Protein AF-0000000065772538 (afdb_homodimer)

Nearest PDB structures (foldseek):
  7lv6-assembly1_B  TM=9.059E-01  e=4.836E-57  Bacillus subtilis subsp. subtilis str. 168
  5wcz-assembly1_A  TM=8.897E-01  e=1.764E-57  Bacillus subtilis subsp. subtilis str. 168
  4maz-assembly1_A  TM=9.000E-01  e=9.288E-57  Bacillus subtilis subsp. subtilis str. 168
  4m8u-assembly1_A  TM=8.851E-01  e=2.008E-56  Bacillus subtilis subsp. subtilis str. 168
  4mb1-assembly1_A  TM=8.944E-01  e=7.861E-56  Bacillus subtilis subsp. subtilis str. 168

Foldseek 3Di:
DDPPPLPQQQQDFDLCCQFLFEEEEDEQQFEFPDPFPQGGALLSVLVCLVVVLLLPGQAYEYEAQAAAPCLVHRLAHQGLQWGHPVHHGVVSVLVSLSSCSSSNYAYAYEDNQFWHFCNHPLNVQLLQECDGPSVQFFAKDADDPVLHRPEQQAALLADRQWDARPNHNIIFGHNYDPRTTTTAVVDVVSLVVSLVSVLSVVVSNHQEYEYEQLFQNHAAPVRYYFAFDDPVLFDPLQHHPVGCNSRGQPDGNTNDPVSQVSQLVSQVSSVVHTNHAYEYEFRDSRCRLLSQQSQCPPPRGHPEYEDSQLVGLDADALVSVVVSLVVSCVNRVPHAYEYDNDDLWGFRNLASHVPQPPDSQLLLLLVLLVQLQDRHYYYHYPCSLLSDGFADDDLVQDSRSSCVSDPPVRNTRVRVSHHAQAALDLQSNRRPYNHSGHDGPVRSCSHNVNQVVPCLGSNVLSSQQSVVSVVQVLSRNFDWAWDDDDDQKTWIWGDDVQWIKIKIWRRAQAKDKDAAPPFDWAWDDRNNFDWDDDPRMIIHGGGGMTMTTGD/DDPPPLPQQQQDFDLCCQFLFEEEEDEQQFEFPDPFPQGGALVSVLVCLVVVLLLPGQAYEYEAQAAAPCLVHRLAHQGLQWGHPVHHGVVSVLVSLSSCSSSNYAYAYEDNQFWHFCNRPLNVQLLQECDGPSVQFFAKDADDPVLHAPEQQAALLADRQWDARPNHNIIFGHNYDPRTTTTAVVDVVSLVVSLVSVLSVVVSNHQEYEYEQLFQNHAAPVRYYFAFDDPVLFDDLQHHPVGCNSRGQPDGNTNDPVSQVSQLVSQVSVVVHTNHAYEYEFRDSRCRLLSQQSQCPPPRGGPEYEDSQLVGLDADALVSVVVVLVVSCVNRVPHAYEYDNDDLWGFRNLASHVPQPDDSQLLLLLVLLVQLQDRHYYYHYPCSLLSDGFADDDLVQDSRSSCVSDPPVRNTRVRVSHHAQAALDLQSNRRPYNHSGHDGPSRSCSHNVNQVVPCLGSNVLSSQQSVVSVVQVLSRNFDWAWDDDDDQKTWIWGDDVQWIKIKIWRRAQAKDKDAADPFDWAWDDRNNFDWDDDPRMIIHGGGGMTMTTGD

Sequence (1102 aa):
MTMNETTSSLLEPDRDWWRGAVIYQIYPRSFQDTNGDGIGDLQGITARLPHIAGLGADAIWISPFFTSPMRDFGYDVSNYVDVDPIFGTLEDFDALIAEAHRLGLRVMIDLVLSHTSDRHPWFVESRSSRSNAKADWYVWADSKPDGTPPNNWLSIFGGSAWQWDPTRLQYYLHNFLTSQPDLNLHNPQVQEALLAVERFWLERGVDGFRLDTINFYFHDRELRDNPALVPERRNASTAPAVNPYNYQEHIYDKNRPENLEFLKRFRAVMDEFPAIAAVGEVGDSQRGLEIAGEYTSGGDKVHMCYAFEFLAPDRLTPQRVAEVLRDFHRAAPEGWACWAFSNHDVVRHVSRWADGVTDHDAHAKLLASLLMSLRGTVCIYQGEELALAEAELDYEDLQDPYGIQFWPDFKGRDGCRTPMVWESLPDGGFSSATPWLPISQSHIPRAVAVQEGDPASVLHHYRRFLAFRKANPALAKGEIEFVETRGSLLGFLRSHGNEKVFCLFNMSDEAATKELPMKRLEPLEGHGFVSEILDHEVKLPAWGAFFARLAMTMNETTSSLLEPDRDWWRGAVIYQIYPRSFQDTNGDGIGDLQGITARLPHIAGLGADAIWISPFFTSPMRDFGYDVSNYVDVDPIFGTLEDFDALIAEAHRLGLRVMIDLVLSHTSDRHPWFVESRSSRSNAKADWYVWADSKPDGTPPNNWLSIFGGSAWQWDPTRLQYYLHNFLTSQPDLNLHNPQVQEALLAVERFWLERGVDGFRLDTINFYFHDRELRDNPALVPERRNASTAPAVNPYNYQEHIYDKNRPENLEFLKRFRAVMDEFPAIAAVGEVGDSQRGLEIAGEYTSGGDKVHMCYAFEFLAPDRLTPQRVAEVLRDFHRAAPEGWACWAFSNHDVVRHVSRWADGVTDHDAHAKLLASLLMSLRGTVCIYQGEELALAEAELDYEDLQDPYGIQFWPDFKGRDGCRTPMVWESLPDGGFSSATPWLPISQSHIPRAVAVQEGDPASVLHHYRRFLAFRKANPALAKGEIEFVETRGSLLGFLRSHGNEKVFCLFNMSDEAATKELPMKRLEPLEGHGFVSEILDHEVKLPAWGAFFARLA

Radius of gyration: 36.67 Å; Cα contacts (8 Å, |Δi|>4): 2531; chains: 2; bounding box: 58×124×90 Å

Organism: Rhizobium meliloti (strain 1021) (NCBI:txid266834)

InterPro domains:
  IPR006047 Glycosyl hydrolase family 13, catalytic domain [PF00128] (25-478)
  IPR006047 Glycosyl hydrolase family 13, catalytic domain [SM00642] (25-417)
  IPR013780 Glycosyl hydrolase, all-beta [G3DSA:2.60.40.1180] (479-551)
  IPR017853 Glycoside hydrolase superfamily [SSF51445] (13-475)
  IPR045857 Oligo-1,6-glucosidase, domain 2 [G3DSA:3.90.400.10] (122-184)

Structure (mmCIF, N/CA/C/O backbone):
data_AF-0000000065772538-model_v1
#
loop_
_entity.id
_entity.type
_entity.pdbx_description
1 polymer 'Probable alpha-glucosidase'
#
loop_
_atom_site.group_PDB
_atom_site.id
_atom_site.type_symbol
_atom_site.label_atom_id
_atom_site.label_alt_id
_atom_site.label_comp_id
_atom_site.label_asym_id
_atom_site.label_entity_id
_atom_site.label_seq_id
_atom_site.pdbx_PDB_ins_code
_atom_site.Cartn_x
_atom_site.Cartn_y
_atom_site.Cartn_z
_atom_site.occupancy
_atom_site.B_iso_or_equiv
_atom_site.auth_seq_id
_atom_site.auth_comp_id
_atom_site.auth_asym_id
_atom_site.auth_atom_id
_atom_site.pdbx_PDB_model_num
ATOM 1 N N . MET A 1 1 ? 2.883 67.938 -12.156 1 27.09 1 MET A N 1
ATOM 2 C CA . MET A 1 1 ? 2.393 66.562 -11.984 1 27.09 1 MET A CA 1
ATOM 3 C C . MET A 1 1 ? 3.32 65.812 -11.078 1 27.09 1 MET A C 1
ATOM 5 O O . MET A 1 1 ? 4.449 65.5 -11.461 1 27.09 1 MET A O 1
ATOM 9 N N . THR A 1 2 ? 3.285 65.875 -9.703 1 27.56 2 THR A N 1
ATOM 10 C CA . THR A 1 2 ? 4.176 65.5 -8.602 1 27.56 2 THR A CA 1
ATOM 11 C C . THR A 1 2 ? 4.27 64 -8.422 1 27.56 2 THR A C 1
ATOM 13 O O . THR A 1 2 ? 3.246 63.344 -8.32 1 27.56 2 THR A O 1
ATOM 16 N N . MET A 1 3 ? 5.352 63.375 -9.016 1 28.36 3 MET A N 1
ATOM 17 C CA . MET A 1 3 ? 5.648 61.969 -8.891 1 28.36 3 MET A CA 1
ATOM 18 C C . MET A 1 3 ? 5.445 61.469 -7.461 1 28.36 3 MET A C 1
ATOM 20 O O . MET A 1 3 ? 6.098 61.969 -6.539 1 28.36 3 MET A O 1
ATOM 24 N N . ASN A 1 4 ? 4.215 61.219 -7.094 1 28.91 4 ASN A N 1
ATOM 25 C CA . ASN A 1 4 ? 3.918 60.656 -5.781 1 28.91 4 ASN A CA 1
ATOM 26 C C . ASN A 1 4 ? 4.906 59.562 -5.41 1 28.91 4 ASN A C 1
ATOM 28 O O . ASN A 1 4 ? 5.145 58.625 -6.199 1 28.91 4 ASN A O 1
ATOM 32 N N . GLU A 1 5 ? 5.941 59.875 -4.625 1 31.86 5 GLU A N 1
ATOM 33 C CA . GLU A 1 5 ? 6.926 59 -3.979 1 31.86 5 GLU A CA 1
ATOM 34 C C . GLU A 1 5 ? 6.289 57.688 -3.492 1 31.86 5 GLU A C 1
ATOM 36 O O . GLU A 1 5 ? 5.387 57.719 -2.656 1 31.86 5 GLU A O 1
ATOM 41 N N . THR A 1 6 ? 6.039 56.719 -4.344 1 33.56 6 THR A N 1
ATOM 42 C CA . THR A 1 6 ? 5.73 55.344 -3.961 1 33.56 6 THR A CA 1
ATOM 43 C C . THR A 1 6 ? 6.562 54.906 -2.758 1 33.56 6 THR A C 1
ATOM 45 O O . THR A 1 6 ? 7.785 54.781 -2.861 1 33.56 6 THR A O 1
ATOM 48 N N . THR A 1 7 ? 6.301 55.375 -1.52 1 36.47 7 THR A N 1
ATOM 49 C CA . THR A 1 7 ? 6.902 54.969 -0.258 1 36.47 7 THR A CA 1
ATOM 50 C C . THR A 1 7 ? 7.09 53.438 -0.221 1 36.47 7 THR A C 1
ATOM 52 O O . THR A 1 7 ? 6.113 52.688 -0.256 1 36.47 7 THR A O 1
ATOM 55 N N . SER A 1 8 ? 8.055 52.906 -0.873 1 40.66 8 SER A N 1
ATOM 56 C CA . SER A 1 8 ? 8.547 51.531 -0.731 1 40.66 8 SER A CA 1
ATOM 57 C C . SER A 1 8 ? 8.539 51.094 0.728 1 40.66 8 SER A C 1
ATOM 59 O O . SER A 1 8 ? 9.328 51.594 1.538 1 40.66 8 SER A O 1
ATOM 61 N N . SER A 1 9 ? 7.508 50.875 1.43 1 46.81 9 SER A N 1
ATOM 62 C CA . SER A 1 9 ? 7.383 50.375 2.793 1 46.81 9 SER A CA 1
ATOM 63 C C . SER A 1 9 ? 8.336 49.219 3.041 1 46.81 9 SER A C 1
ATOM 65 O O . SER A 1 9 ? 8.094 48.094 2.58 1 46.81 9 SER A O 1
ATOM 67 N N . LEU A 1 10 ? 9.672 49.375 2.963 1 60.62 10 LEU A N 1
ATOM 68 C CA . LEU A 1 10 ? 10.633 48.344 3.371 1 60.62 10 LEU A CA 1
ATOM 69 C C . LEU A 1 10 ? 10.398 47.938 4.816 1 60.62 10 LEU A C 1
ATOM 71 O O . LEU A 1 10 ? 10.25 48.781 5.699 1 60.62 10 LEU A O 1
ATOM 75 N N . LEU A 1 11 ? 9.891 46.625 5.113 1 75.56 11 LEU A N 1
ATOM 76 C CA . LEU A 1 11 ? 9.68 46.031 6.43 1 75.56 11 LEU A CA 1
ATOM 77 C C . LEU A 1 11 ? 10.828 46.375 7.367 1 75.56 11 LEU A C 1
ATOM 79 O O . LEU A 1 11 ? 12 46.156 7.039 1 75.56 11 LEU A O 1
ATOM 83 N N . GLU A 1 12 ? 10.609 47.281 8.312 1 76.69 12 GLU A N 1
ATOM 84 C CA . GLU A 1 12 ? 11.609 47.531 9.344 1 76.69 12 GLU A CA 1
ATOM 85 C C . GLU A 1 12 ? 11.906 46.281 10.164 1 76.69 12 GLU A C 1
ATOM 87 O O . GLU A 1 12 ? 10.984 45.562 10.523 1 76.69 12 GLU A O 1
ATOM 92 N N . PRO A 1 13 ? 13.195 46 10.258 1 83.81 13 PRO A N 1
ATOM 93 C CA . PRO A 1 13 ? 13.539 44.812 11.062 1 83.81 13 PRO A CA 1
ATOM 94 C C . PRO A 1 13 ? 13.055 44.938 12.508 1 83.81 13 PRO A C 1
ATOM 96 O O . PRO A 1 13 ? 13.273 45.969 13.156 1 83.81 13 PRO A O 1
ATOM 99 N N . ASP A 1 14 ? 12.203 44 12.891 1 87.81 14 ASP A N 1
ATOM 100 C CA . ASP A 1 14 ? 11.719 43.781 14.25 1 87.81 14 ASP A CA 1
ATOM 101 C C . ASP A 1 14 ? 11.891 42.312 14.664 1 87.81 14 ASP A C 1
ATOM 103 O O . ASP A 1 14 ? 11.148 41.438 14.219 1 87.81 14 ASP A O 1
ATOM 107 N N . ARG A 1 15 ? 12.859 42.094 15.562 1 91.88 15 ARG A N 1
ATOM 108 C CA . ARG A 1 15 ? 13.195 40.719 15.953 1 91.88 15 ARG A CA 1
ATOM 109 C C . ARG A 1 15 ? 12.047 40.094 16.734 1 91.88 15 ARG A C 1
ATOM 111 O O . ARG A 1 15 ? 12.008 38.875 16.891 1 91.88 15 ARG A O 1
ATOM 118 N N . ASP A 1 16 ? 11.148 40.906 17.125 1 93.06 16 ASP A N 1
ATOM 119 C CA . ASP A 1 16 ? 10.047 40.375 17.938 1 93.06 16 ASP A CA 1
ATOM 120 C C . ASP A 1 16 ? 8.727 40.438 17.188 1 93.06 16 ASP A C 1
ATOM 122 O O . ASP A 1 16 ? 7.656 40.312 17.781 1 93.06 16 ASP A O 1
ATOM 126 N N . TRP A 1 17 ? 8.82 40.594 15.859 1 95.19 17 TRP A N 1
ATOM 127 C CA . TRP A 1 17 ? 7.602 40.781 15.07 1 95.19 17 TRP A CA 1
ATOM 128 C C . TRP A 1 17 ? 6.652 39.594 15.258 1 95.19 17 TRP A C 1
ATOM 130 O O . TRP A 1 17 ? 5.434 39.75 15.148 1 95.19 17 TRP A O 1
ATOM 140 N N . TRP A 1 18 ? 7.281 38.438 15.562 1 96 18 TRP A N 1
ATOM 141 C CA . TRP A 1 18 ? 6.52 37.188 15.633 1 96 18 TRP A CA 1
ATOM 142 C C . TRP A 1 18 ? 5.648 37.156 16.875 1 96 18 TRP A C 1
ATOM 144 O O . TRP A 1 18 ? 4.641 36.438 16.922 1 96 18 TRP A O 1
ATOM 154 N N . ARG A 1 19 ? 5.98 37.812 17.891 1 95.69 19 ARG A N 1
ATOM 155 C CA . ARG A 1 19 ? 5.199 37.844 19.125 1 95.69 19 ARG A CA 1
ATOM 156 C C . ARG A 1 19 ? 3.908 38.625 18.938 1 95.69 19 ARG A C 1
ATOM 158 O O . ARG A 1 19 ? 3.92 39.875 18.953 1 95.69 19 ARG A O 1
ATOM 165 N N . GLY A 1 20 ? 2.812 37.875 18.859 1 96.31 20 GLY A N 1
ATOM 166 C CA . GLY A 1 20 ? 1.508 38.5 18.672 1 96.31 20 GLY A CA 1
ATOM 167 C C . GLY A 1 20 ? 1.166 38.75 17.219 1 96.31 20 GLY A C 1
ATOM 168 O O . GLY A 1 20 ? 0.147 39.375 16.906 1 96.31 20 GLY A O 1
ATOM 169 N N . ALA A 1 21 ? 1.966 38.25 16.344 1 97.25 21 ALA A N 1
ATOM 170 C CA . ALA A 1 21 ? 1.715 38.438 14.914 1 97.25 21 ALA A CA 1
ATOM 171 C C . ALA A 1 21 ? 0.471 37.656 14.469 1 97.25 21 ALA A C 1
ATOM 173 O O . ALA A 1 21 ? 0.03 36.75 15.156 1 97.25 21 ALA A O 1
ATOM 174 N N . VAL A 1 22 ? -0.126 38.156 13.414 1 98.25 22 VAL A N 1
ATOM 175 C CA . VAL A 1 22 ? -1.173 37.438 12.695 1 98.25 22 VAL A CA 1
ATOM 176 C C . VAL A 1 22 ? -0.593 36.812 11.43 1 98.25 22 VAL A C 1
ATOM 178 O O . VAL A 1 22 ? -0.178 37.531 10.508 1 98.25 22 VAL A O 1
ATOM 181 N N . ILE A 1 23 ? -0.534 35.469 11.391 1 98.31 23 ILE A N 1
ATOM 182 C CA . ILE A 1 23 ? 0.024 34.719 10.273 1 98.31 23 ILE A CA 1
ATOM 183 C C . ILE A 1 23 ? -1.104 34.094 9.461 1 98.31 23 ILE A C 1
ATOM 185 O O . ILE A 1 23 ? -1.95 33.375 10.016 1 98.31 23 ILE A O 1
ATOM 189 N N . TYR A 1 24 ? -1.153 34.406 8.172 1 98.75 24 TYR A N 1
ATOM 190 C CA . TYR A 1 24 ? -2.137 33.812 7.262 1 98.75 24 TYR A CA 1
ATOM 191 C C . TYR A 1 24 ? -1.565 32.625 6.523 1 98.75 24 TYR A C 1
ATOM 193 O O . TYR A 1 24 ? -0.624 32.75 5.738 1 98.75 24 TYR A O 1
ATOM 201 N N . GLN A 1 25 ? -2.129 31.422 6.781 1 98.56 25 GLN A N 1
ATOM 202 C CA . GLN A 1 25 ? -1.652 30.203 6.145 1 98.56 25 GLN A CA 1
ATOM 203 C C . GLN A 1 25 ? -2.295 30 4.777 1 98.56 25 GLN A C 1
ATOM 205 O O . GLN A 1 25 ? -3.518 30.078 4.641 1 98.56 25 GLN A O 1
ATOM 210 N N . ILE A 1 26 ? -1.416 29.719 3.818 1 98.81 26 ILE A N 1
ATOM 211 C CA . ILE A 1 26 ? -1.845 29.5 2.441 1 98.81 26 ILE A CA 1
ATOM 212 C C . ILE A 1 26 ? -1.539 28.062 2.029 1 98.81 26 ILE A C 1
ATOM 214 O O . ILE A 1 26 ? -0.421 27.578 2.223 1 98.81 26 ILE A O 1
ATOM 218 N N . TYR A 1 27 ? -2.516 27.359 1.587 1 98.69 27 TYR A N 1
ATOM 219 C CA . TYR A 1 27 ? -2.35 26.094 0.886 1 98.69 27 TYR A CA 1
ATOM 220 C C . TYR A 1 27 ? -2.318 26.297 -0.623 1 98.69 27 TYR A C 1
ATOM 222 O O . TYR A 1 27 ? -3.367 26.375 -1.268 1 98.69 27 TYR A O 1
ATOM 230 N N . PRO A 1 28 ? -1.157 26.312 -1.212 1 98.5 28 PRO A N 1
ATOM 231 C CA . PRO A 1 28 ? -0.974 26.844 -2.566 1 98.5 28 PRO A CA 1
ATOM 232 C C . PRO A 1 28 ? -1.885 26.156 -3.59 1 98.5 28 PRO A C 1
ATOM 234 O O . PRO A 1 28 ? -2.51 26.844 -4.41 1 98.5 28 PRO A O 1
ATOM 237 N N . ARG A 1 29 ? -2.1 24.891 -3.514 1 98 29 ARG A N 1
ATOM 238 C CA . ARG A 1 29 ? -2.848 24.109 -4.492 1 98 29 ARG A CA 1
ATOM 239 C C . ARG A 1 29 ? -4.297 24.578 -4.578 1 98 29 ARG A C 1
ATOM 241 O O . ARG A 1 29 ? -4.953 24.406 -5.605 1 98 29 ARG A O 1
ATOM 248 N N . SER A 1 30 ? -4.707 25.266 -3.564 1 98.62 30 SER A N 1
ATOM 249 C CA . SER A 1 30 ? -6.133 25.578 -3.488 1 98.62 30 SER A CA 1
ATOM 250 C C . SER A 1 30 ? -6.363 27.078 -3.357 1 98.62 30 SER A C 1
ATOM 252 O O . SER A 1 30 ? -7.465 27.516 -3.021 1 98.62 30 SER A O 1
ATOM 254 N N . PHE A 1 31 ? -5.363 27.859 -3.615 1 98.75 31 PHE A N 1
ATOM 255 C CA . PHE A 1 31 ? -5.512 29.281 -3.324 1 98.75 31 PHE A CA 1
ATOM 256 C C . PHE A 1 31 ? -5.949 30.047 -4.566 1 98.75 31 PHE A C 1
ATOM 258 O O . PHE A 1 31 ? -6.996 30.703 -4.562 1 98.75 31 PHE A O 1
ATOM 265 N N . GLN A 1 32 ? -5.188 30 -5.621 1 98.75 32 GLN A N 1
ATOM 266 C CA . GLN A 1 32 ? -5.551 30.609 -6.891 1 98.75 32 GLN A CA 1
ATOM 267 C C . GLN A 1 32 ? -4.734 30.031 -8.039 1 98.75 32 GLN A C 1
ATOM 269 O O . GLN A 1 32 ? -3.504 29.984 -7.977 1 98.75 32 GLN A O 1
ATOM 274 N N . ASP A 1 33 ? -5.414 29.484 -9.023 1 98.5 33 ASP A N 1
ATOM 275 C CA . ASP A 1 33 ? -4.781 29 -10.25 1 98.5 33 ASP A CA 1
ATOM 276 C C . ASP A 1 33 ? -4.699 30.109 -11.305 1 98.5 33 ASP A C 1
ATOM 278 O O . ASP A 1 33 ? -5.695 30.766 -11.602 1 98.5 33 ASP A O 1
ATOM 282 N N . THR A 1 34 ? -3.506 30.266 -11.883 1 97.94 34 THR A N 1
ATOM 283 C CA . THR A 1 34 ? -3.373 31.359 -12.852 1 97.94 34 THR A CA 1
ATOM 284 C C . THR A 1 34 ? -3.016 30.812 -14.227 1 97.94 34 THR A C 1
ATOM 286 O O . THR A 1 34 ? -2.953 31.562 -15.203 1 97.94 34 THR A O 1
ATOM 289 N N . ASN A 1 35 ? -2.766 29.562 -14.367 1 97 35 ASN A N 1
ATOM 290 C CA . ASN A 1 35 ? -2.355 29.031 -15.664 1 97 35 ASN A CA 1
ATOM 291 C C . ASN A 1 35 ? -3.365 28.031 -16.203 1 97 35 ASN A C 1
ATOM 293 O O . ASN A 1 35 ? -3.105 27.359 -17.203 1 97 35 ASN A O 1
ATOM 297 N N . GLY A 1 36 ? -4.438 27.828 -15.562 1 96.75 36 GLY A N 1
ATOM 298 C CA . GLY A 1 36 ? -5.566 27.062 -16.078 1 96.75 36 GLY A CA 1
ATOM 299 C C . GLY A 1 36 ? -5.352 25.562 -16 1 96.75 36 GLY A C 1
ATOM 300 O O . GLY A 1 36 ? -5.816 24.812 -16.875 1 96.75 36 GLY A O 1
ATOM 301 N N . ASP A 1 37 ? -4.621 25.016 -15.07 1 97.12 37 ASP A N 1
ATOM 302 C CA . ASP A 1 37 ? -4.391 23.578 -14.984 1 97.12 37 ASP A CA 1
ATOM 303 C C . ASP A 1 37 ? -5.133 22.984 -13.797 1 97.12 37 ASP A C 1
ATOM 305 O O . ASP A 1 37 ? -4.957 21.797 -13.477 1 97.12 37 ASP A O 1
ATOM 309 N N . GLY A 1 38 ? -5.902 23.812 -13.117 1 97.94 38 GLY A N 1
ATOM 310 C CA . GLY A 1 38 ? -6.723 23.312 -12.023 1 97.94 38 GLY A CA 1
ATOM 311 C C . GLY A 1 38 ? -5.988 23.266 -10.703 1 97.94 38 GLY A C 1
ATOM 312 O O . GLY A 1 38 ? -6.539 22.812 -9.695 1 97.94 38 GLY A O 1
ATOM 313 N N . ILE A 1 39 ? -4.742 23.75 -10.609 1 98.44 39 ILE A N 1
ATOM 314 C CA . ILE A 1 39 ? -3.912 23.75 -9.414 1 98.44 39 ILE A CA 1
ATOM 315 C C . ILE A 1 39 ? -3.414 25.172 -9.125 1 98.44 39 ILE A C 1
ATOM 317 O O . ILE A 1 39 ? -2.904 25.844 -10.023 1 98.44 39 ILE A O 1
ATOM 321 N N . GLY A 1 40 ? -3.619 25.656 -7.879 1 98.69 40 GLY A N 1
ATOM 322 C CA . GLY A 1 40 ? -3.074 26.953 -7.512 1 98.69 40 GLY A CA 1
ATOM 323 C C . GLY A 1 40 ? -1.565 27.016 -7.645 1 98.69 40 GLY A C 1
ATOM 324 O O . GLY A 1 40 ? -0.887 25.984 -7.645 1 98.69 40 GLY A O 1
ATOM 325 N N . ASP A 1 41 ? -1.065 28.219 -7.809 1 98.69 41 ASP A N 1
ATOM 326 C CA . ASP A 1 41 ? 0.367 28.375 -8.031 1 98.69 41 ASP A CA 1
ATOM 327 C C . ASP A 1 41 ? 0.887 29.656 -7.379 1 98.69 41 ASP A C 1
ATOM 329 O O . ASP A 1 41 ? 0.115 30.422 -6.797 1 98.69 41 ASP A O 1
ATOM 333 N N . LEU A 1 42 ? 2.189 29.875 -7.398 1 98.88 42 LEU A N 1
ATOM 334 C CA . LEU A 1 42 ? 2.836 31 -6.727 1 98.88 42 LEU A CA 1
ATOM 335 C C . LEU A 1 42 ? 2.363 32.344 -7.305 1 98.88 42 LEU A C 1
ATOM 337 O O . LEU A 1 42 ? 2.189 33.312 -6.57 1 98.88 42 LEU A O 1
ATOM 341 N N . GLN A 1 43 ? 2.182 32.375 -8.617 1 98.81 43 GLN A N 1
ATOM 342 C CA . GLN A 1 43 ? 1.66 33.594 -9.219 1 98.81 43 GLN A CA 1
ATOM 343 C C . GLN A 1 43 ? 0.258 33.906 -8.703 1 98.81 43 GLN A C 1
ATOM 345 O O . GLN A 1 43 ? -0.107 35.062 -8.547 1 98.81 43 GLN A O 1
ATOM 350 N N . GLY A 1 44 ? -0.498 32.875 -8.539 1 98.88 44 GLY A N 1
ATOM 351 C CA . GLY A 1 44 ? -1.813 33.031 -7.945 1 98.88 44 GLY A CA 1
ATOM 352 C C . GLY A 1 44 ? -1.76 33.594 -6.535 1 98.88 44 GLY A C 1
ATOM 353 O O . GLY A 1 44 ? -2.578 34.438 -6.164 1 98.88 44 GLY A O 1
ATOM 354 N N . ILE A 1 45 ? -0.86 33.125 -5.723 1 98.94 45 ILE A N 1
ATOM 355 C CA . ILE A 1 45 ? -0.66 33.656 -4.391 1 98.94 45 ILE A CA 1
ATOM 356 C C . ILE A 1 45 ? -0.317 35.156 -4.5 1 98.94 45 ILE A C 1
ATOM 358 O O . ILE A 1 45 ? -0.93 36 -3.83 1 98.94 45 ILE A O 1
ATOM 362 N N . THR A 1 46 ? 0.653 35.469 -5.391 1 98.88 46 THR A N 1
ATOM 363 C CA . THR A 1 46 ? 1.082 36.875 -5.57 1 98.88 46 THR A CA 1
ATOM 364 C C . THR A 1 46 ? -0.104 37.75 -5.922 1 98.88 46 THR A C 1
ATOM 366 O O . THR A 1 46 ? -0.255 38.844 -5.363 1 98.88 46 THR A O 1
ATOM 369 N N . ALA A 1 47 ? -0.935 37.25 -6.766 1 98.56 47 ALA A N 1
ATOM 370 C CA . ALA A 1 47 ? -2.08 38.031 -7.254 1 98.56 47 ALA A CA 1
ATOM 371 C C . ALA A 1 47 ? -3.061 38.312 -6.125 1 98.56 47 ALA A C 1
ATOM 373 O O . ALA A 1 47 ? -3.783 39.312 -6.172 1 98.56 47 ALA A O 1
ATOM 374 N N . ARG A 1 48 ? -3.111 37.5 -5.133 1 98.69 48 ARG A N 1
ATOM 375 C CA . ARG A 1 48 ? -4.121 37.625 -4.09 1 98.69 48 ARG A CA 1
ATOM 376 C C . ARG A 1 48 ? -3.518 38.188 -2.805 1 98.69 48 ARG A C 1
ATOM 378 O O . ARG A 1 48 ? -4.203 38.312 -1.786 1 98.69 48 ARG A O 1
ATOM 385 N N . LEU A 1 49 ? -2.262 38.594 -2.783 1 98.75 49 LEU A N 1
ATOM 386 C CA . LEU A 1 49 ? -1.598 39.156 -1.605 1 98.75 49 LEU A CA 1
ATOM 387 C C . LEU A 1 49 ? -2.328 40.375 -1.097 1 98.75 49 LEU A C 1
ATOM 389 O O . LEU A 1 49 ? -2.408 40.625 0.113 1 98.75 49 LEU A O 1
ATOM 393 N N . PRO A 1 50 ? -2.891 41.219 -1.979 1 98.5 50 PRO A N 1
ATOM 394 C CA . PRO A 1 50 ? -3.627 42.375 -1.472 1 98.5 50 PRO A CA 1
ATOM 395 C C . PRO A 1 50 ? -4.793 42 -0.568 1 98.5 50 PRO A C 1
ATOM 397 O O . PRO A 1 50 ? -5.113 42.719 0.378 1 98.5 50 PRO A O 1
ATOM 400 N N . HIS A 1 51 ? -5.445 40.906 -0.868 1 98.5 51 HIS A N 1
ATOM 401 C CA . HIS A 1 51 ? -6.516 40.406 -0.011 1 98.5 51 HIS A CA 1
ATOM 402 C C . HIS A 1 51 ? -6.02 40.156 1.408 1 98.5 51 HIS A C 1
ATOM 404 O O . HIS A 1 51 ? -6.66 40.562 2.377 1 98.5 51 HIS A O 1
ATOM 410 N N . ILE A 1 52 ? -4.859 39.531 1.54 1 98.75 52 ILE A N 1
ATOM 411 C CA . ILE A 1 52 ? -4.285 39.188 2.832 1 98.75 52 ILE A CA 1
ATOM 412 C C . ILE A 1 52 ? -3.801 40.438 3.547 1 98.75 52 ILE A C 1
ATOM 414 O O . ILE A 1 52 ? -4.039 40.625 4.742 1 98.75 52 ILE A O 1
ATOM 418 N N . ALA A 1 53 ? -3.139 41.281 2.775 1 98.19 53 ALA A N 1
ATOM 419 C CA . ALA A 1 53 ? -2.709 42.562 3.338 1 98.19 53 ALA A CA 1
ATOM 420 C C . ALA A 1 53 ? -3.906 43.375 3.822 1 98.19 53 ALA A C 1
ATOM 422 O O . ALA A 1 53 ? -3.854 44 4.887 1 98.19 53 ALA A O 1
ATOM 423 N N . GLY A 1 54 ? -4.957 43.375 3.051 1 97.5 54 GLY A N 1
ATOM 424 C CA . GLY A 1 54 ? -6.176 44.062 3.398 1 97.5 54 GLY A CA 1
ATOM 425 C C . GLY A 1 54 ? -6.855 43.531 4.641 1 97.5 54 GLY A C 1
ATOM 426 O O . GLY A 1 54 ? -7.559 44.25 5.34 1 97.5 54 GLY A O 1
ATOM 427 N N . LEU A 1 55 ? -6.684 42.281 4.902 1 97.44 55 LEU A N 1
ATOM 428 C CA . LEU A 1 55 ? -7.195 41.656 6.121 1 97.44 55 LEU A CA 1
ATOM 429 C C . LEU A 1 55 ? -6.461 42.188 7.348 1 97.44 55 LEU A C 1
ATOM 431 O O . LEU A 1 55 ? -7.02 42.25 8.445 1 97.44 55 LEU A O 1
ATOM 435 N N . GLY A 1 56 ? -5.23 42.594 7.176 1 97 56 GLY A N 1
ATOM 436 C CA . GLY A 1 56 ? -4.418 43.094 8.273 1 97 56 GLY A CA 1
ATOM 437 C C . GLY A 1 56 ? -3.439 42.062 8.812 1 97 56 GLY A C 1
ATOM 438 O O . GLY A 1 56 ? -2.951 42.188 9.938 1 97 56 GLY A O 1
ATOM 439 N N . ALA A 1 57 ? -3.105 41.062 8.086 1 98.12 57 ALA A N 1
ATOM 440 C CA . ALA A 1 57 ? -2.125 40.062 8.5 1 98.12 57 ALA A CA 1
ATOM 441 C C . ALA A 1 57 ? -0.716 40.656 8.508 1 98.12 57 ALA A C 1
ATOM 443 O O . ALA A 1 57 ? -0.446 41.656 7.84 1 98.12 57 ALA A O 1
ATOM 444 N N . ASP A 1 58 ? 0.15 40.062 9.328 1 97.69 58 ASP A N 1
ATOM 445 C CA . ASP A 1 58 ? 1.534 40.5 9.43 1 97.69 58 ASP A CA 1
ATOM 446 C C . ASP A 1 58 ? 2.459 39.656 8.578 1 97.69 58 ASP A C 1
ATOM 448 O O . ASP A 1 58 ? 3.539 40.094 8.18 1 97.69 58 ASP A O 1
ATOM 452 N N . ALA A 1 59 ? 2.041 38.438 8.359 1 98.31 59 ALA A N 1
ATOM 453 C CA . ALA A 1 59 ? 2.855 37.469 7.625 1 98.31 59 ALA A CA 1
ATOM 454 C C . ALA A 1 59 ? 1.98 36.438 6.93 1 98.31 59 ALA A C 1
ATOM 456 O O . ALA A 1 59 ? 0.809 36.25 7.273 1 98.31 59 ALA A O 1
ATOM 457 N N . ILE A 1 60 ? 2.566 35.812 5.895 1 98.69 60 ILE A N 1
ATOM 458 C CA . ILE A 1 60 ? 1.961 34.656 5.281 1 98.69 60 ILE A CA 1
ATOM 459 C C . ILE A 1 60 ? 2.848 33.438 5.523 1 98.69 60 ILE A C 1
ATOM 461 O O . ILE A 1 60 ? 4.066 33.562 5.648 1 98.69 60 ILE A O 1
ATOM 465 N N . TRP A 1 61 ? 2.23 32.344 5.723 1 98.31 61 TRP A N 1
ATOM 466 C CA . TRP A 1 61 ? 2.859 31.016 5.746 1 98.31 61 TRP A CA 1
ATOM 467 C C . TRP A 1 61 ? 2.412 30.188 4.551 1 98.31 61 TRP A C 1
ATOM 469 O O . TRP A 1 61 ? 1.236 29.828 4.434 1 98.31 61 TRP A O 1
ATOM 479 N N . ILE A 1 62 ? 3.332 29.875 3.707 1 98.75 62 ILE A N 1
ATOM 480 C CA . ILE A 1 62 ? 3.018 29.109 2.502 1 98.75 62 ILE A CA 1
ATOM 481 C C . ILE A 1 62 ? 3.365 27.641 2.715 1 98.75 62 ILE A C 1
ATOM 483 O O . ILE A 1 62 ? 4.527 27.297 2.945 1 98.75 62 ILE A O 1
ATOM 487 N N . SER A 1 63 ? 2.336 26.75 2.652 1 98.31 63 SER A N 1
ATOM 488 C CA . SER A 1 63 ? 2.58 25.312 2.717 1 98.31 63 SER A CA 1
ATOM 489 C C . SER A 1 63 ? 3.531 24.875 1.611 1 98.31 63 SER A C 1
ATOM 491 O O . SER A 1 63 ? 3.803 25.625 0.675 1 98.31 63 SER A O 1
ATOM 493 N N . PRO A 1 64 ? 4.039 23.625 1.654 1 97.81 64 PRO A N 1
ATOM 494 C CA . PRO A 1 64 ? 5.156 23.219 0.794 1 97.81 64 PRO A CA 1
ATOM 495 C C . PRO A 1 64 ? 4.852 23.406 -0.691 1 97.81 64 PRO A C 1
ATOM 497 O O . PRO A 1 64 ? 3.74 23.109 -1.138 1 97.81 64 PRO A O 1
ATOM 500 N N . PHE A 1 65 ? 5.832 23.953 -1.386 1 98.5 65 PHE A N 1
ATOM 501 C CA . PHE A 1 65 ? 5.73 24.141 -2.828 1 98.5 65 PHE A CA 1
ATOM 502 C C . PHE A 1 65 ? 6.992 23.641 -3.527 1 98.5 65 PHE A C 1
ATOM 504 O O . PHE A 1 65 ? 7.195 23.906 -4.715 1 98.5 65 PHE A O 1
ATOM 511 N N . PHE A 1 66 ? 7.895 22.922 -2.77 1 98.19 66 PHE A N 1
ATOM 512 C CA . PHE A 1 66 ? 9.125 22.359 -3.316 1 98.19 66 PHE A CA 1
ATOM 513 C C . PHE A 1 66 ? 8.828 21.266 -4.32 1 98.19 66 PHE A C 1
ATOM 515 O O . PHE A 1 66 ? 7.715 20.734 -4.352 1 98.19 66 PHE A O 1
ATOM 522 N N . THR A 1 67 ? 9.891 20.922 -5.133 1 98.5 67 THR A N 1
ATOM 523 C CA . THR A 1 67 ? 9.734 19.781 -6.027 1 98.5 67 THR A CA 1
ATOM 524 C C . THR A 1 67 ? 9.375 18.516 -5.238 1 98.5 67 THR A C 1
ATOM 526 O O . THR A 1 67 ? 10.016 18.203 -4.23 1 98.5 67 THR A O 1
ATOM 529 N N . SER A 1 68 ? 8.352 17.875 -5.648 1 98.25 68 SER A N 1
ATOM 530 C CA . SER A 1 68 ? 7.766 16.734 -4.949 1 98.25 68 SER A CA 1
ATOM 531 C C . SER A 1 68 ? 6.984 15.844 -5.906 1 98.25 68 SER A C 1
ATOM 533 O O . SER A 1 68 ? 6.359 16.344 -6.848 1 98.25 68 SER A O 1
ATOM 535 N N . PRO A 1 69 ? 7.027 14.484 -5.711 1 97.69 69 PRO A N 1
ATOM 536 C CA . PRO A 1 69 ? 6.133 13.602 -6.469 1 97.69 69 PRO A CA 1
ATOM 537 C C . PRO A 1 69 ? 4.664 13.82 -6.125 1 97.69 69 PRO A C 1
ATOM 539 O O . PRO A 1 69 ? 3.781 13.297 -6.809 1 97.69 69 PRO A O 1
ATOM 542 N N . MET A 1 70 ? 4.363 14.57 -5.062 1 97.56 70 MET A N 1
ATOM 543 C CA . MET A 1 70 ? 3.033 15.023 -4.668 1 97.56 70 MET A CA 1
ATOM 544 C C . MET A 1 70 ? 2.189 13.859 -4.156 1 97.56 70 MET A C 1
ATOM 546 O O . MET A 1 70 ? 0.973 13.836 -4.348 1 97.56 70 MET A O 1
ATOM 550 N N . ARG A 1 71 ? 2.889 12.805 -3.588 1 97.06 71 ARG A N 1
ATOM 551 C CA . ARG A 1 71 ? 2.158 11.703 -2.969 1 97.06 71 ARG A CA 1
ATOM 552 C C . ARG A 1 71 ? 1.494 12.148 -1.67 1 97.06 71 ARG A C 1
ATOM 554 O O . ARG A 1 71 ? 0.51 11.547 -1.232 1 97.06 71 ARG A O 1
ATOM 561 N N . ASP A 1 72 ? 2.09 13.125 -1.069 1 97.25 72 ASP A N 1
ATOM 562 C CA . ASP A 1 72 ? 1.507 13.797 0.088 1 97.25 72 ASP A CA 1
ATOM 563 C C . ASP A 1 72 ? 1.472 15.305 -0.115 1 97.25 72 ASP A C 1
ATOM 565 O O . ASP A 1 72 ? 1.802 16.062 0.797 1 97.25 72 ASP A O 1
ATOM 569 N N . PHE A 1 73 ? 1.289 15.688 -1.313 1 96.81 73 PHE A N 1
ATOM 570 C CA . PHE A 1 73 ? 0.956 17.047 -1.735 1 96.81 73 PHE A CA 1
ATOM 571 C C . PHE A 1 73 ? 2.043 18.016 -1.312 1 96.81 73 PHE A C 1
ATOM 573 O O . PHE A 1 73 ? 1.743 19.109 -0.816 1 96.81 73 PHE A O 1
ATOM 580 N N . GLY A 1 74 ? 3.24 17.641 -1.413 1 97.44 74 GLY A N 1
ATOM 581 C CA . GLY A 1 74 ? 4.359 18.547 -1.204 1 97.44 74 GLY A CA 1
ATOM 582 C C . GLY A 1 74 ? 5.164 18.219 0.042 1 97.44 74 GLY A C 1
ATOM 583 O O . GLY A 1 74 ? 6.297 18.672 0.192 1 97.44 74 GLY A O 1
ATOM 584 N N . TYR A 1 75 ? 4.59 17.359 0.916 1 98 75 TYR A N 1
ATOM 585 C CA . TYR A 1 75 ? 5.293 17.031 2.146 1 98 75 TYR A CA 1
ATOM 586 C C . TYR A 1 75 ? 6.246 15.852 1.927 1 98 75 TYR A C 1
ATOM 588 O O . TYR A 1 75 ? 6.875 15.375 2.871 1 98 75 TYR A O 1
ATOM 596 N N . ASP A 1 76 ? 6.355 15.344 0.733 1 98.38 76 ASP A N 1
ATOM 597 C CA . ASP A 1 76 ? 7.355 14.391 0.26 1 98.38 76 ASP A CA 1
ATOM 598 C C . ASP A 1 76 ? 8.336 15.055 -0.704 1 98.38 76 ASP A C 1
ATOM 600 O O . ASP A 1 76 ? 8.336 14.758 -1.901 1 98.38 76 ASP A O 1
ATOM 604 N N . VAL A 1 77 ? 9.258 15.789 -0.159 1 98.75 77 VAL A N 1
ATOM 605 C CA . VAL A 1 77 ? 10.125 16.672 -0.925 1 98.75 77 VAL A CA 1
ATOM 606 C C . VAL A 1 77 ? 11.188 15.852 -1.659 1 98.75 77 VAL A C 1
ATOM 608 O O . VAL A 1 77 ? 11.82 14.977 -1.066 1 98.75 77 VAL A O 1
ATOM 611 N N . SER A 1 78 ? 11.367 16.125 -2.955 1 98.75 78 SER A N 1
ATOM 612 C CA . SER A 1 78 ? 12.406 15.445 -3.723 1 98.75 78 SER A CA 1
ATOM 613 C C . SER A 1 78 ? 13.531 16.406 -4.098 1 98.75 78 SER A C 1
ATOM 615 O O . SER A 1 78 ? 14.586 15.984 -4.57 1 98.75 78 SER A O 1
ATOM 617 N N . ASN A 1 79 ? 13.312 17.703 -3.918 1 98.75 79 ASN A N 1
ATOM 618 C CA . ASN A 1 79 ? 14.312 18.75 -4.09 1 98.75 79 ASN A CA 1
ATOM 619 C C . ASN A 1 79 ? 14.016 19.953 -3.211 1 98.75 79 ASN A C 1
ATOM 621 O O . ASN A 1 79 ? 13.094 20.734 -3.498 1 98.75 79 ASN A O 1
ATOM 625 N N . TYR A 1 80 ? 14.859 20.25 -2.211 1 98.5 80 TYR A N 1
ATOM 626 C CA . TYR A 1 80 ? 14.609 21.281 -1.203 1 98.5 80 TYR A CA 1
ATOM 627 C C . TYR A 1 80 ? 14.844 22.672 -1.772 1 98.5 80 TYR A C 1
ATOM 629 O O . TYR A 1 80 ? 14.383 23.672 -1.202 1 98.5 80 TYR A O 1
ATOM 637 N N . VAL A 1 81 ? 15.594 22.797 -2.848 1 98.5 81 VAL A N 1
ATOM 638 C CA . VAL A 1 81 ? 16.078 24.125 -3.221 1 98.5 81 VAL A CA 1
ATOM 639 C C . VAL A 1 81 ? 15.484 24.531 -4.566 1 98.5 81 VAL A C 1
ATOM 641 O O . VAL A 1 81 ? 16.125 25.219 -5.355 1 98.5 81 VAL A O 1
ATOM 644 N N . ASP A 1 82 ? 14.336 23.938 -4.863 1 98.44 82 ASP A N 1
ATOM 645 C CA . ASP A 1 82 ? 13.625 24.297 -6.078 1 98.44 82 ASP A CA 1
ATOM 646 C C . ASP A 1 82 ? 12.109 24.328 -5.844 1 98.44 82 ASP A C 1
ATOM 648 O O . ASP A 1 82 ? 11.641 23.953 -4.773 1 98.44 82 ASP A O 1
ATOM 652 N N . VAL A 1 83 ? 11.406 24.984 -6.777 1 98.62 83 VAL A N 1
ATOM 653 C CA . VAL A 1 83 ? 9.953 25.047 -6.77 1 98.62 83 VAL A CA 1
ATOM 654 C C . VAL A 1 83 ? 9.383 23.969 -7.684 1 98.62 83 VAL A C 1
ATOM 656 O O . VAL A 1 83 ? 9.906 23.719 -8.773 1 98.62 83 VAL A O 1
ATOM 659 N N . ASP A 1 84 ? 8.391 23.188 -7.176 1 98.75 84 ASP A N 1
ATOM 660 C CA . ASP A 1 84 ? 7.746 22.234 -8.07 1 98.75 84 ASP A CA 1
ATOM 661 C C . ASP A 1 84 ? 7.176 22.922 -9.305 1 98.75 84 ASP A C 1
ATOM 663 O O . ASP A 1 84 ? 6.543 23.984 -9.188 1 98.75 84 ASP A O 1
ATOM 667 N N . PRO A 1 85 ? 7.297 22.312 -10.461 1 98.06 85 PRO A N 1
ATOM 668 C CA . PRO A 1 85 ? 6.828 22.938 -11.695 1 98.06 85 PRO A CA 1
ATOM 669 C C . PRO A 1 85 ? 5.324 23.219 -11.688 1 98.06 85 PRO A C 1
ATOM 671 O O . PRO A 1 85 ? 4.852 24.125 -12.367 1 98.06 85 PRO A O 1
ATOM 674 N N . ILE A 1 86 ? 4.59 22.547 -10.953 1 97.69 86 ILE A N 1
ATOM 675 C CA . ILE A 1 86 ? 3.148 22.75 -10.938 1 97.69 86 ILE A CA 1
ATOM 676 C C . ILE A 1 86 ? 2.828 24.078 -10.219 1 97.69 86 ILE A C 1
ATOM 678 O O . ILE A 1 86 ? 1.741 24.625 -10.398 1 97.69 86 ILE A O 1
ATOM 682 N N . PHE A 1 87 ? 3.791 24.625 -9.383 1 98.62 87 PHE A N 1
ATOM 683 C CA . PHE A 1 87 ? 3.553 25.844 -8.633 1 98.62 87 PHE A CA 1
ATOM 684 C C . PHE A 1 87 ? 4.254 27.031 -9.305 1 98.62 87 PHE A C 1
ATOM 686 O O . PHE A 1 87 ? 3.969 28.188 -8.984 1 98.62 87 PHE A O 1
ATOM 693 N N . GLY A 1 88 ? 5.211 26.766 -10.148 1 98.5 88 GLY A N 1
ATOM 694 C CA . GLY A 1 88 ? 5.934 27.828 -10.828 1 98.5 88 GLY A CA 1
ATOM 695 C C . GLY A 1 88 ? 7.438 27.656 -10.797 1 98.5 88 GLY A C 1
ATOM 696 O O . GLY A 1 88 ? 7.938 26.547 -11.016 1 98.5 88 GLY A O 1
ATOM 697 N N . THR A 1 89 ? 8.156 28.75 -10.664 1 98.44 89 THR A N 1
ATOM 698 C CA . THR A 1 89 ? 9.617 28.766 -10.695 1 98.44 89 THR A CA 1
ATOM 699 C C . THR A 1 89 ? 10.18 29.516 -9.484 1 98.44 89 THR A C 1
ATOM 701 O O . THR A 1 89 ? 9.422 30.125 -8.727 1 98.44 89 THR A O 1
ATOM 704 N N . LEU A 1 90 ? 11.508 29.406 -9.328 1 98.44 90 LEU A N 1
ATOM 705 C CA . LEU A 1 90 ? 12.18 30.188 -8.289 1 98.44 90 LEU A CA 1
ATOM 706 C C . LEU A 1 90 ? 11.992 31.688 -8.516 1 98.44 90 LEU A C 1
ATOM 708 O O . LEU A 1 90 ? 11.891 32.438 -7.559 1 98.44 90 LEU A O 1
ATOM 712 N N . GLU A 1 91 ? 11.938 32.031 -9.781 1 98.44 91 GLU A N 1
ATOM 713 C CA . GLU A 1 91 ? 11.711 33.438 -10.109 1 98.44 91 GLU A CA 1
ATOM 714 C C . GLU A 1 91 ? 10.328 33.906 -9.648 1 98.44 91 GLU A C 1
ATOM 716 O O . GLU A 1 91 ? 10.172 35.031 -9.188 1 98.44 91 GLU A O 1
ATOM 721 N N . ASP A 1 92 ? 9.375 33.031 -9.852 1 98.75 92 ASP A N 1
ATOM 722 C CA . ASP A 1 92 ? 8.039 33.344 -9.359 1 98.75 92 ASP A CA 1
ATOM 723 C C . ASP A 1 92 ? 8.047 33.562 -7.848 1 98.75 92 ASP A C 1
ATOM 725 O O . ASP A 1 92 ? 7.348 34.438 -7.336 1 98.75 92 ASP A O 1
ATOM 729 N N . PHE A 1 93 ? 8.844 32.812 -7.195 1 98.69 93 PHE A N 1
ATOM 730 C CA . PHE A 1 93 ? 8.938 32.938 -5.746 1 98.69 93 PHE A CA 1
ATOM 731 C C . PHE A 1 93 ? 9.609 34.25 -5.359 1 98.69 93 PHE A C 1
ATOM 733 O O . PHE A 1 93 ? 9.18 34.906 -4.422 1 98.69 93 PHE A O 1
ATOM 740 N N . ASP A 1 94 ? 10.672 34.594 -6.055 1 98.62 94 ASP A N 1
ATOM 741 C CA . ASP A 1 94 ? 11.344 35.875 -5.805 1 98.62 94 ASP A CA 1
ATOM 742 C C . ASP A 1 94 ? 10.391 37.031 -5.996 1 98.62 94 ASP A C 1
ATOM 744 O O . ASP A 1 94 ? 10.398 38 -5.215 1 98.62 94 ASP A O 1
ATOM 748 N N . ALA A 1 95 ? 9.57 36.875 -7 1 98.62 95 ALA A N 1
ATOM 749 C CA . ALA A 1 95 ? 8.57 37.938 -7.254 1 98.62 95 ALA A CA 1
ATOM 750 C C . ALA A 1 95 ? 7.547 38 -6.129 1 98.62 95 ALA A C 1
ATOM 752 O O . ALA A 1 95 ? 7.102 39.062 -5.746 1 98.62 95 ALA A O 1
ATOM 753 N N . LEU A 1 96 ? 7.176 36.875 -5.656 1 98.81 96 LEU A N 1
ATOM 754 C CA . LEU A 1 96 ? 6.238 36.812 -4.543 1 98.81 96 LEU A CA 1
ATOM 755 C C . LEU A 1 96 ? 6.809 37.469 -3.299 1 98.81 96 LEU A C 1
ATOM 757 O O . LEU A 1 96 ? 6.121 38.25 -2.639 1 98.81 96 LEU A O 1
ATOM 761 N N . ILE A 1 97 ? 8.07 37.188 -3.006 1 98.38 97 ILE A N 1
ATOM 762 C CA . ILE A 1 97 ? 8.742 37.781 -1.862 1 98.38 97 ILE A CA 1
ATOM 763 C C . ILE A 1 97 ? 8.734 39.312 -1.999 1 98.38 97 ILE A C 1
ATOM 765 O O . ILE A 1 97 ? 8.375 40.031 -1.059 1 98.38 97 ILE A O 1
ATOM 769 N N . ALA A 1 98 ? 9.078 39.781 -3.143 1 98.19 98 ALA A N 1
ATOM 770 C CA . ALA A 1 98 ? 9.148 41.219 -3.387 1 98.19 98 ALA A CA 1
ATOM 771 C C . ALA A 1 98 ? 7.785 41.875 -3.191 1 98.19 98 ALA A C 1
ATOM 773 O O . ALA A 1 98 ? 7.68 42.906 -2.531 1 98.19 98 ALA A O 1
ATOM 774 N N . GLU A 1 99 ? 6.812 41.312 -3.758 1 98.44 99 GLU A N 1
ATOM 775 C CA . GLU A 1 99 ? 5.469 41.875 -3.66 1 98.44 99 GLU A CA 1
ATOM 776 C C . GLU A 1 99 ? 4.957 41.812 -2.225 1 98.44 99 GLU A C 1
ATOM 778 O O . GLU A 1 99 ? 4.324 42.781 -1.753 1 98.44 99 GLU A O 1
ATOM 783 N N . ALA A 1 100 ? 5.156 40.719 -1.54 1 98.62 100 ALA A N 1
ATOM 784 C CA . ALA A 1 100 ? 4.742 40.625 -0.144 1 98.62 100 ALA A CA 1
ATOM 785 C C . ALA A 1 100 ? 5.383 41.688 0.712 1 98.62 100 ALA A C 1
ATOM 787 O O . ALA A 1 100 ? 4.695 42.375 1.47 1 98.62 100 ALA A O 1
ATOM 788 N N . HIS A 1 101 ? 6.676 41.875 0.546 1 97.69 101 HIS A N 1
ATOM 789 C CA . HIS A 1 101 ? 7.398 42.906 1.313 1 97.69 101 HIS A CA 1
ATOM 790 C C . HIS A 1 101 ? 6.898 44.312 0.981 1 97.69 101 HIS A C 1
ATOM 792 O O . HIS A 1 101 ? 6.773 45.156 1.87 1 97.69 101 HIS A O 1
ATOM 798 N N . ARG A 1 102 ? 6.613 44.469 -0.297 1 97.44 102 ARG A N 1
ATOM 799 C CA . ARG A 1 102 ? 6.055 45.75 -0.708 1 97.44 102 ARG A CA 1
ATOM 800 C C . ARG A 1 102 ? 4.75 46.031 0.025 1 97.44 102 ARG A C 1
ATOM 802 O O . ARG A 1 102 ? 4.484 47.188 0.398 1 97.44 102 ARG A O 1
ATOM 809 N N . LEU A 1 103 ? 3.996 45.031 0.291 1 97.88 103 LEU A N 1
ATOM 810 C CA . LEU A 1 103 ? 2.688 45.188 0.919 1 97.88 103 LEU A CA 1
ATOM 811 C C . LEU A 1 103 ? 2.803 45.125 2.439 1 97.88 103 LEU A C 1
ATOM 813 O O . LEU A 1 103 ? 1.79 45.125 3.143 1 97.88 103 LEU A O 1
ATOM 817 N N . GLY A 1 104 ? 4.004 44.969 2.939 1 96.44 104 GLY A N 1
ATOM 818 C CA . GLY A 1 104 ? 4.227 44.906 4.375 1 96.44 104 GLY A CA 1
ATOM 819 C C . GLY A 1 104 ? 3.986 43.531 4.969 1 96.44 104 GLY A C 1
ATOM 820 O O . GLY A 1 104 ? 3.738 43.406 6.168 1 96.44 104 GLY A O 1
ATOM 821 N N . LEU A 1 105 ? 3.984 42.5 4.172 1 98 105 LEU A N 1
ATOM 822 C CA . LEU A 1 105 ? 3.779 41.125 4.613 1 98 105 LEU A CA 1
ATOM 823 C C . LEU A 1 105 ? 5.102 40.375 4.668 1 98 105 LEU A C 1
ATOM 825 O O . LEU A 1 105 ? 5.879 40.375 3.709 1 98 105 LEU A O 1
ATOM 829 N N . ARG A 1 106 ? 5.398 39.812 5.809 1 98.19 106 ARG A N 1
ATOM 830 C CA . ARG A 1 106 ? 6.512 38.875 5.891 1 98.19 106 ARG A CA 1
ATOM 831 C C . ARG A 1 106 ? 6.133 37.5 5.289 1 98.19 106 ARG A C 1
ATOM 833 O O . ARG A 1 106 ? 4.949 37.188 5.203 1 98.19 106 ARG A O 1
ATOM 840 N N . VAL A 1 107 ? 7.152 36.75 4.801 1 98.62 107 VAL A N 1
ATOM 841 C CA . VAL A 1 107 ? 6.883 35.469 4.133 1 98.62 107 VAL A CA 1
ATOM 842 C C . VAL A 1 107 ? 7.566 34.344 4.887 1 98.62 107 VAL A C 1
ATOM 844 O O . VAL A 1 107 ? 8.797 34.312 5.004 1 98.62 107 VAL A O 1
ATOM 847 N N . MET A 1 108 ? 6.789 33.469 5.449 1 98.56 108 MET A N 1
ATOM 848 C CA . MET A 1 108 ? 7.262 32.219 6.016 1 98.56 108 MET A CA 1
ATOM 849 C C . MET A 1 108 ? 6.984 31.047 5.07 1 98.56 108 MET A C 1
ATOM 851 O O . MET A 1 108 ? 6.008 31.078 4.32 1 98.56 108 MET A O 1
ATOM 855 N N . ILE A 1 109 ? 7.84 30.016 5.086 1 98.69 109 ILE A N 1
ATOM 856 C CA . ILE A 1 109 ? 7.613 28.828 4.262 1 98.69 109 ILE A CA 1
ATOM 857 C C . ILE A 1 109 ? 7.703 27.578 5.129 1 98.69 109 ILE A C 1
ATOM 859 O O . ILE A 1 109 ? 8.266 27.609 6.227 1 98.69 109 ILE A O 1
ATOM 863 N N . ASP A 1 110 ? 7.098 26.594 4.625 1 97.75 110 ASP A N 1
ATOM 864 C CA . ASP A 1 110 ? 7.082 25.297 5.293 1 97.75 110 ASP A CA 1
ATOM 865 C C . ASP A 1 110 ? 8.367 24.516 5.008 1 97.75 110 ASP A C 1
ATOM 867 O O . ASP A 1 110 ? 8.734 24.312 3.846 1 97.75 110 ASP A O 1
ATOM 871 N N . LEU A 1 111 ? 9.062 24.125 6.035 1 97.94 111 LEU A N 1
ATOM 872 C CA . LEU A 1 111 ? 10.203 23.234 5.859 1 97.94 111 LEU A CA 1
ATOM 873 C C . LEU A 1 111 ? 9.906 21.844 6.43 1 97.94 111 LEU A C 1
ATOM 875 O O . LEU A 1 111 ? 9.57 21.719 7.609 1 97.94 111 LEU A O 1
ATOM 879 N N . VAL A 1 112 ? 10.008 20.875 5.602 1 98.31 112 VAL A N 1
ATOM 880 C CA . VAL A 1 112 ? 9.852 19.469 5.961 1 98.31 112 VAL A CA 1
ATOM 881 C C . VAL A 1 112 ? 11.219 18.812 6.086 1 98.31 112 VAL A C 1
ATOM 883 O O . VAL A 1 112 ? 11.82 18.422 5.082 1 98.31 112 VAL A O 1
ATOM 886 N N . LEU A 1 113 ? 11.664 18.641 7.301 1 98.44 113 LEU A N 1
ATOM 887 C CA . LEU A 1 113 ? 13.07 18.297 7.457 1 98.44 113 LEU A CA 1
ATOM 888 C C . LEU A 1 113 ? 13.219 16.891 8.023 1 98.44 113 LEU A C 1
ATOM 890 O O . LEU A 1 113 ? 14.32 16.344 8.062 1 98.44 113 LEU A O 1
ATOM 894 N N . SER A 1 114 ? 12.117 16.281 8.453 1 98.38 114 SER A N 1
ATOM 895 C CA . SER A 1 114 ? 12.211 14.969 9.086 1 98.38 114 SER A CA 1
ATOM 896 C C . SER A 1 114 ? 12.422 13.867 8.062 1 98.38 114 SER A C 1
ATOM 898 O O . SER A 1 114 ? 13 12.82 8.367 1 98.38 114 SER A O 1
ATOM 900 N N . HIS A 1 115 ? 11.914 14.055 6.898 1 98.81 115 HIS A N 1
ATOM 901 C CA . HIS A 1 115 ? 11.891 13.039 5.855 1 98.81 115 HIS A CA 1
ATOM 902 C C . HIS A 1 115 ? 11.914 13.672 4.465 1 98.81 115 HIS A C 1
ATOM 904 O O . HIS A 1 115 ? 11.75 14.883 4.328 1 98.81 115 HIS A O 1
ATOM 910 N N . THR A 1 116 ? 12.195 12.859 3.43 1 98.81 116 THR A N 1
ATOM 911 C CA . THR A 1 116 ? 12.109 13.266 2.029 1 98.81 116 THR A CA 1
ATOM 912 C C . THR A 1 116 ? 11.227 12.305 1.245 1 98.81 116 THR A C 1
ATOM 914 O O . THR A 1 116 ? 10.656 11.367 1.813 1 98.81 116 THR A O 1
ATOM 917 N N . SER A 1 117 ? 11.07 12.602 0.018 1 98.75 117 SER A N 1
ATOM 918 C CA . SER A 1 117 ? 10.539 11.602 -0.905 1 98.75 117 SER A CA 1
ATOM 919 C C . SER A 1 117 ? 11.531 10.477 -1.142 1 98.75 117 SER A C 1
ATOM 921 O O . SER A 1 117 ? 12.75 10.688 -1.085 1 98.75 117 SER A O 1
ATOM 923 N N . ASP A 1 118 ? 10.961 9.32 -1.436 1 98.31 118 ASP A N 1
ATOM 924 C CA . ASP A 1 118 ? 11.812 8.203 -1.833 1 98.31 118 ASP A CA 1
ATOM 925 C C . ASP A 1 118 ? 12.422 8.445 -3.215 1 98.31 118 ASP A C 1
ATOM 927 O O . ASP A 1 118 ? 13.297 7.691 -3.654 1 98.31 118 ASP A O 1
ATOM 931 N N . ARG A 1 119 ? 12.008 9.523 -3.867 1 98 119 ARG A N 1
ATOM 932 C CA . ARG A 1 119 ? 12.562 9.898 -5.168 1 98 119 ARG A CA 1
ATOM 933 C C . ARG A 1 119 ? 13.664 10.938 -5.02 1 98 119 ARG A C 1
ATOM 935 O O . ARG A 1 119 ? 14.289 11.336 -6.008 1 98 119 ARG A O 1
ATOM 942 N N . HIS A 1 120 ? 13.844 11.422 -3.809 1 98.75 120 HIS A N 1
ATOM 943 C CA . HIS A 1 120 ? 14.961 12.336 -3.576 1 98.75 120 HIS A CA 1
ATOM 944 C C . HIS A 1 120 ? 16.297 11.68 -3.936 1 98.75 120 HIS A C 1
ATOM 946 O O . HIS A 1 120 ? 16.547 10.531 -3.572 1 98.75 120 HIS A O 1
ATOM 952 N N . PRO A 1 121 ? 17.203 12.406 -4.621 1 98.69 121 PRO A N 1
ATOM 953 C CA . PRO A 1 121 ? 18.5 11.828 -4.984 1 98.69 121 PRO A CA 1
ATOM 954 C C . PRO A 1 121 ? 19.25 11.266 -3.781 1 98.69 121 PRO A C 1
ATOM 956 O O . PRO A 1 121 ? 19.953 10.266 -3.902 1 98.69 121 PRO A O 1
ATOM 959 N N . TRP A 1 122 ? 19.094 11.906 -2.594 1 98.81 122 TRP A N 1
ATOM 960 C CA . TRP A 1 122 ? 19.734 11.414 -1.38 1 98.81 122 TRP A CA 1
ATOM 961 C C . TRP A 1 122 ? 19.281 9.992 -1.07 1 98.81 122 TRP A C 1
ATOM 963 O O . TRP A 1 122 ? 20.109 9.133 -0.761 1 98.81 122 TRP A O 1
ATOM 973 N N . PHE A 1 123 ? 18.094 9.625 -1.218 1 98.81 123 PHE A N 1
ATOM 974 C CA . PHE A 1 123 ? 17.594 8.297 -0.884 1 98.81 123 PHE A CA 1
ATOM 975 C C . PHE A 1 123 ? 17.938 7.293 -1.976 1 98.81 123 PHE A C 1
ATOM 977 O O . PHE A 1 123 ? 18.266 6.141 -1.685 1 98.81 123 PHE A O 1
ATOM 984 N N . VAL A 1 124 ? 17.719 7.781 -3.184 1 98.44 124 VAL A N 1
ATOM 985 C CA . VAL A 1 124 ? 18.062 6.914 -4.305 1 98.44 124 VAL A CA 1
ATOM 986 C C . VAL A 1 124 ? 19.484 6.383 -4.133 1 98.44 124 VAL A C 1
ATOM 988 O O . VAL A 1 124 ? 19.719 5.184 -4.277 1 98.44 124 VAL A O 1
ATOM 991 N N . GLU A 1 125 ? 20.406 7.309 -3.754 1 98.62 125 GLU A N 1
ATOM 992 C CA . GLU A 1 125 ? 21.797 6.891 -3.516 1 98.62 125 GLU A CA 1
ATOM 993 C C . GLU A 1 125 ? 21.891 6.027 -2.262 1 98.62 125 GLU A C 1
ATOM 995 O O . GLU A 1 125 ? 22.531 4.977 -2.281 1 98.62 125 GLU A O 1
ATOM 1000 N N . SER A 1 126 ? 21.25 6.434 -1.227 1 98.75 126 SER A N 1
ATOM 1001 C CA . SER A 1 126 ? 21.312 5.723 0.047 1 98.75 126 SER A CA 1
ATOM 1002 C C . SER A 1 126 ? 20.828 4.281 -0.1 1 98.75 126 SER A C 1
ATOM 1004 O O . SER A 1 126 ? 21.422 3.363 0.468 1 98.75 126 SER A O 1
ATOM 1006 N N . ARG A 1 127 ? 19.875 4.062 -0.85 1 97.88 127 ARG A N 1
ATOM 1007 C CA . ARG A 1 127 ? 19.203 2.775 -1.002 1 97.88 127 ARG A CA 1
ATOM 1008 C C . ARG A 1 127 ? 19.984 1.854 -1.928 1 97.88 127 ARG A C 1
ATOM 1010 O O . ARG A 1 127 ? 19.797 0.637 -1.91 1 97.88 127 ARG A O 1
ATOM 1017 N N . SER A 1 128 ? 20.875 2.391 -2.729 1 97.56 128 SER A N 1
ATOM 1018 C CA . SER A 1 128 ? 21.531 1.645 -3.801 1 97.56 128 SER A CA 1
ATOM 1019 C C . SER A 1 128 ? 22.5 0.611 -3.244 1 97.56 128 SER A C 1
ATOM 1021 O O . SER A 1 128 ? 22.812 -0.38 -3.91 1 97.56 128 SER A O 1
ATOM 1023 N N . SER A 1 129 ? 23.078 0.881 -2.088 1 97.19 129 SER A N 1
ATOM 1024 C CA . SER A 1 129 ? 23.984 -0.061 -1.425 1 97.19 129 SER A CA 1
ATOM 1025 C C . SER A 1 129 ? 24.188 0.308 0.04 1 97.19 129 SER A C 1
ATOM 1027 O O . SER A 1 129 ? 23.812 1.406 0.467 1 97.19 129 SER A O 1
ATOM 1029 N N . ARG A 1 130 ? 24.781 -0.547 0.778 1 97.12 130 ARG A N 1
ATOM 1030 C CA . ARG A 1 130 ? 25.016 -0.314 2.199 1 97.12 130 ARG A CA 1
ATOM 1031 C C . ARG A 1 130 ? 26.312 0.456 2.42 1 97.12 130 ARG A C 1
ATOM 1033 O O . ARG A 1 130 ? 26.641 0.819 3.551 1 97.12 130 ARG A O 1
ATOM 1040 N N . SER A 1 131 ? 27.062 0.803 1.356 1 97.25 131 SER A N 1
ATOM 1041 C CA . SER A 1 131 ? 28.406 1.32 1.568 1 97.25 131 SER A CA 1
ATOM 1042 C C . SER A 1 131 ? 28.641 2.604 0.778 1 97.25 131 SER A C 1
ATOM 1044 O O . SER A 1 131 ? 29.75 3.123 0.741 1 97.25 131 SER A O 1
ATOM 1046 N N . ASN A 1 132 ? 27.688 3.158 0.149 1 97.5 132 ASN A N 1
ATOM 1047 C CA . ASN A 1 132 ? 27.875 4.375 -0.632 1 97.5 132 ASN A CA 1
ATOM 1048 C C . ASN A 1 132 ? 28 5.605 0.266 1 97.5 132 ASN A C 1
ATOM 1050 O O . ASN A 1 132 ? 27.875 5.5 1.488 1 97.5 132 ASN A O 1
ATOM 1054 N N . ALA A 1 133 ? 28.188 6.793 -0.276 1 98.06 133 ALA A N 1
ATOM 1055 C CA . ALA A 1 133 ? 28.5 8.016 0.46 1 98.06 133 ALA A CA 1
ATOM 1056 C C . ALA A 1 133 ? 27.312 8.469 1.299 1 98.06 133 ALA A C 1
ATOM 1058 O O . ALA A 1 133 ? 27.484 9.133 2.322 1 98.06 133 ALA A O 1
ATOM 1059 N N . LYS A 1 134 ? 26.094 8.047 0.966 1 98.69 134 LYS A N 1
ATOM 1060 C CA . LYS A 1 134 ? 24.891 8.469 1.684 1 98.69 134 LYS A CA 1
ATOM 1061 C C . LYS A 1 134 ? 24.188 7.277 2.322 1 98.69 134 LYS A C 1
ATOM 1063 O O . LYS A 1 134 ? 23 7.355 2.654 1 98.69 134 LYS A O 1
ATOM 1068 N N . ALA A 1 135 ? 24.906 6.227 2.475 1 98.5 135 ALA A N 1
ATOM 1069 C CA . ALA A 1 135 ? 24.344 4.988 2.998 1 98.5 135 ALA A CA 1
ATOM 1070 C C . ALA A 1 135 ? 23.672 5.223 4.348 1 98.5 135 ALA A C 1
ATOM 1072 O O . ALA A 1 135 ? 22.641 4.613 4.648 1 98.5 135 ALA A O 1
ATOM 1073 N N . ASP A 1 136 ? 24.172 6.195 5.105 1 98.56 136 ASP A N 1
ATOM 1074 C CA . ASP A 1 136 ? 23.688 6.418 6.465 1 98.56 136 ASP A CA 1
ATOM 1075 C C . ASP A 1 136 ? 22.859 7.691 6.555 1 98.56 136 ASP A C 1
ATOM 1077 O O . ASP A 1 136 ? 22.672 8.25 7.637 1 98.56 136 ASP A O 1
ATOM 1081 N N . TRP A 1 137 ? 22.406 8.195 5.48 1 98.94 137 TRP A N 1
ATOM 1082 C CA . TRP A 1 137 ? 21.656 9.461 5.48 1 98.94 137 TRP A CA 1
ATOM 1083 C C . TRP A 1 137 ? 20.203 9.234 5.855 1 98.94 137 TRP A C 1
ATOM 1085 O O . TRP A 1 137 ? 19.484 10.188 6.168 1 98.94 137 TRP A O 1
ATOM 1095 N N . TYR A 1 138 ? 19.797 8.023 5.773 1 98.94 138 TYR A N 1
ATOM 1096 C CA . TYR A 1 138 ? 18.453 7.641 6.199 1 98.94 138 TYR A CA 1
ATOM 1097 C C . TYR A 1 138 ? 18.516 6.586 7.301 1 98.94 138 TYR A C 1
ATOM 1099 O O . TYR A 1 138 ? 19.578 6.062 7.613 1 98.94 138 TYR A O 1
ATOM 1107 N N . VAL A 1 139 ? 17.359 6.312 7.953 1 98.94 139 VAL A N 1
ATOM 1108 C CA . VAL A 1 139 ? 17.312 5.375 9.07 1 98.94 139 VAL A CA 1
ATOM 1109 C C . VAL A 1 139 ? 17.109 3.957 8.547 1 98.94 139 VAL A C 1
ATOM 1111 O O . VAL A 1 139 ? 15.984 3.596 8.164 1 98.94 139 VAL A O 1
ATOM 1114 N N . TRP A 1 140 ? 18.141 3.201 8.516 1 98.81 140 TRP A N 1
ATOM 1115 C CA . TRP A 1 140 ? 18.141 1.802 8.102 1 98.81 140 TRP A CA 1
ATOM 1116 C C . TRP A 1 140 ? 18.328 0.877 9.297 1 98.81 140 TRP A C 1
ATOM 1118 O O . TRP A 1 140 ? 19.062 1.2 10.234 1 98.81 140 TRP A O 1
ATOM 1128 N N . ALA A 1 141 ? 17.672 -0.244 9.297 1 98.81 141 ALA A N 1
ATOM 1129 C CA . ALA A 1 141 ? 17.875 -1.239 10.352 1 98.81 141 ALA A CA 1
ATOM 1130 C C . ALA A 1 141 ? 17.719 -2.654 9.797 1 98.81 141 ALA A C 1
ATOM 1132 O O . ALA A 1 141 ? 16.922 -2.895 8.906 1 98.81 141 ALA A O 1
ATOM 1133 N N . ASP A 1 142 ? 18.516 -3.572 10.32 1 98.44 142 ASP A N 1
ATOM 1134 C CA . ASP A 1 142 ? 18.328 -4.984 10 1 98.44 142 ASP A CA 1
ATOM 1135 C C . ASP A 1 142 ? 17.016 -5.508 10.562 1 98.44 142 ASP A C 1
ATOM 1137 O O . ASP A 1 142 ? 16.5 -4.996 11.562 1 98.44 142 ASP A O 1
ATOM 1141 N N . SER A 1 143 ? 16.438 -6.453 9.852 1 98.5 143 SER A N 1
ATOM 1142 C CA . SER A 1 143 ? 15.266 -7.141 10.391 1 98.5 143 SER A CA 1
ATOM 1143 C C . SER A 1 143 ? 15.617 -7.938 11.641 1 98.5 143 SER A C 1
ATOM 1145 O O . SER A 1 143 ? 16.781 -8.195 11.914 1 98.5 143 SER A O 1
ATOM 1147 N N . LYS A 1 144 ? 14.594 -8.266 12.453 1 98.44 144 LYS A N 1
ATOM 1148 C CA . LYS A 1 144 ? 14.75 -9.352 13.414 1 98.44 144 LYS A CA 1
ATOM 1149 C C . LYS A 1 144 ? 15.078 -10.664 12.719 1 98.44 144 LYS A C 1
ATOM 1151 O O . LYS A 1 144 ? 14.945 -10.773 11.492 1 98.44 144 LYS A O 1
ATOM 1156 N N . PRO A 1 145 ? 15.492 -11.664 13.469 1 98.25 145 PRO A N 1
ATOM 1157 C CA . PRO A 1 145 ? 15.859 -12.93 12.836 1 98.25 145 PRO A CA 1
ATOM 1158 C C . PRO A 1 145 ? 14.719 -13.547 12.031 1 98.25 145 PRO A C 1
ATOM 1160 O O . PRO A 1 145 ? 14.961 -14.242 11.047 1 98.25 145 PRO A O 1
ATOM 1163 N N . ASP A 1 146 ? 13.469 -13.266 12.375 1 98.44 146 ASP A N 1
ATOM 1164 C CA . ASP A 1 146 ? 12.312 -13.852 11.695 1 98.44 146 ASP A CA 1
ATOM 1165 C C . ASP A 1 146 ? 11.859 -12.977 10.531 1 98.44 146 ASP A C 1
ATOM 1167 O O . ASP A 1 146 ? 10.789 -13.203 9.961 1 98.44 146 ASP A O 1
ATOM 1171 N N . GLY A 1 147 ? 12.578 -11.938 10.242 1 98.5 147 GLY A N 1
ATOM 1172 C CA . GLY A 1 147 ? 12.297 -11.125 9.07 1 98.5 147 GLY A CA 1
ATOM 1173 C C . GLY A 1 147 ? 11.406 -9.93 9.367 1 98.5 147 GLY A C 1
ATOM 1174 O O . GLY A 1 147 ? 11.188 -9.078 8.508 1 98.5 147 GLY A O 1
ATOM 1175 N N . THR A 1 148 ? 10.859 -9.828 10.594 1 98.69 148 THR A N 1
ATOM 1176 C CA . THR A 1 148 ? 9.953 -8.742 10.953 1 98.69 148 THR A CA 1
ATOM 1177 C C . THR A 1 148 ? 10.742 -7.477 11.289 1 98.69 148 THR A C 1
ATOM 1179 O O . THR A 1 148 ? 11.969 -7.516 11.414 1 98.69 148 THR A O 1
ATOM 1182 N N . PRO A 1 149 ? 10.109 -6.305 11.391 1 98.75 149 PRO A N 1
ATOM 1183 C CA . PRO A 1 149 ? 10.773 -5.031 11.68 1 98.75 149 PRO A CA 1
ATOM 1184 C C . PRO A 1 149 ? 11.555 -5.055 12.992 1 98.75 149 PRO A C 1
ATOM 1186 O O . PRO A 1 149 ? 11.297 -5.902 13.852 1 98.75 149 PRO A O 1
ATOM 1189 N N . PRO A 1 150 ? 12.469 -4.117 13.102 1 98.75 150 PRO A N 1
ATOM 1190 C CA . PRO A 1 150 ? 13.352 -4.129 14.273 1 98.75 150 PRO A CA 1
ATOM 1191 C C . PRO A 1 150 ? 12.625 -3.783 15.57 1 98.75 150 PRO A C 1
ATOM 1193 O O . PRO A 1 150 ? 13.133 -4.066 16.656 1 98.75 150 PRO A O 1
ATOM 1196 N N . ASN A 1 151 ? 11.523 -3.082 15.516 1 98.75 151 ASN A N 1
ATOM 1197 C CA . ASN A 1 151 ? 10.75 -2.697 16.688 1 98.75 151 ASN A CA 1
ATOM 1198 C C . ASN A 1 151 ? 9.289 -2.428 16.328 1 98.75 151 ASN A C 1
ATOM 1200 O O . ASN A 1 151 ? 8.836 -2.777 15.234 1 98.75 151 ASN A O 1
ATOM 1204 N N . ASN A 1 152 ? 8.445 -1.822 17.281 1 98.81 152 ASN A N 1
ATOM 1205 C CA . ASN A 1 152 ? 6.992 -1.817 17.141 1 98.81 152 ASN A CA 1
ATOM 1206 C C . ASN A 1 152 ? 6.48 -0.469 16.641 1 98.81 152 ASN A C 1
ATOM 1208 O O . ASN A 1 152 ? 5.285 -0.18 16.734 1 98.81 152 ASN A O 1
ATOM 1212 N N . TRP A 1 153 ? 7.398 0.402 16.172 1 98.88 153 TRP A N 1
ATOM 1213 C CA . TRP A 1 153 ? 6.992 1.758 15.82 1 98.88 153 TRP A CA 1
ATOM 1214 C C . TRP A 1 153 ? 5.93 1.741 14.734 1 98.88 153 TRP A C 1
ATOM 1216 O O . TRP A 1 153 ? 6.012 0.953 13.789 1 98.88 153 TRP A O 1
ATOM 1226 N N . LEU A 1 154 ? 4.918 2.549 14.859 1 98.62 154 LEU A N 1
ATOM 1227 C CA . LEU A 1 154 ? 3.811 2.65 13.922 1 98.62 154 LEU A CA 1
ATOM 1228 C C . LEU A 1 154 ? 3.854 3.979 13.172 1 98.62 154 LEU A C 1
ATOM 1230 O O . LEU A 1 154 ? 4.348 4.977 13.695 1 98.62 154 LEU A O 1
ATOM 1234 N N . SER A 1 155 ? 3.381 3.963 11.969 1 98.19 155 SER A N 1
ATOM 1235 C CA . SER A 1 155 ? 3.252 5.156 11.141 1 98.19 155 SER A CA 1
ATOM 1236 C C . SER A 1 155 ? 1.968 5.914 11.461 1 98.19 155 SER A C 1
ATOM 1238 O O . SER A 1 155 ? 0.924 5.305 11.703 1 98.19 155 SER A O 1
ATOM 1240 N N . ILE A 1 156 ? 2.018 7.215 11.375 1 96.75 156 ILE A N 1
ATOM 1241 C CA . ILE A 1 156 ? 0.847 8.055 11.602 1 96.75 156 ILE A CA 1
ATOM 1242 C C . ILE A 1 156 ? -0.202 7.777 10.531 1 96.75 156 ILE A C 1
ATOM 1244 O O . ILE A 1 156 ? -1.404 7.824 10.797 1 96.75 156 ILE A O 1
ATOM 1248 N N . PHE A 1 157 ? 0.217 7.469 9.305 1 96.88 157 PHE A N 1
ATOM 1249 C CA . PHE A 1 157 ? -0.706 7.258 8.195 1 96.88 157 PHE A CA 1
ATOM 1250 C C . PHE A 1 157 ? -1.198 5.816 8.164 1 96.88 157 PHE A C 1
ATOM 1252 O O . PHE A 1 157 ? -1.955 5.434 7.273 1 96.88 157 PHE A O 1
ATOM 1259 N N . GLY A 1 158 ? -0.704 5.016 9.102 1 96.31 158 GLY A N 1
ATOM 1260 C CA . GLY A 1 158 ? -1.225 3.666 9.25 1 96.31 158 GLY A CA 1
ATOM 1261 C C . GLY A 1 158 ? -0.18 2.594 9.008 1 96.31 158 GLY A C 1
ATOM 1262 O O . GLY A 1 158 ? 0.646 2.717 8.102 1 96.31 158 GLY A O 1
ATOM 1263 N N . GLY A 1 159 ? -0.233 1.569 9.859 1 97.12 159 GLY A N 1
ATOM 1264 C CA . GLY A 1 159 ? 0.651 0.428 9.68 1 97.12 159 GLY A CA 1
ATOM 1265 C C . GLY A 1 159 ? 2.01 0.62 10.328 1 97.12 159 GLY A C 1
ATOM 1266 O O . GLY A 1 159 ? 2.172 1.474 11.203 1 97.12 159 GLY A O 1
ATOM 1267 N N . SER A 1 160 ? 2.939 -0.224 9.961 1 98.44 160 SER A N 1
ATOM 1268 C CA . SER A 1 160 ? 4.301 -0.179 10.484 1 98.44 160 SER A CA 1
ATOM 1269 C C . SER A 1 160 ? 5.039 1.064 10 1 98.44 160 SER A C 1
ATOM 1271 O O . SER A 1 160 ? 4.844 1.507 8.867 1 98.44 160 SER A O 1
ATOM 1273 N N . ALA A 1 161 ? 5.867 1.538 10.812 1 98.81 161 ALA A N 1
ATOM 1274 C CA . ALA A 1 161 ? 6.719 2.656 10.414 1 98.81 161 ALA A CA 1
ATOM 1275 C C . ALA A 1 161 ? 7.945 2.164 9.648 1 98.81 161 ALA A C 1
ATOM 1277 O O . ALA A 1 161 ? 8.836 2.953 9.32 1 98.81 161 ALA A O 1
ATOM 1278 N N . TRP A 1 162 ? 8.031 0.866 9.398 1 98.88 162 TRP A N 1
ATOM 1279 C CA . TRP A 1 162 ? 9.188 0.267 8.742 1 98.88 162 TRP A CA 1
ATOM 1280 C C . TRP A 1 162 ? 8.805 -0.342 7.402 1 98.88 162 TRP A C 1
ATOM 1282 O O . TRP A 1 162 ? 7.801 -1.045 7.293 1 98.88 162 TRP A O 1
ATOM 1292 N N . GLN A 1 163 ? 9.57 -0.057 6.398 1 98.56 163 GLN A N 1
ATOM 1293 C CA . GLN A 1 163 ? 9.375 -0.623 5.066 1 98.56 163 GLN A CA 1
ATOM 1294 C C . GLN A 1 163 ? 10.609 -1.4 4.617 1 98.56 163 GLN A C 1
ATOM 1296 O O . GLN A 1 163 ? 11.734 -0.895 4.699 1 98.56 163 GLN A O 1
ATOM 1301 N N . TRP A 1 164 ? 10.445 -2.662 4.164 1 98.38 164 TRP A N 1
ATOM 1302 C CA . TRP A 1 164 ? 11.531 -3.525 3.703 1 98.38 164 TRP A CA 1
ATOM 1303 C C . TRP A 1 164 ? 12.055 -3.064 2.348 1 98.38 164 TRP A C 1
ATOM 1305 O O . TRP A 1 164 ? 11.273 -2.738 1.45 1 98.38 164 TRP A O 1
ATOM 1315 N N . ASP A 1 165 ? 13.32 -3.006 2.209 1 98.06 165 ASP A N 1
ATOM 1316 C CA . ASP A 1 165 ? 13.977 -2.721 0.938 1 98.06 165 ASP A CA 1
ATOM 1317 C C . ASP A 1 165 ? 14.719 -3.949 0.419 1 98.06 165 ASP A C 1
ATOM 1319 O O . ASP A 1 165 ? 15.695 -4.395 1.027 1 98.06 165 ASP A O 1
ATOM 1323 N N . PRO A 1 166 ? 14.281 -4.453 -0.723 1 96.81 166 PRO A N 1
ATOM 1324 C CA . PRO A 1 166 ? 14.867 -5.703 -1.217 1 96.81 166 PRO A CA 1
ATOM 1325 C C . PRO A 1 166 ? 16.312 -5.539 -1.675 1 96.81 166 PRO A C 1
ATOM 1327 O O . PRO A 1 166 ? 17.062 -6.52 -1.73 1 96.81 166 PRO A O 1
ATOM 1330 N N . THR A 1 167 ? 16.734 -4.352 -2.039 1 96.62 167 THR A N 1
ATOM 1331 C CA . THR A 1 167 ? 18.094 -4.121 -2.502 1 96.62 167 THR A CA 1
ATOM 1332 C C . THR A 1 167 ? 19.078 -4.18 -1.335 1 96.62 167 THR A C 1
ATOM 1334 O O . THR A 1 167 ? 20.078 -4.891 -1.397 1 96.62 167 THR A O 1
ATOM 1337 N N . ARG A 1 168 ? 18.75 -3.523 -0.26 1 97.75 168 ARG A N 1
ATOM 1338 C CA . ARG A 1 168 ? 19.641 -3.465 0.893 1 97.75 168 ARG A CA 1
ATOM 1339 C C . ARG A 1 168 ? 19.391 -4.641 1.834 1 97.75 168 ARG A C 1
ATOM 1341 O O . ARG A 1 168 ? 20.203 -4.91 2.719 1 97.75 168 ARG A O 1
ATOM 1348 N N . LEU A 1 169 ? 18.25 -5.309 1.665 1 97.69 169 LEU A N 1
ATOM 1349 C CA . LEU A 1 169 ? 17.812 -6.336 2.602 1 97.69 169 LEU A CA 1
ATOM 1350 C C . LEU A 1 169 ? 17.766 -5.793 4.027 1 97.69 169 LEU A C 1
ATOM 1352 O O . LEU A 1 169 ? 18.328 -6.402 4.945 1 97.69 169 LEU A O 1
ATOM 1356 N N . GLN A 1 170 ? 17.203 -4.609 4.16 1 98.62 170 GLN A N 1
ATOM 1357 C CA . GLN A 1 170 ? 16.984 -3.893 5.41 1 98.62 170 GLN A CA 1
ATOM 1358 C C . GLN A 1 170 ? 15.641 -3.162 5.395 1 98.62 170 GLN A C 1
ATOM 1360 O O . GLN A 1 170 ? 15.008 -3.035 4.34 1 98.62 170 GLN A O 1
ATOM 1365 N N . TYR A 1 171 ? 15.258 -2.836 6.621 1 98.81 171 TYR A N 1
ATOM 1366 C CA . TYR A 1 171 ? 14.117 -1.938 6.746 1 98.81 171 TYR A CA 1
ATOM 1367 C C . TYR A 1 171 ? 14.57 -0.484 6.805 1 98.81 171 TYR A C 1
ATOM 1369 O O . TYR A 1 171 ? 15.625 -0.177 7.363 1 98.81 171 TYR A O 1
ATOM 1377 N N . TYR A 1 172 ? 13.812 0.428 6.23 1 98.88 172 TYR A N 1
ATOM 1378 C CA . TYR A 1 172 ? 14.008 1.85 6.496 1 98.88 172 TYR A CA 1
ATOM 1379 C C . TYR A 1 172 ? 12.797 2.441 7.211 1 98.88 172 TYR A C 1
ATOM 1381 O O . TYR A 1 172 ? 11.672 1.966 7.039 1 98.88 172 TYR A O 1
ATOM 1389 N N . LEU A 1 173 ? 13.016 3.441 8.008 1 98.94 173 LEU A N 1
ATOM 1390 C CA . LEU A 1 173 ? 11.992 4.098 8.812 1 98.94 173 LEU A CA 1
ATOM 1391 C C . LEU A 1 173 ? 11.203 5.098 7.98 1 98.94 173 LEU A C 1
ATOM 1393 O O . LEU A 1 173 ? 11.773 5.852 7.191 1 98.94 173 LEU A O 1
ATOM 1397 N N . HIS A 1 174 ? 9.945 5.105 8.102 1 98.81 174 HIS A N 1
ATOM 1398 C CA . HIS A 1 174 ? 9.031 6.121 7.59 1 98.81 174 HIS A CA 1
ATOM 1399 C C . HIS A 1 174 ? 7.902 6.395 8.578 1 98.81 174 HIS A C 1
ATOM 1401 O O . HIS A 1 174 ? 7.078 5.52 8.852 1 98.81 174 HIS A O 1
ATOM 1407 N N . ASN A 1 175 ? 7.762 7.531 9.078 1 98.44 175 ASN A N 1
ATOM 1408 C CA . ASN A 1 175 ? 6.758 7.859 10.086 1 98.44 175 ASN A CA 1
ATOM 1409 C C . ASN A 1 175 ? 5.398 8.148 9.453 1 98.44 175 ASN A C 1
ATOM 1411 O O . ASN A 1 175 ? 4.383 8.195 10.148 1 98.44 175 ASN A O 1
ATOM 1415 N N . PHE A 1 176 ? 5.398 8.344 8.125 1 98 176 PHE A N 1
ATOM 1416 C CA . PHE A 1 176 ? 4.176 8.648 7.387 1 98 176 PHE A CA 1
ATOM 1417 C C . PHE A 1 176 ? 3.996 7.699 6.215 1 98 176 PHE A C 1
ATOM 1419 O O . PHE A 1 176 ? 3.836 6.492 6.406 1 98 176 PHE A O 1
ATOM 1426 N N . LEU A 1 177 ? 4.074 8.133 4.945 1 98.31 177 LEU A N 1
ATOM 1427 C CA . LEU A 1 177 ? 3.982 7.23 3.803 1 98.31 177 LEU A CA 1
ATOM 1428 C C . LEU A 1 177 ? 5.27 6.43 3.641 1 98.31 177 LEU A C 1
ATOM 1430 O O . LEU A 1 177 ? 6.355 6.914 3.965 1 98.31 177 LEU A O 1
ATOM 1434 N N . THR A 1 178 ? 5.137 5.258 3.113 1 97.88 178 THR A N 1
ATOM 1435 C CA . THR A 1 178 ? 6.324 4.469 2.805 1 97.88 178 THR A CA 1
ATOM 1436 C C . THR A 1 178 ? 7.219 5.203 1.812 1 97.88 178 THR A C 1
ATOM 1438 O O . THR A 1 178 ? 8.422 4.961 1.758 1 97.88 178 THR A O 1
ATOM 1441 N N . SER A 1 179 ? 6.637 6.148 1.07 1 98.25 179 SER A N 1
ATOM 1442 C CA . SER A 1 179 ? 7.391 6.938 0.102 1 98.25 179 SER A CA 1
ATOM 1443 C C . SER A 1 179 ? 8.023 8.156 0.758 1 98.25 179 SER A C 1
ATOM 1445 O O . SER A 1 179 ? 8.555 9.039 0.07 1 98.25 179 SER A O 1
ATOM 1447 N N . GLN A 1 180 ? 7.93 8.203 2.1 1 98.75 180 GLN A N 1
ATOM 1448 C CA . GLN A 1 180 ? 8.531 9.297 2.855 1 98.75 180 GLN A CA 1
ATOM 1449 C C . GLN A 1 180 ? 9.547 8.773 3.867 1 98.75 180 GLN A C 1
ATOM 1451 O O . GLN A 1 180 ? 9.359 8.922 5.078 1 98.75 180 GLN A O 1
ATOM 1456 N N . PRO A 1 181 ? 10.695 8.258 3.361 1 98.88 181 PRO A N 1
ATOM 1457 C CA . PRO A 1 181 ? 11.703 7.738 4.285 1 98.88 181 PRO A CA 1
ATOM 1458 C C . PRO A 1 181 ? 12.289 8.82 5.188 1 98.88 181 PRO A C 1
ATOM 1460 O O . PRO A 1 181 ? 12.508 9.953 4.742 1 98.88 181 PRO A O 1
ATOM 1463 N N . ASP A 1 182 ? 12.516 8.492 6.441 1 98.94 182 ASP A N 1
ATOM 1464 C CA . ASP A 1 182 ? 13.039 9.422 7.438 1 98.94 182 ASP A CA 1
ATOM 1465 C C . ASP A 1 182 ? 14.547 9.602 7.277 1 98.94 182 ASP A C 1
ATOM 1467 O O . ASP A 1 182 ? 15.273 8.633 7.051 1 98.94 182 ASP A O 1
ATOM 1471 N N . LEU A 1 183 ? 14.977 10.797 7.379 1 98.94 183 LEU A N 1
ATOM 1472 C CA . LEU A 1 183 ? 16.391 11.133 7.43 1 98.94 183 LEU A CA 1
ATOM 1473 C C . LEU A 1 183 ? 17 10.727 8.766 1 98.94 183 LEU A C 1
ATOM 1475 O O . LEU A 1 183 ? 16.312 10.734 9.789 1 98.94 183 LEU A O 1
ATOM 1479 N N . ASN A 1 184 ? 18.25 10.336 8.734 1 98.88 184 ASN A N 1
ATOM 1480 C CA . ASN A 1 184 ? 19 10.039 9.953 1 98.88 184 ASN A CA 1
ATOM 1481 C C . ASN A 1 184 ? 19.734 11.266 10.477 1 98.88 184 ASN A C 1
ATOM 1483 O O . ASN A 1 184 ? 20.922 11.453 10.203 1 98.88 184 ASN A O 1
ATOM 1487 N N . LEU A 1 185 ? 19.109 12.008 11.336 1 98.81 185 LEU A N 1
ATOM 1488 C CA . LEU A 1 185 ? 19.672 13.266 11.805 1 98.81 185 LEU A CA 1
ATOM 1489 C C . LEU A 1 185 ? 20.75 13.008 12.859 1 98.81 185 LEU A C 1
ATOM 1491 O O . LEU A 1 185 ? 21.406 13.945 13.32 1 98.81 185 LEU A O 1
ATOM 1495 N N . HIS A 1 186 ? 20.938 11.766 13.289 1 98.75 186 HIS A N 1
ATOM 1496 C CA . HIS A 1 186 ? 22.125 11.453 14.078 1 98.75 186 HIS A CA 1
ATOM 1497 C C . HIS A 1 186 ? 23.406 11.617 13.25 1 98.75 186 HIS A C 1
ATOM 1499 O O . HIS A 1 186 ? 24.5 11.703 13.797 1 98.75 186 HIS A O 1
ATOM 1505 N N . ASN A 1 187 ? 23.312 11.57 11.914 1 98.69 187 ASN A N 1
ATOM 1506 C CA . ASN A 1 187 ? 24.422 11.805 11.008 1 98.69 187 ASN A CA 1
ATOM 1507 C C . ASN A 1 187 ? 24.688 13.297 10.828 1 98.69 187 ASN A C 1
ATOM 1509 O O . ASN A 1 187 ? 23.844 14.031 10.305 1 98.69 187 ASN A O 1
ATOM 1513 N N . PRO A 1 188 ? 25.859 13.766 11.164 1 98.44 188 PRO A N 1
ATOM 1514 C CA . PRO A 1 188 ? 26.156 15.203 11.109 1 98.44 188 PRO A CA 1
ATOM 1515 C C . PRO A 1 188 ? 26.094 15.758 9.688 1 98.44 188 PRO A C 1
ATOM 1517 O O . PRO A 1 188 ? 25.75 16.922 9.484 1 98.44 188 PRO A O 1
ATOM 1520 N N . GLN A 1 189 ? 26.391 14.914 8.719 1 98.75 189 GLN A N 1
ATOM 1521 C CA . GLN A 1 189 ? 26.344 15.367 7.332 1 98.75 189 GLN A CA 1
ATOM 1522 C C . GLN A 1 189 ? 24.906 15.695 6.922 1 98.75 189 GLN A C 1
ATOM 1524 O O . GLN A 1 189 ? 24.672 16.625 6.145 1 98.75 189 GLN A O 1
ATOM 1529 N N . VAL A 1 190 ? 23.984 14.914 7.449 1 98.88 190 VAL A N 1
ATOM 1530 C CA . VAL A 1 190 ? 22.578 15.18 7.184 1 98.88 190 VAL A CA 1
ATOM 1531 C C . VAL A 1 190 ? 22.172 16.516 7.82 1 98.88 190 VAL A C 1
ATOM 1533 O O . VAL A 1 190 ? 21.5 17.328 7.188 1 98.88 190 VAL A O 1
ATOM 1536 N N . GLN A 1 191 ? 22.625 16.75 9.031 1 98.88 191 GLN A N 1
ATOM 1537 C CA . GLN A 1 191 ? 22.328 18.016 9.703 1 98.88 191 GLN A CA 1
ATOM 1538 C C . GLN A 1 191 ? 22.844 19.203 8.906 1 98.88 191 GLN A C 1
ATOM 1540 O O . GLN A 1 191 ? 22.125 20.188 8.695 1 98.88 191 GLN A O 1
ATOM 1545 N N . GLU A 1 192 ? 24.062 19.078 8.445 1 98.81 192 GLU A N 1
ATOM 1546 C CA . GLU A 1 192 ? 24.672 20.172 7.691 1 98.81 192 GLU A CA 1
ATOM 1547 C C . GLU A 1 192 ? 23.922 20.438 6.395 1 98.81 192 GLU A C 1
ATOM 1549 O O . GLU A 1 192 ? 23.719 21.594 6.004 1 98.81 192 GLU A O 1
ATOM 1554 N N . ALA A 1 193 ? 23.516 19.344 5.766 1 98.88 193 ALA A N 1
ATOM 1555 C CA . ALA A 1 193 ? 22.766 19.484 4.523 1 98.88 193 ALA A CA 1
ATOM 1556 C C . ALA A 1 193 ? 21.453 20.219 4.7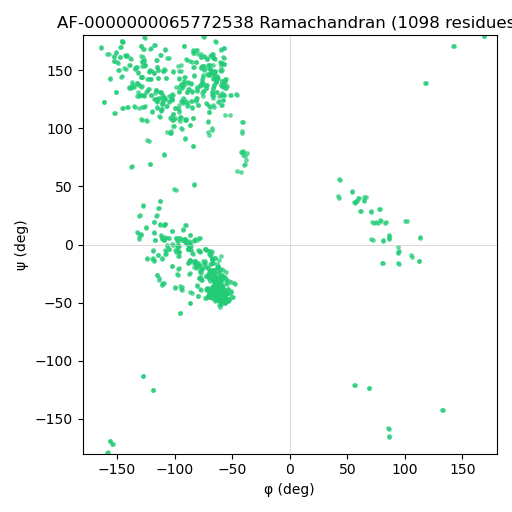66 1 98.88 193 ALA A C 1
ATOM 1558 O O . ALA A 1 193 ? 21.031 21.047 3.955 1 98.88 193 ALA A O 1
ATOM 1559 N N . LEU A 1 194 ? 20.828 19.938 5.848 1 98.81 194 LEU A N 1
ATOM 1560 C CA . LEU A 1 194 ? 19.547 20.562 6.168 1 98.81 194 LEU A CA 1
ATOM 1561 C C . LEU A 1 194 ? 19.734 22.031 6.547 1 98.81 194 LEU A C 1
ATOM 1563 O O . LEU A 1 194 ? 18.906 22.875 6.203 1 98.81 194 LEU A O 1
ATOM 1567 N N . LEU A 1 195 ? 20.781 22.344 7.258 1 98.88 195 LEU A N 1
ATOM 1568 C CA . LEU A 1 195 ? 21.078 23.734 7.578 1 98.88 195 LEU A CA 1
ATOM 1569 C C . LEU A 1 195 ? 21.406 24.531 6.316 1 98.88 195 LEU A C 1
ATOM 1571 O O . LEU A 1 195 ? 21.078 25.719 6.23 1 98.88 195 LEU A O 1
ATOM 1575 N N . ALA A 1 196 ? 21.984 23.844 5.359 1 98.81 196 ALA A N 1
ATOM 1576 C CA . ALA A 1 196 ? 22.25 24.5 4.074 1 98.81 196 ALA A CA 1
ATOM 1577 C C . ALA A 1 196 ? 20.953 24.828 3.352 1 98.81 196 ALA A C 1
ATOM 1579 O O . ALA A 1 196 ? 20.844 25.844 2.668 1 98.81 196 ALA A O 1
ATOM 1580 N N . VAL A 1 197 ? 19.984 23.953 3.475 1 98.75 197 VAL A N 1
ATOM 1581 C CA . VAL A 1 197 ? 18.672 24.203 2.918 1 98.75 197 VAL A CA 1
ATOM 1582 C C . VAL A 1 197 ? 18.078 25.453 3.562 1 98.75 197 VAL A C 1
ATOM 1584 O O . VAL A 1 197 ? 17.531 26.328 2.871 1 98.75 197 VAL A O 1
ATOM 1587 N N . GLU A 1 198 ? 18.172 25.547 4.852 1 98.69 198 GLU A N 1
ATOM 1588 C CA . GLU A 1 198 ? 17.719 26.719 5.598 1 98.69 198 GLU A CA 1
ATOM 1589 C C . GLU A 1 198 ? 18.359 27.984 5.055 1 98.69 198 GLU A C 1
ATOM 1591 O O . GLU A 1 198 ? 17.672 28.953 4.742 1 98.69 198 GLU A O 1
ATOM 1596 N N . ARG A 1 199 ? 19.641 28 4.863 1 98.62 199 ARG A N 1
ATOM 1597 C CA . ARG A 1 199 ? 20.406 29.156 4.406 1 98.62 199 ARG A CA 1
ATOM 1598 C C . ARG A 1 199 ? 19.984 29.562 2.996 1 98.62 199 ARG A C 1
ATOM 1600 O O . ARG A 1 199 ? 19.891 30.766 2.689 1 98.62 199 ARG A O 1
ATOM 1607 N N . PHE A 1 200 ? 19.75 28.578 2.193 1 98.56 200 PHE A N 1
ATOM 1608 C CA . PHE A 1 200 ? 19.359 28.844 0.814 1 98.56 200 PHE A CA 1
ATOM 1609 C C . PHE A 1 200 ? 18.109 29.734 0.766 1 98.56 200 PHE A C 1
ATOM 1611 O O . PHE A 1 200 ? 18.078 30.703 0.016 1 98.56 200 PHE A O 1
ATOM 1618 N N . TRP A 1 201 ? 17.141 29.438 1.559 1 98.69 201 TRP A N 1
ATOM 1619 C CA . TRP A 1 201 ? 15.867 30.156 1.509 1 98.69 201 TRP A CA 1
ATOM 1620 C C . TRP A 1 201 ? 15.961 31.484 2.26 1 98.69 201 TRP A C 1
ATOM 1622 O O . TRP A 1 201 ? 15.352 32.469 1.86 1 98.69 201 TRP A O 1
ATOM 1632 N N . LEU A 1 202 ? 16.75 31.516 3.379 1 98.56 202 LEU A N 1
ATOM 1633 C CA . LEU A 1 202 ? 16.969 32.781 4.086 1 98.56 202 LEU A CA 1
ATOM 1634 C C . LEU A 1 202 ? 17.656 33.781 3.188 1 98.56 202 LEU A C 1
ATOM 1636 O O . LEU A 1 202 ? 17.281 34.969 3.174 1 98.56 202 LEU A O 1
ATOM 1640 N N . GLU A 1 203 ? 18.594 33.344 2.422 1 98.12 203 GLU A N 1
ATOM 1641 C CA . GLU A 1 203 ? 19.328 34.219 1.516 1 98.12 203 GLU A CA 1
ATOM 1642 C C . GLU A 1 203 ? 18.422 34.75 0.41 1 98.12 203 GLU A C 1
ATOM 1644 O O . GLU A 1 203 ? 18.719 35.781 -0.188 1 98.12 203 GLU A O 1
ATOM 1649 N N . ARG A 1 204 ? 17.328 34.156 0.252 1 97.06 204 ARG A N 1
ATOM 1650 C CA . ARG A 1 204 ? 16.406 34.562 -0.809 1 97.06 204 ARG A CA 1
ATOM 1651 C C . ARG A 1 204 ? 15.328 35.5 -0.268 1 97.06 204 ARG A C 1
ATOM 1653 O O . ARG A 1 204 ? 14.438 35.906 -1.008 1 97.06 204 ARG A O 1
ATOM 1660 N N . GLY A 1 205 ? 15.289 35.719 0.953 1 96.94 205 GLY A N 1
ATOM 1661 C CA . GLY A 1 205 ? 14.414 36.75 1.491 1 96.94 205 GLY A CA 1
ATOM 1662 C C . GLY A 1 205 ? 13.289 36.188 2.344 1 96.94 205 GLY A C 1
ATOM 1663 O O . GLY A 1 205 ? 12.422 36.938 2.797 1 96.94 205 GLY A O 1
ATOM 1664 N N . VAL A 1 206 ? 13.273 34.906 2.627 1 98.12 206 VAL A N 1
ATOM 1665 C CA . VAL A 1 206 ? 12.281 34.312 3.504 1 98.12 206 VAL A CA 1
ATOM 1666 C C . VAL A 1 206 ? 12.43 34.875 4.918 1 98.12 206 VAL A C 1
ATOM 1668 O O . VAL A 1 206 ? 13.555 35.062 5.402 1 98.12 206 VAL A O 1
ATOM 1671 N N . ASP A 1 207 ? 11.281 35.125 5.57 1 98.19 207 ASP A N 1
ATOM 1672 C CA . ASP A 1 207 ? 11.297 35.812 6.871 1 98.19 207 ASP A CA 1
ATOM 1673 C C . ASP A 1 207 ? 11.086 34.781 8.008 1 98.19 207 ASP A C 1
ATOM 1675 O O . ASP A 1 207 ? 11 35.188 9.172 1 98.19 207 ASP A O 1
ATOM 1679 N N . GLY A 1 208 ? 10.945 33.594 7.676 1 97.62 208 GLY A N 1
ATOM 1680 C CA . GLY A 1 208 ? 10.734 32.594 8.727 1 97.62 208 GLY A CA 1
ATOM 1681 C C . GLY A 1 208 ? 10.312 31.234 8.203 1 97.62 208 GLY A C 1
ATOM 1682 O O . GLY A 1 208 ? 10.211 31.047 6.988 1 97.62 208 GLY A O 1
ATOM 1683 N N . PHE A 1 209 ? 10.109 30.266 9.172 1 98.5 209 PHE A N 1
ATOM 1684 C CA . PHE A 1 209 ? 9.812 28.891 8.805 1 98.5 209 PHE A CA 1
ATOM 1685 C C . PHE A 1 209 ? 8.727 28.312 9.695 1 98.5 209 PHE A C 1
ATOM 1687 O O . PHE A 1 209 ? 8.688 28.594 10.898 1 98.5 209 PHE A O 1
ATOM 1694 N N . ARG A 1 210 ? 7.801 27.656 9.055 1 98.12 210 ARG A N 1
ATOM 1695 C CA . ARG A 1 210 ? 7.066 26.609 9.766 1 98.12 210 ARG A CA 1
ATOM 1696 C C . ARG A 1 210 ? 7.77 25.266 9.648 1 98.12 210 ARG A C 1
ATOM 1698 O O . ARG A 1 210 ? 8 24.781 8.539 1 98.12 210 ARG A O 1
ATOM 1705 N N . LEU A 1 211 ? 8.164 24.688 10.789 1 98.12 211 LEU A N 1
ATOM 1706 C CA . LEU A 1 211 ? 8.875 23.406 10.797 1 98.12 211 LEU A CA 1
ATOM 1707 C C . LEU A 1 211 ? 7.914 22.25 10.992 1 98.12 211 LEU A C 1
ATOM 1709 O O . LEU A 1 211 ? 7.395 22.047 12.094 1 98.12 211 LEU A O 1
ATOM 1713 N N . ASP A 1 212 ? 7.742 21.5 9.93 1 96.25 212 ASP A N 1
ATOM 1714 C CA . ASP A 1 212 ? 6.863 20.344 9.906 1 96.25 212 ASP A CA 1
ATOM 1715 C C . ASP A 1 212 ? 7.391 19.234 10.812 1 96.25 212 ASP A C 1
ATOM 1717 O O . ASP A 1 212 ? 8.594 18.938 10.82 1 96.25 212 ASP A O 1
ATOM 1721 N N . THR A 1 213 ? 6.543 18.625 11.609 1 95.88 213 THR A N 1
ATOM 1722 C CA . THR A 1 213 ? 6.836 17.469 12.453 1 95.88 213 THR A CA 1
ATOM 1723 C C . THR A 1 213 ? 8.188 17.641 13.148 1 95.88 213 THR A C 1
ATOM 1725 O O . THR A 1 213 ? 9.039 16.75 13.078 1 95.88 213 THR A O 1
ATOM 1728 N N . ILE A 1 214 ? 8.289 18.734 13.867 1 97.31 214 ILE A N 1
ATOM 1729 C CA . ILE A 1 214 ? 9.57 19.203 14.406 1 97.31 214 ILE A CA 1
ATOM 1730 C C . ILE A 1 214 ? 10.078 18.203 15.445 1 97.31 214 ILE A C 1
ATOM 1732 O O . ILE A 1 214 ? 11.281 18.094 15.68 1 97.31 214 ILE A O 1
ATOM 1736 N N . ASN A 1 215 ? 9.195 17.438 16.047 1 97.06 215 ASN A N 1
ATOM 1737 C CA . ASN A 1 215 ? 9.602 16.516 17.109 1 97.06 215 ASN A CA 1
ATOM 1738 C C . ASN A 1 215 ? 9.906 15.125 16.562 1 97.06 215 ASN A C 1
ATOM 1740 O O . ASN A 1 215 ? 10.07 14.172 17.328 1 97.06 215 ASN A O 1
ATOM 1744 N N . PHE A 1 216 ? 10.023 14.969 15.234 1 98 216 PHE A N 1
ATOM 1745 C CA . PHE A 1 216 ? 10.289 13.68 14.602 1 98 216 PHE A CA 1
ATOM 1746 C C . PHE A 1 216 ? 11.711 13.633 14.062 1 98 216 PHE A C 1
ATOM 1748 O O . PHE A 1 216 ? 12.094 12.664 13.398 1 98 216 PHE A O 1
ATOM 1755 N N . TYR A 1 217 ? 12.539 14.617 14.305 1 98.56 217 TYR A N 1
ATOM 1756 C CA . TYR A 1 217 ? 13.852 14.719 13.672 1 98.56 217 TYR A CA 1
ATOM 1757 C C . TYR A 1 217 ? 14.758 13.578 14.102 1 98.56 217 TYR A C 1
ATOM 1759 O O . TYR A 1 217 ? 15.555 13.07 13.312 1 98.56 217 TYR A O 1
ATOM 1767 N N . PHE A 1 218 ? 14.656 13.211 15.359 1 98.69 218 PHE A N 1
ATOM 1768 C CA . PHE A 1 218 ? 15.531 12.164 15.883 1 98.69 218 PHE A CA 1
ATOM 1769 C C . PHE A 1 218 ? 14.711 10.992 16.406 1 98.69 218 PHE A C 1
ATOM 1771 O O . PHE A 1 218 ? 13.648 11.188 17.016 1 98.69 218 PHE A O 1
ATOM 1778 N N . HIS A 1 219 ? 15.219 9.82 16.188 1 98.5 219 HIS A N 1
ATOM 1779 C CA . HIS A 1 219 ? 14.703 8.586 16.75 1 98.5 219 HIS A CA 1
ATOM 1780 C C . HIS A 1 219 ? 15.641 8.039 17.828 1 98.5 219 HIS A C 1
ATOM 1782 O O . HIS A 1 219 ? 16.75 8.547 18 1 98.5 219 HIS A O 1
ATOM 1788 N N . ASP A 1 220 ? 15.164 7.078 18.562 1 98.62 220 ASP A N 1
ATOM 1789 C CA . ASP A 1 220 ? 15.992 6.398 19.562 1 98.62 220 ASP A CA 1
ATOM 1790 C C . ASP A 1 220 ? 17.094 5.582 18.891 1 98.62 220 ASP A C 1
ATOM 1792 O O . ASP A 1 220 ? 16.812 4.711 18.062 1 98.62 220 ASP A O 1
ATOM 1796 N N . ARG A 1 221 ? 18.344 5.762 19.297 1 97.75 221 ARG A N 1
ATOM 1797 C CA . ARG A 1 221 ? 19.484 5.066 18.703 1 97.75 221 ARG A CA 1
ATOM 1798 C C . ARG A 1 221 ? 19.422 3.572 19 1 97.75 221 ARG A C 1
ATOM 1800 O O . ARG A 1 221 ? 19.875 2.758 18.188 1 97.75 221 ARG A O 1
ATOM 1807 N N . GLU A 1 222 ? 18.859 3.252 20.094 1 98.25 222 GLU A N 1
ATOM 1808 C CA . GLU A 1 222 ? 18.828 1.855 20.516 1 98.25 222 GLU A CA 1
ATOM 1809 C C . GLU A 1 222 ? 17.625 1.125 19.906 1 98.25 222 GLU A C 1
ATOM 1811 O O . GLU A 1 222 ? 17.5 -0.09 20.062 1 98.25 222 GLU A O 1
ATOM 1816 N N . LEU A 1 223 ? 16.75 1.865 19.172 1 98.56 223 LEU A N 1
ATOM 1817 C CA . LEU A 1 223 ? 15.602 1.312 18.469 1 98.56 223 LEU A CA 1
ATOM 1818 C C . LEU A 1 223 ? 14.695 0.553 19.438 1 98.56 223 LEU A C 1
ATOM 1820 O O . LEU A 1 223 ? 14.188 -0.519 19.109 1 98.56 223 LEU A O 1
ATOM 1824 N N . ARG A 1 224 ? 14.562 1.081 20.766 1 98.56 224 ARG A N 1
ATOM 1825 C CA . ARG A 1 224 ? 13.711 0.441 21.766 1 98.56 224 ARG A CA 1
ATOM 1826 C C . ARG A 1 224 ? 12.242 0.511 21.359 1 98.56 224 ARG A C 1
ATOM 1828 O O . ARG A 1 224 ? 11.828 1.45 20.672 1 98.56 224 ARG A O 1
ATOM 1835 N N . ASP A 1 225 ? 11.352 -0.423 21.672 1 98.75 225 ASP A N 1
ATOM 1836 C CA . ASP A 1 225 ? 9.906 -0.423 21.453 1 98.75 225 ASP A CA 1
ATOM 1837 C C . ASP A 1 225 ? 9.227 0.696 22.234 1 98.75 225 ASP A C 1
ATOM 1839 O O . ASP A 1 225 ? 9.617 0.983 23.375 1 98.75 225 ASP A O 1
ATOM 1843 N N . ASN A 1 226 ? 8.211 1.316 21.656 1 98.75 226 ASN A N 1
ATOM 1844 C CA . ASN A 1 226 ? 7.328 2.184 22.438 1 98.75 226 ASN A CA 1
ATOM 1845 C C . ASN A 1 226 ? 6.438 1.379 23.375 1 98.75 226 ASN A C 1
ATOM 1847 O O . ASN A 1 226 ? 5.922 0.324 23 1 98.75 226 ASN A O 1
ATOM 1851 N N . PRO A 1 227 ? 6.266 1.846 24.625 1 98.31 227 PRO A N 1
ATOM 1852 C CA . PRO A 1 227 ? 5.324 1.159 25.516 1 98.31 227 PRO A CA 1
ATOM 1853 C C . PRO A 1 227 ? 3.873 1.318 25.078 1 98.31 227 PRO A C 1
ATOM 1855 O O . PRO A 1 227 ? 3.514 2.336 24.469 1 98.31 227 PRO A O 1
ATOM 1858 N N . ALA A 1 228 ? 3.018 0.357 25.344 1 98.38 228 ALA A N 1
ATOM 1859 C CA . ALA A 1 228 ? 1.576 0.469 25.125 1 98.38 228 ALA A CA 1
ATOM 1860 C C . ALA A 1 228 ? 0.968 1.536 26.031 1 98.38 228 ALA A C 1
ATOM 1862 O O . ALA A 1 228 ? 1.379 1.688 27.188 1 98.38 228 ALA A O 1
ATOM 1863 N N . LEU A 1 229 ? 0.046 2.219 25.547 1 97.69 229 LEU A N 1
ATOM 1864 C CA . LEU A 1 229 ? -0.7 3.195 26.328 1 97.69 229 LEU A CA 1
ATOM 1865 C C . LEU A 1 229 ? -2 2.594 26.859 1 97.69 229 LEU A C 1
ATOM 1867 O O . LEU A 1 229 ? -2.744 1.962 26.109 1 97.69 229 LEU A O 1
ATOM 1871 N N . VAL A 1 230 ? -2.281 2.844 28.109 1 96.44 230 VAL A N 1
ATOM 1872 C CA . VAL A 1 230 ? -3.545 2.381 28.672 1 96.44 230 VAL A CA 1
ATOM 1873 C C . VAL A 1 230 ? -4.707 3.129 28.016 1 96.44 230 VAL A C 1
ATOM 1875 O O . VAL A 1 230 ? -4.594 4.316 27.703 1 96.44 230 VAL A O 1
ATOM 1878 N N . PRO A 1 231 ? -5.781 2.496 27.766 1 95.38 231 PRO A N 1
ATOM 1879 C CA . PRO A 1 231 ? -6.902 3.076 27.031 1 95.38 231 PRO A CA 1
ATOM 1880 C C . PRO A 1 231 ? -7.344 4.426 27.594 1 95.38 231 PRO A C 1
ATOM 1882 O O . PRO A 1 231 ? -7.68 5.336 26.828 1 95.38 231 PRO A O 1
ATOM 1885 N N . GLU A 1 232 ? -7.234 4.652 28.859 1 95.19 232 GLU A N 1
ATOM 1886 C CA . GLU A 1 232 ? -7.73 5.867 29.516 1 95.19 232 GLU A CA 1
ATOM 1887 C C . GLU A 1 232 ? -6.875 7.074 29.141 1 95.19 232 GLU A C 1
ATOM 1889 O O . GLU A 1 232 ? -7.324 8.219 29.25 1 95.19 232 GLU A O 1
ATOM 1894 N N . ARG A 1 233 ? -5.703 6.82 28.703 1 95.44 233 ARG A N 1
ATOM 1895 C CA . ARG A 1 233 ? -4.789 7.914 28.391 1 95.44 233 ARG A CA 1
ATOM 1896 C C . ARG A 1 233 ? -4.773 8.188 26.891 1 95.44 233 ARG A C 1
ATOM 1898 O O . ARG A 1 233 ? -4.125 9.133 26.438 1 95.44 233 ARG A O 1
ATOM 1905 N N . ARG A 1 234 ? -5.484 7.352 26.172 1 95.12 234 ARG A N 1
ATOM 1906 C CA . ARG A 1 234 ? -5.496 7.52 24.719 1 95.12 234 ARG A CA 1
ATOM 1907 C C . ARG A 1 234 ? -6.398 8.68 24.312 1 95.12 234 ARG A C 1
ATOM 1909 O O . ARG A 1 234 ? -7.441 8.906 24.938 1 95.12 234 ARG A O 1
ATOM 1916 N N . ASN A 1 235 ? -5.934 9.461 23.375 1 90.75 235 ASN A N 1
ATOM 1917 C CA . ASN A 1 235 ? -6.773 10.5 22.797 1 90.75 235 ASN A CA 1
ATOM 1918 C C . ASN A 1 235 ? -6.453 10.703 21.312 1 90.75 235 ASN A C 1
ATOM 1920 O O . ASN A 1 235 ? -5.562 10.055 20.766 1 90.75 235 ASN A O 1
ATOM 1924 N N . ALA A 1 236 ? -7.203 11.547 20.641 1 89.12 236 ALA A N 1
ATOM 1925 C CA . ALA A 1 236 ? -7.121 11.695 19.188 1 89.12 236 ALA A CA 1
ATOM 1926 C C . ALA A 1 236 ? -6.566 13.07 18.812 1 89.12 236 ALA A C 1
ATOM 1928 O O . ALA A 1 236 ? -6.98 13.656 17.812 1 89.12 236 ALA A O 1
ATOM 1929 N N . SER A 1 237 ? -5.621 13.555 19.562 1 87.75 237 SER A N 1
ATOM 1930 C CA . SER A 1 237 ? -5.105 14.898 19.312 1 87.75 237 SER A CA 1
ATOM 1931 C C . SER A 1 237 ? -4.137 14.898 18.141 1 87.75 237 SER A C 1
ATOM 1933 O O . SER A 1 237 ? -4.031 15.898 17.422 1 87.75 237 SER A O 1
ATOM 1935 N N . THR A 1 238 ? -3.484 13.781 17.953 1 87.44 238 THR A N 1
ATOM 1936 C CA . THR A 1 238 ? -2.441 13.75 16.938 1 87.44 238 THR A CA 1
ATOM 1937 C C . THR A 1 238 ? -2.861 12.883 15.75 1 87.44 238 THR A C 1
ATOM 1939 O O . THR A 1 238 ? -2.463 13.141 14.609 1 87.44 238 THR A O 1
ATOM 1942 N N . ALA A 1 239 ? -3.605 11.805 16.047 1 91.88 239 ALA A N 1
ATOM 1943 C CA . ALA A 1 239 ? -4.125 10.883 15.039 1 91.88 239 ALA A CA 1
ATOM 1944 C C . ALA A 1 239 ? -5.594 10.547 15.305 1 91.88 239 ALA A C 1
ATOM 1946 O O . ALA A 1 239 ? -6.055 10.617 16.453 1 91.88 239 ALA A O 1
ATOM 1947 N N . PRO A 1 240 ? -6.297 10.242 14.195 1 93.31 240 PRO A N 1
ATOM 1948 C CA . PRO A 1 240 ? -7.711 9.938 14.422 1 93.31 240 PRO A CA 1
ATOM 1949 C C . PRO A 1 240 ? -7.926 8.789 15.406 1 93.31 240 PRO A C 1
ATOM 1951 O O . PRO A 1 240 ? -7.066 7.914 15.523 1 93.31 240 PRO A O 1
ATOM 1954 N N . ALA A 1 241 ? -9.055 8.797 16 1 93.75 241 ALA A N 1
ATOM 1955 C CA . ALA A 1 241 ? -9.359 7.875 17.094 1 93.75 241 ALA A CA 1
ATOM 1956 C C . ALA A 1 241 ? -9.281 6.426 16.625 1 93.75 241 ALA A C 1
ATOM 1958 O O . ALA A 1 241 ? -8.922 5.535 17.406 1 93.75 241 ALA A O 1
ATOM 1959 N N . VAL A 1 242 ? -9.5 6.168 15.367 1 96.69 242 VAL A N 1
ATOM 1960 C CA . VAL A 1 242 ? -9.586 4.805 14.852 1 96.69 242 VAL A CA 1
ATOM 1961 C C . VAL A 1 242 ? -8.195 4.309 14.461 1 96.69 242 VAL A C 1
ATOM 1963 O O . VAL A 1 242 ? -8.039 3.172 14.016 1 96.69 242 VAL A O 1
ATOM 1966 N N . ASN A 1 243 ? -7.172 5.102 14.539 1 97.19 243 ASN A N 1
ATOM 1967 C CA . ASN A 1 243 ? -5.789 4.758 14.219 1 97.19 243 ASN A CA 1
ATOM 1968 C C . ASN A 1 243 ? -5.082 4.121 15.406 1 97.19 243 ASN A C 1
ATOM 1970 O O . ASN A 1 243 ? -4.941 4.746 16.453 1 97.19 243 ASN A O 1
ATOM 1974 N N . PRO A 1 244 ? -4.551 2.975 15.266 1 98.12 244 PRO A N 1
ATOM 1975 C CA . PRO A 1 244 ? -3.879 2.328 16.391 1 98.12 244 PRO A CA 1
ATOM 1976 C C . PRO A 1 244 ? -2.572 3.018 16.781 1 98.12 244 PRO A C 1
ATOM 1978 O O . PRO A 1 244 ? -1.979 2.695 17.812 1 98.12 244 PRO A O 1
ATOM 1981 N N . TYR A 1 245 ? -2.146 3.916 16.047 1 97.94 245 TYR A N 1
ATOM 1982 C CA . TYR A 1 245 ? -1.036 4.781 16.438 1 97.94 245 TYR A CA 1
ATOM 1983 C C . TYR A 1 245 ? -1.23 5.324 17.844 1 97.94 245 TYR A C 1
ATOM 1985 O O . TYR A 1 245 ? -0.263 5.488 18.594 1 97.94 245 TYR A O 1
ATOM 1993 N N . ASN A 1 246 ? -2.473 5.57 18.25 1 97.31 246 ASN A N 1
ATOM 1994 C CA . ASN A 1 246 ? -2.836 6.16 19.547 1 97.31 246 ASN A CA 1
ATOM 1995 C C . ASN A 1 246 ? -2.656 5.164 20.688 1 97.31 246 ASN A C 1
ATOM 1997 O O . ASN A 1 246 ? -2.832 5.52 21.859 1 97.31 246 ASN A O 1
ATOM 2001 N N . TYR A 1 247 ? -2.295 3.934 20.312 1 98.38 247 TYR A N 1
ATOM 2002 C CA . TYR A 1 247 ? -2.219 2.895 21.344 1 98.38 247 TYR A CA 1
ATOM 2003 C C . TYR A 1 247 ? -0.83 2.84 21.969 1 98.38 247 TYR A C 1
ATOM 2005 O O . TYR A 1 247 ? -0.583 2.049 22.875 1 98.38 247 TYR A O 1
ATOM 2013 N N . GLN A 1 248 ? 0.104 3.744 21.516 1 98.12 248 GLN A N 1
ATOM 2014 C CA . GLN A 1 248 ? 1.478 3.742 22.016 1 98.12 248 GLN A CA 1
ATOM 2015 C C . GLN A 1 248 ? 1.812 5.055 22.719 1 98.12 248 GLN A C 1
ATOM 2017 O O . GLN A 1 248 ? 1.248 6.102 22.391 1 98.12 248 GLN A O 1
ATOM 2022 N N . GLU A 1 249 ? 2.672 4.918 23.719 1 97.5 249 GLU A N 1
ATOM 2023 C CA . GLU A 1 249 ? 3.389 6.098 24.188 1 97.5 249 GLU A CA 1
ATOM 2024 C C . GLU A 1 249 ? 4.629 6.367 23.344 1 97.5 249 GLU A C 1
ATOM 2026 O O . GLU A 1 249 ? 5.637 5.664 23.469 1 97.5 249 GLU A O 1
ATOM 2031 N N . HIS A 1 250 ? 4.578 7.367 22.578 1 97.19 250 HIS A N 1
ATOM 2032 C CA . HIS A 1 250 ? 5.602 7.621 21.562 1 97.19 250 HIS A CA 1
ATOM 2033 C C . HIS A 1 250 ? 6.797 8.352 22.172 1 97.19 250 HIS A C 1
ATOM 2035 O O . HIS A 1 250 ? 6.918 9.57 22.031 1 97.19 250 HIS A O 1
ATOM 2041 N N . ILE A 1 251 ? 7.711 7.637 22.75 1 95.88 251 ILE A N 1
ATOM 2042 C CA . ILE A 1 251 ? 8.828 8.273 23.438 1 95.88 251 ILE A CA 1
ATOM 2043 C C . ILE A 1 251 ? 10.141 7.867 22.781 1 95.88 251 ILE A C 1
ATOM 2045 O O . ILE A 1 251 ? 11.188 8.469 23.047 1 95.88 251 ILE A O 1
ATOM 2049 N N . TYR A 1 252 ? 10.102 6.844 21.891 1 98.38 252 TYR A N 1
ATOM 2050 C CA . TYR A 1 252 ? 11.352 6.379 21.312 1 98.38 252 TYR A CA 1
ATOM 2051 C C . TYR A 1 252 ? 11.398 6.66 19.812 1 98.38 252 TYR A C 1
ATOM 2053 O O . TYR A 1 252 ? 12.477 6.855 19.25 1 98.38 252 TYR A O 1
ATOM 2061 N N . ASP A 1 253 ? 10.297 6.691 19.172 1 98.31 253 ASP A N 1
ATOM 2062 C CA . ASP A 1 253 ? 10.25 6.914 17.719 1 98.31 253 ASP A CA 1
ATOM 2063 C C . ASP A 1 253 ? 10.312 8.398 17.391 1 98.31 253 ASP A C 1
ATOM 2065 O O . ASP A 1 253 ? 10.531 8.773 16.234 1 98.31 253 ASP A O 1
ATOM 2069 N N . LYS A 1 254 ? 10.109 9.258 18.375 1 97.62 254 LYS A N 1
ATOM 2070 C CA . LYS A 1 254 ? 10.164 10.711 18.266 1 97.62 254 LYS A CA 1
ATOM 2071 C C . LYS A 1 254 ? 10.406 11.359 19.625 1 97.62 254 LYS A C 1
ATOM 2073 O O . LYS A 1 254 ? 10.68 10.672 20.609 1 97.62 254 LYS A O 1
ATOM 2078 N N . ASN A 1 255 ? 10.461 12.633 19.703 1 96.88 255 ASN A N 1
ATOM 2079 C CA . ASN A 1 255 ? 10.578 13.406 20.938 1 96.88 255 ASN A CA 1
ATOM 2080 C C . ASN A 1 255 ? 11.898 13.141 21.641 1 96.88 255 ASN A C 1
ATOM 2082 O O . ASN A 1 255 ? 11.953 13.078 22.875 1 96.88 255 ASN A O 1
ATOM 2086 N N . ARG A 1 256 ? 12.945 12.984 20.844 1 97.69 256 ARG A N 1
ATOM 2087 C CA . ARG A 1 256 ? 14.227 12.656 21.453 1 97.69 256 ARG A CA 1
ATOM 2088 C C . ARG A 1 256 ? 14.938 13.906 21.953 1 97.69 256 ARG A C 1
ATOM 2090 O O . ARG A 1 256 ? 14.797 14.984 21.359 1 97.69 256 ARG A O 1
ATOM 2097 N N . PRO A 1 257 ? 15.758 13.797 22.938 1 97 257 PRO A N 1
ATOM 2098 C CA . PRO A 1 257 ? 16.438 14.969 23.5 1 97 257 PRO A CA 1
ATOM 2099 C C . PRO A 1 257 ? 17.422 15.602 22.516 1 97 257 PRO A C 1
ATOM 2101 O O . PRO A 1 257 ? 17.656 16.812 22.578 1 97 257 PRO A O 1
ATOM 2104 N N . GLU A 1 258 ? 17.906 14.797 21.609 1 98 258 GLU A N 1
ATOM 2105 C CA . GLU A 1 258 ? 18.875 15.297 20.625 1 98 258 GLU A CA 1
ATOM 2106 C C . GLU A 1 258 ? 18.266 16.375 19.734 1 98 258 GLU A C 1
ATOM 2108 O O . GLU A 1 258 ? 18.969 17.172 19.125 1 98 258 GLU A O 1
ATOM 2113 N N . ASN A 1 259 ? 16.969 16.375 19.719 1 98 259 ASN A N 1
ATOM 2114 C CA . ASN A 1 259 ? 16.25 17.375 18.938 1 98 259 ASN A CA 1
ATOM 2115 C C . ASN A 1 259 ? 16.609 18.781 19.375 1 98 259 ASN A C 1
ATOM 2117 O O . ASN A 1 259 ? 16.734 19.688 18.547 1 98 259 ASN A O 1
ATOM 2121 N N . LEU A 1 260 ? 16.812 18.984 20.656 1 98.12 260 LEU A N 1
ATOM 2122 C CA . LEU A 1 260 ? 17.078 20.297 21.219 1 98.12 260 LEU A CA 1
ATOM 2123 C C . LEU A 1 260 ? 18.375 20.859 20.688 1 98.12 260 LEU A C 1
ATOM 2125 O O . LEU A 1 260 ? 18.453 22.031 20.297 1 98.12 260 LEU A O 1
ATOM 2129 N N . GLU A 1 261 ? 19.375 20 20.625 1 98.25 261 GLU A N 1
ATOM 2130 C CA . GLU A 1 261 ? 20.672 20.469 20.141 1 98.25 261 GLU A CA 1
ATOM 2131 C C . GLU A 1 261 ? 20.609 20.859 18.672 1 98.25 261 GLU A C 1
ATOM 2133 O O . GLU A 1 261 ? 21.219 21.844 18.25 1 98.25 261 GLU A O 1
ATOM 2138 N N . PHE A 1 262 ? 19.969 20.125 17.891 1 98.56 262 PHE A N 1
ATOM 2139 C CA . PHE A 1 262 ? 19.828 20.484 16.484 1 98.56 262 PHE A CA 1
ATOM 2140 C C . PHE A 1 262 ? 19.062 21.797 16.328 1 98.56 262 PHE A C 1
ATOM 2142 O O . PHE A 1 262 ? 19.406 22.625 15.492 1 98.56 262 PHE A O 1
ATOM 2149 N N . LEU A 1 263 ? 17.953 21.969 17.094 1 98.62 263 LEU A N 1
ATOM 2150 C CA . LEU A 1 263 ? 17.156 23.188 17 1 98.62 263 LEU A CA 1
ATOM 2151 C C . LEU A 1 263 ? 17.969 24.406 17.375 1 98.62 263 LEU A C 1
ATOM 2153 O O . LEU A 1 263 ? 17.766 25.5 16.828 1 98.62 263 LEU A O 1
ATOM 2157 N N . LYS A 1 264 ? 18.953 24.234 18.312 1 98.75 264 LYS A N 1
ATOM 2158 C CA . LYS A 1 264 ? 19.859 25.328 18.641 1 98.75 264 LYS A CA 1
ATOM 2159 C C . LYS A 1 264 ? 20.719 25.703 17.438 1 98.75 264 LYS A C 1
ATOM 2161 O O . LYS A 1 264 ? 20.938 26.891 17.172 1 98.75 264 LYS A O 1
ATOM 2166 N N . ARG A 1 265 ? 21.172 24.688 16.781 1 98.81 265 ARG A N 1
ATOM 2167 C CA . ARG A 1 265 ? 21.969 24.953 15.586 1 98.81 265 ARG A CA 1
ATOM 2168 C C . ARG A 1 265 ? 21.125 25.625 14.5 1 98.81 265 ARG A C 1
ATOM 2170 O O . ARG A 1 265 ? 21.609 26.516 13.805 1 98.81 265 ARG A O 1
ATOM 2177 N N . PHE A 1 266 ? 19.953 25.109 14.383 1 98.75 266 PHE A N 1
ATOM 2178 C CA . PHE A 1 266 ? 19.016 25.703 13.438 1 98.75 266 PHE A CA 1
ATOM 2179 C C . PHE A 1 266 ? 18.797 27.172 13.75 1 98.75 266 PHE A C 1
ATOM 2181 O O . PHE A 1 266 ? 18.859 28.031 12.852 1 98.75 266 PHE A O 1
ATOM 2188 N N . ARG A 1 267 ? 18.594 27.547 14.992 1 98.56 267 ARG A N 1
ATOM 2189 C CA . ARG A 1 267 ? 18.406 28.922 15.469 1 98.56 267 ARG A CA 1
ATOM 2190 C C . ARG A 1 267 ? 19.625 29.781 15.195 1 98.56 267 ARG A C 1
ATOM 2192 O O . ARG A 1 267 ? 19.5 30.938 14.812 1 98.56 267 ARG A O 1
ATOM 2199 N N . ALA A 1 268 ? 20.719 29.203 15.375 1 98.62 268 ALA A N 1
ATOM 2200 C CA . ALA A 1 268 ? 21.953 29.938 15.164 1 98.62 268 ALA A CA 1
ATOM 2201 C C . ALA A 1 268 ? 22.062 30.422 13.719 1 98.62 268 ALA A C 1
ATOM 2203 O O . ALA A 1 268 ? 22.531 31.547 13.469 1 98.62 268 ALA A O 1
ATOM 2204 N N . VAL A 1 269 ? 21.656 29.562 12.812 1 98.62 269 VAL A N 1
ATOM 2205 C CA . VAL A 1 269 ? 21.656 29.984 11.414 1 98.62 269 VAL A CA 1
ATOM 2206 C C . VAL A 1 269 ? 20.656 31.125 11.203 1 98.62 269 VAL A C 1
ATOM 2208 O O . VAL A 1 269 ? 20.953 32.094 10.531 1 98.62 269 VAL A O 1
ATOM 2211 N N . MET A 1 270 ? 19.484 31.047 11.797 1 98.19 270 MET A N 1
ATOM 2212 C CA . MET A 1 270 ? 18.469 32.094 11.688 1 98.19 270 MET A CA 1
ATOM 2213 C C . MET A 1 270 ? 19 33.438 12.219 1 98.19 270 MET A C 1
ATOM 2215 O O . MET A 1 270 ? 18.734 34.469 11.633 1 98.19 270 MET A O 1
ATOM 2219 N N . ASP A 1 271 ? 19.734 33.375 13.266 1 97.31 271 ASP A N 1
ATOM 2220 C CA . ASP A 1 271 ? 20.219 34.594 13.953 1 97.31 271 ASP A CA 1
ATOM 2221 C C . ASP A 1 271 ? 21.219 35.344 13.102 1 97.31 271 ASP A C 1
ATOM 2223 O O . ASP A 1 271 ? 21.547 36.5 13.391 1 97.31 271 ASP A O 1
ATOM 2227 N N . GLU A 1 272 ? 21.688 34.719 12.07 1 97.31 272 GLU A N 1
ATOM 2228 C CA . GLU A 1 272 ? 22.562 35.406 11.133 1 97.31 272 GLU A CA 1
ATOM 2229 C C . GLU A 1 272 ? 21.797 36.375 10.266 1 97.31 272 GLU A C 1
ATOM 2231 O O . GLU A 1 272 ? 22.391 37.25 9.609 1 97.31 272 GLU A O 1
ATOM 2236 N N . PHE A 1 273 ? 20.531 36.281 10.242 1 96.5 273 PHE A N 1
ATOM 2237 C CA . PHE A 1 273 ? 19.656 37.094 9.43 1 96.5 273 PHE A CA 1
ATOM 2238 C C . PHE A 1 273 ? 18.75 37.969 10.312 1 96.5 273 PHE A C 1
ATOM 2240 O O . PHE A 1 273 ? 18.422 37.562 11.43 1 96.5 273 PHE A O 1
ATOM 2247 N N . PRO A 1 274 ? 18.359 39.062 9.781 1 92.25 274 PRO A N 1
ATOM 2248 C CA . PRO A 1 274 ? 17.547 39.969 10.617 1 92.25 274 PRO A CA 1
ATOM 2249 C C . PRO A 1 274 ? 16.078 39.531 10.664 1 92.25 274 PRO A C 1
ATOM 2251 O O . PRO A 1 274 ? 15.492 39.219 9.633 1 92.25 274 PRO A O 1
ATOM 2254 N N . ALA A 1 275 ? 15.438 39.469 11.789 1 94.12 275 ALA A N 1
ATOM 2255 C CA . ALA A 1 275 ? 14 39.406 12.031 1 94.12 275 ALA A CA 1
ATOM 2256 C C . ALA A 1 275 ? 13.414 38.125 11.477 1 94.12 275 ALA A C 1
ATOM 2258 O O . ALA A 1 275 ? 12.391 38.125 10.789 1 94.12 275 ALA A O 1
ATOM 2259 N N . ILE A 1 276 ? 14.141 37 11.648 1 97.12 276 ILE A N 1
ATOM 2260 C CA . ILE A 1 276 ? 13.672 35.688 11.234 1 97.12 276 ILE A CA 1
ATOM 2261 C C . ILE A 1 276 ? 12.93 35 12.383 1 97.12 276 ILE A C 1
ATOM 2263 O O . ILE A 1 276 ? 13.297 35.188 13.547 1 97.12 276 ILE A O 1
ATOM 2267 N N . ALA A 1 277 ? 11.836 34.312 12.117 1 97.62 277 ALA A N 1
ATOM 2268 C CA . ALA A 1 277 ? 11.109 33.594 13.141 1 97.62 277 ALA A CA 1
ATOM 2269 C C . ALA A 1 277 ? 10.766 32.156 12.672 1 97.62 277 ALA A C 1
ATOM 2271 O O . ALA A 1 277 ? 10.656 31.922 11.469 1 97.62 277 ALA A O 1
ATOM 2272 N N . ALA A 1 278 ? 10.625 31.266 13.617 1 98 278 ALA A N 1
ATOM 2273 C CA . ALA A 1 278 ? 10.219 29.891 13.305 1 98 278 ALA A CA 1
ATOM 2274 C C . ALA A 1 278 ? 9.086 29.438 14.219 1 98 278 ALA A C 1
ATOM 2276 O O . ALA A 1 278 ? 9.07 29.766 15.406 1 98 278 ALA A O 1
ATOM 2277 N N . VAL A 1 279 ? 8.141 28.766 13.625 1 97.56 279 VAL A N 1
ATOM 2278 C CA . VAL A 1 279 ? 7.074 28.109 14.367 1 97.56 279 VAL A CA 1
ATOM 2279 C C . VAL A 1 279 ? 7.191 26.594 14.195 1 97.56 279 VAL A C 1
ATOM 2281 O O . VAL A 1 279 ? 7.27 26.094 13.078 1 97.56 279 VAL A O 1
ATOM 2284 N N . GLY A 1 280 ? 7.246 25.875 15.336 1 96.69 280 GLY A N 1
ATOM 2285 C CA . GLY A 1 280 ? 7.328 24.422 15.289 1 96.69 280 GLY A CA 1
ATOM 2286 C C . GLY A 1 280 ? 5.977 23.75 15.391 1 96.69 280 GLY A C 1
ATOM 2287 O O . GLY A 1 280 ? 5.105 24.188 16.141 1 96.69 280 GLY A O 1
ATOM 2288 N N . GLU A 1 281 ? 5.793 22.75 14.602 1 94.38 281 GLU A N 1
ATOM 2289 C CA . GLU A 1 281 ? 4.629 21.875 14.766 1 94.38 281 GLU A CA 1
ATOM 2290 C C . GLU A 1 281 ? 4.941 20.703 15.688 1 94.38 281 GLU A C 1
ATOM 2292 O O . GLU A 1 281 ? 5.629 19.766 15.281 1 94.38 281 GLU A O 1
ATOM 2297 N N . VAL A 1 282 ? 4.41 20.781 16.844 1 93.5 282 VAL A N 1
ATOM 2298 C CA . VAL A 1 282 ? 4.648 19.703 17.812 1 93.5 282 VAL A CA 1
ATOM 2299 C C . VAL A 1 282 ? 3.43 18.797 17.875 1 93.5 282 VAL A C 1
ATOM 2301 O O . VAL A 1 282 ? 2.381 19.188 18.391 1 93.5 282 VAL A O 1
ATOM 2304 N N . GLY A 1 283 ? 3.602 17.609 17.297 1 89.5 283 GLY A N 1
ATOM 2305 C CA . GLY A 1 283 ? 2.535 16.625 17.344 1 89.5 283 GLY A CA 1
ATOM 2306 C C . GLY A 1 283 ? 2.783 15.516 18.359 1 89.5 283 GLY A C 1
ATOM 2307 O O . GLY A 1 283 ? 3.514 14.562 18.078 1 89.5 283 GLY A O 1
ATOM 2308 N N . ASP A 1 284 ? 2.203 15.656 19.531 1 93 284 ASP A N 1
ATOM 2309 C CA . ASP A 1 284 ? 2.246 14.609 20.547 1 93 284 ASP A CA 1
ATOM 2310 C C . ASP A 1 284 ? 1.003 14.656 21.438 1 93 284 ASP A C 1
ATOM 2312 O O . ASP A 1 284 ? 0.65 15.711 21.969 1 93 284 ASP A O 1
ATOM 2316 N N . SER A 1 285 ? 0.391 13.531 21.625 1 91.5 285 SER A N 1
ATOM 2317 C CA . SER A 1 285 ? -0.905 13.469 22.297 1 91.5 285 SER A CA 1
ATOM 2318 C C . SER A 1 285 ? -0.749 13.5 23.812 1 91.5 285 SER A C 1
ATOM 2320 O O . SER A 1 285 ? -1.693 13.828 24.531 1 91.5 285 SER A O 1
ATOM 2322 N N . GLN A 1 286 ? 0.381 13.18 24.328 1 91.94 286 GLN A N 1
ATOM 2323 C CA . GLN A 1 286 ? 0.547 13.055 25.766 1 91.94 286 GLN A CA 1
ATOM 2324 C C . GLN A 1 286 ? 1.399 14.188 26.328 1 91.94 286 GLN A C 1
ATOM 2326 O O . GLN A 1 286 ? 1.135 14.688 27.422 1 91.94 286 GLN A O 1
ATOM 2331 N N . ARG A 1 287 ? 2.367 14.641 25.5 1 92.19 287 ARG A N 1
ATOM 2332 C CA . ARG A 1 287 ? 3.355 15.57 26.031 1 92.19 287 ARG A CA 1
ATOM 2333 C C . ARG A 1 287 ? 3.506 16.797 25.125 1 92.19 287 ARG A C 1
ATOM 2335 O O . ARG A 1 287 ? 4.559 17.438 25.094 1 92.19 287 ARG A O 1
ATOM 2342 N N . GLY A 1 288 ? 2.496 17.094 24.391 1 92.38 288 GLY A N 1
ATOM 2343 C CA . GLY A 1 288 ? 2.594 18.141 23.391 1 92.38 288 GLY A CA 1
ATOM 2344 C C . GLY A 1 288 ? 2.992 19.484 23.969 1 92.38 288 GLY A C 1
ATOM 2345 O O . GLY A 1 288 ? 3.898 20.141 23.453 1 92.38 288 GLY A O 1
ATOM 2346 N N . LEU A 1 289 ? 2.385 19.906 25.062 1 93.31 289 LEU A N 1
ATOM 2347 C CA . LEU A 1 289 ? 2.643 21.219 25.656 1 93.31 289 LEU A CA 1
ATOM 2348 C C . LEU A 1 289 ? 4.023 21.266 26.312 1 93.31 289 LEU A C 1
ATOM 2350 O O . LEU A 1 289 ? 4.727 22.266 26.219 1 93.31 289 LEU A O 1
ATOM 2354 N N . GLU A 1 290 ? 4.43 20.141 26.938 1 94.06 290 GLU A N 1
ATOM 2355 C CA . GLU A 1 290 ? 5.762 20.062 27.531 1 94.06 290 GLU A CA 1
ATOM 2356 C C . GLU A 1 290 ? 6.852 20.188 26.469 1 94.06 290 GLU A C 1
ATOM 2358 O O . GLU A 1 290 ? 7.828 20.922 26.656 1 94.06 290 GLU A O 1
ATOM 2363 N N . ILE A 1 291 ? 6.641 19.516 25.391 1 95.44 291 ILE A N 1
ATOM 2364 C CA . ILE A 1 291 ? 7.602 19.562 24.297 1 95.44 291 ILE A CA 1
ATOM 2365 C C . ILE A 1 291 ? 7.641 20.953 23.688 1 95.44 291 ILE A C 1
ATOM 2367 O O . ILE A 1 291 ? 8.719 21.5 23.422 1 95.44 291 ILE A O 1
ATOM 2371 N N . ALA A 1 292 ? 6.484 21.547 23.5 1 94.75 292 ALA A N 1
ATOM 2372 C CA . ALA A 1 292 ? 6.43 22.938 23.031 1 94.75 292 ALA A CA 1
ATOM 2373 C C . ALA A 1 292 ? 7.227 23.859 23.938 1 94.75 292 ALA A C 1
ATOM 2375 O O . ALA A 1 292 ? 7.957 24.734 23.469 1 94.75 292 ALA A O 1
ATOM 2376 N N . GLY A 1 293 ? 7.082 23.641 25.25 1 95 293 GLY A N 1
ATOM 2377 C CA . GLY A 1 293 ? 7.84 24.438 26.203 1 95 293 GLY A CA 1
ATOM 2378 C C . GLY A 1 293 ? 9.336 24.25 26.078 1 95 293 GLY A C 1
ATOM 2379 O O . GLY A 1 293 ? 10.094 25.219 26.109 1 95 293 GLY A O 1
ATOM 2380 N N . GLU A 1 294 ? 9.695 23 25.875 1 96.25 294 GLU A N 1
ATOM 2381 C CA . GLU A 1 294 ? 11.117 22.703 25.719 1 96.25 294 GLU A CA 1
ATOM 2382 C C . GLU A 1 294 ? 11.688 23.359 24.469 1 96.25 294 GLU A C 1
ATOM 2384 O O . GLU A 1 294 ? 12.773 23.922 24.5 1 96.25 294 GLU A O 1
ATOM 2389 N N . TYR A 1 295 ? 10.984 23.328 23.438 1 97.12 295 TYR A N 1
ATOM 2390 C CA . TYR A 1 295 ? 11.477 23.766 22.141 1 97.12 295 TYR A CA 1
ATOM 2391 C C . TYR A 1 295 ? 11.461 25.281 22.031 1 97.12 295 TYR A C 1
ATOM 2393 O O . TYR A 1 295 ? 12.102 25.859 21.156 1 97.12 295 TYR A O 1
ATOM 2401 N N . THR A 1 296 ? 10.695 25.953 22.906 1 96.12 296 THR A N 1
ATOM 2402 C CA . THR A 1 296 ? 10.594 27.406 22.828 1 96.12 296 THR A CA 1
ATOM 2403 C C . THR A 1 296 ? 11.281 28.047 24.031 1 96.12 296 THR A C 1
ATOM 2405 O O . THR A 1 296 ? 11.219 29.266 24.203 1 96.12 296 THR A O 1
ATOM 2408 N N . SER A 1 297 ? 11.938 27.312 24.875 1 94.88 297 SER A N 1
ATOM 2409 C CA . SER A 1 297 ? 12.586 27.844 26.062 1 94.88 297 SER A CA 1
ATOM 2410 C C . SER A 1 297 ? 14 28.344 25.75 1 94.88 297 SER A C 1
ATOM 2412 O O . SER A 1 297 ? 14.586 27.953 24.75 1 94.88 297 SER A O 1
ATOM 2414 N N . GLY A 1 298 ? 14.492 29.219 26.578 1 94.38 298 GLY A N 1
ATOM 2415 C CA . GLY A 1 298 ? 15.883 29.625 26.547 1 94.38 298 GLY A CA 1
ATOM 2416 C C . GLY A 1 298 ? 16.172 30.656 25.469 1 94.38 298 GLY A C 1
ATOM 2417 O O . GLY A 1 298 ? 17.234 31.297 25.484 1 94.38 298 GLY A O 1
ATOM 2418 N N . GLY A 1 299 ? 15.32 30.812 24.547 1 94.88 299 GLY A N 1
ATOM 2419 C CA . GLY A 1 299 ? 15.492 31.797 23.484 1 94.88 299 GLY A CA 1
ATOM 2420 C C . GLY A 1 299 ? 16.484 31.375 22.422 1 94.88 299 GLY A C 1
ATOM 2421 O O . GLY A 1 299 ? 17.016 32.219 21.688 1 94.88 299 GLY A O 1
ATOM 2422 N N . ASP A 1 300 ? 16.781 30.078 22.359 1 97 300 ASP A N 1
ATOM 2423 C CA . ASP A 1 300 ? 17.844 29.641 21.469 1 97 300 ASP A CA 1
ATOM 2424 C C . ASP A 1 300 ? 17.375 28.5 20.578 1 97 300 ASP A C 1
ATOM 2426 O O . ASP A 1 300 ? 18.188 27.828 19.922 1 97 300 ASP A O 1
ATOM 2430 N N . LYS A 1 301 ? 16.078 28.188 20.578 1 97.81 301 LYS A N 1
ATOM 2431 C CA . LYS A 1 301 ? 15.492 27.188 19.688 1 97.81 301 LYS A CA 1
ATOM 2432 C C . LYS A 1 301 ? 14.438 27.797 18.766 1 97.81 301 LYS A C 1
ATOM 2434 O O . LYS A 1 301 ? 14.695 28.797 18.094 1 97.81 301 LYS A O 1
ATOM 2439 N N . VAL A 1 302 ? 13.258 27.312 18.734 1 97.81 302 VAL A N 1
ATOM 2440 C CA . VAL A 1 302 ? 12.266 27.953 17.875 1 97.81 302 VAL A CA 1
ATOM 2441 C C . VAL A 1 302 ? 11.539 29.047 18.656 1 97.81 302 VAL A C 1
ATOM 2443 O O . VAL A 1 302 ? 11.57 29.078 19.891 1 97.81 302 VAL A O 1
ATOM 2446 N N . HIS A 1 303 ? 10.953 29.969 18 1 97.62 303 HIS A N 1
ATOM 2447 C CA . HIS A 1 303 ? 10.312 31.141 18.578 1 97.62 303 HIS A CA 1
ATOM 2448 C C . HIS A 1 303 ? 8.953 30.797 19.172 1 97.62 303 HIS A C 1
ATOM 2450 O O . HIS A 1 303 ? 8.578 31.312 20.234 1 97.62 303 HIS A O 1
ATOM 2456 N N . MET A 1 304 ? 8.234 29.953 18.516 1 96.56 304 MET A N 1
ATOM 2457 C CA . MET A 1 304 ? 6.879 29.578 18.906 1 96.56 304 MET A CA 1
ATOM 2458 C C . MET A 1 304 ? 6.543 28.172 18.422 1 96.56 304 MET A C 1
ATOM 2460 O O . MET A 1 304 ? 7.254 27.609 17.578 1 96.56 304 MET A O 1
ATOM 2464 N N . CYS A 1 305 ? 5.582 27.594 18.984 1 94.69 305 CYS A N 1
ATOM 2465 C CA . CYS A 1 305 ? 5.062 26.297 18.547 1 94.69 305 CYS A CA 1
ATOM 2466 C C . CYS A 1 305 ? 3.543 26.344 18.422 1 94.69 305 CYS A C 1
ATOM 2468 O O . CYS A 1 305 ? 2.875 27.078 19.141 1 94.69 305 CYS A O 1
ATOM 2470 N N . TYR A 1 306 ? 3.096 25.516 17.438 1 86.56 306 TYR A N 1
ATOM 2471 C CA . TYR A 1 306 ? 1.666 25.234 17.422 1 86.56 306 TYR A CA 1
ATOM 2472 C C . TYR A 1 306 ? 1.264 24.422 18.656 1 86.56 306 TYR A C 1
ATOM 2474 O O . TYR A 1 306 ? 1.941 23.469 19.016 1 86.56 306 TYR A O 1
ATOM 2482 N N . ALA A 1 307 ? 0.216 24.906 19.375 1 78.12 307 ALA A N 1
ATOM 2483 C CA . ALA A 1 307 ? -0.44 24.062 20.375 1 78.12 307 ALA A CA 1
ATOM 2484 C C . ALA A 1 307 ? -1.688 23.406 19.797 1 78.12 307 ALA A C 1
ATOM 2486 O O . ALA A 1 307 ? -2.588 24.094 19.297 1 78.12 307 ALA A O 1
ATOM 2487 N N . PHE A 1 308 ? -1.77 22.062 19.703 1 83.44 308 PHE A N 1
ATOM 2488 C CA . PHE A 1 308 ? -2.791 21.328 18.969 1 83.44 308 PHE A CA 1
ATOM 2489 C C . PHE A 1 308 ? -4.07 21.219 19.781 1 83.44 308 PHE A C 1
ATOM 2491 O O . PHE A 1 308 ? -5.07 20.656 19.312 1 83.44 308 PHE A O 1
ATOM 2498 N N . GLU A 1 309 ? -4.105 21.828 20.906 1 88.19 309 GLU A N 1
ATOM 2499 C CA . GLU A 1 309 ? -5.258 21.719 21.781 1 88.19 309 GLU A CA 1
ATOM 2500 C C . GLU A 1 309 ? -6.523 22.25 21.125 1 88.19 309 GLU A C 1
ATOM 2502 O O . GLU A 1 309 ? -7.594 21.656 21.25 1 88.19 309 GLU A O 1
ATOM 2507 N N . PHE A 1 310 ? -6.352 23.312 20.391 1 93.12 310 PHE A N 1
ATOM 2508 C CA . PHE A 1 310 ? -7.516 23.922 19.766 1 93.12 310 PHE A CA 1
ATOM 2509 C C . PHE A 1 310 ? -7.746 23.344 18.375 1 93.12 310 PHE A C 1
ATOM 2511 O O . PHE A 1 310 ? -8.648 23.781 17.656 1 93.12 310 PHE A O 1
ATOM 2518 N N . LEU A 1 311 ? -6.93 22.391 17.969 1 92.69 311 LEU A N 1
ATOM 2519 C CA . LEU A 1 311 ? -7.086 21.719 16.688 1 92.69 311 LEU A CA 1
ATOM 2520 C C . LEU A 1 311 ? -7.66 20.312 16.891 1 92.69 311 LEU A C 1
ATOM 2522 O O . LEU A 1 311 ? -7.98 19.641 15.906 1 92.69 311 LEU A O 1
ATOM 2526 N N . ALA A 1 312 ? -7.82 19.953 18.156 1 88.31 312 ALA A N 1
ATOM 2527 C CA . ALA A 1 312 ? -8.422 18.672 18.516 1 88.31 312 ALA A CA 1
ATOM 2528 C C . ALA A 1 312 ? -9.938 18.703 18.359 1 88.31 312 ALA A C 1
ATOM 2530 O O . ALA A 1 312 ? -10.531 19.781 18.25 1 88.31 312 ALA A O 1
ATOM 2531 N N . PRO A 1 313 ? -10.578 17.562 18.281 1 87.12 313 PRO A N 1
ATOM 2532 C CA . PRO A 1 313 ? -12.023 17.516 18.047 1 87.12 313 PRO A CA 1
ATOM 2533 C C . PRO A 1 313 ? -12.828 17.953 19.266 1 87.12 313 PRO A C 1
ATOM 2535 O O . PRO A 1 313 ? -14.039 18.172 19.172 1 87.12 313 PRO A O 1
ATOM 2538 N N . ASP A 1 314 ? -12.281 18.219 20.328 1 88.62 314 ASP A N 1
ATOM 2539 C CA . ASP A 1 314 ? -12.992 18.562 21.562 1 88.62 314 ASP A CA 1
ATOM 2540 C C . ASP A 1 314 ? -13.758 19.875 21.391 1 88.62 314 ASP A C 1
ATOM 2542 O O . ASP A 1 314 ? -13.258 20.828 20.781 1 88.62 314 ASP A O 1
ATOM 2546 N N . ARG A 1 315 ? -14.875 19.953 21.984 1 90.56 315 ARG A N 1
ATOM 2547 C CA . ARG A 1 315 ? -15.703 21.156 21.953 1 90.56 315 ARG A CA 1
ATOM 2548 C C . ARG A 1 315 ? -14.992 22.328 22.641 1 90.56 315 ARG A C 1
ATOM 2550 O O . ARG A 1 315 ? -14.344 22.141 23.672 1 90.56 315 ARG A O 1
ATOM 2557 N N . LEU A 1 316 ? -15.227 23.469 22.078 1 95.06 316 LEU A N 1
ATOM 2558 C CA . LEU A 1 316 ? -14.641 24.672 22.656 1 95.06 316 LEU A CA 1
ATOM 2559 C C . LEU A 1 316 ? -15.578 25.281 23.688 1 95.06 316 LEU A C 1
ATOM 2561 O O . LEU A 1 316 ? -16.656 25.781 23.328 1 95.06 316 LEU A O 1
ATOM 2565 N N . THR A 1 317 ? -15.281 25.203 24.969 1 95.56 317 THR A N 1
ATOM 2566 C CA . THR A 1 317 ? -16.031 25.797 26.078 1 95.56 317 THR A CA 1
ATOM 2567 C C . THR A 1 317 ? -15.18 26.844 26.797 1 95.56 317 THR A C 1
ATOM 2569 O O . THR A 1 317 ? -13.961 26.891 26.625 1 95.56 317 THR A O 1
ATOM 2572 N N . PRO A 1 318 ? -15.867 27.781 27.547 1 97.19 318 PRO A N 1
ATOM 2573 C CA . PRO A 1 318 ? -15.094 28.75 28.344 1 97.19 318 PRO A CA 1
ATOM 2574 C C . PRO A 1 318 ? -14.047 28.062 29.234 1 97.19 318 PRO A C 1
ATOM 2576 O O . PRO A 1 318 ? -12.906 28.516 29.297 1 97.19 318 PRO A O 1
ATOM 2579 N N . GLN A 1 319 ? -14.445 26.984 29.797 1 95.94 319 GLN A N 1
ATOM 2580 C CA . GLN A 1 319 ? -13.547 26.234 30.672 1 95.94 319 GLN A CA 1
ATOM 2581 C C . GLN A 1 319 ? -12.359 25.688 29.891 1 95.94 319 GLN A C 1
ATOM 2583 O O . GLN A 1 319 ? -11.219 25.75 30.359 1 95.94 319 GLN A O 1
ATOM 2588 N N . ARG A 1 320 ? -12.609 25.156 28.734 1 95.12 320 ARG A N 1
ATOM 2589 C CA . ARG A 1 320 ? -11.555 24.578 27.906 1 95.12 320 ARG A CA 1
ATOM 2590 C C . ARG A 1 320 ? -10.539 25.641 27.5 1 95.12 320 ARG A C 1
ATOM 2592 O O . ARG A 1 320 ? -9.336 25.391 27.516 1 95.12 320 ARG A O 1
ATOM 2599 N N . VAL A 1 321 ? -11.031 26.781 27.109 1 97.06 321 VAL A N 1
ATOM 2600 C CA . VAL A 1 321 ? -10.148 27.859 26.688 1 97.06 321 VAL A CA 1
ATOM 2601 C C . VAL A 1 321 ? -9.211 28.234 27.828 1 97.06 321 VAL A C 1
ATOM 2603 O O . VAL A 1 321 ? -7.992 28.281 27.656 1 97.06 321 VAL A O 1
ATOM 2606 N N . ALA A 1 322 ? -9.781 28.469 28.984 1 97 322 ALA A N 1
ATOM 2607 C CA . ALA A 1 322 ? -8.992 28.859 30.141 1 97 322 ALA A CA 1
ATOM 2608 C C . ALA A 1 322 ? -8 27.766 30.531 1 97 322 ALA A C 1
ATOM 2610 O O . ALA A 1 322 ? -6.84 28.047 30.844 1 97 322 ALA A O 1
ATOM 2611 N N . GLU A 1 323 ? -8.484 26.594 30.5 1 95.38 323 GLU A N 1
ATOM 2612 C CA . GLU A 1 323 ? -7.648 25.453 30.859 1 95.38 323 GLU A CA 1
ATOM 2613 C C . GLU A 1 323 ? -6.457 25.312 29.922 1 95.38 323 GLU A C 1
ATOM 2615 O O . GLU A 1 323 ? -5.332 25.094 30.375 1 95.38 323 GLU A O 1
ATOM 2620 N N . VAL A 1 324 ? -6.699 25.391 28.641 1 94.69 324 VAL A N 1
ATOM 2621 C CA . VAL A 1 324 ? -5.645 25.234 27.656 1 94.69 324 VAL A CA 1
ATOM 2622 C C . VAL A 1 324 ? -4.574 26.312 27.875 1 94.69 324 VAL A C 1
ATOM 2624 O O . VAL A 1 324 ? -3.377 26 27.875 1 94.69 324 VAL A O 1
ATOM 2627 N N . LEU A 1 325 ? -4.965 27.531 28.078 1 96.12 325 LEU A N 1
ATOM 2628 C CA . LEU A 1 325 ? -4 28.609 28.25 1 96.12 325 LEU A CA 1
ATOM 2629 C C . LEU A 1 325 ? -3.258 28.469 29.578 1 96.12 325 LEU A C 1
ATOM 2631 O O . LEU A 1 325 ? -2.055 28.719 29.656 1 96.12 325 LEU A O 1
ATOM 2635 N N . ARG A 1 326 ? -3.965 28.062 30.625 1 95.75 326 ARG A N 1
ATOM 2636 C CA . ARG A 1 326 ? -3.316 27.812 31.906 1 95.75 326 ARG A CA 1
ATOM 2637 C C . ARG A 1 326 ? -2.311 26.672 31.797 1 95.75 326 ARG A C 1
ATOM 2639 O O . ARG A 1 326 ? -1.203 26.766 32.344 1 95.75 326 ARG A O 1
ATOM 2646 N N . ASP A 1 327 ? -2.717 25.656 31.141 1 95 327 ASP A N 1
ATOM 2647 C CA . ASP A 1 327 ? -1.845 24.5 30.969 1 95 327 ASP A CA 1
ATOM 2648 C C . ASP A 1 327 ? -0.612 24.859 30.156 1 95 327 ASP A C 1
ATOM 2650 O O . ASP A 1 327 ? 0.496 24.406 30.453 1 95 327 ASP A O 1
ATOM 2654 N N . PHE A 1 328 ? -0.839 25.609 29.156 1 94.38 328 PHE A N 1
ATOM 2655 C CA . PHE A 1 328 ? 0.298 26.047 28.344 1 94.38 328 PHE A CA 1
ATOM 2656 C C . PHE A 1 328 ? 1.268 26.875 29.188 1 94.38 328 PHE A C 1
ATOM 2658 O O . PHE A 1 328 ? 2.48 26.672 29.125 1 94.38 328 PHE A O 1
ATOM 2665 N N . HIS A 1 329 ? 0.727 27.797 29.922 1 93.88 329 HIS A N 1
ATOM 2666 C CA . HIS A 1 329 ? 1.562 28.641 30.766 1 93.88 329 HIS A CA 1
ATOM 2667 C C . HIS A 1 329 ? 2.354 27.812 31.781 1 93.88 329 HIS A C 1
ATOM 2669 O O . HIS A 1 329 ? 3.518 28.109 32.062 1 93.88 329 HIS A O 1
ATOM 2675 N N . ARG A 1 330 ? 1.739 26.859 32.281 1 95.19 330 ARG A N 1
ATOM 2676 C CA . ARG A 1 330 ? 2.395 25.984 33.219 1 95.19 330 ARG A CA 1
ATOM 2677 C C . ARG A 1 330 ? 3.496 25.156 32.562 1 95.19 330 ARG A C 1
ATOM 2679 O O . ARG A 1 330 ? 4.613 25.078 33.094 1 95.19 330 ARG A O 1
ATOM 2686 N N . ALA A 1 331 ? 3.246 24.578 31.438 1 93.81 331 ALA A N 1
ATOM 2687 C CA . ALA A 1 331 ? 4.16 23.656 30.75 1 93.81 331 ALA A CA 1
ATOM 2688 C C . ALA A 1 331 ? 5.273 24.438 30.047 1 93.81 331 ALA A C 1
ATOM 2690 O O . ALA A 1 331 ? 6.391 23.938 29.906 1 93.81 331 ALA A O 1
ATOM 2691 N N . ALA A 1 332 ? 4.965 25.625 29.656 1 92.19 332 ALA A N 1
ATOM 2692 C CA . ALA A 1 332 ? 5.883 26.438 28.859 1 92.19 332 ALA A CA 1
ATOM 2693 C C . ALA A 1 332 ? 5.914 27.875 29.359 1 92.19 332 ALA A C 1
ATOM 2695 O O . ALA A 1 332 ? 5.586 28.812 28.625 1 92.19 332 ALA A O 1
ATOM 2696 N N . PRO A 1 333 ? 6.41 28.062 30.5 1 91.5 333 PRO A N 1
ATOM 2697 C CA . PRO A 1 333 ? 6.355 29.406 31.078 1 91.5 333 PRO A CA 1
ATOM 2698 C C . PRO A 1 333 ? 7.117 30.438 30.25 1 91.5 333 PRO A C 1
ATOM 2700 O O . PRO A 1 333 ? 6.738 31.609 30.219 1 91.5 333 PRO A O 1
ATOM 2703 N N . GLU A 1 334 ? 8.125 30.031 29.578 1 91.12 334 GLU A N 1
ATOM 2704 C CA . GLU A 1 334 ? 8.883 30.953 28.734 1 91.12 334 GLU A CA 1
ATOM 2705 C C . GLU A 1 334 ? 8.453 30.859 27.281 1 91.12 334 GLU A C 1
ATOM 2707 O O . GLU A 1 334 ? 8.977 31.578 26.422 1 91.12 334 GLU A O 1
ATOM 2712 N N . GLY A 1 335 ? 7.566 30 27.094 1 91.06 335 GLY A N 1
ATOM 2713 C CA . GLY A 1 335 ? 7.199 29.703 25.719 1 91.06 335 GLY A CA 1
ATOM 2714 C C . GLY A 1 335 ? 6.18 30.656 25.141 1 91.06 335 GLY A C 1
ATOM 2715 O O . GLY A 1 335 ? 5.629 31.5 25.875 1 91.06 335 GLY A O 1
ATOM 2716 N N . TRP A 1 336 ? 6.035 30.641 23.906 1 93.5 336 TRP A N 1
ATOM 2717 C CA . TRP A 1 336 ? 5.059 31.422 23.156 1 93.5 336 TRP A CA 1
ATOM 2718 C C . TRP A 1 336 ? 4.262 30.531 22.203 1 93.5 336 TRP A C 1
ATOM 2720 O O . TRP A 1 336 ? 4.84 29.75 21.453 1 93.5 336 TRP A O 1
ATOM 2730 N N . ALA A 1 337 ? 3.004 30.641 22.281 1 94.69 337 ALA A N 1
ATOM 2731 C CA . ALA A 1 337 ? 2.146 29.781 21.469 1 94.69 337 ALA A CA 1
ATOM 2732 C C . ALA A 1 337 ? 1.723 30.484 20.188 1 94.69 337 ALA A C 1
ATOM 2734 O O . ALA A 1 337 ? 1.607 31.703 20.141 1 94.69 337 ALA A O 1
ATOM 2735 N N . CYS A 1 338 ? 1.663 29.719 19.172 1 96.38 338 CYS A N 1
ATOM 2736 C CA . CYS A 1 338 ? 0.917 30.094 17.984 1 96.38 338 CYS A CA 1
ATOM 2737 C C . CYS A 1 338 ? -0.414 29.344 17.922 1 96.38 338 CYS A C 1
ATOM 2739 O O . CYS A 1 338 ? -0.446 28.141 17.672 1 96.38 338 CYS A O 1
ATOM 2741 N N . TRP A 1 339 ? -1.505 30.031 18.109 1 96.69 339 TRP A N 1
ATOM 2742 C CA . TRP A 1 339 ? -2.818 29.406 18.188 1 96.69 339 TRP A CA 1
ATOM 2743 C C . TRP A 1 339 ? -3.488 29.359 16.828 1 96.69 339 TRP A C 1
ATOM 2745 O O . TRP A 1 339 ? -3.398 30.328 16.062 1 96.69 339 TRP A O 1
ATOM 2755 N N . ALA A 1 340 ? -4.059 28.281 16.562 1 96.69 340 ALA A N 1
ATOM 2756 C CA . ALA A 1 340 ? -4.879 28.078 15.367 1 96.69 340 ALA A CA 1
ATOM 2757 C C . ALA A 1 340 ? -6.156 27.312 15.695 1 96.69 340 ALA A C 1
ATOM 2759 O O . ALA A 1 340 ? -6.141 26.375 16.5 1 96.69 340 ALA A O 1
ATOM 2760 N N . PHE A 1 341 ? -7.234 27.75 15.109 1 97 341 PHE A N 1
ATOM 2761 C CA . PHE A 1 341 ? -8.477 27 15.234 1 97 341 PHE A CA 1
ATOM 2762 C C . PHE A 1 341 ? -8.688 26.094 14.031 1 97 341 PHE A C 1
ATOM 2764 O O . PHE A 1 341 ? -9.453 25.141 14.094 1 97 341 PHE A O 1
ATOM 2771 N N . SER A 1 342 ? -8.008 26.406 12.938 1 96.38 342 SER A N 1
ATOM 2772 C CA . SER A 1 342 ? -8.055 25.594 11.719 1 96.38 342 SER A CA 1
ATOM 2773 C C . SER A 1 342 ? -6.695 25.562 11.023 1 96.38 342 SER A C 1
ATOM 2775 O O . SER A 1 342 ? -5.871 26.469 11.227 1 96.38 342 SER A O 1
ATOM 2777 N N . ASN A 1 343 ? -6.438 24.562 10.359 1 96.12 343 ASN A N 1
ATOM 2778 C CA . ASN A 1 343 ? -5.316 24.438 9.43 1 96.12 343 ASN A CA 1
ATOM 2779 C C . ASN A 1 343 ? -5.613 23.406 8.336 1 96.12 343 ASN A C 1
ATOM 2781 O O . ASN A 1 343 ? -6.758 22.984 8.172 1 96.12 343 ASN A O 1
ATOM 2785 N N . HIS A 1 344 ? -4.652 23.094 7.574 1 96.69 344 HIS A N 1
ATOM 2786 C CA . HIS A 1 344 ? -4.836 22.25 6.395 1 96.69 344 HIS A CA 1
ATOM 2787 C C . HIS A 1 344 ? -4.941 20.781 6.781 1 96.69 344 HIS A C 1
ATOM 2789 O O . HIS A 1 344 ? -5.066 19.906 5.91 1 96.69 344 HIS A O 1
ATOM 2795 N N . ASP A 1 345 ? -4.965 20.453 8.086 1 94.56 345 ASP A N 1
ATOM 2796 C CA . ASP A 1 345 ? -4.895 19.047 8.469 1 94.56 345 ASP A CA 1
ATOM 2797 C C . ASP A 1 345 ? -6.152 18.609 9.211 1 94.56 345 ASP A C 1
ATOM 2799 O O . ASP A 1 345 ? -6.383 17.422 9.414 1 94.56 345 ASP A O 1
ATOM 2803 N N . VAL A 1 346 ? -6.965 19.578 9.648 1 94.88 346 VAL A N 1
ATOM 2804 C CA . VAL A 1 346 ? -8.094 19.203 10.5 1 94.88 346 VAL A CA 1
ATOM 2805 C C . VAL A 1 346 ? -9.383 19.781 9.93 1 94.88 346 VAL A C 1
ATOM 2807 O O . VAL A 1 346 ? -9.352 20.734 9.148 1 94.88 346 VAL A O 1
ATOM 2810 N N . VAL A 1 347 ? -10.477 19.234 10.359 1 96.19 347 VAL A N 1
ATOM 2811 C CA . VAL A 1 347 ? -11.797 19.75 10 1 96.19 347 VAL A CA 1
ATOM 2812 C C . VAL A 1 347 ? -11.898 21.219 10.383 1 96.19 347 VAL A C 1
ATOM 2814 O O . VAL A 1 347 ? -11.461 21.625 11.461 1 96.19 347 VAL A O 1
ATOM 2817 N N . ARG A 1 348 ? -12.398 22.031 9.523 1 97.69 348 ARG A N 1
ATOM 2818 C CA . ARG A 1 348 ? -12.539 23.453 9.805 1 97.69 348 ARG A CA 1
ATOM 2819 C C . ARG A 1 348 ? -13.344 23.688 11.078 1 97.69 348 ARG A C 1
ATOM 2821 O O . ARG A 1 348 ? -14.336 22.984 11.328 1 97.69 348 ARG A O 1
ATOM 2828 N N . HIS A 1 349 ? -12.977 24.641 11.836 1 97.06 349 HIS A N 1
ATOM 2829 C CA . HIS A 1 349 ? -13.469 24.812 13.195 1 97.06 349 HIS A CA 1
ATOM 2830 C C . HIS A 1 349 ? -14.961 25.125 13.211 1 97.06 349 HIS A C 1
ATOM 2832 O O . HIS A 1 349 ? -15.68 24.719 14.125 1 97.06 349 HIS A O 1
ATOM 2838 N N . VAL A 1 350 ? -15.5 25.812 12.18 1 97.38 350 VAL A N 1
ATOM 2839 C CA . VAL A 1 350 ? -16.906 26.203 12.172 1 97.38 350 VAL A CA 1
ATOM 2840 C C . VAL A 1 350 ? -17.781 24.969 11.969 1 97.38 350 VAL A C 1
ATOM 2842 O O . VAL A 1 350 ? -18.969 24.969 12.328 1 97.38 350 VAL A O 1
ATOM 2845 N N . SER A 1 351 ? -17.188 23.938 11.328 1 97 351 SER A N 1
ATOM 2846 C CA . SER A 1 351 ? -17.859 22.656 11.211 1 97 351 SER A CA 1
ATOM 2847 C C . SER A 1 351 ? -17.625 21.781 12.438 1 97 351 SER A C 1
ATOM 2849 O O . SER A 1 351 ? -18.547 21.156 12.945 1 97 351 SER A O 1
ATOM 2851 N N . ARG A 1 352 ? -16.406 21.797 12.914 1 95.69 352 ARG A N 1
ATOM 2852 C CA . ARG A 1 352 ? -15.992 20.953 14.039 1 95.69 352 ARG A CA 1
ATOM 2853 C C . ARG A 1 352 ? -16.766 21.312 15.305 1 95.69 352 ARG A C 1
ATOM 2855 O O . ARG A 1 352 ? -17.094 20.438 16.109 1 95.69 352 ARG A O 1
ATOM 2862 N N . TRP A 1 353 ? -17.109 22.609 15.484 1 96.31 353 TRP A N 1
ATOM 2863 C CA . TRP A 1 353 ? -17.781 23.094 16.688 1 96.31 353 TRP A CA 1
ATOM 2864 C C . TRP A 1 353 ? -19.188 23.578 16.359 1 96.31 353 TRP A C 1
ATOM 2866 O O . TRP A 1 353 ? -19.688 24.5 17.016 1 96.31 353 TRP A O 1
ATOM 2876 N N . ALA A 1 354 ? -19.828 23.016 15.414 1 94.31 354 ALA A N 1
ATOM 2877 C CA . ALA A 1 354 ? -21.109 23.516 14.898 1 94.31 354 ALA A CA 1
ATOM 2878 C C . ALA A 1 354 ? -22.266 22.969 15.711 1 94.31 354 ALA A C 1
ATOM 2880 O O . ALA A 1 354 ? -23.406 23.438 15.586 1 94.31 354 ALA A O 1
ATOM 2881 N N . ASP A 1 355 ? -22.047 22 16.516 1 91.62 355 ASP A N 1
ATOM 2882 C CA . ASP A 1 355 ? -23.156 21.359 17.219 1 91.62 355 ASP A CA 1
ATOM 2883 C C . ASP A 1 355 ? -23.938 22.359 18.062 1 91.62 355 ASP A C 1
ATOM 2885 O O . ASP A 1 355 ? -23.344 23.062 18.891 1 91.62 355 ASP A O 1
ATOM 2889 N N . GLY A 1 356 ? -25.203 22.453 17.844 1 88.56 356 GLY A N 1
ATOM 2890 C CA . GLY A 1 356 ? -26.078 23.312 18.625 1 88.56 356 GLY A CA 1
ATOM 2891 C C . GLY A 1 356 ? -26.031 24.766 18.188 1 88.56 356 GLY A C 1
ATOM 2892 O O . GLY A 1 356 ? -26.656 25.625 18.828 1 88.56 356 GLY A O 1
ATOM 2893 N N . VAL A 1 357 ? -25.312 25.078 17.172 1 94.44 357 VAL A N 1
ATOM 2894 C CA . VAL A 1 357 ? -25.156 26.453 16.703 1 94.44 357 VAL A CA 1
ATOM 2895 C C . VAL A 1 357 ? -26.25 26.781 15.695 1 94.44 357 VAL A C 1
ATOM 2897 O O . VAL A 1 357 ? -26.391 26.109 14.672 1 94.44 357 VAL A O 1
ATOM 2900 N N . THR A 1 358 ? -27.031 27.797 15.961 1 92.5 358 THR A N 1
ATOM 2901 C CA . THR A 1 358 ? -28.141 28.172 15.086 1 92.5 358 THR A CA 1
ATOM 2902 C C . THR A 1 358 ? -27.734 29.344 14.195 1 92.5 358 THR A C 1
ATOM 2904 O O . THR A 1 358 ? -28.188 29.453 13.055 1 92.5 358 THR A O 1
ATOM 2907 N N . ASP A 1 359 ? -26.953 30.281 14.742 1 96.31 359 ASP A N 1
ATOM 2908 C CA . ASP A 1 359 ? -26.406 31.391 13.984 1 96.31 359 ASP A CA 1
ATOM 2909 C C . ASP A 1 359 ? -24.938 31.203 13.672 1 96.31 359 ASP A C 1
ATOM 2911 O O . ASP A 1 359 ? -24.062 31.641 14.438 1 96.31 359 ASP A O 1
ATOM 2915 N N . HIS A 1 360 ? -24.688 30.703 12.492 1 96 360 HIS A N 1
ATOM 2916 C CA . HIS A 1 360 ? -23.359 30.281 12.109 1 96 360 HIS A CA 1
ATOM 2917 C C . HIS A 1 360 ? -22.422 31.469 11.945 1 96 360 HIS A C 1
ATOM 2919 O O . HIS A 1 360 ? -21.234 31.391 12.305 1 96 360 HIS A O 1
ATOM 2925 N N . ASP A 1 361 ? -22.922 32.531 11.398 1 97.62 361 ASP A N 1
ATOM 2926 C CA . ASP A 1 361 ? -22.078 33.688 11.195 1 97.62 361 ASP A CA 1
ATOM 2927 C C . ASP A 1 361 ? -21.703 34.344 12.523 1 97.62 361 ASP A C 1
ATOM 2929 O O . ASP A 1 361 ? -20.562 34.75 12.734 1 97.62 361 ASP A O 1
ATOM 2933 N N . ALA A 1 362 ? -22.672 34.5 13.383 1 97.81 362 ALA A N 1
ATOM 2934 C CA . ALA A 1 362 ? -22.391 35.062 14.695 1 97.81 362 ALA A CA 1
ATOM 2935 C C . ALA A 1 362 ? -21.375 34.219 15.453 1 97.81 362 ALA A C 1
ATOM 2937 O O . ALA A 1 362 ? -20.469 34.75 16.109 1 97.81 362 ALA A O 1
ATOM 2938 N N . HIS A 1 363 ? -21.578 32.938 15.352 1 98.06 363 HIS A N 1
ATOM 2939 C CA . HIS A 1 363 ? -20.641 32 16 1 98.06 363 HIS A CA 1
ATOM 2940 C C . HIS A 1 363 ? -19.234 32.156 15.414 1 98.06 363 HIS A C 1
ATOM 2942 O O . HIS A 1 363 ? -18.25 32.219 16.156 1 98.06 363 HIS A O 1
ATOM 2948 N N . ALA A 1 364 ? -19.141 32.219 14.078 1 98.38 364 ALA A N 1
ATOM 2949 C CA . ALA A 1 364 ? -17.859 32.375 13.414 1 98.38 364 ALA A CA 1
ATOM 2950 C C . ALA A 1 364 ? -17.172 33.656 13.852 1 98.38 364 ALA A C 1
ATOM 2952 O O . ALA A 1 364 ? -15.961 33.688 14.078 1 98.38 364 ALA A O 1
ATOM 2953 N N . LYS A 1 365 ? -17.938 34.75 13.945 1 98.5 365 LYS A N 1
ATOM 2954 C CA . LYS A 1 365 ? -17.406 36.031 14.367 1 98.5 365 LYS A CA 1
ATOM 2955 C C . LYS A 1 365 ? -16.891 35.969 15.805 1 98.5 365 LYS A C 1
ATOM 2957 O O . LYS A 1 365 ? -15.828 36.531 16.109 1 98.5 365 LYS A O 1
ATOM 2962 N N . LEU A 1 366 ? -17.641 35.312 16.625 1 98.19 366 LEU A N 1
ATOM 2963 C CA . LEU A 1 366 ? -17.203 35.125 18.016 1 98.19 366 LEU A CA 1
ATOM 2964 C C . LEU A 1 366 ? -15.875 34.375 18.062 1 98.19 366 LEU A C 1
ATOM 2966 O O . LEU A 1 366 ? -14.953 34.781 18.781 1 98.19 366 LEU A O 1
ATOM 2970 N N . LEU A 1 367 ? -15.789 33.25 17.375 1 98.19 367 LEU A N 1
ATOM 2971 C CA . LEU A 1 367 ? -14.594 32.406 17.391 1 98.19 367 LEU A CA 1
ATOM 2972 C C . LEU A 1 367 ? -13.383 33.188 16.875 1 98.19 367 LEU A C 1
ATOM 2974 O O . LEU A 1 367 ? -12.297 33.094 17.453 1 98.19 367 LEU A O 1
ATOM 2978 N N . ALA A 1 368 ? -13.586 33.906 15.812 1 98.06 368 ALA A N 1
ATOM 2979 C CA . ALA A 1 368 ? -12.508 34.719 15.266 1 98.06 368 ALA A CA 1
ATOM 2980 C C . ALA A 1 368 ? -11.984 35.719 16.312 1 98.06 368 ALA A C 1
ATOM 2982 O O . ALA A 1 368 ? -10.773 35.844 16.516 1 98.06 368 ALA A O 1
ATOM 2983 N N . SER A 1 369 ? -12.867 36.406 16.938 1 98.62 369 SER A N 1
ATOM 2984 C CA . SER A 1 369 ? -12.508 37.438 17.906 1 98.62 369 SER A CA 1
ATOM 2985 C C . SER A 1 369 ? -11.852 36.844 19.141 1 98.62 369 SER A C 1
ATOM 2987 O O . SER A 1 369 ? -10.93 37.438 19.703 1 98.62 369 SER A O 1
ATOM 2989 N N . LEU A 1 370 ? -12.359 35.719 19.5 1 98.56 370 LEU A N 1
ATOM 2990 C CA . LEU A 1 370 ? -11.758 35 20.625 1 98.56 370 LEU A CA 1
ATOM 2991 C C . LEU A 1 370 ? -10.305 34.625 20.328 1 98.56 370 LEU A C 1
ATOM 2993 O O . LEU A 1 370 ? -9.406 34.938 21.109 1 98.56 370 LEU A O 1
ATOM 2997 N N . LEU A 1 371 ? -10.078 34 19.219 1 98 371 LEU A N 1
ATOM 2998 C CA . LEU A 1 371 ? -8.727 33.625 18.812 1 98 371 LEU A CA 1
ATOM 2999 C C . LEU A 1 371 ? -7.797 34.812 18.812 1 98 371 LEU A C 1
ATOM 3001 O O . LEU A 1 371 ? -6.676 34.75 19.328 1 98 371 LEU A O 1
ATOM 3005 N N . MET A 1 372 ? -8.273 35.938 18.328 1 98.38 372 MET A N 1
ATOM 3006 C CA . MET A 1 372 ? -7.469 37.125 18.141 1 98.38 372 MET A CA 1
ATOM 3007 C C . MET A 1 372 ? -7.273 37.875 19.453 1 98.38 372 MET A C 1
ATOM 3009 O O . MET A 1 372 ? -6.539 38.875 19.516 1 98.38 372 MET A O 1
ATOM 3013 N N . SER A 1 373 ? -7.934 37.406 20.516 1 98.38 373 SER A N 1
ATOM 3014 C CA . SER A 1 373 ? -7.828 38.094 21.797 1 98.38 373 SER A CA 1
ATOM 3015 C C . SER A 1 373 ? -6.992 37.281 22.781 1 98.38 373 SER A C 1
ATOM 3017 O O . SER A 1 373 ? -6.66 37.75 23.875 1 98.38 373 SER A O 1
ATOM 3019 N N . LEU A 1 374 ? -6.645 36.094 22.438 1 97.88 374 LEU A N 1
ATOM 3020 C CA . LEU A 1 374 ? -5.852 35.219 23.297 1 97.88 374 LEU A CA 1
ATOM 3021 C C . LEU A 1 374 ? -4.379 35.625 23.266 1 97.88 374 LEU A C 1
ATOM 3023 O O . LEU A 1 374 ? -3.914 36.188 22.281 1 97.88 374 LEU A O 1
ATOM 3027 N N . ARG A 1 375 ? -3.688 35.344 24.344 1 97.06 375 ARG A N 1
ATOM 3028 C CA . ARG A 1 375 ? -2.248 35.562 24.359 1 97.06 375 ARG A CA 1
ATOM 3029 C C . ARG A 1 375 ? -1.52 34.594 23.469 1 97.06 375 ARG A C 1
ATOM 3031 O O . ARG A 1 375 ? -1.555 33.375 23.703 1 97.06 375 ARG A O 1
ATOM 3038 N N . GLY A 1 376 ? -0.843 35.031 22.484 1 96.25 376 GLY A N 1
ATOM 3039 C CA . GLY A 1 376 ? -0.121 34.219 21.516 1 96.25 376 GLY A CA 1
ATOM 3040 C C . GLY A 1 376 ? -0.187 34.781 20.109 1 96.25 376 GLY A C 1
ATOM 3041 O O . GLY A 1 376 ? -0.846 35.781 19.859 1 96.25 376 GLY A O 1
ATOM 3042 N N . THR A 1 377 ? 0.579 34.219 19.25 1 97.25 377 THR A N 1
ATOM 3043 C CA . THR A 1 377 ? 0.487 34.5 17.828 1 97.25 377 THR A CA 1
ATOM 3044 C C . THR A 1 377 ? -0.735 33.812 17.203 1 97.25 377 THR A C 1
ATOM 3046 O O . THR A 1 377 ? -1.147 32.75 17.656 1 97.25 377 THR A O 1
ATOM 3049 N N . VAL A 1 378 ? -1.328 34.5 16.25 1 97.44 378 VAL A N 1
ATOM 3050 C CA . VAL A 1 378 ? -2.564 34.031 15.641 1 97.44 378 VAL A CA 1
ATOM 3051 C C . VAL A 1 378 ? -2.27 33.438 14.258 1 97.44 378 VAL A C 1
ATOM 3053 O O . VAL A 1 378 ? -1.588 34.094 13.453 1 97.44 378 VAL A O 1
ATOM 3056 N N . CYS A 1 379 ? -2.709 32.25 14.023 1 97.69 379 CYS A N 1
ATOM 3057 C CA . CYS A 1 379 ? -2.65 31.672 12.695 1 97.69 379 CYS A CA 1
ATOM 3058 C C . CYS A 1 379 ? -4.047 31.531 12.094 1 97.69 379 CYS A C 1
ATOM 3060 O O . CYS A 1 379 ? -4.922 30.906 12.688 1 97.69 379 CYS A O 1
ATOM 3062 N N . ILE A 1 380 ? -4.273 32.156 10.961 1 98.31 380 ILE A N 1
ATOM 3063 C CA . ILE A 1 380 ? -5.531 32.094 10.234 1 98.31 380 ILE A CA 1
ATOM 3064 C C . ILE A 1 380 ? -5.355 31.25 8.969 1 98.31 380 ILE A C 1
ATOM 3066 O O . ILE A 1 380 ? -4.48 31.547 8.141 1 98.31 380 ILE A O 1
ATOM 3070 N N . TYR A 1 381 ? -6.195 30.219 8.812 1 98.38 381 TYR A N 1
ATOM 3071 C CA . TYR A 1 381 ? -6.129 29.359 7.637 1 98.38 381 TYR A CA 1
ATOM 3072 C C . TYR A 1 381 ? -6.992 29.906 6.508 1 98.38 381 TYR A C 1
ATOM 3074 O O . TYR A 1 381 ? -8.102 30.391 6.742 1 98.38 381 TYR A O 1
ATOM 3082 N N . GLN A 1 382 ? -6.488 29.828 5.297 1 98.69 382 GLN A N 1
ATOM 3083 C CA . GLN A 1 382 ? -7.219 30.344 4.141 1 98.69 382 GLN A CA 1
ATOM 3084 C C . GLN A 1 382 ? -8.672 29.891 4.168 1 98.69 382 GLN A C 1
ATOM 3086 O O . GLN A 1 382 ? -8.961 28.719 4.371 1 98.69 382 GLN A O 1
ATOM 3091 N N . GLY A 1 383 ? -9.555 30.828 4.012 1 98.31 383 GLY A N 1
ATOM 3092 C CA . GLY A 1 383 ? -10.977 30.531 3.965 1 98.31 383 GLY A CA 1
ATOM 3093 C C . GLY A 1 383 ? -11.656 30.672 5.312 1 98.31 383 GLY A C 1
ATOM 3094 O O . GLY A 1 383 ? -12.883 30.734 5.391 1 98.31 383 GLY A O 1
ATOM 3095 N N . GLU A 1 384 ? -10.828 30.688 6.316 1 97.81 384 GLU A N 1
ATOM 3096 C CA . GLU A 1 384 ? -11.375 30.891 7.652 1 97.81 384 GLU A CA 1
ATOM 3097 C C . GLU A 1 384 ? -12.07 32.25 7.758 1 97.81 384 GLU A C 1
ATOM 3099 O O . GLU A 1 384 ? -13.094 32.375 8.438 1 97.81 384 GLU A O 1
ATOM 3104 N N . GLU A 1 385 ? -11.594 33.281 7.109 1 98.69 385 GLU A N 1
ATOM 3105 C CA . GLU A 1 385 ? -12.133 34.656 7.117 1 98.69 385 GLU A CA 1
ATOM 3106 C C . GLU A 1 385 ? -13.469 34.719 6.387 1 98.69 385 GLU A C 1
ATOM 3108 O O . GLU A 1 385 ? -14.188 35.719 6.484 1 98.69 385 GLU A O 1
ATOM 3113 N N . LEU A 1 386 ? -13.828 33.625 5.719 1 98.62 386 LEU A N 1
ATOM 3114 C CA . LEU A 1 386 ? -15.094 33.531 5.012 1 98.62 386 LEU A CA 1
ATOM 3115 C C . LEU A 1 386 ? -16.062 32.625 5.742 1 98.62 386 LEU A C 1
ATOM 3117 O O . LEU A 1 386 ? -17.188 32.375 5.281 1 98.62 386 LEU A O 1
ATOM 3121 N N . ALA A 1 387 ? -15.609 32.062 6.855 1 98.5 387 ALA A N 1
ATOM 3122 C CA . ALA A 1 387 ? -16.375 31.062 7.605 1 98.5 387 ALA A CA 1
ATOM 3123 C C . ALA A 1 387 ? -16.703 29.859 6.73 1 98.5 387 ALA A C 1
ATOM 3125 O O . ALA A 1 387 ? -17.812 29.328 6.805 1 98.5 387 ALA A O 1
ATOM 3126 N N . LEU A 1 388 ? -15.781 29.484 5.891 1 98.38 388 LEU A N 1
ATOM 3127 C CA . LEU A 1 388 ? -16 28.297 5.082 1 98.38 388 LEU A CA 1
ATOM 3128 C C . LEU A 1 388 ? -16.094 27.062 5.961 1 98.38 388 LEU A C 1
ATOM 3130 O O . LEU A 1 388 ? -15.266 26.844 6.844 1 98.38 388 LEU A O 1
ATOM 3134 N N . ALA A 1 389 ? -17.109 26.281 5.727 1 97.88 389 ALA A N 1
ATOM 3135 C CA . ALA A 1 389 ? -17.297 25.031 6.445 1 97.88 389 ALA A CA 1
ATOM 3136 C C . ALA A 1 389 ? -16.484 23.906 5.793 1 97.88 389 ALA A C 1
ATOM 3138 O O . ALA A 1 389 ? -15.898 24.094 4.727 1 97.88 389 ALA A O 1
ATOM 3139 N N . GLU A 1 390 ? -16.391 22.797 6.527 1 98 390 GLU A N 1
ATOM 3140 C CA . GLU A 1 390 ? -15.766 21.594 5.965 1 98 390 GLU A CA 1
ATOM 3141 C C . GLU A 1 390 ? -16.5 21.125 4.719 1 98 390 GLU A C 1
ATOM 3143 O O . GLU A 1 390 ? -17.734 20.969 4.738 1 98 390 GLU A O 1
ATOM 3148 N N . ALA A 1 391 ? -15.734 20.906 3.621 1 98 391 ALA A N 1
ATOM 3149 C CA . ALA A 1 391 ? -16.359 20.391 2.404 1 98 391 ALA A CA 1
ATOM 3150 C C . ALA A 1 391 ? -16.672 18.906 2.541 1 98 391 ALA A C 1
ATOM 3152 O O . ALA A 1 391 ? -15.898 18.156 3.123 1 98 391 ALA A O 1
ATOM 3153 N N . GLU A 1 392 ? -17.781 18.562 2.07 1 96.12 392 GLU A N 1
ATOM 3154 C CA . GLU A 1 392 ? -18.156 17.141 1.99 1 96.12 392 GLU A CA 1
ATOM 3155 C C . GLU A 1 392 ? -17.766 16.562 0.633 1 96.12 392 GLU A C 1
ATOM 3157 O O . GLU A 1 392 ? -18.219 17.047 -0.407 1 96.12 392 GLU A O 1
ATOM 3162 N N . LEU A 1 393 ? -16.969 15.523 0.676 1 96.62 393 LEU A N 1
ATOM 3163 C CA . LEU A 1 393 ? -16.516 14.898 -0.559 1 96.62 393 LEU A CA 1
ATOM 3164 C C . LEU A 1 393 ? -16.922 13.43 -0.607 1 96.62 393 LEU A C 1
ATOM 3166 O O . LEU A 1 393 ? -17.016 12.773 0.432 1 96.62 393 LEU A O 1
ATOM 3170 N N . ASP A 1 394 ? -17.141 12.93 -1.821 1 95.38 394 ASP A N 1
ATOM 3171 C CA . ASP A 1 394 ? -17.344 11.508 -2.047 1 95.38 394 ASP A CA 1
ATOM 3172 C C . ASP A 1 394 ? -16.016 10.758 -2.1 1 95.38 394 ASP A C 1
ATOM 3174 O O . ASP A 1 394 ? -14.977 11.359 -2.373 1 95.38 394 ASP A O 1
ATOM 3178 N N . TYR A 1 395 ? -16.094 9.469 -1.824 1 94.12 395 TYR A N 1
ATOM 3179 C CA . TYR A 1 395 ? -14.883 8.648 -1.816 1 94.12 395 TYR A CA 1
ATOM 3180 C C . TYR A 1 395 ? -14.117 8.789 -3.127 1 94.12 395 TYR A C 1
ATOM 3182 O O . TYR A 1 395 ? -12.883 8.859 -3.131 1 94.12 395 TYR A O 1
ATOM 3190 N N . GLU A 1 396 ? -14.82 8.883 -4.227 1 94.12 396 GLU A N 1
ATOM 3191 C CA . GLU A 1 396 ? -14.211 8.891 -5.551 1 94.12 396 GLU A CA 1
ATOM 3192 C C . GLU A 1 396 ? -13.43 10.18 -5.789 1 94.12 396 GLU A C 1
ATOM 3194 O O . GLU A 1 396 ? -12.57 10.234 -6.672 1 94.12 396 GLU A O 1
ATOM 3199 N N . ASP A 1 397 ? -13.719 11.172 -4.945 1 95.19 397 ASP A N 1
ATOM 3200 C CA . ASP A 1 397 ? -13.078 12.469 -5.129 1 95.19 397 ASP A CA 1
ATOM 3201 C C . ASP A 1 397 ? -11.852 12.609 -4.23 1 95.19 397 ASP A C 1
ATOM 3203 O O . ASP A 1 397 ? -11.055 13.539 -4.395 1 95.19 397 ASP A O 1
ATOM 3207 N N . LEU A 1 398 ? -11.703 11.641 -3.301 1 96.06 398 LEU A N 1
ATOM 3208 C CA . LEU A 1 398 ? -10.617 11.758 -2.33 1 96.06 398 LEU A CA 1
ATOM 3209 C C . LEU A 1 398 ? -9.258 11.664 -3.014 1 96.06 398 LEU A C 1
ATOM 3211 O O . LEU A 1 398 ? -9.078 10.859 -3.934 1 96.06 398 LEU A O 1
ATOM 3215 N N . GLN A 1 399 ? -8.383 12.484 -2.617 1 96.12 399 GLN A N 1
ATOM 3216 C CA . GLN A 1 399 ? -6.992 12.453 -3.059 1 96.12 399 GLN A CA 1
ATOM 3217 C C . GLN A 1 399 ? -6.051 12.133 -1.898 1 96.12 399 GLN A C 1
ATOM 3219 O O . GLN A 1 399 ? -4.965 11.594 -2.104 1 96.12 399 GLN A O 1
ATOM 3224 N N . ASP A 1 400 ? -6.418 12.438 -0.66 1 96.94 400 ASP A N 1
ATOM 3225 C CA . ASP A 1 400 ? -5.605 12.312 0.546 1 96.94 400 ASP A CA 1
ATOM 3226 C C . ASP A 1 400 ? -5.375 10.852 0.907 1 96.94 400 ASP A C 1
ATOM 3228 O O . ASP A 1 400 ? -6.312 10.141 1.284 1 96.94 400 ASP A O 1
ATOM 3232 N N . PRO A 1 401 ? -4.094 10.383 0.828 1 95.19 401 PRO A N 1
ATOM 3233 C CA . PRO A 1 401 ? -3.832 8.977 1.156 1 95.19 401 PRO A CA 1
ATOM 3234 C C . PRO A 1 401 ? -4.242 8.625 2.582 1 95.19 401 PRO A C 1
ATOM 3236 O O . PRO A 1 401 ? -4.629 7.48 2.85 1 95.19 401 PRO A O 1
ATOM 3239 N N . TYR A 1 402 ? -4.156 9.523 3.449 1 94.38 402 TYR A N 1
ATOM 3240 C CA . TYR A 1 402 ? -4.535 9.32 4.844 1 94.38 402 TYR A CA 1
ATOM 3241 C C . TYR A 1 402 ? -6.023 9.023 4.969 1 94.38 402 TYR A C 1
ATOM 3243 O O . TYR A 1 402 ? -6.422 8.062 5.633 1 94.38 402 TYR A O 1
ATOM 3251 N N . GLY A 1 403 ? -6.836 9.781 4.336 1 94.94 403 GLY A N 1
ATOM 3252 C CA . GLY A 1 403 ? -8.273 9.57 4.32 1 94.94 403 GLY A CA 1
ATOM 3253 C C . GLY A 1 403 ? -8.688 8.289 3.627 1 94.94 403 GLY A C 1
ATOM 3254 O O . GLY A 1 403 ? -9.578 7.578 4.098 1 94.94 403 GLY A O 1
ATOM 3255 N N . ILE A 1 404 ? -7.996 8.023 2.57 1 93.75 404 ILE A N 1
ATOM 3256 C CA . ILE A 1 404 ? -8.289 6.801 1.824 1 93.75 404 ILE A CA 1
ATOM 3257 C C . ILE A 1 404 ? -7.984 5.582 2.689 1 93.75 404 ILE A C 1
ATOM 3259 O O . ILE A 1 404 ? -8.781 4.641 2.748 1 93.75 404 ILE A O 1
ATOM 3263 N N . GLN A 1 405 ? -6.875 5.625 3.438 1 91.94 405 GLN A N 1
ATOM 3264 C CA . GLN A 1 405 ? -6.422 4.527 4.281 1 91.94 405 GLN A CA 1
ATOM 3265 C C . GLN A 1 405 ? -7.434 4.227 5.383 1 91.94 405 GLN A C 1
ATOM 3267 O O . GLN A 1 405 ? -7.621 3.068 5.762 1 91.94 405 GLN A O 1
ATOM 3272 N N . PHE A 1 406 ? -8.148 5.18 5.902 1 95.06 406 PHE A N 1
ATOM 3273 C CA . PHE A 1 406 ? -8.984 4.98 7.078 1 95.06 406 PHE A CA 1
ATOM 3274 C C . PHE A 1 406 ? -10.453 5.219 6.742 1 95.06 406 PHE A C 1
ATOM 3276 O O . PHE A 1 406 ? -11.281 5.375 7.641 1 95.06 406 PHE A O 1
ATOM 3283 N N . TRP A 1 407 ? -10.805 5.355 5.453 1 93.44 407 TRP A N 1
ATOM 3284 C CA . TRP A 1 407 ? -12.188 5.523 5.016 1 93.44 407 TRP A CA 1
ATOM 3285 C C . TRP A 1 407 ? -13.039 4.34 5.453 1 93.44 407 TRP A C 1
ATOM 3287 O O . TRP A 1 407 ? -12.594 3.191 5.402 1 93.44 407 TRP A O 1
ATOM 3297 N N . PRO A 1 408 ? -14.141 4.477 5.848 1 93.19 408 PRO A N 1
ATOM 3298 C CA . PRO A 1 408 ? -14.891 5.73 5.902 1 93.19 408 PRO A CA 1
ATOM 3299 C C . PRO A 1 408 ? -14.844 6.387 7.277 1 93.19 408 PRO A C 1
ATOM 3301 O O . PRO A 1 408 ? -15.453 7.445 7.484 1 93.19 408 PRO A O 1
ATOM 3304 N N . ASP A 1 409 ? -14.141 5.848 8.18 1 93.38 409 ASP A N 1
ATOM 3305 C CA . ASP A 1 409 ? -14.234 6.258 9.578 1 93.38 409 ASP A CA 1
ATOM 3306 C C . ASP A 1 409 ? -13.422 7.527 9.836 1 93.38 409 ASP A C 1
ATOM 3308 O O . ASP A 1 409 ? -13.633 8.203 10.844 1 93.38 409 ASP A O 1
ATOM 3312 N N . PHE A 1 410 ? -12.57 7.828 9.023 1 93.19 410 PHE A N 1
ATOM 3313 C CA . PHE A 1 410 ? -11.828 9.078 8.953 1 93.19 410 PHE A CA 1
ATOM 3314 C C . PHE A 1 410 ? -11.766 9.578 7.512 1 93.19 410 PHE A C 1
ATOM 3316 O O . PHE A 1 410 ? -11.211 8.906 6.641 1 93.19 410 PHE A O 1
ATOM 3323 N N . LYS A 1 411 ? -12.297 10.742 7.23 1 92.25 411 LYS A N 1
ATOM 3324 C CA . LYS A 1 411 ? -12.516 11.227 5.871 1 92.25 411 LYS A CA 1
ATOM 3325 C C . LYS A 1 411 ? -11.25 11.875 5.312 1 92.25 411 LYS A C 1
ATOM 3327 O O . LYS A 1 411 ? -11.188 12.188 4.121 1 92.25 411 LYS A O 1
ATOM 3332 N N . GLY A 1 412 ? -10.281 12.023 6.199 1 94.44 412 GLY A N 1
ATOM 3333 C CA . GLY A 1 412 ? -9.023 12.586 5.73 1 94.44 412 GLY A CA 1
ATOM 3334 C C . GLY A 1 412 ? -9.008 14.102 5.738 1 94.44 412 GLY A C 1
ATOM 3335 O O . GLY A 1 412 ? -9.734 14.734 6.508 1 94.44 412 GLY A O 1
ATOM 3336 N N . ARG A 1 413 ? -8.133 14.742 4.953 1 96.94 413 ARG A N 1
ATOM 3337 C CA . ARG A 1 413 ? -7.828 16.172 5.023 1 96.94 413 ARG A CA 1
ATOM 3338 C C . ARG A 1 413 ? -8.406 16.906 3.824 1 96.94 413 ARG A C 1
ATOM 3340 O O . ARG A 1 413 ? -8.414 18.141 3.793 1 96.94 413 ARG A O 1
ATOM 3347 N N . ASP A 1 414 ? -8.953 16.266 2.916 1 98.25 414 ASP A N 1
ATOM 3348 C CA . ASP A 1 414 ? -9.375 16.875 1.657 1 98.25 414 ASP A CA 1
ATOM 3349 C C . ASP A 1 414 ? -10.484 17.891 1.883 1 98.25 414 ASP A C 1
ATOM 3351 O O . ASP A 1 414 ? -10.555 18.906 1.178 1 98.25 414 ASP A O 1
ATOM 3355 N N . GLY A 1 415 ? -11.258 17.688 2.818 1 97.75 415 GLY A N 1
ATOM 3356 C CA . GLY A 1 415 ? -12.391 18.578 3.053 1 97.75 415 GLY A CA 1
ATOM 3357 C C . GLY A 1 415 ? -11.984 20 3.352 1 97.75 415 GLY A C 1
ATOM 3358 O O . GLY A 1 415 ? -12.68 20.953 2.971 1 97.75 415 GLY A O 1
ATOM 3359 N N . CYS A 1 416 ? -10.883 20.156 4.078 1 98.06 416 CYS A N 1
ATOM 3360 C CA . CYS A 1 416 ? -10.43 21.5 4.414 1 98.06 416 CYS A CA 1
ATOM 3361 C C . CYS A 1 416 ? -9.422 22.016 3.389 1 98.06 416 CYS A C 1
ATOM 3363 O O . CYS A 1 416 ? -8.875 23.109 3.539 1 98.06 416 CYS A O 1
ATOM 3365 N N . ARG A 1 417 ? -9.18 21.203 2.334 1 98.31 417 ARG A N 1
ATOM 3366 C CA . ARG A 1 417 ? -8.141 21.562 1.373 1 98.31 417 ARG A CA 1
ATOM 3367 C C . ARG A 1 417 ? -8.75 21.922 0.022 1 98.31 417 ARG A C 1
ATOM 3369 O O . ARG A 1 417 ? -8.023 22.109 -0.96 1 98.31 417 ARG A O 1
ATOM 3376 N N . THR A 1 418 ? -10.102 22.031 -0.083 1 98.25 418 THR A N 1
ATOM 3377 C CA . THR A 1 418 ? -10.75 22.375 -1.345 1 98.25 418 THR A CA 1
ATOM 3378 C C . THR A 1 418 ? -10.406 23.812 -1.757 1 98.25 418 THR A C 1
ATOM 3380 O O . THR A 1 418 ? -10.008 24.625 -0.921 1 98.25 418 THR A O 1
ATOM 3383 N N . PRO A 1 419 ? -10.562 24.156 -2.992 1 98.25 419 PRO A N 1
ATOM 3384 C CA . PRO A 1 419 ? -10.148 25.453 -3.527 1 98.25 419 PRO A CA 1
ATOM 3385 C C . PRO A 1 419 ? -10.898 26.625 -2.889 1 98.25 419 PRO A C 1
ATOM 3387 O O . PRO A 1 419 ? -12.078 26.5 -2.57 1 98.25 419 PRO A O 1
ATOM 3390 N N . MET A 1 420 ? -10.148 27.703 -2.727 1 98.19 420 MET A N 1
ATOM 3391 C CA . MET A 1 420 ? -10.719 28.969 -2.281 1 98.19 420 MET A CA 1
ATOM 3392 C C . MET A 1 420 ? -11.781 29.469 -3.252 1 98.19 420 MET A C 1
ATOM 3394 O O . MET A 1 420 ? -11.719 29.188 -4.449 1 98.19 420 MET A O 1
ATOM 3398 N N . VAL A 1 421 ? -12.758 30.172 -2.738 1 98.56 421 VAL A N 1
ATOM 3399 C CA . VAL A 1 421 ? -13.805 30.75 -3.574 1 98.56 421 VAL A CA 1
ATOM 3400 C C . VAL A 1 421 ? -13.688 32.281 -3.566 1 98.56 421 VAL A C 1
ATOM 3402 O O . VAL A 1 421 ? -14 32.906 -2.568 1 98.56 421 VAL A O 1
ATOM 3405 N N . TRP A 1 422 ? -13.289 32.812 -4.656 1 98.62 422 TRP A N 1
ATOM 3406 C CA . TRP A 1 422 ? -13.062 34.25 -4.793 1 98.62 422 TRP A CA 1
ATOM 3407 C C . TRP A 1 422 ? -14.297 34.938 -5.344 1 98.62 422 TRP A C 1
ATOM 3409 O O . TRP A 1 422 ? -14.609 36.062 -4.941 1 98.62 422 TRP A O 1
ATOM 3419 N N . GLU A 1 423 ? -15.016 34.281 -6.254 1 97.5 423 GLU A N 1
ATOM 3420 C CA . GLU A 1 423 ? -16.234 34.781 -6.898 1 97.5 423 GLU A CA 1
ATOM 3421 C C . GLU A 1 423 ? -17.375 33.781 -6.75 1 97.5 423 GLU A C 1
ATOM 3423 O O . GLU A 1 423 ? -17.156 32.594 -6.484 1 97.5 423 GLU A O 1
ATOM 3428 N N . SER A 1 424 ? -18.531 34.375 -6.891 1 95.5 424 SER A N 1
ATOM 3429 C CA . SER A 1 424 ? -19.703 33.5 -6.84 1 95.5 424 SER A CA 1
ATOM 3430 C C . SER A 1 424 ? -19.969 32.844 -8.195 1 95.5 424 SER A C 1
ATOM 3432 O O . SER A 1 424 ? -21.047 33.031 -8.766 1 95.5 424 SER A O 1
ATOM 3434 N N . LEU A 1 425 ? -19.031 32.25 -8.766 1 94.25 425 LEU A N 1
ATOM 3435 C CA . LEU A 1 425 ? -19.094 31.453 -10 1 94.25 425 LEU A CA 1
ATOM 3436 C C . LEU A 1 425 ? -19.016 29.969 -9.703 1 94.25 425 LEU A C 1
ATOM 3438 O O . LEU A 1 425 ? -18.547 29.562 -8.625 1 94.25 425 LEU A O 1
ATOM 3442 N N . PRO A 1 426 ? -19.453 29.188 -10.648 1 91.31 426 PRO A N 1
ATOM 3443 C CA . PRO A 1 426 ? -19.406 27.75 -10.414 1 91.31 426 PRO A CA 1
ATOM 3444 C C . PRO A 1 426 ? -18 27.234 -10.109 1 91.31 426 PRO A C 1
ATOM 3446 O O . PRO A 1 426 ? -17.844 26.266 -9.359 1 91.31 426 PRO A O 1
ATOM 3449 N N . ASP A 1 427 ? -17.016 27.891 -10.602 1 92.88 427 ASP A N 1
ATOM 3450 C CA . ASP A 1 427 ? -15.641 27.469 -10.359 1 92.88 427 ASP A CA 1
ATOM 3451 C C . ASP A 1 427 ? -15.016 28.281 -9.227 1 92.88 427 ASP A C 1
ATOM 3453 O O . ASP A 1 427 ? -13.805 28.203 -9 1 92.88 427 ASP A O 1
ATOM 3457 N N . GLY A 1 428 ? -15.797 29.141 -8.57 1 96.06 428 GLY A N 1
ATOM 3458 C CA . GLY A 1 428 ? -15.352 29.922 -7.426 1 96.06 428 GLY A CA 1
ATOM 3459 C C . GLY A 1 428 ? -14.398 31.047 -7.801 1 96.06 428 GLY A C 1
ATOM 3460 O O . GLY A 1 428 ? -13.844 31.719 -6.926 1 96.06 428 GLY A O 1
ATOM 3461 N N . GLY A 1 429 ? -14.195 31.172 -9.141 1 97.81 429 GLY A N 1
ATOM 3462 C CA . GLY A 1 429 ? -13.164 32.094 -9.555 1 97.81 429 GLY A CA 1
ATOM 3463 C C . GLY A 1 429 ? -11.758 31.609 -9.273 1 97.81 429 GLY A C 1
ATOM 3464 O O . GLY A 1 429 ? -10.828 32.406 -9.164 1 97.81 429 GLY A O 1
ATOM 3465 N N . PHE A 1 430 ? -11.633 30.297 -9.078 1 98.19 430 PHE A N 1
ATOM 3466 C CA . PHE A 1 430 ? -10.367 29.672 -8.711 1 98.19 430 PHE A CA 1
ATOM 3467 C C . PHE A 1 430 ? -9.547 29.328 -9.953 1 98.19 430 PHE A C 1
ATOM 3469 O O . PHE A 1 430 ? -8.352 29.641 -10.023 1 98.19 430 PHE A O 1
ATOM 3476 N N . SER A 1 431 ? -10.102 28.688 -10.906 1 96.88 431 SER A N 1
ATOM 3477 C CA . SER A 1 431 ? -9.414 28.188 -12.086 1 96.88 431 SER A CA 1
ATOM 3478 C C . SER A 1 431 ? -10.344 28.156 -13.297 1 96.88 431 SER A C 1
ATOM 3480 O O . SER A 1 431 ? -11.562 28.125 -13.148 1 96.88 431 SER A O 1
ATOM 3482 N N . SER A 1 432 ? -9.75 28.188 -14.461 1 94.88 432 SER A N 1
ATOM 3483 C CA . SER A 1 432 ? -10.516 28 -15.695 1 94.88 432 SER A CA 1
ATOM 3484 C C . SER A 1 432 ? -10.617 26.516 -16.062 1 94.88 432 SER A C 1
ATOM 3486 O O . SER A 1 432 ? -11.305 26.156 -17.016 1 94.88 432 SER A O 1
ATOM 3488 N N . ALA A 1 433 ? -10.016 25.641 -15.367 1 96.25 433 ALA A N 1
ATOM 3489 C CA . ALA A 1 433 ? -10.039 24.203 -15.57 1 96.25 433 ALA A CA 1
ATOM 3490 C C . ALA A 1 433 ? -10.656 23.484 -14.367 1 96.25 433 ALA A C 1
ATOM 3492 O O . ALA A 1 433 ? -11.039 24.141 -13.391 1 96.25 433 ALA A O 1
ATOM 3493 N N . THR A 1 434 ? -10.867 22.188 -14.57 1 96 434 THR A N 1
ATOM 3494 C CA . THR A 1 434 ? -11.344 21.375 -13.445 1 96 434 THR A CA 1
ATOM 3495 C C . THR A 1 434 ? -10.328 21.375 -12.312 1 96 434 THR A C 1
ATOM 3497 O O . THR A 1 434 ? -9.172 20.984 -12.508 1 96 434 THR A O 1
ATOM 3500 N N . PRO A 1 435 ? -10.758 21.79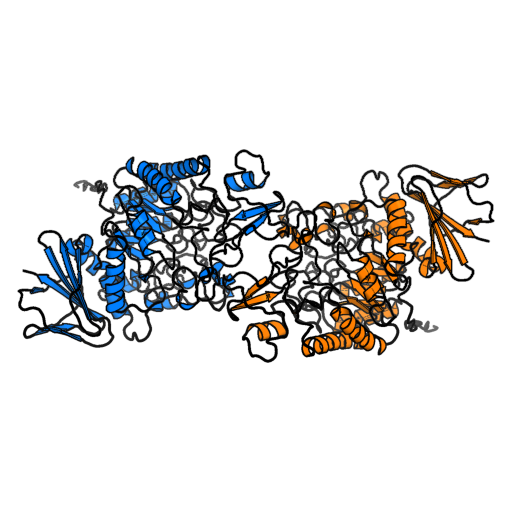7 -11.117 1 97.5 435 PRO A N 1
ATOM 3501 C CA . PRO A 1 435 ? -9.805 21.859 -10 1 97.5 435 PRO A CA 1
ATOM 3502 C C . PRO A 1 435 ? -9.406 20.484 -9.484 1 97.5 435 PRO A C 1
ATOM 3504 O O . PRO A 1 435 ? -10.102 19.5 -9.734 1 97.5 435 PRO A O 1
ATOM 3507 N N . TRP A 1 436 ? -8.289 20.406 -8.797 1 97.25 436 TRP A N 1
ATOM 3508 C CA . TRP A 1 436 ? -7.734 19.156 -8.289 1 97.25 436 TRP A CA 1
ATOM 3509 C C . TRP A 1 436 ? -8.656 18.531 -7.246 1 97.25 436 TRP A C 1
ATOM 3511 O O . TRP A 1 436 ? -8.656 17.312 -7.055 1 97.25 436 TRP A O 1
ATOM 3521 N N . LEU A 1 437 ? -9.398 19.219 -6.555 1 98 437 LEU A N 1
ATOM 3522 C CA . LEU A 1 437 ? -10.531 18.844 -5.703 1 98 437 LEU A CA 1
ATOM 3523 C C . LEU A 1 437 ? -11.781 19.625 -6.09 1 98 437 LEU A C 1
ATOM 3525 O O . LEU A 1 437 ? -11.688 20.766 -6.566 1 98 437 LEU A O 1
ATOM 3529 N N . PRO A 1 438 ? -12.938 19.141 -5.836 1 97 438 PRO A N 1
ATOM 3530 C CA . PRO A 1 438 ? -14.156 19.859 -6.234 1 97 438 PRO A CA 1
ATOM 3531 C C . PRO A 1 438 ? -14.391 21.125 -5.422 1 97 438 PRO A C 1
ATOM 3533 O O . PRO A 1 438 ? -14.031 21.188 -4.242 1 97 438 PRO A O 1
ATOM 3536 N N . ILE A 1 439 ? -14.961 22.141 -6.062 1 96.56 439 ILE A N 1
ATOM 3537 C CA . ILE A 1 439 ? -15.445 23.328 -5.348 1 96.56 439 ILE A CA 1
ATOM 3538 C C . ILE A 1 439 ? -16.719 22.969 -4.578 1 96.56 439 ILE A C 1
ATOM 3540 O O . ILE A 1 439 ? -17.672 22.453 -5.156 1 96.56 439 ILE A O 1
ATOM 3544 N N . SER A 1 440 ? -16.641 23.172 -3.346 1 95.38 440 SER A N 1
ATOM 3545 C CA . SER A 1 440 ? -17.812 22.875 -2.541 1 95.38 440 SER A CA 1
ATOM 3546 C C . SER A 1 440 ? -18.953 23.844 -2.861 1 95.38 440 SER A C 1
ATOM 3548 O O . SER A 1 440 ? -18.766 25.062 -2.83 1 95.38 440 SER A O 1
ATOM 3550 N N . GLN A 1 441 ? -20.125 23.344 -3.082 1 95.06 441 GLN A N 1
ATOM 3551 C CA . GLN A 1 441 ? -21.281 24.172 -3.396 1 95.06 441 GLN A CA 1
ATOM 3552 C C . GLN A 1 441 ? -21.656 25.062 -2.219 1 95.06 441 GLN A C 1
ATOM 3554 O O . GLN A 1 441 ? -22.109 26.188 -2.412 1 95.06 441 GLN A O 1
ATOM 3559 N N . SER A 1 442 ? -21.359 24.594 -1.068 1 95.81 442 SER A N 1
ATOM 3560 C CA . SER A 1 442 ? -21.703 25.359 0.13 1 95.81 442 SER A CA 1
ATOM 3561 C C . SER A 1 442 ? -20.75 26.531 0.321 1 95.81 442 SER A C 1
ATOM 3563 O O . SER A 1 442 ? -21.047 27.453 1.082 1 95.81 442 SER A O 1
ATOM 3565 N N . HIS A 1 443 ? -19.625 26.547 -0.374 1 97.94 443 HIS A N 1
ATOM 3566 C CA . HIS A 1 443 ? -18.625 27.609 -0.23 1 97.94 443 HIS A CA 1
ATOM 3567 C C . HIS A 1 443 ? -18.938 28.781 -1.152 1 97.94 443 HIS A C 1
ATOM 3569 O O . HIS A 1 443 ? -18.594 29.922 -0.849 1 97.94 443 HIS A O 1
ATOM 3575 N N . ILE A 1 444 ? -19.641 28.531 -2.221 1 97.5 444 ILE A N 1
ATOM 3576 C CA . ILE A 1 444 ? -19.797 29.484 -3.314 1 97.5 444 ILE A CA 1
ATOM 3577 C C . ILE A 1 444 ? -20.531 30.734 -2.812 1 97.5 444 ILE A C 1
ATOM 3579 O O . ILE A 1 444 ? -20.094 31.859 -3.053 1 97.5 444 ILE A O 1
ATOM 3583 N N . PRO A 1 445 ? -21.594 30.547 -2.064 1 97.25 445 PRO A N 1
ATOM 3584 C CA . PRO A 1 445 ? -22.281 31.75 -1.587 1 97.25 445 PRO A CA 1
ATOM 3585 C C . PRO A 1 445 ? -21.453 32.562 -0.581 1 97.25 445 PRO A C 1
ATOM 3587 O O . PRO A 1 445 ? -21.828 33.656 -0.213 1 97.25 445 PRO A O 1
ATOM 3590 N N . ARG A 1 446 ? -20.312 32.062 -0.153 1 98.12 446 ARG A N 1
ATOM 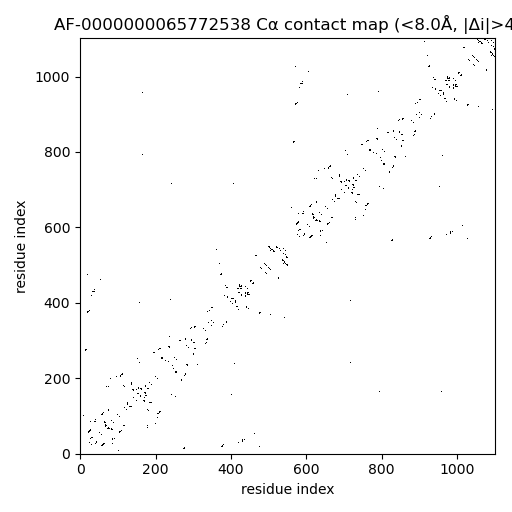3591 C CA . ARG A 1 446 ? -19.5 32.719 0.853 1 98.12 446 ARG A CA 1
ATOM 3592 C C . ARG A 1 446 ? -18.219 33.281 0.232 1 98.12 446 ARG A C 1
ATOM 3594 O O . ARG A 1 446 ? -17.281 33.625 0.945 1 98.12 446 ARG A O 1
ATOM 3601 N N . ALA A 1 447 ? -18.266 33.375 -1.076 1 98.56 447 ALA A N 1
ATOM 3602 C CA . ALA A 1 447 ? -17.078 33.812 -1.807 1 98.56 447 ALA A CA 1
ATOM 3603 C C . ALA A 1 447 ? -16.641 35.188 -1.359 1 98.56 447 ALA A C 1
ATOM 3605 O O . ALA A 1 447 ? -17.438 35.969 -0.804 1 98.56 447 ALA A O 1
ATOM 3606 N N . VAL A 1 448 ? -15.359 35.562 -1.537 1 98.69 448 VAL A N 1
ATOM 3607 C CA . VAL A 1 448 ? -14.773 36.844 -1.16 1 98.69 448 VAL A CA 1
ATOM 3608 C C . VAL A 1 448 ? -15.594 37.969 -1.76 1 98.69 448 VAL A C 1
ATOM 3610 O O . VAL A 1 448 ? -15.984 38.906 -1.053 1 98.69 448 VAL A O 1
ATOM 3613 N N . ALA A 1 449 ? -15.914 37.844 -3.055 1 98.19 449 ALA A N 1
ATOM 3614 C CA . ALA A 1 449 ? -16.625 38.906 -3.754 1 98.19 449 ALA A CA 1
ATOM 3615 C C . ALA A 1 449 ? -18 39.156 -3.131 1 98.19 449 ALA A C 1
ATOM 3617 O O . ALA A 1 449 ? -18.469 40.281 -3.068 1 98.19 449 ALA A O 1
ATOM 3618 N N . VAL A 1 450 ? -18.625 38.094 -2.742 1 98.19 450 VAL A N 1
ATOM 3619 C CA . VAL A 1 450 ? -19.938 38.188 -2.125 1 98.19 450 VAL A CA 1
ATOM 3620 C C . VAL A 1 450 ? -19.844 38.938 -0.789 1 98.19 450 VAL A C 1
ATOM 3622 O O . VAL A 1 450 ? -20.594 39.875 -0.526 1 98.19 450 VAL A O 1
ATOM 3625 N N . GLN A 1 451 ? -18.922 38.562 0.027 1 98.38 451 GLN A N 1
ATOM 3626 C CA . GLN A 1 451 ? -18.812 39.094 1.379 1 98.38 451 GLN A CA 1
ATOM 3627 C C . GLN A 1 451 ? -18.203 40.5 1.364 1 98.38 451 GLN A C 1
ATOM 3629 O O . GLN A 1 451 ? -18.422 41.281 2.297 1 98.38 451 GLN A O 1
ATOM 3634 N N . GLU A 1 452 ? -17.484 40.844 0.306 1 97.56 452 GLU A N 1
ATOM 3635 C CA . GLU A 1 452 ? -17 42.219 0.127 1 97.56 452 GLU A CA 1
ATOM 3636 C C . GLU A 1 452 ? -18.172 43.188 0.031 1 97.56 452 GLU A C 1
ATOM 3638 O O . GLU A 1 452 ? -18.062 44.344 0.465 1 97.56 452 GLU A O 1
ATOM 3643 N N . GLY A 1 453 ? -19.203 42.719 -0.45 1 96.25 453 GLY A N 1
ATOM 3644 C CA . GLY A 1 453 ? -20.344 43.594 -0.669 1 96.25 453 GLY A CA 1
ATOM 3645 C C . GLY A 1 453 ? -21.25 43.688 0.547 1 96.25 453 GLY A C 1
ATOM 3646 O O . GLY A 1 453 ? -22.188 44.5 0.551 1 96.25 453 GLY A O 1
ATOM 3647 N N . ASP A 1 454 ? -20.953 43.031 1.604 1 97.31 454 ASP A N 1
ATOM 3648 C CA . ASP A 1 454 ? -21.797 43.031 2.803 1 97.31 454 ASP A CA 1
ATOM 3649 C C . ASP A 1 454 ? -21 43.469 4.027 1 97.31 454 ASP A C 1
ATOM 3651 O O . ASP A 1 454 ? -20.266 42.656 4.621 1 97.31 454 ASP A O 1
ATOM 3655 N N . PRO A 1 455 ? -21.203 44.594 4.516 1 96.06 455 PRO A N 1
ATOM 3656 C CA . PRO A 1 455 ? -20.438 45.094 5.652 1 96.06 455 PRO A CA 1
ATOM 3657 C C . PRO A 1 455 ? -20.625 44.25 6.918 1 96.06 455 PRO A C 1
ATOM 3659 O O . PRO A 1 455 ? -19.828 44.344 7.848 1 96.06 455 PRO A O 1
ATOM 3662 N N . ALA A 1 456 ? -21.625 43.5 6.949 1 96.44 456 ALA A N 1
ATOM 3663 C CA . ALA A 1 456 ? -21.906 42.688 8.133 1 96.44 456 ALA A CA 1
ATOM 3664 C C . ALA A 1 456 ? -21.344 41.281 7.977 1 96.44 456 ALA A C 1
ATOM 3666 O O . ALA A 1 456 ? -21.531 40.406 8.852 1 96.44 456 ALA A O 1
ATOM 3667 N N . SER A 1 457 ? -20.641 41.062 6.922 1 98.19 457 SER A N 1
ATOM 3668 C CA . SER A 1 457 ? -20.125 39.75 6.625 1 98.19 457 SER A CA 1
ATOM 3669 C C . SER A 1 457 ? -19.031 39.344 7.621 1 98.19 457 SER A C 1
ATOM 3671 O O . SER A 1 457 ? -18.531 40.188 8.367 1 98.19 457 SER A O 1
ATOM 3673 N N . VAL A 1 458 ? -18.766 38.062 7.652 1 98.69 458 VAL A N 1
ATOM 3674 C CA . VAL A 1 458 ? -17.688 37.531 8.492 1 98.69 458 VAL A CA 1
ATOM 3675 C C . VAL A 1 458 ? -16.344 38.125 8.039 1 98.69 458 VAL A C 1
ATOM 3677 O O . VAL A 1 458 ? -15.5 38.469 8.867 1 98.69 458 VAL A O 1
ATOM 3680 N N . LEU A 1 459 ? -16.156 38.25 6.742 1 98.75 459 LEU A N 1
ATOM 3681 C CA . LEU A 1 459 ? -14.945 38.812 6.188 1 98.75 459 LEU A CA 1
ATOM 3682 C C . LEU A 1 459 ? -14.695 40.219 6.754 1 98.75 459 LEU A C 1
ATOM 3684 O O . LEU A 1 459 ? -13.602 40.531 7.227 1 98.75 459 LEU A O 1
ATOM 3688 N N . HIS A 1 460 ? -15.727 41.062 6.707 1 98.44 460 HIS A N 1
ATOM 3689 C CA . HIS A 1 460 ? -15.586 42.406 7.227 1 98.44 460 HIS A CA 1
ATOM 3690 C C . HIS A 1 460 ? -15.367 42.406 8.734 1 98.44 460 HIS A C 1
ATOM 3692 O O . HIS A 1 460 ? -14.664 43.25 9.266 1 98.44 460 HIS A O 1
ATOM 3698 N N . HIS A 1 461 ? -15.969 41.438 9.383 1 98.56 461 HIS A N 1
ATOM 3699 C CA . HIS A 1 461 ? -15.711 41.312 10.812 1 98.56 461 HIS A CA 1
ATOM 3700 C C . HIS A 1 461 ? -14.242 41 11.078 1 98.56 461 HIS A C 1
ATOM 3702 O O . HIS A 1 461 ? -13.641 41.594 11.992 1 98.56 461 HIS A O 1
ATOM 3708 N N . TYR A 1 462 ? -13.664 40.062 10.359 1 98.62 462 TYR A N 1
ATOM 3709 C CA . TYR A 1 462 ? -12.242 39.781 10.5 1 98.62 462 TYR A CA 1
ATOM 3710 C C . TYR A 1 462 ? -11.414 41.062 10.336 1 98.62 462 TYR A C 1
ATOM 3712 O O . TYR A 1 462 ? -10.555 41.375 11.164 1 98.62 462 TYR A O 1
ATOM 3720 N N . ARG A 1 463 ? -11.703 41.844 9.305 1 98.38 463 ARG A N 1
ATOM 3721 C CA . ARG A 1 463 ? -10.961 43.062 9.047 1 98.38 463 ARG A CA 1
ATOM 3722 C C . ARG A 1 463 ? -11.109 44.062 10.195 1 98.38 463 ARG A C 1
ATOM 3724 O O . ARG A 1 463 ? -10.125 44.625 10.672 1 98.38 463 ARG A O 1
ATOM 3731 N N . ARG A 1 464 ? -12.312 44.219 10.609 1 98 464 ARG A N 1
ATOM 3732 C CA . ARG A 1 464 ? -12.617 45.125 11.695 1 98 464 ARG A CA 1
ATOM 3733 C C . ARG A 1 464 ? -11.898 44.719 12.977 1 98 464 ARG A C 1
ATOM 3735 O O . ARG A 1 464 ? -11.281 45.562 13.641 1 98 464 ARG A O 1
ATOM 3742 N N . PHE A 1 465 ? -11.984 43.5 13.289 1 98.5 465 PHE A N 1
ATOM 3743 C CA . PHE A 1 465 ? -11.422 43.062 14.555 1 98.5 465 PHE A CA 1
ATOM 3744 C C . PHE A 1 465 ? -9.898 43.062 14.5 1 98.5 465 PHE A C 1
ATOM 3746 O O . PHE A 1 465 ? -9.234 43.344 15.5 1 98.5 465 PHE A O 1
ATOM 3753 N N . LEU A 1 466 ? -9.328 42.688 13.422 1 98.44 466 LEU A N 1
ATOM 3754 C CA . LEU A 1 466 ? -7.871 42.719 13.289 1 98.44 466 LEU A CA 1
ATOM 3755 C C . LEU A 1 466 ? -7.375 44.188 13.398 1 98.44 466 LEU A C 1
ATOM 3757 O O . LEU A 1 466 ? -6.32 44.438 13.984 1 98.44 466 LEU A O 1
ATOM 3761 N N . ALA A 1 467 ? -8.125 45.125 12.828 1 97.75 467 ALA A N 1
ATOM 3762 C CA . ALA A 1 467 ? -7.797 46.531 13 1 97.75 467 ALA A CA 1
ATOM 3763 C C . ALA A 1 467 ? -7.898 46.938 14.461 1 97.75 467 ALA A C 1
ATOM 3765 O O . ALA A 1 467 ? -7.051 47.688 14.969 1 97.75 467 ALA A O 1
ATOM 3766 N N . PHE A 1 468 ? -8.992 46.5 15.117 1 97.94 468 PHE A N 1
ATOM 3767 C CA . PHE A 1 468 ? -9.188 46.75 16.531 1 97.94 468 PHE A CA 1
ATOM 3768 C C . PHE A 1 468 ? -8.016 46.219 17.344 1 97.94 468 PHE A C 1
ATOM 3770 O O . PHE A 1 468 ? -7.496 46.906 18.234 1 97.94 468 PHE A O 1
ATOM 3777 N N . ARG A 1 469 ? -7.582 44.969 17.078 1 98.12 469 ARG A N 1
ATOM 3778 C CA . ARG A 1 469 ? -6.445 44.312 17.734 1 98.12 469 ARG A CA 1
ATOM 3779 C C . ARG A 1 469 ? -5.172 45.156 17.547 1 98.12 469 ARG A C 1
ATOM 3781 O O . ARG A 1 469 ? -4.402 45.344 18.484 1 98.12 469 ARG A O 1
ATOM 3788 N N . LYS A 1 470 ? -4.953 45.562 16.328 1 95.5 470 LYS A N 1
ATOM 3789 C CA . LYS A 1 470 ? -3.77 46.344 16 1 95.5 470 LYS A CA 1
ATOM 3790 C C . LYS A 1 470 ? -3.773 47.688 16.766 1 95.5 470 LYS A C 1
ATOM 3792 O O . LYS A 1 470 ? -2.717 48.188 17.156 1 95.5 470 LYS A O 1
ATOM 3797 N N . ALA A 1 471 ? -4.926 48.188 17.031 1 96 471 ALA A N 1
ATOM 3798 C CA . ALA A 1 471 ? -5.07 49.469 17.734 1 96 471 ALA A CA 1
ATOM 3799 C C . ALA A 1 471 ? -4.902 49.312 19.234 1 96 471 ALA A C 1
ATOM 3801 O O . ALA A 1 471 ? -4.719 50.281 19.969 1 96 471 ALA A O 1
ATOM 3802 N N . ASN A 1 472 ? -4.969 48.156 19.719 1 96.69 472 ASN A N 1
ATOM 3803 C CA . ASN A 1 472 ? -4.84 47.844 21.141 1 96.69 472 ASN A CA 1
ATOM 3804 C C . ASN A 1 472 ? -3.711 46.875 21.406 1 96.69 472 ASN A C 1
ATOM 3806 O O . ASN A 1 472 ? -3.955 45.656 21.562 1 96.69 472 ASN A O 1
ATOM 3810 N N . PRO A 1 473 ? -2.477 47.344 21.625 1 95.69 473 PRO A N 1
ATOM 3811 C CA . PRO A 1 473 ? -1.287 46.469 21.719 1 95.69 473 PRO A CA 1
ATOM 3812 C C . PRO A 1 473 ? -1.41 45.438 22.812 1 95.69 473 PRO A C 1
ATOM 3814 O O . PRO A 1 473 ? -0.777 44.375 22.734 1 95.69 473 PRO A O 1
ATOM 3817 N N . ALA A 1 474 ? -2.268 45.656 23.844 1 96.62 474 ALA A N 1
ATOM 3818 C CA . ALA A 1 474 ? -2.475 44.688 24.906 1 96.62 474 ALA A CA 1
ATOM 3819 C C . ALA A 1 474 ? -3.016 43.375 24.344 1 96.62 474 ALA A C 1
ATOM 3821 O O . ALA A 1 474 ? -2.713 42.281 24.859 1 96.62 474 ALA A O 1
ATOM 3822 N N . LEU A 1 475 ? -3.771 43.438 23.234 1 97.38 475 LEU A N 1
ATOM 3823 C CA . LEU A 1 475 ? -4.359 42.219 22.641 1 97.38 475 LEU A CA 1
ATOM 3824 C C . LEU A 1 475 ? -3.322 41.438 21.844 1 97.38 475 LEU A C 1
ATOM 3826 O O . LEU A 1 475 ? -3.488 40.25 21.609 1 97.38 475 LEU A O 1
ATOM 3830 N N . ALA A 1 476 ? -2.258 42.094 21.406 1 95.25 476 ALA A N 1
ATOM 3831 C CA . ALA A 1 476 ? -1.226 41.438 20.609 1 95.25 476 ALA A CA 1
ATOM 3832 C C . ALA A 1 476 ? -0.081 40.938 21.484 1 95.25 476 ALA A C 1
ATOM 3834 O O . ALA A 1 476 ? 0.388 39.812 21.312 1 95.25 476 ALA A O 1
ATOM 3835 N N . LYS A 1 477 ? 0.301 41.688 22.5 1 94.75 477 LYS A N 1
ATOM 3836 C CA . LYS A 1 477 ? 1.556 41.406 23.188 1 94.75 477 LYS A CA 1
ATOM 3837 C C . LYS A 1 477 ? 1.319 41.188 24.688 1 94.75 477 LYS A C 1
ATOM 3839 O O . LYS A 1 477 ? 2.203 40.719 25.391 1 94.75 477 LYS A O 1
ATOM 3844 N N . GLY A 1 478 ? 0.203 41.5 25.188 1 95.38 478 GLY A N 1
ATOM 3845 C CA . GLY A 1 478 ? -0.041 41.594 26.609 1 95.38 478 GLY A CA 1
ATOM 3846 C C . GLY A 1 478 ? -0.201 40.25 27.297 1 95.38 478 GLY A C 1
ATOM 3847 O O . GLY A 1 478 ? -0.38 39.219 26.641 1 95.38 478 GLY A O 1
ATOM 3848 N N . GLU A 1 479 ? -0.103 40.281 28.562 1 96.25 479 GLU A N 1
ATOM 3849 C CA . GLU A 1 479 ? -0.398 39.125 29.422 1 96.25 479 GLU A CA 1
ATOM 3850 C C . GLU A 1 479 ? -1.901 38.875 29.5 1 96.25 479 GLU A C 1
ATOM 3852 O O . GLU A 1 479 ? -2.701 39.75 29.172 1 96.25 479 GLU A O 1
ATOM 3857 N N . ILE A 1 480 ? -2.234 37.688 29.906 1 97.31 480 ILE A N 1
ATOM 3858 C CA . ILE A 1 480 ? -3.643 37.344 30.016 1 97.31 480 ILE A CA 1
ATOM 3859 C C . ILE A 1 480 ? -3.945 36.844 31.422 1 97.31 480 ILE A C 1
ATOM 3861 O O . ILE A 1 480 ? -3.178 36.094 32 1 97.31 480 ILE A O 1
ATOM 3865 N N . GLU A 1 481 ? -4.949 37.344 32.031 1 96.81 481 GLU A N 1
ATOM 3866 C CA . GLU A 1 481 ? -5.457 36.906 33.312 1 96.81 481 GLU A CA 1
ATOM 3867 C C . GLU A 1 481 ? -6.953 36.625 33.281 1 96.81 481 GLU A C 1
ATOM 3869 O O . GLU A 1 481 ? -7.758 37.531 33.062 1 96.81 481 GLU A O 1
ATOM 3874 N N . PHE A 1 482 ? -7.297 35.438 33.531 1 96.5 482 PHE A N 1
ATOM 3875 C CA . PHE A 1 482 ? -8.695 35.031 33.438 1 96.5 482 PHE A CA 1
ATOM 3876 C C . PHE A 1 482 ? -9.469 35.531 34.656 1 96.5 482 PHE A C 1
ATOM 3878 O O . PHE A 1 482 ? -8.938 35.531 35.781 1 96.5 482 PHE A O 1
ATOM 3885 N N . VAL A 1 483 ? -10.664 35.969 34.406 1 93.12 483 VAL A N 1
ATOM 3886 C CA . VAL A 1 483 ? -11.547 36.406 35.469 1 93.12 483 VAL A CA 1
ATOM 3887 C C . VAL A 1 483 ? -12.664 35.375 35.656 1 93.12 483 VAL A C 1
ATOM 3889 O O . VAL A 1 483 ? -13.047 34.656 34.719 1 93.12 483 VAL A O 1
ATOM 3892 N N . GLU A 1 484 ? -13.141 35.281 36.875 1 91 484 GLU A N 1
ATOM 3893 C CA . GLU A 1 484 ? -14.203 34.312 37.188 1 91 484 GLU A CA 1
ATOM 3894 C C . GLU A 1 484 ? -15.508 34.688 36.469 1 91 484 GLU A C 1
ATOM 3896 O O . GLU A 1 484 ? -15.945 35.844 36.531 1 91 484 GLU A O 1
ATOM 3901 N N . THR A 1 485 ? -15.906 33.844 35.719 1 90.06 485 THR A N 1
ATOM 3902 C CA . THR A 1 485 ? -17.203 33.969 35.094 1 90.06 485 THR A CA 1
ATOM 3903 C C . THR A 1 485 ? -18.047 32.719 35.312 1 90.06 485 THR A C 1
ATOM 3905 O O . THR A 1 485 ? -17.594 31.766 35.969 1 90.06 485 THR A O 1
ATOM 3908 N N . ARG A 1 486 ? -19.344 32.781 35 1 88.12 486 ARG A N 1
ATOM 3909 C CA . ARG A 1 486 ? -20.25 31.641 35.156 1 88.12 486 ARG A CA 1
ATOM 3910 C C . ARG A 1 486 ? -20.906 31.266 33.844 1 88.12 486 ARG A C 1
ATOM 3912 O O . ARG A 1 486 ? -21.047 32.094 32.938 1 88.12 486 ARG A O 1
ATOM 3919 N N . GLY A 1 487 ? -21.156 30.031 33.75 1 92 487 GLY A N 1
ATOM 3920 C CA . GLY A 1 487 ? -21.922 29.547 32.625 1 92 487 GLY A CA 1
ATOM 3921 C C . GLY A 1 487 ? -21.188 29.641 31.312 1 92 487 GLY A C 1
ATOM 3922 O O . GLY A 1 487 ? -20.062 29.141 31.188 1 92 487 GLY A O 1
ATOM 3923 N N . SER A 1 488 ? -21.844 30.375 30.344 1 95.56 488 SER A N 1
ATOM 3924 C CA . SER A 1 488 ? -21.359 30.422 28.969 1 95.56 488 SER A CA 1
ATOM 3925 C C . SER A 1 488 ? -20.406 31.594 28.766 1 95.56 488 SER A C 1
ATOM 3927 O O . SER A 1 488 ? -19.922 31.828 27.656 1 95.56 488 SER A O 1
ATOM 3929 N N . LEU A 1 489 ? -20.094 32.312 29.812 1 97.31 489 LEU A N 1
ATOM 3930 C CA . LEU A 1 489 ? -19.266 33.5 29.688 1 97.31 489 LEU A CA 1
ATOM 3931 C C . LEU A 1 489 ? -17.797 33.188 29.922 1 97.31 489 LEU A C 1
ATOM 3933 O O . LEU A 1 489 ? -17.453 32.406 30.797 1 97.31 489 LEU A O 1
ATOM 3937 N N . LEU A 1 490 ? -16.953 33.688 29.094 1 98.06 490 LEU A N 1
ATOM 3938 C CA . LEU A 1 490 ? -15.5 33.688 29.25 1 98.06 490 LEU A CA 1
ATOM 3939 C C . LEU A 1 490 ? -14.969 35.125 29.391 1 98.06 490 LEU A C 1
ATOM 3941 O O . LEU A 1 490 ? -15.242 35.969 28.562 1 98.06 490 LEU A O 1
ATOM 3945 N N . GLY A 1 491 ? -14.273 35.375 30.484 1 96.69 491 GLY A N 1
ATOM 3946 C CA . GLY A 1 491 ? -13.703 36.688 30.703 1 96.69 491 GLY A CA 1
ATOM 3947 C C . GLY A 1 491 ? -12.234 36.656 31.062 1 96.69 491 GLY A C 1
ATOM 3948 O O . GLY A 1 491 ? -11.789 35.75 31.766 1 96.69 491 GLY A O 1
ATOM 3949 N N . PHE A 1 492 ? -11.539 37.625 30.578 1 97.06 492 PHE A N 1
ATOM 3950 C CA . PHE A 1 492 ? -10.141 37.781 30.969 1 97.06 492 PHE A CA 1
ATOM 3951 C C . PHE A 1 492 ? -9.672 39.219 30.766 1 97.06 492 PHE A C 1
ATOM 3953 O O . PHE A 1 492 ? -10.352 40 30.094 1 97.06 492 PHE A O 1
ATOM 3960 N N . LEU A 1 493 ? -8.57 39.531 31.375 1 96.44 493 LEU A N 1
ATOM 3961 C CA . LEU A 1 493 ? -7.895 40.812 31.25 1 96.44 493 LEU A CA 1
ATOM 3962 C C . LEU A 1 493 ? -6.586 40.656 30.484 1 96.44 493 LEU A C 1
ATOM 3964 O O . LEU A 1 493 ? -5.789 39.781 30.781 1 96.44 493 LEU A O 1
ATOM 3968 N N . ARG A 1 494 ? -6.461 41.5 29.453 1 97.75 494 ARG A N 1
ATOM 3969 C CA . ARG A 1 494 ? -5.191 41.625 28.734 1 97.75 494 ARG A CA 1
ATOM 3970 C C . ARG A 1 494 ? -4.453 42.906 29.172 1 97.75 494 ARG A C 1
ATOM 3972 O O . ARG A 1 494 ? -5.027 44 29.172 1 97.75 494 ARG A O 1
ATOM 3979 N N . SER A 1 495 ? -3.146 42.688 29.531 1 97.31 495 SER A N 1
ATOM 3980 C CA . SER A 1 495 ? -2.404 43.844 30.047 1 97.31 495 SER A CA 1
ATOM 3981 C C . SER A 1 495 ? -1.055 43.969 29.359 1 97.31 495 SER A C 1
ATOM 3983 O O . SER A 1 495 ? -0.315 43 29.219 1 97.31 495 SER A O 1
ATOM 3985 N N . HIS A 1 496 ? -0.736 45.094 28.906 1 96.5 496 HIS A N 1
ATOM 3986 C CA . HIS A 1 496 ? 0.538 45.469 28.297 1 96.5 496 HIS A CA 1
ATOM 3987 C C . HIS A 1 496 ? 0.897 46.938 28.625 1 96.5 496 HIS A C 1
ATOM 3989 O O . HIS A 1 496 ? 0.215 47.844 28.172 1 96.5 496 HIS A O 1
ATOM 3995 N N . GLY A 1 497 ? 2.016 47.125 29.344 1 94.5 497 GLY A N 1
ATOM 3996 C CA . GLY A 1 497 ? 2.309 48.469 29.844 1 94.5 497 GLY A CA 1
ATOM 3997 C C . GLY A 1 497 ? 1.19 49.062 30.688 1 94.5 497 GLY A C 1
ATOM 3998 O O . GLY A 1 497 ? 0.754 48.438 31.656 1 94.5 497 GLY A O 1
ATOM 3999 N N . ASN A 1 498 ? 0.701 50.219 30.188 1 93 498 ASN A N 1
ATOM 4000 C CA . ASN A 1 498 ? -0.365 50.875 30.938 1 93 498 ASN A CA 1
ATOM 4001 C C . ASN A 1 498 ? -1.74 50.531 30.375 1 93 498 ASN A C 1
ATOM 4003 O O . ASN A 1 498 ? -2.764 50.938 30.922 1 93 498 ASN A O 1
ATOM 4007 N N . GLU A 1 499 ? -1.677 49.75 29.359 1 94.56 499 GLU A N 1
ATOM 4008 C CA . GLU A 1 499 ? -2.949 49.406 28.734 1 94.56 499 GLU A CA 1
ATOM 4009 C C . GLU A 1 499 ? -3.514 48.094 29.328 1 94.56 499 GLU A C 1
ATOM 4011 O O . GLU A 1 499 ? -2.818 47.094 29.406 1 94.56 499 GLU A O 1
ATOM 4016 N N . LYS A 1 500 ? -4.781 48.188 29.812 1 95.56 500 LYS A N 1
ATOM 4017 C CA . LYS A 1 500 ? -5.531 47.031 30.281 1 95.56 500 LYS A CA 1
ATOM 4018 C C . LYS A 1 500 ? -6.883 46.906 29.594 1 95.56 500 LYS A C 1
ATOM 4020 O O . LYS A 1 500 ? -7.703 47.844 29.656 1 95.56 500 LYS A O 1
ATOM 4025 N N . VAL A 1 501 ? -7.043 45.812 28.922 1 96.62 501 VAL A N 1
ATOM 4026 C CA . VAL A 1 501 ? -8.289 45.625 28.188 1 96.62 501 VAL A CA 1
ATOM 4027 C C . VAL A 1 501 ? -9.047 44.438 28.781 1 96.62 501 VAL A C 1
ATOM 4029 O O . VAL A 1 501 ? -8.531 43.312 28.828 1 96.62 501 VAL A O 1
ATOM 4032 N N . PHE A 1 502 ? -10.242 44.688 29.297 1 95.5 502 PHE A N 1
ATOM 4033 C CA . PHE A 1 502 ? -11.156 43.625 29.75 1 95.5 502 PHE A CA 1
ATOM 4034 C C . PHE A 1 502 ? -11.922 43.031 28.578 1 95.5 502 PHE A C 1
ATOM 4036 O O . PHE A 1 502 ? -12.516 43.781 27.781 1 95.5 502 PHE A O 1
ATOM 4043 N N . CYS A 1 503 ? -11.859 41.781 28.453 1 97.38 503 CYS A N 1
ATOM 4044 C CA . CYS A 1 503 ? -12.547 41.062 27.391 1 97.38 503 CYS A CA 1
ATOM 4045 C C . CYS A 1 503 ? -13.594 40.094 27.953 1 97.38 503 CYS A C 1
ATOM 4047 O O . CYS A 1 503 ? -13.312 39.344 28.891 1 97.38 503 CYS A O 1
ATOM 4049 N N . LEU A 1 504 ? -14.758 40.156 27.438 1 96.88 504 LEU A N 1
ATOM 4050 C CA . LEU A 1 504 ? -15.852 39.281 27.844 1 96.88 504 LEU A CA 1
ATOM 4051 C C . LEU A 1 504 ? -16.531 38.656 26.609 1 96.88 504 LEU A C 1
ATOM 4053 O O . LEU A 1 504 ? -16.906 39.375 25.688 1 96.88 504 LEU A O 1
ATOM 4057 N N . PHE A 1 505 ? -16.672 37.344 26.594 1 98.19 505 PHE A N 1
ATOM 4058 C CA . PHE A 1 505 ? -17.281 36.594 25.484 1 98.19 505 PHE A CA 1
ATOM 4059 C C . PHE A 1 505 ? -18.453 35.781 25.984 1 98.19 505 PHE A C 1
ATOM 4061 O O . PHE A 1 505 ? -18.375 35.125 27.016 1 98.19 505 PHE A O 1
ATOM 4068 N N . ASN A 1 506 ? -19.578 35.812 25.297 1 97.75 506 ASN A N 1
ATOM 4069 C CA . ASN A 1 506 ? -20.672 34.875 25.5 1 97.75 506 ASN A CA 1
ATOM 4070 C C . ASN A 1 506 ? -20.609 33.719 24.516 1 97.75 506 ASN A C 1
ATOM 4072 O O . ASN A 1 506 ? -20.984 33.844 23.359 1 97.75 506 ASN A O 1
ATOM 4076 N N . MET A 1 507 ? -20.25 32.5 25 1 97.38 507 MET A N 1
ATOM 4077 C CA . MET A 1 507 ? -20 31.359 24.125 1 97.38 507 MET A CA 1
ATOM 4078 C C . MET A 1 507 ? -21.219 30.422 24.094 1 97.38 507 MET A C 1
ATOM 4080 O O . MET A 1 507 ? -21.078 29.219 24.281 1 97.38 507 MET A O 1
ATOM 4084 N N . SER A 1 508 ? -22.422 31.047 23.891 1 95.75 508 SER A N 1
ATOM 4085 C CA . SER A 1 508 ? -23.656 30.266 23.797 1 95.75 508 SER A CA 1
ATOM 4086 C C . SER A 1 508 ? -24.641 30.938 22.844 1 95.75 508 SER A C 1
ATOM 4088 O O . SER A 1 508 ? -24.438 32.062 22.422 1 95.75 508 SER A O 1
ATOM 4090 N N . ASP A 1 509 ? -25.672 30.188 22.547 1 95.12 509 ASP A N 1
ATOM 4091 C CA . ASP A 1 509 ? -26.703 30.641 21.625 1 95.12 509 ASP A CA 1
ATOM 4092 C C . ASP A 1 509 ? -27.828 31.375 22.359 1 95.12 509 ASP A C 1
ATOM 4094 O O . ASP A 1 509 ? -28.906 31.594 21.812 1 95.12 509 ASP A O 1
ATOM 4098 N N . GLU A 1 510 ? -27.531 31.781 23.609 1 95.44 510 GLU A N 1
ATOM 4099 C CA . GLU A 1 510 ? -28.453 32.562 24.406 1 95.44 510 GLU A CA 1
ATOM 4100 C C . GLU A 1 510 ? -27.797 33.844 24.938 1 95.44 510 GLU A C 1
ATOM 4102 O O . GLU A 1 510 ? -26.562 33.875 25.109 1 95.44 510 GLU A O 1
ATOM 4107 N N . ALA A 1 511 ? -28.594 34.875 25.203 1 95.56 511 ALA A N 1
ATOM 4108 C CA . ALA A 1 511 ? -28.047 36.062 25.812 1 95.56 511 ALA A CA 1
ATOM 4109 C C . ALA A 1 511 ? -27.531 35.781 27.219 1 95.56 511 ALA A C 1
ATOM 4111 O O . ALA A 1 511 ? -28.031 34.906 27.906 1 95.56 511 ALA A O 1
ATOM 4112 N N . ALA A 1 512 ? -26.547 36.5 27.578 1 95.5 512 ALA A N 1
ATOM 4113 C CA . ALA A 1 512 ? -25.969 36.344 28.906 1 95.5 512 ALA A CA 1
ATOM 4114 C C . ALA A 1 512 ? -25.625 37.719 29.5 1 95.5 512 ALA A C 1
ATOM 4116 O O . ALA A 1 512 ? -25.391 38.688 28.766 1 95.5 512 ALA A O 1
ATOM 4117 N N . THR A 1 513 ? -25.609 37.781 30.812 1 93.62 513 THR A N 1
ATOM 4118 C CA . THR A 1 513 ? -25.312 39.031 31.531 1 93.62 513 THR A CA 1
ATOM 4119 C C . THR A 1 513 ? -24.203 38.812 32.562 1 93.62 513 THR A C 1
ATOM 4121 O O . THR A 1 513 ? -24.094 37.719 33.156 1 93.62 513 THR A O 1
ATOM 4124 N N . LYS A 1 514 ? -23.422 39.781 32.688 1 91.19 514 LYS A N 1
ATOM 4125 C CA . LYS A 1 514 ? -22.391 39.781 33.719 1 91.19 514 LYS A CA 1
ATOM 4126 C C . LYS A 1 514 ? -22.375 41.094 34.469 1 91.19 514 LYS A C 1
ATOM 4128 O O . LYS A 1 514 ? -22.516 42.188 33.875 1 91.19 514 LYS A O 1
ATOM 4133 N N . GLU A 1 515 ? -22.203 40.969 35.75 1 88.69 515 GLU A N 1
ATOM 4134 C CA . GLU A 1 515 ? -21.984 42.188 36.562 1 88.69 515 GLU A CA 1
ATOM 4135 C C . GLU A 1 515 ? -20.562 42.688 36.375 1 88.69 515 GLU A C 1
ATOM 4137 O O . GLU A 1 515 ? -19.594 41.938 36.438 1 88.69 515 GLU A O 1
ATOM 4142 N N . LEU A 1 516 ? -20.484 43.969 36.094 1 83.31 516 LEU A N 1
ATOM 4143 C CA . LEU A 1 516 ? -19.172 44.594 35.906 1 83.31 516 LEU A CA 1
ATOM 4144 C C . LEU A 1 516 ? -18.578 45.031 37.219 1 83.31 516 LEU A C 1
ATOM 4146 O O . LEU A 1 516 ? -19.312 45.469 38.125 1 83.31 516 LEU A O 1
ATOM 4150 N N . PRO A 1 517 ? -17.281 44.781 37.281 1 70.5 517 PRO A N 1
ATOM 4151 C CA . PRO A 1 517 ? -16.688 45.281 38.5 1 70.5 517 PRO A CA 1
ATOM 4152 C C . PRO A 1 517 ? -16.812 46.781 38.656 1 70.5 517 PRO A C 1
ATOM 4154 O O . PRO A 1 517 ? -16.938 47.5 37.656 1 70.5 517 PRO A O 1
ATOM 4157 N N . MET A 1 518 ? -16.875 47.25 39.938 1 58.34 518 MET A N 1
ATOM 4158 C CA . MET A 1 518 ? -17.109 48.625 40.312 1 58.34 518 MET A CA 1
ATOM 4159 C C . MET A 1 518 ? -16.047 49.531 39.75 1 58.34 518 MET A C 1
ATOM 4161 O O . MET A 1 518 ? -16.234 50.75 39.656 1 58.34 518 MET A O 1
ATOM 4165 N N . LYS A 1 519 ? -15.07 49 39.25 1 65 519 LYS A N 1
ATOM 4166 C CA . LYS A 1 519 ? -14.047 49.875 38.688 1 65 519 LYS A CA 1
ATOM 4167 C C . LYS A 1 519 ? -14.5 50.469 37.344 1 65 519 LYS A C 1
ATOM 4169 O O . LYS A 1 519 ? -15.406 49.938 36.719 1 65 519 LYS A O 1
ATOM 4174 N N . ARG A 1 520 ? -13.891 51.656 37.094 1 77.06 520 ARG A N 1
ATOM 4175 C CA . ARG A 1 520 ? -14.25 52.438 35.906 1 77.06 520 ARG A CA 1
ATOM 4176 C C . ARG A 1 520 ? -13.836 51.75 34.625 1 77.06 520 ARG A C 1
ATOM 4178 O O . ARG A 1 520 ? -12.648 51.469 34.406 1 77.06 520 ARG A O 1
ATOM 4185 N N . LEU A 1 521 ? -14.742 51.062 33.969 1 86.56 521 LEU A N 1
ATOM 4186 C CA . LEU A 1 521 ? -14.562 50.5 32.656 1 86.56 521 LEU A CA 1
ATOM 4187 C C . LEU A 1 521 ? -15.055 51.438 31.562 1 86.56 521 LEU A C 1
ATOM 4189 O O . LEU A 1 521 ? -16.125 52.031 31.703 1 86.56 521 LEU A O 1
ATOM 4193 N N . GLU A 1 522 ? -14.172 51.75 30.656 1 90.44 522 GLU A N 1
ATOM 4194 C CA . GLU A 1 522 ? -14.539 52.5 29.469 1 90.44 522 GLU A CA 1
ATOM 4195 C C . GLU A 1 522 ? -14.727 51.562 28.266 1 90.44 522 GLU A C 1
ATOM 4197 O O . GLU A 1 522 ? -13.75 51.031 27.719 1 90.44 522 GLU A O 1
ATOM 4202 N N . PRO A 1 523 ? -15.969 51.406 27.859 1 92.62 523 PRO A N 1
ATOM 4203 C CA . PRO A 1 523 ? -16.203 50.531 26.703 1 92.62 523 PRO A CA 1
ATOM 4204 C C . PRO A 1 523 ? -15.398 50.969 25.469 1 92.62 523 PRO A C 1
ATOM 4206 O O . PRO A 1 523 ? -15.273 52.156 25.219 1 92.62 523 PRO A O 1
ATOM 4209 N N . LEU A 1 524 ? -14.859 50 24.828 1 95.25 524 LEU A N 1
ATOM 4210 C CA . LEU A 1 524 ? -14.125 50.25 23.594 1 95.25 524 LEU A CA 1
ATOM 4211 C C . LEU A 1 524 ? -15.008 50.031 22.375 1 95.25 524 LEU A C 1
ATOM 4213 O O . LEU A 1 524 ? -15.945 49.219 22.422 1 95.25 524 LEU A O 1
ATOM 4217 N N . GLU A 1 525 ? -14.703 50.812 21.312 1 94.06 525 GLU A N 1
ATOM 4218 C CA . GLU A 1 525 ? -15.414 50.688 20.047 1 94.06 525 GLU A CA 1
ATOM 4219 C C . GLU A 1 525 ? -14.492 50.125 18.953 1 94.06 525 GLU A C 1
ATOM 4221 O O . GLU A 1 525 ? -13.289 49.969 19.172 1 94.06 525 GLU A O 1
ATOM 4226 N N . GLY A 1 526 ? -15.141 49.656 17.906 1 94.56 526 GLY A N 1
ATOM 4227 C CA . GLY A 1 526 ? -14.352 49.25 16.75 1 94.56 526 GLY A CA 1
ATOM 4228 C C . GLY A 1 526 ? -14.234 47.75 16.594 1 94.56 526 GLY A C 1
ATOM 4229 O O . GLY A 1 526 ? -13.781 47.281 15.562 1 94.56 526 GLY A O 1
ATOM 4230 N N . HIS A 1 527 ? -14.695 47.094 17.609 1 95.56 527 HIS A N 1
ATOM 4231 C CA . HIS A 1 527 ? -14.547 45.625 17.594 1 95.56 527 HIS A CA 1
ATOM 4232 C C . HIS A 1 527 ? -15.719 44.969 16.875 1 95.56 527 HIS A C 1
ATOM 4234 O O . HIS A 1 527 ? -15.648 43.781 16.516 1 95.56 527 HIS A O 1
ATOM 4240 N N . GLY A 1 528 ? -16.766 45.594 16.609 1 94.06 528 GLY A N 1
ATOM 4241 C CA . GLY A 1 528 ? -17.844 45.125 15.758 1 94.06 528 GLY A CA 1
ATOM 4242 C C . GLY A 1 528 ? -18.953 44.438 16.531 1 94.06 528 GLY A C 1
ATOM 4243 O O . GLY A 1 528 ? -19.969 44.031 15.953 1 94.06 528 GLY A O 1
ATOM 4244 N N . PHE A 1 529 ? -18.859 44.281 17.875 1 96.69 529 PHE A N 1
ATOM 4245 C CA . PHE A 1 529 ? -19.906 43.656 18.688 1 96.69 529 PHE A CA 1
ATOM 4246 C C . PHE A 1 529 ? -20.797 44.719 19.312 1 96.69 529 PHE A C 1
ATOM 4248 O O . PHE A 1 529 ? -20.406 45.875 19.438 1 96.69 529 PHE A O 1
ATOM 4255 N N . VAL A 1 530 ? -21.984 44.219 19.547 1 93.19 530 VAL A N 1
ATOM 4256 C CA . VAL A 1 530 ? -22.938 45.094 20.234 1 93.19 530 VAL A CA 1
ATOM 4257 C C . VAL A 1 530 ? -23.219 44.531 21.625 1 93.19 530 VAL A C 1
ATOM 4259 O O . VAL A 1 530 ? -23.328 43.344 21.812 1 93.19 530 VAL A O 1
ATOM 4262 N N . SER A 1 531 ? -23.125 45.406 22.578 1 92 531 SER A N 1
ATOM 4263 C CA . SER A 1 531 ? -23.484 45.062 23.953 1 92 531 SER A CA 1
ATOM 4264 C C . SER A 1 531 ? -24.281 46.188 24.609 1 92 531 SER A C 1
ATOM 4266 O O . SER A 1 531 ? -24.328 47.312 24.109 1 92 531 SER A O 1
ATOM 4268 N N . GLU A 1 532 ? -25 45.781 25.672 1 91.31 532 GLU A N 1
ATOM 4269 C CA . GLU A 1 532 ? -25.766 46.75 26.438 1 91.31 532 GLU A CA 1
ATOM 4270 C C . GLU A 1 532 ? -25.25 46.844 27.875 1 91.31 532 GLU A C 1
ATOM 4272 O O . GLU A 1 532 ? -25.062 45.812 28.531 1 91.31 532 GLU A O 1
ATOM 4277 N N . ILE A 1 533 ? -24.953 48.062 28.188 1 88.69 533 ILE A N 1
ATOM 4278 C CA . ILE A 1 533 ? -24.531 48.281 29.578 1 88.69 533 ILE A CA 1
ATOM 4279 C C . ILE A 1 533 ? -25.641 49 30.344 1 88.69 533 ILE A C 1
ATOM 4281 O O . ILE A 1 533 ? -26.094 50.062 29.953 1 88.69 533 ILE A O 1
ATOM 4285 N N . LEU A 1 534 ? -26.094 48.281 31.375 1 83.62 534 LEU A N 1
ATOM 4286 C CA . LEU A 1 534 ? -27.109 48.844 32.25 1 83.62 534 LEU A CA 1
ATOM 4287 C C . LEU A 1 534 ? -26.766 48.594 33.719 1 83.62 534 LEU A C 1
ATOM 4289 O O . LEU A 1 534 ? -26.562 47.438 34.125 1 83.62 534 LEU A O 1
ATOM 4293 N N . ASP A 1 535 ? -26.938 49.656 34.594 1 80.19 535 ASP A N 1
ATOM 4294 C CA . ASP A 1 535 ? -26.812 49.562 36.062 1 80.19 535 ASP A CA 1
ATOM 4295 C C . ASP A 1 535 ? -25.609 48.719 36.469 1 80.19 535 ASP A C 1
ATOM 4297 O O . ASP A 1 535 ? -25.734 47.75 37.25 1 80.19 535 ASP A O 1
ATOM 4301 N N . HIS A 1 536 ? -24.438 48.781 35.844 1 82.81 536 HIS A N 1
ATOM 4302 C CA . HIS A 1 536 ? -23.188 48.094 36.156 1 82.81 536 HIS A CA 1
ATOM 4303 C C . HIS A 1 536 ? -23.203 46.656 35.688 1 82.81 536 HIS A C 1
ATOM 4305 O O . HIS A 1 536 ? -22.578 45.781 36.312 1 82.81 536 HIS A O 1
ATOM 4311 N N . GLU A 1 537 ? -24.094 46.438 34.75 1 89.88 537 GLU A N 1
ATOM 4312 C CA . GLU A 1 537 ? -24.141 45.125 34.125 1 89.88 537 GLU A CA 1
ATOM 4313 C C . GLU A 1 537 ? -23.984 45.219 32.594 1 89.88 537 GLU A C 1
ATOM 4315 O O . GLU A 1 537 ? -24.438 46.188 31.984 1 89.88 537 GLU A O 1
ATOM 4320 N N . VAL A 1 538 ? -23.312 44.281 32.094 1 93.06 538 VAL A N 1
ATOM 4321 C CA . VAL A 1 538 ? -23.203 44.188 30.656 1 93.06 538 VAL A CA 1
ATOM 4322 C C . VAL A 1 538 ? -24 43 30.141 1 93.06 538 VAL A C 1
ATOM 4324 O O . VAL A 1 538 ? -23.891 41.906 30.672 1 93.06 538 VAL A O 1
ATOM 4327 N N . LYS A 1 539 ? -24.875 43.25 29.219 1 94.94 539 LYS A N 1
ATOM 4328 C CA . LYS A 1 539 ? -25.656 42.219 28.547 1 94.94 539 LYS A CA 1
ATOM 4329 C C . LYS A 1 539 ? -25.094 41.938 27.156 1 94.94 539 LYS A C 1
ATOM 4331 O O . LYS A 1 539 ? -24.969 42.844 26.328 1 94.94 539 LYS A O 1
ATOM 4336 N N . LEU A 1 540 ? -24.812 40.656 26.953 1 96.44 540 LEU A N 1
ATOM 4337 C CA . LEU A 1 540 ? -24.297 40.219 25.656 1 96.44 540 LEU A CA 1
ATOM 4338 C C . LEU A 1 540 ? -25.312 39.344 24.922 1 96.44 540 LEU A C 1
ATOM 4340 O O . LEU A 1 540 ? -25.922 38.469 25.516 1 96.44 540 LEU A O 1
ATOM 4344 N N . PRO A 1 541 ? -25.578 39.625 23.688 1 96.62 541 PRO A N 1
ATOM 4345 C CA . PRO A 1 541 ? -26.391 38.688 22.906 1 96.62 541 PRO A CA 1
ATOM 4346 C C . PRO A 1 541 ? -25.703 37.344 22.688 1 96.62 541 PRO A C 1
ATOM 4348 O O . PRO A 1 541 ? -24.562 37.156 23.125 1 96.62 541 PRO A O 1
ATOM 4351 N N . ALA A 1 542 ? -26.531 36.406 22.031 1 96.44 542 ALA A N 1
ATOM 4352 C CA . ALA A 1 542 ? -25.906 35.125 21.625 1 96.44 542 ALA A CA 1
ATOM 4353 C C . ALA A 1 542 ? -24.641 35.375 20.828 1 96.44 542 ALA A C 1
ATOM 4355 O O . ALA A 1 542 ? -24.625 36.219 19.906 1 96.44 542 ALA A O 1
ATOM 4356 N N . TRP A 1 543 ? -23.562 34.75 21.219 1 97.56 543 TRP A N 1
ATOM 4357 C CA . TRP A 1 543 ? -22.281 34.844 20.547 1 97.56 543 TRP A CA 1
ATOM 4358 C C . TRP A 1 543 ? -21.75 36.25 20.531 1 97.56 543 TRP A C 1
ATOM 4360 O O . TRP A 1 543 ? -21.047 36.656 19.594 1 97.56 543 TRP A O 1
ATOM 4370 N N . GLY A 1 544 ? -22.109 37.031 21.531 1 97.31 544 GLY A N 1
ATOM 4371 C CA . GLY A 1 544 ? -21.641 38.406 21.625 1 97.31 544 GLY A CA 1
ATOM 4372 C C . GLY A 1 544 ? -20.375 38.531 22.438 1 97.31 544 GLY A C 1
ATOM 4373 O O . GLY A 1 544 ? -19.938 37.562 23.078 1 97.31 544 GLY A O 1
ATOM 4374 N N . ALA A 1 545 ? -19.781 39.719 22.422 1 98.12 545 ALA A N 1
ATOM 4375 C CA . ALA A 1 545 ? -18.562 40.031 23.188 1 98.12 545 ALA A CA 1
ATOM 4376 C C . ALA A 1 545 ? -18.562 41.5 23.625 1 98.12 545 ALA A C 1
ATOM 4378 O O . ALA A 1 545 ? -19.359 42.312 23.156 1 98.12 545 ALA A O 1
ATOM 4379 N N . PHE A 1 546 ? -17.766 41.719 24.578 1 96.5 546 PHE A N 1
ATOM 4380 C CA . PHE A 1 546 ? -17.609 43.062 25.156 1 96.5 546 PHE A CA 1
ATOM 4381 C C . PHE A 1 546 ? -16.141 43.344 25.469 1 96.5 546 PHE A C 1
ATOM 4383 O O . PHE A 1 546 ? -15.43 42.469 25.969 1 96.5 546 PHE A O 1
ATOM 4390 N N . PHE A 1 547 ? -15.711 44.562 25.109 1 97.12 547 PHE A N 1
ATOM 4391 C CA . PHE A 1 547 ? -14.344 45 25.359 1 97.12 547 PHE A CA 1
ATOM 4392 C C . PHE A 1 547 ? -14.336 46.344 26.047 1 97.12 547 PHE A C 1
ATOM 4394 O O . PHE A 1 547 ? -15.07 47.25 25.641 1 97.12 547 PHE A O 1
ATOM 4401 N N . ALA A 1 548 ? -13.5 46.469 27.047 1 95 548 ALA A N 1
ATOM 4402 C CA . ALA A 1 548 ? -13.422 47.75 27.766 1 95 548 ALA A CA 1
ATOM 4403 C C . ALA A 1 548 ? -12.008 48 28.297 1 95 548 ALA A C 1
ATOM 4405 O O . ALA A 1 548 ? -11.281 47.031 28.594 1 95 548 ALA A O 1
ATOM 4406 N N . ARG A 1 549 ? -11.641 49.188 28.391 1 94.19 549 ARG A N 1
ATOM 4407 C CA . ARG A 1 549 ? -10.391 49.594 29.047 1 94.19 549 ARG A CA 1
ATOM 4408 C C . ARG A 1 549 ? -10.586 49.812 30.531 1 94.19 549 ARG A C 1
ATOM 4410 O O . ARG A 1 549 ? -11.586 50.406 30.953 1 94.19 549 ARG A O 1
ATOM 4417 N N . LEU A 1 550 ? -9.711 49.281 31.25 1 87.62 550 LEU A N 1
ATOM 4418 C CA . LEU A 1 550 ? -9.719 49.562 32.688 1 87.62 550 LEU A CA 1
ATOM 4419 C C . LEU A 1 550 ? -8.977 50.844 33 1 87.62 550 LEU A C 1
ATOM 4421 O O . LEU A 1 550 ? -7.852 51.031 32.531 1 87.62 550 LEU A O 1
ATOM 4425 N N . ALA A 1 551 ? -9.703 51.875 33.562 1 74.25 551 ALA A N 1
ATOM 4426 C CA . ALA A 1 551 ? -9.117 53.156 33.969 1 74.25 551 ALA A CA 1
ATOM 4427 C C . ALA A 1 551 ? -8.359 53.031 35.281 1 74.25 551 ALA A C 1
ATOM 4429 O O . ALA A 1 551 ? -8.742 52.25 36.156 1 74.25 551 ALA A O 1
ATOM 4430 N N . MET B 1 1 ? -25.703 -39.281 -50.812 1 25.91 1 MET B N 1
ATOM 4431 C CA . MET B 1 1 ? -24.734 -38.406 -50.156 1 25.91 1 MET B CA 1
ATOM 4432 C C . MET B 1 1 ? -24.734 -38.688 -48.656 1 25.91 1 MET B C 1
ATOM 4434 O O . MET B 1 1 ? -25.734 -38.5 -47.969 1 25.91 1 MET B O 1
ATOM 4438 N N . THR B 1 2 ? -23.938 -39.688 -48.062 1 23.52 2 THR B N 1
ATOM 4439 C CA . THR B 1 2 ? -23.953 -40.375 -46.781 1 23.52 2 THR B CA 1
ATOM 4440 C C . THR B 1 2 ? -23.562 -39.469 -45.656 1 23.52 2 THR B C 1
ATOM 4442 O O . THR B 1 2 ? -22.531 -38.781 -45.719 1 23.52 2 THR B O 1
ATOM 4445 N N . MET B 1 3 ? -24.547 -38.844 -44.969 1 27.78 3 MET B N 1
ATOM 4446 C CA . MET B 1 3 ? -24.359 -38 -43.781 1 27.78 3 MET B CA 1
ATOM 4447 C C . MET B 1 3 ? -23.312 -38.594 -42.844 1 27.78 3 MET B C 1
ATOM 4449 O O . MET B 1 3 ? -23.453 -39.719 -42.406 1 27.78 3 MET B O 1
ATOM 4453 N N . ASN B 1 4 ? -22.047 -38.375 -43.156 1 26.78 4 ASN B N 1
ATOM 4454 C CA . ASN B 1 4 ? -20.938 -38.781 -42.281 1 26.78 4 ASN B CA 1
ATOM 4455 C C . ASN B 1 4 ? -21.234 -38.5 -40.812 1 26.78 4 ASN B C 1
ATOM 4457 O O . ASN B 1 4 ? -21.594 -37.406 -40.438 1 26.78 4 ASN B O 1
ATOM 4461 N N . GLU B 1 5 ? -21.719 -39.469 -40.031 1 32.47 5 GLU B N 1
ATOM 4462 C CA . GLU B 1 5 ? -21.953 -39.562 -38.594 1 32.47 5 GLU B CA 1
ATOM 4463 C C . GLU B 1 5 ? -20.812 -38.938 -37.812 1 32.47 5 GLU B C 1
ATOM 4465 O O . GLU B 1 5 ? -19.656 -39.375 -37.906 1 32.47 5 GLU B O 1
ATOM 4470 N N . THR B 1 6 ? -20.719 -37.625 -37.656 1 34.16 6 THR B N 1
ATOM 4471 C CA . THR B 1 6 ? -19.891 -36.906 -36.719 1 34.16 6 THR B CA 1
ATOM 4472 C C . THR B 1 6 ? -19.859 -37.625 -35.375 1 34.16 6 THR B C 1
ATOM 4474 O O . THR B 1 6 ? -20.875 -37.688 -34.656 1 34.16 6 THR B O 1
ATOM 4477 N N . THR B 1 7 ? -19.141 -38.719 -35.188 1 36.22 7 THR B N 1
ATOM 4478 C CA . THR B 1 7 ? -18.875 -39.438 -33.938 1 36.22 7 THR B CA 1
ATOM 4479 C C . THR B 1 7 ? -18.594 -38.469 -32.812 1 36.22 7 THR B C 1
ATOM 4481 O O . THR B 1 7 ? -17.625 -37.719 -32.844 1 36.22 7 THR B O 1
ATOM 4484 N N . SER B 1 8 ? -19.547 -37.875 -32.219 1 40.56 8 SER B N 1
ATOM 4485 C CA . SER B 1 8 ? -19.516 -37.156 -30.953 1 40.56 8 SER B CA 1
ATOM 4486 C C . SER B 1 8 ? -18.641 -37.875 -29.938 1 40.56 8 SER B C 1
ATOM 4488 O O . SER B 1 8 ? -18.969 -38.969 -29.469 1 40.56 8 SER B O 1
ATOM 4490 N N . SER B 1 9 ? -17.359 -38 -29.984 1 46.72 9 SER B N 1
ATOM 4491 C CA . SER B 1 9 ? -16.422 -38.594 -29.047 1 46.72 9 SER B CA 1
ATOM 4492 C C . SER B 1 9 ? -16.703 -38.156 -27.609 1 46.72 9 SER B C 1
ATOM 4494 O O . SER B 1 9 ? -16.422 -37.031 -27.234 1 46.72 9 SER B O 1
ATOM 4496 N N . LEU B 1 10 ? -17.844 -38.469 -26.984 1 60.16 10 LEU B N 1
ATOM 4497 C CA . LEU B 1 10 ? -18.125 -38.281 -25.562 1 60.16 10 LEU B CA 1
ATOM 4498 C C . LEU B 1 10 ? -17.031 -38.906 -24.703 1 60.16 10 LEU B C 1
ATOM 4500 O O . LEU B 1 10 ? -16.656 -40.062 -24.891 1 60.16 10 LEU B O 1
ATOM 4504 N N . LEU B 1 11 ? -16.141 -38.062 -23.938 1 75.56 11 LEU B N 1
ATOM 4505 C CA . LEU B 1 11 ? -15.117 -38.5 -23 1 75.56 11 LEU B CA 1
ATOM 4506 C C . LEU B 1 11 ? -15.617 -39.656 -22.141 1 75.56 11 LEU B C 1
ATOM 4508 O O . LEU B 1 11 ? -16.672 -39.562 -21.516 1 75.56 11 LEU B O 1
ATOM 4512 N N . GLU B 1 12 ? -15.164 -40.875 -22.406 1 76.88 12 GLU B N 1
ATOM 4513 C CA . GLU B 1 12 ? -15.484 -42 -21.531 1 76.88 12 GLU B CA 1
ATOM 4514 C C . GLU B 1 12 ? -14.953 -41.781 -20.125 1 76.88 12 GLU B C 1
ATOM 4516 O O . GLU B 1 12 ? -13.828 -41.281 -19.938 1 76.88 12 GLU B O 1
ATOM 4521 N N . PRO B 1 13 ? -15.867 -41.938 -19.156 1 84.12 13 PRO B N 1
ATOM 4522 C CA . PRO B 1 13 ? -15.398 -41.75 -17.781 1 84.12 13 PRO B CA 1
ATOM 4523 C C . PRO B 1 13 ? -14.258 -42.719 -17.406 1 84.12 13 PRO B C 1
ATOM 4525 O O . PRO B 1 13 ? -14.344 -43.906 -17.656 1 84.12 13 PRO B O 1
ATOM 4528 N N . ASP B 1 14 ? -13.133 -42.125 -17.062 1 87.88 14 ASP B N 1
ATOM 4529 C CA . ASP B 1 14 ? -11.945 -42.781 -16.516 1 87.88 14 ASP B CA 1
ATOM 4530 C C . ASP B 1 14 ? -11.492 -42.094 -15.227 1 87.88 14 ASP B C 1
ATOM 4532 O O . ASP B 1 14 ? -10.93 -41 -15.266 1 87.88 14 ASP B O 1
ATOM 4536 N N . ARG B 1 15 ? -11.727 -42.781 -14.109 1 91.81 15 ARG B N 1
ATOM 4537 C CA . ARG B 1 15 ? -11.438 -42.188 -12.812 1 91.81 15 ARG B CA 1
ATOM 4538 C C . ARG B 1 15 ? -9.93 -42 -12.617 1 91.81 15 ARG B C 1
ATOM 4540 O O . ARG B 1 15 ? -9.5 -41.281 -11.727 1 91.81 15 ARG B O 1
ATOM 4547 N N . ASP B 1 16 ? -9.195 -42.594 -13.461 1 93.19 16 ASP B N 1
ATOM 4548 C CA . ASP B 1 16 ? -7.746 -42.531 -13.305 1 93.19 16 ASP B CA 1
ATOM 4549 C C . ASP B 1 16 ? -7.113 -41.719 -14.438 1 93.19 16 ASP B C 1
ATOM 4551 O O . ASP B 1 16 ? -5.898 -41.781 -14.648 1 93.19 16 ASP B O 1
ATOM 4555 N N . TRP B 1 17 ? -7.949 -40.938 -15.141 1 95.19 17 TRP B N 1
ATOM 4556 C CA . TRP B 1 17 ? -7.445 -40.219 -16.312 1 95.19 17 TRP B CA 1
ATOM 4557 C C . TRP B 1 17 ? -6.293 -39.312 -15.93 1 95.19 17 TRP B C 1
ATOM 4559 O O . TRP B 1 17 ? -5.414 -39.031 -16.75 1 95.19 17 TRP B O 1
ATOM 4569 N N . TRP B 1 18 ? -6.352 -38.875 -14.648 1 96 18 TRP B N 1
ATOM 4570 C CA . TRP B 1 18 ? -5.398 -37.875 -14.18 1 96 18 TRP B CA 1
ATOM 4571 C C . TRP B 1 18 ? -4.008 -38.469 -14.016 1 96 18 TRP B C 1
ATOM 4573 O O . TRP B 1 18 ? -3.004 -37.75 -14.055 1 96 18 TRP B O 1
ATOM 4583 N N . ARG B 1 19 ? -3.879 -39.688 -13.773 1 95.69 19 ARG B N 1
ATOM 4584 C CA . ARG B 1 19 ? -2.588 -40.344 -13.609 1 95.69 19 ARG B CA 1
ATOM 4585 C C . ARG B 1 19 ? -1.849 -40.438 -14.945 1 95.69 19 ARG B C 1
ATOM 4587 O O . ARG B 1 19 ? -2.16 -41.312 -15.773 1 95.69 19 ARG B O 1
ATOM 4594 N N . GLY B 1 20 ? -0.827 -39.594 -15.062 1 96.31 20 GLY B N 1
ATOM 4595 C CA . GLY B 1 20 ? -0.034 -39.562 -16.281 1 96.31 20 GLY B CA 1
ATOM 4596 C C . GLY B 1 20 ? -0.618 -38.656 -17.344 1 96.31 20 GLY B C 1
ATOM 4597 O O . GLY B 1 20 ? -0.128 -38.656 -18.484 1 96.31 20 GLY B O 1
ATOM 4598 N N . ALA B 1 21 ? -1.613 -37.938 -17.016 1 97.25 21 ALA B N 1
ATOM 4599 C CA . ALA B 1 21 ? -2.234 -37.031 -17.984 1 97.25 21 ALA B CA 1
ATOM 4600 C C . ALA B 1 21 ? -1.287 -35.906 -18.359 1 97.25 21 ALA B C 1
ATOM 4602 O O . ALA B 1 21 ? -0.338 -35.594 -17.625 1 97.25 21 ALA B O 1
ATOM 4603 N N . VAL B 1 22 ? -1.501 -35.375 -19.547 1 98.25 22 VAL B N 1
ATOM 4604 C CA . VAL B 1 22 ? -0.875 -34.125 -19.984 1 98.25 22 VAL B CA 1
ATOM 4605 C C . VAL B 1 22 ? -1.875 -33 -19.875 1 98.25 22 VAL B C 1
ATOM 4607 O O . VAL B 1 22 ? -2.881 -32.969 -20.594 1 98.25 22 VAL B O 1
ATOM 4610 N N . ILE B 1 23 ? -1.604 -32.062 -18.938 1 98.31 23 ILE B N 1
ATOM 4611 C CA . ILE B 1 23 ? -2.477 -30.906 -18.672 1 98.31 23 ILE B CA 1
ATOM 4612 C C . ILE B 1 23 ? -1.858 -29.641 -19.266 1 98.31 23 ILE B C 1
ATOM 4614 O O . ILE B 1 23 ? -0.705 -29.312 -18.969 1 98.31 23 ILE B O 1
ATOM 4618 N N . TYR B 1 24 ? -2.592 -28.969 -20.125 1 98.75 24 TYR B N 1
ATOM 4619 C CA . TYR B 1 24 ? -2.16 -27.703 -20.734 1 98.75 24 TYR B CA 1
ATOM 4620 C C . TYR B 1 24 ? -2.725 -26.516 -19.969 1 98.75 24 TYR B C 1
ATOM 4622 O O . TYR B 1 24 ? -3.939 -26.312 -19.922 1 98.75 24 TYR B O 1
ATOM 4630 N N . GLN B 1 25 ? -1.841 -25.719 -19.328 1 98.56 25 GLN B N 1
ATOM 4631 C CA . GLN B 1 25 ? -2.271 -24.562 -18.547 1 98.56 25 GLN B CA 1
ATOM 4632 C C . GLN B 1 25 ? -2.457 -23.344 -19.453 1 98.56 25 GLN B C 1
ATOM 4634 O O . GLN B 1 25 ? -1.569 -23 -20.234 1 98.56 25 GLN B O 1
ATOM 4639 N N . ILE B 1 26 ? -3.609 -22.719 -19.25 1 98.81 26 ILE B N 1
ATOM 4640 C CA . ILE B 1 26 ? -3.963 -21.531 -20 1 98.81 26 ILE B CA 1
ATOM 4641 C C . ILE B 1 26 ? -4.074 -20.328 -19.062 1 98.81 26 ILE B C 1
ATOM 4643 O O . ILE B 1 26 ? -4.75 -20.391 -18.031 1 98.81 26 ILE B O 1
ATOM 4647 N N . TYR B 1 27 ? -3.363 -19.297 -19.344 1 98.69 27 TYR B N 1
ATOM 4648 C CA . TYR B 1 27 ? -3.568 -17.984 -18.734 1 98.69 27 TYR B CA 1
ATOM 4649 C C . TYR B 1 27 ? -4.469 -17.109 -19.594 1 98.69 27 TYR B C 1
ATOM 4651 O O . TYR B 1 27 ? -4.004 -16.469 -20.547 1 98.69 27 TYR B O 1
ATOM 4659 N N . PRO B 1 28 ? -5.723 -17.016 -19.25 1 98.5 28 PRO B N 1
ATOM 4660 C CA . PRO B 1 28 ? -6.742 -16.5 -20.172 1 98.5 28 PRO B CA 1
ATOM 4661 C C . PRO B 1 28 ? -6.398 -15.109 -20.719 1 98.5 28 PRO B C 1
ATOM 4663 O O . PRO B 1 28 ? -6.512 -14.867 -21.922 1 98.5 28 PRO B O 1
ATOM 4666 N N . ARG B 1 29 ? -5.871 -14.234 -19.938 1 98 29 ARG B N 1
ATOM 4667 C CA . ARG B 1 29 ? -5.609 -12.844 -20.297 1 98 29 ARG B CA 1
ATOM 4668 C C . ARG B 1 29 ? -4.613 -12.75 -21.453 1 98 29 ARG B C 1
ATOM 4670 O O . ARG B 1 29 ? -4.598 -11.766 -22.188 1 98 29 ARG B O 1
ATOM 4677 N N . SER B 1 30 ? -3.898 -13.812 -21.641 1 98.62 30 SER B N 1
ATOM 4678 C CA . SER B 1 30 ? -2.793 -13.727 -22.594 1 98.62 30 SER B CA 1
ATOM 4679 C C . SER B 1 30 ? -2.908 -14.797 -23.672 1 98.62 30 SER B C 1
ATOM 4681 O O . SER B 1 30 ? -1.951 -15.047 -24.406 1 98.62 30 SER B O 1
ATOM 4683 N N . PHE B 1 31 ? -4.051 -15.414 -23.797 1 98.81 31 PHE B N 1
ATOM 4684 C CA . PHE B 1 31 ? -4.125 -16.562 -24.703 1 98.81 31 PHE B CA 1
ATOM 4685 C C . PHE B 1 31 ? -4.637 -16.141 -26.062 1 98.81 31 PHE B C 1
ATOM 4687 O O . PHE B 1 31 ? -3.951 -16.312 -27.078 1 98.81 31 PHE B O 1
ATOM 4694 N N . GLN B 1 32 ? -5.805 -15.578 -26.125 1 98.75 32 GLN B N 1
ATOM 4695 C CA . GLN B 1 32 ? -6.359 -15.047 -27.375 1 98.75 32 GLN B CA 1
ATOM 4696 C C . GLN B 1 32 ? -7.496 -14.07 -27.109 1 98.75 32 GLN B C 1
ATOM 4698 O O . GLN B 1 32 ? -8.438 -14.391 -26.375 1 98.75 32 GLN B O 1
ATOM 4703 N N . ASP B 1 33 ? -7.355 -12.859 -27.594 1 98.5 33 ASP B N 1
ATOM 4704 C CA . ASP B 1 33 ? -8.406 -11.852 -27.516 1 98.5 33 ASP B CA 1
ATOM 4705 C C . ASP B 1 33 ? -9.32 -11.922 -28.734 1 98.5 33 ASP B C 1
ATOM 4707 O O . ASP B 1 33 ? -8.852 -11.938 -29.875 1 98.5 33 ASP B O 1
ATOM 4711 N N . THR B 1 34 ? -10.641 -11.93 -28.484 1 97.94 34 THR B N 1
ATOM 4712 C CA . THR B 1 34 ? -11.539 -12.055 -29.625 1 97.94 34 THR B CA 1
ATOM 4713 C C . THR B 1 34 ? -12.445 -10.828 -29.734 1 97.94 34 THR B C 1
ATOM 4715 O O . THR B 1 34 ? -13.227 -10.711 -30.688 1 97.94 34 THR B O 1
ATOM 4718 N N . ASN B 1 35 ? -12.406 -9.93 -28.828 1 97.06 35 ASN B N 1
ATOM 4719 C CA . ASN B 1 35 ? -13.312 -8.789 -28.875 1 97.06 35 ASN B CA 1
ATOM 4720 C C . ASN B 1 35 ? -12.555 -7.477 -29.016 1 97.06 35 ASN B C 1
ATOM 4722 O O . ASN B 1 35 ? -13.141 -6.398 -28.906 1 97.06 35 ASN B O 1
ATOM 4726 N N . GLY B 1 36 ? -11.297 -7.504 -29.156 1 96.81 36 GLY B N 1
ATOM 4727 C CA . GLY B 1 36 ? -10.484 -6.352 -29.5 1 96.81 36 GLY B CA 1
ATOM 4728 C C . GLY B 1 36 ? -10.242 -5.414 -28.328 1 96.81 36 GLY B C 1
ATOM 4729 O O . GLY B 1 36 ? -10.164 -4.199 -28.516 1 96.81 36 GLY B O 1
ATOM 4730 N N . ASP B 1 37 ? -10.188 -5.859 -27.109 1 97.19 37 ASP B N 1
ATOM 4731 C CA . ASP B 1 37 ? -9.969 -4.98 -25.969 1 97.19 37 ASP B CA 1
ATOM 4732 C C . ASP B 1 37 ? -8.57 -5.188 -25.375 1 97.19 37 ASP B C 1
ATOM 4734 O O . ASP B 1 37 ? -8.25 -4.633 -24.328 1 97.19 37 ASP B O 1
ATOM 4738 N N . GLY B 1 38 ? -7.797 -6.035 -26.031 1 97.94 38 GLY B N 1
ATOM 4739 C CA . GLY B 1 38 ? -6.422 -6.23 -25.609 1 97.94 38 GLY B CA 1
ATOM 4740 C C . GLY B 1 38 ? -6.277 -7.277 -24.516 1 97.94 38 GLY B C 1
ATOM 4741 O O . GLY B 1 38 ? -5.176 -7.5 -24 1 97.94 38 GLY B O 1
ATOM 4742 N N . ILE B 1 39 ? -7.344 -7.984 -24.125 1 98.44 39 ILE B N 1
ATOM 4743 C CA . ILE B 1 39 ? -7.355 -9 -23.078 1 98.44 39 ILE B CA 1
ATOM 4744 C C . ILE B 1 39 ? -7.945 -10.297 -23.625 1 98.44 39 ILE B C 1
ATOM 4746 O O . ILE B 1 39 ? -9.008 -10.289 -24.25 1 98.44 39 ILE B O 1
ATOM 4750 N N . GLY B 1 40 ? -7.211 -11.422 -23.438 1 98.69 40 GLY B N 1
ATOM 4751 C CA . GLY B 1 40 ? -7.766 -12.703 -23.844 1 98.69 40 GLY B CA 1
ATOM 4752 C C . GLY B 1 40 ? -9.062 -13.039 -23.141 1 98.69 40 GLY B C 1
ATOM 4753 O O . GLY B 1 40 ? -9.352 -12.5 -22.062 1 98.69 40 GLY B O 1
ATOM 4754 N N . ASP B 1 41 ? -9.852 -13.891 -23.766 1 98.69 41 ASP B N 1
ATOM 4755 C CA . ASP B 1 41 ? -11.164 -14.195 -23.203 1 98.69 41 ASP B CA 1
ATOM 4756 C C . ASP B 1 41 ? -11.547 -15.656 -23.469 1 98.69 41 ASP B C 1
ATOM 4758 O O . ASP B 1 41 ? -10.797 -16.391 -24.125 1 98.69 41 ASP B O 1
ATOM 4762 N N . LEU B 1 42 ? -12.656 -16.109 -22.922 1 98.88 42 LEU B N 1
ATOM 4763 C CA . LEU B 1 42 ? -13.086 -17.5 -23 1 98.88 42 LEU B CA 1
ATOM 4764 C C . LEU B 1 42 ? -13.352 -17.922 -24.438 1 98.88 42 LEU B C 1
ATOM 4766 O O . LEU B 1 42 ? -13.047 -19.047 -24.828 1 98.88 42 LEU B O 1
ATOM 4770 N N . GLN B 1 43 ? -13.93 -17.016 -25.219 1 98.81 43 GLN B N 1
ATOM 4771 C CA . GLN B 1 43 ? -14.141 -17.312 -26.625 1 98.81 43 GLN B CA 1
ATOM 4772 C C . GLN B 1 43 ? -12.812 -17.531 -27.344 1 98.81 43 GLN B C 1
ATOM 4774 O O . GLN B 1 43 ? -12.719 -18.359 -28.25 1 98.81 43 GLN B O 1
ATOM 4779 N N . GLY B 1 44 ? -11.859 -16.734 -26.969 1 98.88 44 GLY B N 1
ATOM 4780 C CA . GLY B 1 44 ? -10.523 -16.922 -27.516 1 98.88 44 GLY B CA 1
ATOM 4781 C C . GLY B 1 44 ? -9.938 -18.281 -27.156 1 98.88 44 GLY B C 1
ATOM 4782 O O . GLY B 1 44 ? -9.289 -18.922 -28 1 98.88 44 GLY B O 1
ATOM 4783 N N . ILE B 1 45 ? -10.094 -18.719 -25.953 1 98.94 45 ILE B N 1
ATOM 4784 C CA . ILE B 1 45 ? -9.664 -20.062 -25.562 1 98.94 45 ILE B CA 1
ATOM 4785 C C . ILE B 1 45 ? -10.367 -21.109 -26.438 1 98.94 45 ILE B C 1
ATOM 4787 O O . ILE B 1 45 ? -9.719 -21.984 -27 1 98.94 45 ILE B O 1
ATOM 4791 N N . THR B 1 46 ? -11.711 -20.969 -26.562 1 98.88 46 THR B N 1
ATOM 4792 C CA . THR B 1 46 ? -12.492 -21.906 -27.359 1 98.88 46 THR B CA 1
ATOM 4793 C C . THR B 1 46 ? -11.953 -21.984 -28.781 1 98.88 46 THR B C 1
ATOM 4795 O O . THR B 1 46 ? -11.797 -23.078 -29.328 1 98.88 46 THR B O 1
ATOM 4798 N N . ALA B 1 47 ? -11.625 -20.859 -29.312 1 98.62 47 ALA B N 1
ATOM 4799 C CA . ALA B 1 47 ? -11.164 -20.781 -30.703 1 98.62 47 ALA B CA 1
ATOM 4800 C C . ALA B 1 47 ? -9.836 -21.516 -30.875 1 98.62 47 ALA B C 1
ATOM 4802 O O . ALA B 1 47 ? -9.523 -21.984 -31.969 1 98.62 47 ALA B O 1
ATOM 4803 N N . ARG B 1 48 ? -9.055 -21.609 -29.859 1 98.69 48 ARG B N 1
ATOM 4804 C CA . ARG B 1 48 ? -7.703 -22.156 -29.969 1 98.69 48 ARG B CA 1
ATOM 4805 C C . ARG B 1 48 ? -7.629 -23.562 -29.391 1 98.69 48 ARG B C 1
ATOM 4807 O O . ARG B 1 48 ? -6.551 -24.156 -29.328 1 98.69 48 ARG B O 1
ATOM 4814 N N . LEU B 1 49 ? -8.727 -24.172 -28.984 1 98.75 49 LEU B N 1
ATOM 4815 C CA . LEU B 1 49 ? -8.75 -25.516 -28.422 1 98.75 49 LEU B CA 1
ATOM 4816 C C . LEU B 1 49 ? -8.188 -26.531 -29.406 1 98.75 49 LEU B C 1
ATOM 4818 O O . LEU B 1 49 ? -7.52 -27.484 -29 1 98.75 49 LEU B O 1
ATOM 4822 N N . PRO B 1 50 ? -8.422 -26.375 -30.719 1 98.56 50 PRO B N 1
ATOM 4823 C CA . PRO B 1 50 ? -7.844 -27.328 -31.656 1 98.56 50 PRO B CA 1
ATOM 4824 C C . PRO B 1 50 ? -6.32 -27.391 -31.578 1 98.56 50 PRO B C 1
ATOM 4826 O O . PRO B 1 50 ? -5.723 -28.453 -31.781 1 98.56 50 PRO B O 1
ATOM 4829 N N . HIS B 1 51 ? -5.699 -26.266 -31.328 1 98.5 51 HIS B N 1
ATOM 4830 C CA . HIS B 1 51 ? -4.25 -26.234 -31.156 1 98.5 51 HIS B CA 1
ATOM 4831 C C . HIS B 1 51 ? -3.814 -27.156 -30.016 1 98.5 51 HIS B C 1
ATOM 4833 O O . HIS B 1 51 ? -2.873 -27.938 -30.172 1 98.5 51 HIS B O 1
ATOM 4839 N N . ILE B 1 52 ? -4.516 -27.094 -28.906 1 98.75 52 ILE B N 1
ATOM 4840 C CA . ILE B 1 52 ? -4.184 -27.875 -27.719 1 98.75 52 ILE B CA 1
ATOM 4841 C C . ILE B 1 52 ? -4.492 -29.344 -27.953 1 98.75 52 ILE B C 1
ATOM 4843 O O . ILE B 1 52 ? -3.689 -30.219 -27.625 1 98.75 52 ILE B O 1
ATOM 4847 N N . ALA B 1 53 ? -5.652 -29.578 -28.562 1 98.19 53 ALA B N 1
ATOM 4848 C CA . ALA B 1 53 ? -6.004 -30.953 -28.906 1 98.19 53 ALA B CA 1
ATOM 4849 C C . ALA B 1 53 ? -4.984 -31.547 -29.875 1 98.19 53 ALA B C 1
ATOM 4851 O O . ALA B 1 53 ? -4.594 -32.719 -29.75 1 98.19 53 ALA B O 1
ATOM 4852 N N . GLY B 1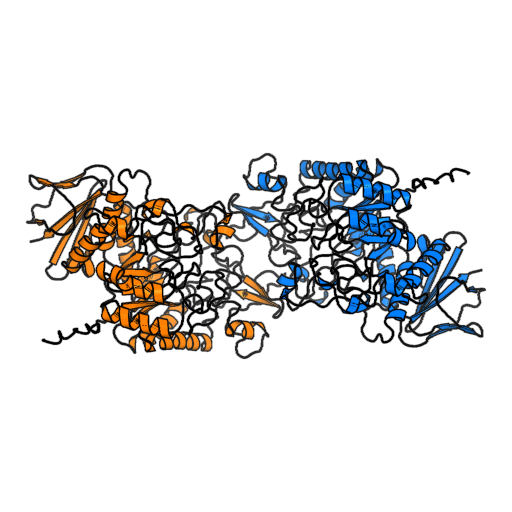 54 ? -4.559 -30.75 -30.812 1 97.5 54 GLY B N 1
ATOM 4853 C CA . GLY B 1 54 ? -3.57 -31.172 -31.797 1 97.5 54 GLY B CA 1
ATOM 4854 C C . GLY B 1 54 ? -2.215 -31.469 -31.188 1 97.5 54 GLY B C 1
ATOM 4855 O O . GLY B 1 54 ? -1.444 -32.25 -31.719 1 97.5 54 GLY B O 1
ATOM 4856 N N . LEU B 1 55 ? -1.9 -30.828 -30.109 1 97.44 55 LEU B N 1
ATOM 4857 C CA . LEU B 1 55 ? -0.672 -31.094 -29.375 1 97.44 55 LEU B CA 1
ATOM 4858 C C . LEU B 1 55 ? -0.719 -32.469 -28.734 1 97.44 55 LEU B C 1
ATOM 4860 O O . LEU B 1 55 ? 0.322 -33.094 -28.531 1 97.44 55 LEU B O 1
ATOM 4864 N N . GLY B 1 56 ? -1.899 -32.938 -28.406 1 97 56 GLY B N 1
ATOM 4865 C CA . GLY B 1 56 ? -2.068 -34.25 -27.766 1 97 56 GLY B CA 1
ATOM 4866 C C . GLY B 1 56 ? -2.305 -34.125 -26.281 1 97 56 GLY B C 1
ATOM 4867 O O . GLY B 1 56 ? -2.111 -35.094 -25.547 1 97 56 GLY B O 1
ATOM 4868 N N . ALA B 1 57 ? -2.727 -33.031 -25.766 1 98.19 57 ALA B N 1
ATOM 4869 C CA . ALA B 1 57 ? -3.037 -32.875 -24.344 1 98.19 57 ALA B CA 1
ATOM 4870 C C . ALA B 1 57 ? -4.305 -33.625 -23.969 1 98.19 57 ALA B C 1
ATOM 4872 O O . ALA B 1 57 ? -5.133 -33.938 -24.828 1 98.19 57 ALA B O 1
ATOM 4873 N N . ASP B 1 58 ? -4.406 -34 -22.688 1 97.75 58 ASP B N 1
ATOM 4874 C CA . ASP B 1 58 ? -5.57 -34.719 -22.203 1 97.75 58 ASP B CA 1
ATOM 4875 C C . ASP B 1 58 ? -6.562 -33.781 -21.531 1 97.75 58 ASP B C 1
ATOM 4877 O O . ASP B 1 58 ? -7.754 -34.094 -21.438 1 97.75 58 ASP B O 1
ATOM 4881 N N . ALA B 1 59 ? -6.047 -32.688 -21.047 1 98.31 59 ALA B N 1
ATOM 4882 C CA . ALA B 1 59 ? -6.863 -31.719 -20.297 1 98.31 59 ALA B CA 1
ATOM 4883 C C . ALA B 1 59 ? -6.285 -30.312 -20.422 1 98.31 59 ALA B C 1
ATOM 4885 O O . ALA B 1 59 ? -5.117 -30.141 -20.766 1 98.31 59 ALA B O 1
ATOM 4886 N N . ILE B 1 60 ? -7.172 -29.344 -20.188 1 98.69 60 ILE B N 1
ATOM 4887 C CA . ILE B 1 60 ? -6.73 -27.953 -20.016 1 98.69 60 ILE B CA 1
ATOM 4888 C C . ILE B 1 60 ? -7.008 -27.5 -18.594 1 98.69 60 ILE B C 1
ATOM 4890 O O . ILE B 1 60 ? -7.949 -27.969 -17.953 1 98.69 60 ILE B O 1
ATOM 4894 N N . TRP B 1 61 ? -6.133 -26.734 -18.094 1 98.31 61 TRP B N 1
ATOM 4895 C CA . TRP B 1 61 ? -6.297 -25.984 -16.844 1 98.31 61 TRP B CA 1
ATOM 4896 C C . TRP B 1 61 ? -6.387 -24.484 -17.109 1 98.31 61 TRP B C 1
ATOM 4898 O O . TRP B 1 61 ? -5.422 -23.875 -17.562 1 98.31 61 TRP B O 1
ATOM 4908 N N . ILE B 1 62 ? -7.508 -23.922 -16.812 1 98.75 62 ILE B N 1
ATOM 4909 C CA . ILE B 1 62 ? -7.723 -22.5 -17.062 1 98.75 62 ILE B CA 1
ATOM 4910 C C . ILE B 1 62 ? -7.527 -21.719 -15.766 1 98.75 62 ILE B C 1
ATOM 4912 O O . ILE B 1 62 ? -8.25 -21.922 -14.789 1 98.75 62 ILE B O 1
ATOM 4916 N N . SER B 1 63 ? -6.516 -20.812 -15.758 1 98.31 63 SER B N 1
ATOM 4917 C CA . SER B 1 63 ? -6.324 -19.922 -14.617 1 98.31 63 SER B CA 1
ATOM 4918 C C . SER B 1 63 ? -7.582 -19.094 -14.336 1 98.31 63 SER B C 1
ATOM 4920 O O . SER B 1 63 ? -8.5 -19.062 -15.164 1 98.31 63 SER B O 1
ATOM 4922 N N . PRO B 1 64 ? -7.645 -18.391 -13.188 1 97.81 64 PRO B N 1
ATOM 4923 C CA . PRO B 1 64 ? -8.914 -17.812 -12.734 1 97.81 64 PRO B CA 1
ATOM 4924 C C . PRO B 1 64 ? -9.523 -16.859 -13.758 1 97.81 64 PRO B C 1
ATOM 4926 O O . PRO B 1 64 ? -8.797 -16.062 -14.375 1 97.81 64 PRO B O 1
ATOM 4929 N N . PHE B 1 65 ? -10.82 -17 -13.938 1 98.5 65 PHE B N 1
ATOM 4930 C CA . PHE B 1 65 ? -11.57 -16.125 -14.828 1 98.5 65 PHE B CA 1
ATOM 4931 C C . PHE B 1 65 ? -12.844 -15.625 -14.156 1 98.5 65 PHE B C 1
ATOM 4933 O O . PHE B 1 65 ? -13.719 -15.055 -14.812 1 98.5 65 PHE B O 1
ATOM 4940 N N . PHE B 1 66 ? -12.977 -15.859 -12.797 1 98.19 66 PHE B N 1
ATOM 4941 C CA . PHE B 1 66 ? -14.125 -15.414 -12.023 1 98.19 66 PHE B CA 1
ATOM 4942 C C . PHE B 1 66 ? -14.164 -13.898 -11.93 1 98.19 66 PHE B C 1
ATOM 4944 O O . PHE B 1 66 ? -13.156 -13.227 -12.18 1 98.19 66 PHE B O 1
ATOM 4951 N N . THR B 1 67 ? -15.375 -13.367 -11.516 1 98.5 67 THR B N 1
ATOM 4952 C CA . THR B 1 67 ? -15.453 -11.93 -11.266 1 98.5 67 THR B CA 1
ATOM 4953 C C . THR B 1 67 ? -14.422 -11.516 -10.219 1 98.5 67 THR B C 1
ATOM 4955 O O . THR B 1 67 ? -14.312 -12.141 -9.164 1 98.5 67 THR B O 1
ATOM 4958 N N . SER B 1 68 ? -13.672 -10.539 -10.539 1 98.19 68 SER B N 1
ATOM 4959 C CA . SER B 1 68 ? -12.539 -10.078 -9.742 1 98.19 68 SER B CA 1
ATOM 4960 C C . SER B 1 68 ? -12.211 -8.617 -10.031 1 98.19 68 SER B C 1
ATOM 4962 O O . SER B 1 68 ? -12.352 -8.156 -11.164 1 98.19 68 SER B O 1
ATOM 4964 N N . PRO B 1 69 ? -11.805 -7.816 -8.977 1 97.69 69 PRO B N 1
ATOM 4965 C CA . PRO B 1 69 ? -11.281 -6.477 -9.242 1 97.69 69 PRO B CA 1
ATOM 4966 C C . PRO B 1 69 ? -9.969 -6.5 -10.023 1 97.69 69 PRO B C 1
ATOM 4968 O O . PRO B 1 69 ? -9.508 -5.453 -10.492 1 97.69 69 PRO B O 1
ATOM 4971 N N . MET B 1 70 ? -9.336 -7.668 -10.172 1 97.56 70 MET B N 1
ATOM 4972 C CA . MET B 1 70 ? -8.172 -7.926 -11.008 1 97.56 70 MET B CA 1
ATOM 4973 C C . MET B 1 70 ? -6.93 -7.258 -10.438 1 97.56 70 MET B C 1
ATOM 4975 O O . MET B 1 70 ? -6.055 -6.816 -11.18 1 97.56 70 MET B O 1
ATOM 4979 N N . ARG B 1 71 ? -6.91 -7.086 -9.055 1 97.06 71 ARG B N 1
ATOM 4980 C CA . ARG B 1 71 ? -5.715 -6.562 -8.406 1 97.06 71 ARG B CA 1
ATOM 4981 C C . ARG B 1 71 ? -4.586 -7.59 -8.43 1 97.06 71 ARG B C 1
ATOM 4983 O O . ARG B 1 71 ? -3.408 -7.227 -8.352 1 97.06 71 ARG B O 1
ATOM 4990 N N . ASP B 1 72 ? -4.984 -8.812 -8.461 1 97.25 72 ASP B N 1
ATOM 4991 C CA . ASP B 1 72 ? -4.051 -9.922 -8.672 1 97.25 72 ASP B CA 1
ATOM 4992 C C . ASP B 1 72 ? -4.512 -10.82 -9.82 1 97.25 72 ASP B C 1
ATOM 4994 O O . ASP B 1 72 ? -4.48 -12.047 -9.703 1 97.25 72 ASP B O 1
ATOM 4998 N N . PHE B 1 73 ? -5.105 -10.219 -10.766 1 96.81 73 PHE B N 1
ATOM 4999 C CA . PHE B 1 73 ? -5.41 -10.789 -12.078 1 96.81 73 PHE B CA 1
ATOM 5000 C C . PHE B 1 73 ? -6.289 -12.023 -11.938 1 96.81 73 PHE B C 1
ATOM 5002 O O . PHE B 1 73 ? -6.047 -13.039 -12.602 1 96.81 73 PHE B O 1
ATOM 5009 N N . GLY B 1 74 ? -7.211 -11.992 -11.078 1 97.38 74 GLY B N 1
ATOM 5010 C CA . GLY B 1 74 ? -8.211 -13.039 -10.977 1 97.38 74 GLY B CA 1
ATOM 5011 C C . GLY B 1 74 ? -8.094 -13.859 -9.703 1 97.38 74 GLY B C 1
ATOM 5012 O O . GLY B 1 74 ? -9.031 -14.562 -9.32 1 97.38 74 GLY B O 1
ATOM 5013 N N . TYR B 1 75 ? -6.945 -13.711 -9.008 1 97.94 75 TYR B N 1
ATOM 5014 C CA . TYR B 1 75 ? -6.75 -14.484 -7.789 1 97.94 75 TYR B CA 1
ATOM 5015 C C . TYR B 1 75 ? -7.344 -13.758 -6.586 1 97.94 75 TYR B C 1
ATOM 5017 O O . TYR B 1 75 ? -7.207 -14.211 -5.449 1 97.94 75 TYR B O 1
ATOM 5025 N N . ASP B 1 76 ? -7.957 -12.625 -6.762 1 98.38 76 ASP B N 1
ATOM 5026 C CA . ASP B 1 76 ? -8.781 -11.891 -5.805 1 98.38 76 ASP B CA 1
ATOM 5027 C C . ASP B 1 76 ? -10.258 -11.938 -6.195 1 98.38 76 ASP B C 1
ATOM 5029 O O . ASP B 1 76 ? -10.828 -10.914 -6.59 1 98.38 76 ASP B O 1
ATOM 5033 N N . VAL B 1 77 ? -10.875 -13.047 -5.93 1 98.75 77 VAL B N 1
ATOM 5034 C CA . VAL B 1 77 ? -12.211 -13.352 -6.434 1 98.75 77 VAL B CA 1
ATOM 5035 C C . VAL B 1 77 ? -13.25 -12.547 -5.664 1 98.75 77 VAL B C 1
ATOM 5037 O O . VAL B 1 77 ? -13.227 -12.5 -4.434 1 98.75 77 VAL B O 1
ATOM 5040 N N . SER B 1 78 ? -14.172 -11.898 -6.387 1 98.75 78 SER B N 1
ATOM 5041 C CA . SER B 1 78 ? -15.258 -11.172 -5.742 1 98.75 78 SER B CA 1
ATOM 5042 C C . SER B 1 78 ? -16.609 -11.859 -5.969 1 98.75 78 SER B C 1
ATOM 5044 O O . SER B 1 78 ? -17.609 -11.5 -5.34 1 98.75 78 SER B O 1
ATOM 5046 N N . ASN B 1 79 ? -16.641 -12.82 -6.875 1 98.75 79 ASN B N 1
ATOM 5047 C CA . ASN B 1 79 ? -17.797 -13.672 -7.129 1 98.75 79 ASN B CA 1
ATOM 5048 C C . ASN B 1 79 ? -17.391 -15.031 -7.684 1 98.75 79 ASN B C 1
ATOM 5050 O O . ASN B 1 79 ? -17 -15.133 -8.844 1 98.75 79 ASN B O 1
ATOM 5054 N N . TYR B 1 80 ? -17.594 -16.125 -6.93 1 98.5 80 TYR B N 1
ATOM 5055 C CA . TYR B 1 80 ? -17.094 -17.453 -7.266 1 98.5 80 TYR B CA 1
ATOM 5056 C C . TYR B 1 80 ? -17.938 -18.094 -8.367 1 98.5 80 TYR B C 1
ATOM 5058 O O . TYR B 1 80 ? -17.516 -19.062 -9.008 1 98.5 80 TYR B O 1
ATOM 5066 N N . VAL B 1 81 ? -19.172 -17.625 -8.562 1 98.5 81 VAL B N 1
ATOM 5067 C CA . VAL B 1 81 ? -20.094 -18.406 -9.375 1 98.5 81 VAL B CA 1
ATOM 5068 C C . VAL B 1 81 ? -20.453 -17.625 -10.641 1 98.5 81 VAL B C 1
ATOM 5070 O O . VAL B 1 81 ? -21.562 -17.734 -11.141 1 98.5 81 VAL B O 1
ATOM 5073 N N . ASP B 1 82 ? -19.531 -16.734 -11.016 1 98.44 82 ASP B N 1
ATOM 5074 C CA . ASP B 1 82 ? -19.719 -15.992 -12.258 1 98.44 82 ASP B CA 1
ATOM 5075 C C . ASP B 1 82 ? -18.391 -15.789 -12.977 1 98.44 82 ASP B C 1
ATOM 5077 O O . ASP B 1 82 ? -17.328 -16.141 -12.445 1 98.44 82 ASP B O 1
ATOM 5081 N N . VAL B 1 83 ? -18.484 -15.438 -14.258 1 98.62 83 VAL B N 1
ATOM 5082 C CA . VAL B 1 83 ? -17.328 -15.125 -15.094 1 98.62 83 VAL B CA 1
ATOM 5083 C C . VAL B 1 83 ? -17.109 -13.617 -15.117 1 98.62 83 VAL B C 1
ATOM 5085 O O . VAL B 1 83 ? -18.062 -12.836 -15.211 1 98.62 83 VAL B O 1
ATOM 5088 N N . ASP B 1 84 ? -15.852 -13.18 -14.891 1 98.69 84 ASP B N 1
ATOM 5089 C CA . ASP B 1 84 ? -15.578 -11.75 -15.031 1 98.69 84 ASP B CA 1
ATOM 5090 C C . ASP B 1 84 ? -15.961 -11.258 -16.422 1 98.69 84 ASP B C 1
ATOM 5092 O O . ASP B 1 84 ? -15.656 -11.906 -17.422 1 98.69 84 ASP B O 1
ATOM 5096 N N . PRO B 1 85 ? -16.531 -10.07 -16.5 1 98 85 PRO B N 1
ATOM 5097 C CA . PRO B 1 85 ? -16.984 -9.555 -17.797 1 98 85 PRO B CA 1
ATOM 5098 C C . PRO B 1 85 ? -15.844 -9.375 -18.797 1 98 85 PRO B C 1
ATOM 5100 O O . PRO B 1 85 ? -16.062 -9.43 -20.016 1 98 85 PRO B O 1
ATOM 5103 N N . ILE B 1 86 ? -14.688 -9.234 -18.391 1 97.62 86 ILE B N 1
ATOM 5104 C CA . ILE B 1 86 ? -13.578 -9.039 -19.312 1 97.62 86 ILE B CA 1
ATOM 5105 C C . ILE B 1 86 ? -13.258 -10.352 -20.016 1 97.62 86 ILE B C 1
ATOM 5107 O O . ILE B 1 86 ? -12.617 -10.352 -21.078 1 97.62 86 ILE B O 1
ATOM 5111 N N . PHE B 1 87 ? -13.711 -11.539 -19.453 1 98.62 87 PHE B N 1
ATOM 5112 C CA . PHE B 1 87 ? -13.422 -12.836 -20.047 1 98.62 87 PHE B CA 1
ATOM 5113 C C . PHE B 1 87 ? -14.633 -13.375 -20.797 1 98.62 87 PHE B C 1
ATOM 5115 O O . PHE B 1 87 ? -14.523 -14.32 -21.578 1 98.62 87 PHE B O 1
ATOM 5122 N N . GLY B 1 88 ? -15.797 -12.852 -20.516 1 98.5 88 GLY B N 1
ATOM 5123 C CA . GLY B 1 88 ? -17.016 -13.305 -21.188 1 98.5 88 GLY B CA 1
ATOM 5124 C C . GLY B 1 88 ? -18.156 -13.578 -20.219 1 98.5 88 GLY B C 1
ATOM 5125 O O . GLY B 1 88 ? -18.406 -12.789 -19.297 1 98.5 88 GLY B O 1
ATOM 5126 N N . THR B 1 89 ? -18.922 -14.609 -20.516 1 98.44 89 THR B N 1
ATOM 5127 C CA . THR B 1 89 ? -20.109 -14.953 -19.75 1 98.44 89 THR B CA 1
ATOM 5128 C C . THR B 1 89 ? -20.094 -16.422 -19.344 1 98.44 89 THR B C 1
ATOM 5130 O O . THR B 1 89 ? -19.219 -17.188 -19.797 1 98.44 89 THR B O 1
ATOM 5133 N N . LEU B 1 90 ? -21.047 -16.797 -18.484 1 98.44 90 LEU B N 1
ATOM 5134 C CA . LEU B 1 90 ? -21.203 -18.203 -18.125 1 98.44 90 LEU B CA 1
ATOM 5135 C C . LEU B 1 90 ? -21.562 -19.031 -19.344 1 98.44 90 LEU B C 1
ATOM 5137 O O . LEU B 1 90 ? -21.141 -20.188 -19.453 1 98.44 90 LEU B O 1
ATOM 5141 N N . GLU B 1 91 ? -22.281 -18.406 -20.25 1 98.5 91 GLU B N 1
ATOM 5142 C CA . GLU B 1 91 ? -22.641 -19.094 -21.484 1 98.5 91 GLU B CA 1
ATOM 5143 C C . GLU B 1 91 ? -21.391 -19.391 -22.328 1 98.5 91 GLU B C 1
ATOM 5145 O O . GLU B 1 91 ? -21.297 -20.453 -22.953 1 98.5 9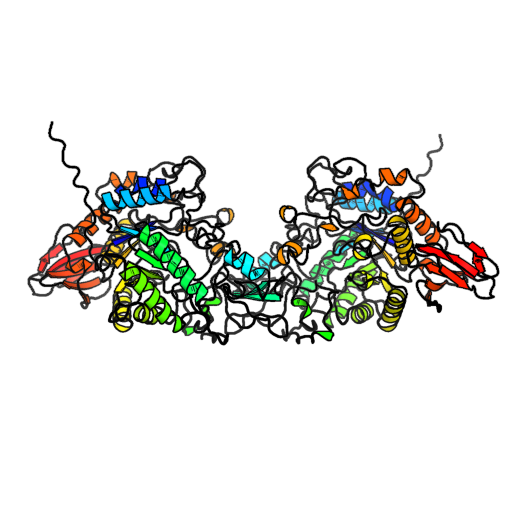1 GLU B O 1
ATOM 5150 N N . ASP B 1 92 ? -20.531 -18.422 -22.344 1 98.75 92 ASP B N 1
ATOM 5151 C CA . ASP B 1 92 ? -19.266 -18.641 -23.047 1 98.75 92 ASP B CA 1
ATOM 5152 C C . ASP B 1 92 ? -18.5 -19.812 -22.438 1 98.75 92 ASP B C 1
ATOM 5154 O O . ASP B 1 92 ? -17.875 -20.594 -23.172 1 98.75 92 ASP B O 1
ATOM 5158 N N . PHE B 1 93 ? -18.594 -19.922 -21.172 1 98.69 93 PHE B N 1
ATOM 5159 C CA . PHE B 1 93 ? -17.906 -21.016 -20.5 1 98.69 93 PHE B CA 1
ATOM 5160 C C . PHE B 1 93 ? -18.562 -22.359 -20.828 1 98.69 93 PHE B C 1
ATOM 5162 O O . PHE B 1 93 ? -17.875 -23.344 -21.062 1 98.69 93 PHE B O 1
ATOM 5169 N N . ASP B 1 94 ? -19.875 -22.391 -20.844 1 98.62 94 ASP B N 1
ATOM 5170 C CA . ASP B 1 94 ? -20.594 -23.609 -21.203 1 98.62 94 ASP B CA 1
ATOM 5171 C C . ASP B 1 94 ? -20.219 -24.047 -22.625 1 98.62 94 ASP B C 1
ATOM 5173 O O . ASP B 1 94 ? -20.031 -25.234 -22.875 1 98.62 94 ASP B O 1
ATOM 5177 N N . ALA B 1 95 ? -20.078 -23.062 -23.453 1 98.69 95 ALA B N 1
ATOM 5178 C CA . ALA B 1 95 ? -19.672 -23.359 -24.828 1 98.69 95 ALA B CA 1
ATOM 5179 C C . ALA B 1 95 ? -18.25 -23.906 -24.875 1 98.69 95 ALA B C 1
ATOM 5181 O O . ALA B 1 95 ? -17.953 -24.812 -25.672 1 98.69 95 ALA B O 1
ATOM 5182 N N . LEU B 1 96 ? -17.422 -23.375 -24.094 1 98.81 96 LEU B N 1
ATOM 5183 C CA . LEU B 1 96 ? -16.047 -23.844 -24 1 98.81 96 LEU B CA 1
ATOM 5184 C C . LEU B 1 96 ? -15.984 -25.281 -23.531 1 98.81 96 LEU B C 1
ATOM 5186 O O . LEU B 1 96 ? -15.266 -26.109 -24.109 1 98.81 96 LEU B O 1
ATOM 5190 N N . ILE B 1 97 ? -16.766 -25.609 -22.516 1 98.38 97 ILE B N 1
ATOM 5191 C CA . ILE B 1 97 ? -16.828 -26.969 -21.984 1 98.38 97 ILE B CA 1
ATOM 5192 C C . ILE B 1 97 ? -17.266 -27.922 -23.094 1 98.38 97 ILE B C 1
ATOM 5194 O O . ILE B 1 97 ? -16.641 -28.953 -23.297 1 98.38 97 ILE B O 1
ATOM 5198 N N . ALA B 1 98 ? -18.281 -27.547 -23.781 1 98.19 98 ALA B N 1
ATOM 5199 C CA . ALA B 1 98 ? -18.828 -28.406 -24.844 1 98.19 98 ALA B CA 1
ATOM 5200 C C . ALA B 1 98 ? -17.797 -28.656 -25.938 1 98.19 98 ALA B C 1
ATOM 5202 O O . ALA B 1 98 ? -17.594 -29.797 -26.375 1 98.19 98 ALA B O 1
ATOM 5203 N N . GLU B 1 99 ? -17.188 -27.625 -26.359 1 98.44 99 GLU B N 1
ATOM 5204 C CA . GLU B 1 99 ? -16.188 -27.75 -27.422 1 98.44 99 GLU B CA 1
ATOM 5205 C C . GLU B 1 99 ? -14.984 -28.562 -26.969 1 98.44 99 GLU B C 1
ATOM 5207 O O . GLU B 1 99 ? -14.453 -29.391 -27.719 1 98.44 99 GLU B O 1
ATOM 5212 N N . ALA B 1 100 ? -14.508 -28.328 -25.781 1 98.62 100 ALA B N 1
ATOM 5213 C CA . ALA B 1 100 ? -13.383 -29.078 -25.234 1 98.62 100 ALA B CA 1
ATOM 5214 C C . ALA B 1 100 ? -13.703 -30.578 -25.203 1 98.62 100 ALA B C 1
ATOM 5216 O O . ALA B 1 100 ? -12.906 -31.391 -25.672 1 98.62 100 ALA B O 1
ATOM 5217 N N . HIS B 1 101 ? -14.875 -30.922 -24.703 1 97.75 101 HIS B N 1
ATOM 5218 C CA . HIS B 1 101 ? -15.281 -32.312 -24.625 1 97.75 101 HIS B CA 1
ATOM 5219 C C . HIS B 1 101 ? -15.414 -32.938 -26.016 1 97.75 101 HIS B C 1
ATOM 5221 O O . HIS B 1 101 ? -15.023 -34.094 -26.219 1 97.75 101 HIS B O 1
ATOM 5227 N N . ARG B 1 102 ? -15.922 -32.125 -26.906 1 97.44 102 ARG B N 1
ATOM 5228 C CA . ARG B 1 102 ? -16.016 -32.594 -28.281 1 97.44 102 ARG B CA 1
ATOM 5229 C C . ARG B 1 102 ? -14.641 -32.969 -28.828 1 97.44 102 ARG B C 1
ATOM 5231 O O . ARG B 1 102 ? -14.508 -33.938 -29.562 1 97.44 102 ARG B O 1
ATOM 5238 N N . LEU B 1 103 ? -13.656 -32.25 -28.438 1 97.88 103 LEU B N 1
ATOM 5239 C CA . LEU B 1 103 ? -12.297 -32.438 -28.938 1 97.88 103 LEU B CA 1
ATOM 5240 C C . LEU B 1 103 ? -11.539 -33.469 -28.078 1 97.88 103 LEU B C 1
ATOM 5242 O O . LEU B 1 103 ? -10.344 -33.688 -28.281 1 97.88 103 LEU B O 1
ATOM 5246 N N . GLY B 1 104 ? -12.188 -34 -27.062 1 96.5 104 GLY B N 1
ATOM 5247 C CA . GLY B 1 104 ? -11.57 -35 -26.203 1 96.5 104 GLY B CA 1
ATOM 5248 C C . GLY B 1 104 ? -10.711 -34.375 -25.109 1 96.5 104 GLY B C 1
ATOM 5249 O O . GLY B 1 104 ? -9.828 -35.031 -24.562 1 96.5 104 GLY B O 1
ATOM 5250 N N . LEU B 1 105 ? -10.891 -33.125 -24.797 1 98.06 105 LEU B N 1
ATOM 5251 C CA . LEU B 1 105 ? -10.148 -32.438 -23.766 1 98.06 105 LEU B CA 1
ATOM 5252 C C . LEU B 1 105 ? -10.992 -32.281 -22.5 1 98.06 105 LEU B C 1
ATOM 5254 O O . LEU B 1 105 ? -12.141 -31.828 -22.562 1 98.06 105 LEU B O 1
ATOM 5258 N N . ARG B 1 106 ? -10.477 -32.75 -21.391 1 98.19 106 ARG B N 1
ATOM 5259 C CA . ARG B 1 106 ? -11.086 -32.406 -20.109 1 98.19 106 ARG B CA 1
ATOM 5260 C C . ARG B 1 106 ? -10.781 -30.984 -19.688 1 98.19 106 ARG B C 1
ATOM 5262 O O . ARG B 1 106 ? -9.797 -30.391 -20.156 1 98.19 106 ARG B O 1
ATOM 5269 N N . VAL B 1 107 ? -11.672 -30.375 -18.859 1 98.62 107 VAL B N 1
ATOM 5270 C CA . VAL B 1 107 ? -11.508 -28.969 -18.469 1 98.62 107 VAL B CA 1
ATOM 5271 C C . VAL B 1 107 ? -11.359 -28.875 -16.953 1 98.62 107 VAL B C 1
ATOM 5273 O O . VAL B 1 107 ? -12.273 -29.234 -16.219 1 98.62 107 VAL B O 1
ATOM 5276 N N . MET B 1 108 ? -10.227 -28.469 -16.516 1 98.56 108 MET B N 1
ATOM 5277 C CA . MET B 1 108 ? -9.984 -28.094 -15.133 1 98.56 108 MET B CA 1
ATOM 5278 C C . MET B 1 108 ? -9.984 -26.578 -14.953 1 98.56 108 MET B C 1
ATOM 5280 O O . MET B 1 108 ? -9.617 -25.844 -15.875 1 98.56 108 MET B O 1
ATOM 5284 N N . ILE B 1 109 ? -10.406 -26.094 -13.781 1 98.69 109 ILE B N 1
ATOM 5285 C CA . ILE B 1 109 ? -10.383 -24.656 -13.508 1 98.69 109 ILE B CA 1
ATOM 5286 C C . ILE B 1 109 ? -9.672 -24.406 -12.18 1 98.69 109 ILE B C 1
ATOM 5288 O O . ILE B 1 109 ? -9.539 -25.312 -11.352 1 98.69 109 ILE B O 1
ATOM 5292 N N . ASP B 1 110 ? -9.203 -23.219 -12.078 1 97.81 110 ASP B N 1
ATOM 5293 C CA . ASP B 1 110 ? -8.516 -22.781 -10.875 1 97.81 110 ASP B CA 1
ATOM 5294 C C . ASP B 1 110 ? -9.516 -22.375 -9.789 1 97.81 110 ASP B C 1
ATOM 5296 O O . ASP B 1 110 ? -10.398 -21.547 -10.039 1 97.81 110 ASP B O 1
ATOM 5300 N N . LEU B 1 111 ? -9.414 -22.969 -8.641 1 98 111 LEU B N 1
ATOM 5301 C CA . LEU B 1 111 ? -10.203 -22.5 -7.5 1 98 111 LEU B CA 1
ATOM 5302 C C . LEU B 1 111 ? -9.312 -21.859 -6.441 1 98 111 LEU B C 1
ATOM 5304 O O . LEU B 1 111 ? -8.359 -22.484 -5.965 1 98 111 LEU B O 1
ATOM 5308 N N . VAL B 1 112 ? -9.602 -20.656 -6.148 1 98.31 112 VAL B N 1
ATOM 5309 C CA . VAL B 1 112 ? -8.938 -19.891 -5.105 1 98.31 112 VAL B CA 1
ATOM 5310 C C . VAL B 1 112 ? -9.805 -19.859 -3.85 1 98.31 112 VAL B C 1
ATOM 5312 O O . VAL B 1 112 ? -10.742 -19.062 -3.756 1 98.31 112 VAL B O 1
ATOM 5315 N N . LEU B 1 113 ? -9.453 -20.672 -2.896 1 98.44 113 LEU B N 1
ATOM 5316 C CA . LEU B 1 113 ? -10.406 -20.875 -1.814 1 98.44 113 LEU B CA 1
ATOM 5317 C C . LEU B 1 113 ? -9.867 -20.328 -0.499 1 98.44 113 LEU B C 1
ATOM 5319 O O . LEU B 1 113 ? -10.594 -20.266 0.494 1 98.44 113 LEU B O 1
ATOM 5323 N N . SER B 1 114 ? -8.609 -19.938 -0.472 1 98.38 114 SER B N 1
ATOM 5324 C CA . SER B 1 114 ? -8.016 -19.484 0.784 1 98.38 114 SER B CA 1
ATOM 5325 C C . SER B 1 114 ? -8.469 -18.078 1.141 1 98.38 114 SER B C 1
ATOM 5327 O O . SER B 1 114 ? -8.508 -17.703 2.316 1 98.38 114 SER B O 1
ATOM 5329 N N . HIS B 1 115 ? -8.742 -17.297 0.164 1 98.81 115 HIS B N 1
ATOM 5330 C CA . HIS B 1 115 ? -9.031 -15.875 0.329 1 98.81 115 HIS B CA 1
ATOM 5331 C C . HIS B 1 115 ? -9.969 -15.375 -0.768 1 98.81 115 HIS B C 1
ATOM 5333 O O . HIS B 1 115 ? -10.219 -16.078 -1.746 1 98.81 115 HIS B O 1
ATOM 5339 N N . THR B 1 116 ? -10.562 -14.18 -0.569 1 98.81 116 THR B N 1
ATOM 5340 C CA . THR B 1 116 ? -11.359 -13.484 -1.574 1 98.81 116 THR B CA 1
ATOM 5341 C C . THR B 1 116 ? -10.836 -12.07 -1.79 1 98.81 116 THR B C 1
ATOM 5343 O O . THR B 1 116 ? -9.844 -11.664 -1.176 1 98.81 116 THR B O 1
ATOM 5346 N N . SER B 1 117 ? -11.453 -11.406 -2.691 1 98.75 117 SER B N 1
ATOM 5347 C CA . SER B 1 117 ? -11.281 -9.961 -2.762 1 98.75 117 SER B CA 1
ATOM 5348 C C . SER B 1 117 ? -11.93 -9.266 -1.568 1 98.75 117 SER B C 1
ATOM 5350 O O . SER B 1 117 ? -12.93 -9.75 -1.03 1 98.75 117 SER B O 1
ATOM 5352 N N . ASP B 1 118 ? -11.344 -8.125 -1.232 1 98.38 118 ASP B N 1
ATOM 5353 C CA . ASP B 1 118 ? -11.969 -7.297 -0.207 1 98.38 118 ASP B CA 1
ATOM 5354 C C . ASP B 1 118 ? -13.266 -6.676 -0.718 1 98.38 118 ASP B C 1
ATOM 5356 O O . ASP B 1 118 ? -14.023 -6.078 0.053 1 98.38 118 ASP B O 1
ATOM 5360 N N . ARG B 1 119 ? -13.562 -6.871 -2.006 1 98 119 ARG B N 1
ATOM 5361 C CA . ARG B 1 119 ? -14.805 -6.379 -2.598 1 98 119 ARG B CA 1
ATOM 5362 C C . ARG B 1 119 ? -15.867 -7.477 -2.633 1 98 119 ARG B C 1
ATOM 5364 O O . ARG B 1 119 ? -17 -7.234 -3.049 1 98 119 ARG B O 1
ATOM 5371 N N . HIS B 1 120 ? -15.469 -8.68 -2.266 1 98.75 120 HIS B N 1
ATOM 5372 C CA . HIS B 1 120 ? -16.453 -9.742 -2.168 1 98.75 120 HIS B CA 1
ATOM 5373 C C . HIS B 1 120 ? -17.562 -9.383 -1.176 1 98.75 120 HIS B C 1
ATOM 5375 O O . HIS B 1 120 ? -17.281 -8.906 -0.077 1 98.75 120 HIS B O 1
ATOM 5381 N N . PRO B 1 121 ? -18.844 -9.648 -1.513 1 98.69 121 PRO B N 1
ATOM 5382 C CA . PRO B 1 121 ? -19.938 -9.32 -0.592 1 98.69 121 PRO B CA 1
ATOM 5383 C C . PRO B 1 121 ? -19.75 -9.945 0.79 1 98.69 121 PRO B C 1
ATOM 5385 O O . PRO B 1 121 ? -20.141 -9.344 1.797 1 98.69 121 PRO B O 1
ATOM 5388 N N . TRP B 1 122 ? -19.125 -11.156 0.853 1 98.81 122 TRP B N 1
ATOM 5389 C CA . TRP B 1 122 ? -18.859 -11.797 2.135 1 98.81 122 TRP B CA 1
ATOM 5390 C C . TRP B 1 122 ? -17.984 -10.914 3.018 1 98.81 122 TRP B C 1
ATOM 5392 O O . TRP B 1 122 ? -18.281 -10.727 4.203 1 98.81 122 TRP B O 1
ATOM 5402 N N . PHE B 1 123 ? -17.016 -10.258 2.553 1 98.81 123 PHE B N 1
ATOM 5403 C CA . PHE B 1 123 ? -16.109 -9.445 3.342 1 98.81 123 PHE B CA 1
ATOM 5404 C C . PHE B 1 123 ? -16.734 -8.094 3.676 1 98.81 123 PHE B C 1
ATOM 5406 O O . PHE B 1 123 ? -16.547 -7.578 4.777 1 98.81 123 PHE B O 1
ATOM 5413 N N . VAL B 1 124 ? -17.328 -7.559 2.621 1 98.44 124 VAL B N 1
ATOM 5414 C CA . VAL B 1 124 ? -18.016 -6.285 2.842 1 98.44 124 VAL B CA 1
ATOM 5415 C C . VAL B 1 124 ? -18.922 -6.391 4.062 1 98.44 124 VAL B C 1
ATOM 5417 O O . VAL B 1 124 ? -18.906 -5.523 4.938 1 98.44 124 VAL B O 1
ATOM 5420 N N . GLU B 1 125 ? -19.688 -7.516 4.133 1 98.62 125 GLU B N 1
ATOM 5421 C CA . GLU B 1 125 ? -20.562 -7.73 5.285 1 98.62 125 GLU B CA 1
ATOM 5422 C C . GLU B 1 125 ? -19.75 -8.016 6.547 1 98.62 125 GLU B C 1
ATOM 5424 O O . GLU B 1 125 ? -20.016 -7.43 7.602 1 98.62 125 GLU B O 1
ATOM 5429 N N . SER B 1 126 ? -18.766 -8.828 6.43 1 98.75 126 SER B N 1
ATOM 5430 C CA . SER B 1 126 ? -17.938 -9.219 7.574 1 98.75 126 SER B CA 1
ATOM 5431 C C . SER B 1 126 ? -17.281 -8 8.219 1 98.75 126 SER B C 1
ATOM 5433 O O . SER B 1 126 ? -17.234 -7.898 9.445 1 98.75 126 SER B O 1
ATOM 5435 N N . ARG B 1 127 ? -16.875 -7.105 7.465 1 97.94 127 ARG B N 1
ATOM 5436 C CA . ARG B 1 127 ? -16.109 -5.945 7.898 1 97.94 127 ARG B CA 1
ATOM 5437 C C . ARG B 1 127 ? -17.016 -4.875 8.5 1 97.94 127 ARG B C 1
ATOM 5439 O O . ARG B 1 127 ? -16.547 -3.996 9.227 1 97.94 127 ARG B O 1
ATOM 5446 N N . SER B 1 128 ? -18.281 -4.926 8.227 1 97.62 128 SER B N 1
ATOM 5447 C CA . SER B 1 128 ? -19.219 -3.848 8.555 1 97.62 128 SER B CA 1
ATOM 5448 C C . SER B 1 128 ? -19.422 -3.75 10.062 1 97.62 128 SER B C 1
ATOM 5450 O O . SER B 1 128 ? -19.781 -2.689 10.578 1 97.62 128 SER B O 1
ATOM 5452 N N . SER B 1 129 ? -19.328 -4.863 10.773 1 97.25 129 SER B N 1
ATOM 5453 C CA . SER B 1 129 ? -19.438 -4.883 12.227 1 97.25 129 SER B CA 1
ATOM 5454 C C . SER B 1 129 ? -18.906 -6.188 12.805 1 97.25 129 SER B C 1
ATOM 5456 O O . SER B 1 129 ? -18.641 -7.141 12.07 1 97.25 129 SER B O 1
ATOM 5458 N N . ARG B 1 130 ? -18.766 -6.25 14.078 1 97.06 130 ARG B N 1
ATOM 5459 C CA . ARG B 1 130 ? -18.25 -7.434 14.742 1 97.06 130 ARG B CA 1
ATOM 5460 C C . ARG B 1 130 ? -19.359 -8.438 15.039 1 97.06 130 ARG B C 1
ATOM 5462 O O . ARG B 1 130 ? -19.094 -9.539 15.531 1 97.06 130 ARG B O 1
ATOM 5469 N N . SER B 1 131 ? -20.609 -8.141 14.68 1 97.25 131 SER B N 1
ATOM 5470 C CA . SER B 1 131 ? -21.703 -8.977 15.172 1 97.25 131 SER B CA 1
ATOM 5471 C C . SER B 1 131 ? -22.625 -9.391 14.031 1 97.25 131 SER B C 1
ATOM 5473 O O . SER B 1 131 ? -23.656 -10.023 14.266 1 97.25 131 SER B O 1
ATOM 5475 N N . ASN B 1 132 ? -22.375 -9.102 12.828 1 97.5 132 ASN B N 1
ATOM 5476 C CA . ASN B 1 132 ? -23.25 -9.453 11.719 1 97.5 132 ASN B CA 1
ATOM 5477 C C . ASN B 1 132 ? -23.156 -10.938 11.383 1 97.5 132 ASN B C 1
ATOM 5479 O O . ASN B 1 132 ? -22.375 -11.672 12 1 97.5 132 ASN B O 1
ATOM 5483 N N . ALA B 1 133 ? -23.906 -11.445 10.422 1 98 133 ALA B N 1
ATOM 5484 C CA . ALA B 1 133 ? -24.047 -12.867 10.125 1 98 133 ALA B CA 1
ATOM 5485 C C . ALA B 1 133 ? -22.75 -13.453 9.578 1 98 133 ALA B C 1
ATOM 5487 O O . ALA B 1 133 ? -22.5 -14.648 9.727 1 98 133 ALA B O 1
ATOM 5488 N N . LYS B 1 134 ? -21.859 -12.633 9.031 1 98.69 134 LYS B N 1
ATOM 5489 C CA . LYS B 1 134 ? -20.609 -13.109 8.445 1 98.69 134 LYS B CA 1
ATOM 5490 C C . LYS B 1 134 ? -19.391 -12.547 9.188 1 98.69 134 LYS B C 1
ATOM 5492 O O . LYS B 1 134 ? -18.281 -12.531 8.656 1 98.69 134 LYS B O 1
ATOM 5497 N N . ALA B 1 135 ? -19.625 -12.109 10.367 1 98.44 135 ALA B N 1
ATOM 5498 C CA . ALA B 1 135 ? -18.578 -11.469 11.156 1 98.44 135 ALA B CA 1
ATOM 5499 C C . ALA B 1 135 ? -17.359 -12.375 11.297 1 98.44 135 ALA B C 1
ATOM 5501 O O . ALA B 1 135 ? -16.219 -11.906 11.297 1 98.44 135 ALA B O 1
ATOM 5502 N N . ASP B 1 136 ? -17.594 -13.688 11.289 1 98.56 136 ASP B N 1
ATOM 5503 C CA . ASP B 1 136 ? -16.516 -14.648 11.547 1 98.56 136 ASP B CA 1
ATOM 5504 C C . ASP B 1 136 ? -16.125 -15.383 10.273 1 98.56 136 ASP B C 1
ATOM 5506 O O . ASP B 1 136 ? -15.531 -16.453 10.336 1 98.56 136 ASP B O 1
ATOM 5510 N N . TRP B 1 137 ? -16.469 -14.891 9.156 1 98.88 137 TRP B N 1
ATOM 5511 C CA . TRP B 1 137 ? -16.188 -15.578 7.902 1 98.88 137 TRP B CA 1
ATOM 5512 C C . TRP B 1 137 ? -14.758 -15.32 7.441 1 98.88 137 TRP B C 1
ATOM 5514 O O . TRP B 1 137 ? -14.25 -16.016 6.559 1 98.88 137 TRP B O 1
ATOM 5524 N N . TYR B 1 138 ? -14.18 -14.32 8.008 1 98.94 138 TYR B N 1
ATOM 5525 C CA . TYR B 1 138 ? -12.781 -14.016 7.742 1 98.94 138 TYR B CA 1
ATOM 5526 C C . TYR B 1 138 ? -11.961 -14.047 9.023 1 98.94 138 TYR B C 1
ATOM 5528 O O . TYR B 1 138 ? -12.516 -14.172 10.117 1 98.94 138 TYR B O 1
ATOM 5536 N N . VAL B 1 139 ? -10.617 -14.023 8.906 1 98.94 139 VAL B N 1
ATOM 5537 C CA . VAL B 1 139 ? -9.742 -14.117 10.07 1 98.94 139 VAL B CA 1
ATOM 5538 C C . VAL B 1 139 ? -9.508 -12.727 10.656 1 98.94 139 VAL B C 1
ATOM 5540 O O . VAL B 1 139 ? -8.727 -11.938 10.109 1 98.94 139 VAL B O 1
ATOM 5543 N N . TRP B 1 140 ? -10.18 -12.445 11.727 1 98.81 140 TRP B N 1
ATOM 5544 C CA . TRP B 1 140 ? -10.055 -11.195 12.469 1 98.81 140 TRP B CA 1
ATOM 5545 C C . TRP B 1 140 ? -9.328 -11.406 13.789 1 98.81 140 TRP B C 1
ATOM 5547 O O . TRP B 1 140 ? -9.492 -12.445 14.43 1 98.81 140 TRP B O 1
ATOM 5557 N N . ALA B 1 141 ? -8.516 -10.477 14.203 1 98.81 141 ALA B N 1
ATOM 5558 C CA . ALA B 1 141 ? -7.863 -10.547 15.5 1 98.81 141 ALA B CA 1
ATOM 5559 C C . ALA B 1 141 ? -7.688 -9.156 16.109 1 98.81 141 ALA B C 1
ATOM 5561 O O . ALA B 1 141 ? -7.461 -8.18 15.383 1 98.81 141 ALA B O 1
ATOM 5562 N N . ASP B 1 142 ? -7.809 -9.07 17.406 1 98.5 142 ASP B N 1
ATOM 5563 C CA . ASP B 1 142 ? -7.488 -7.832 18.109 1 98.5 142 ASP B CA 1
ATOM 5564 C C . ASP B 1 142 ? -5.996 -7.52 18.016 1 98.5 142 ASP B C 1
ATOM 5566 O O . ASP B 1 142 ? -5.176 -8.43 17.891 1 98.5 142 ASP B O 1
ATOM 5570 N N . SER B 1 143 ? -5.688 -6.25 18.016 1 98.5 143 SER B N 1
ATOM 5571 C CA . SER B 1 143 ? -4.289 -5.844 18.109 1 98.5 143 SER B CA 1
ATOM 5572 C C . SER B 1 143 ? -3.688 -6.23 19.453 1 98.5 143 SER B C 1
ATOM 5574 O O . SER B 1 143 ? -4.418 -6.535 20.391 1 98.5 143 SER B O 1
ATOM 5576 N N . LYS B 1 144 ? -2.346 -6.293 19.531 1 98.44 144 LYS B N 1
ATOM 5577 C CA . LYS B 1 144 ? -1.678 -6.234 20.828 1 98.44 144 LYS B CA 1
ATOM 5578 C C . LYS B 1 144 ? -1.997 -4.93 21.547 1 98.44 144 LYS B C 1
ATOM 5580 O O . LYS B 1 144 ? -2.531 -3.996 20.953 1 98.44 144 LYS B O 1
ATOM 5585 N N . PRO B 1 145 ? -1.662 -4.863 22.812 1 98.25 145 PRO B N 1
ATOM 5586 C CA . PRO B 1 145 ? -1.992 -3.648 23.562 1 98.25 145 PRO B CA 1
ATOM 5587 C C . PRO B 1 145 ? -1.362 -2.395 22.969 1 98.25 145 PRO B C 1
ATOM 5589 O O . PRO B 1 145 ? -1.924 -1.303 23.078 1 98.25 145 PRO B O 1
ATOM 5592 N N . ASP B 1 146 ? -0.251 -2.498 22.266 1 98.44 146 ASP B N 1
ATOM 5593 C CA . ASP B 1 146 ? 0.449 -1.349 21.703 1 98.44 146 ASP B CA 1
ATOM 5594 C C . ASP B 1 146 ? -0.04 -1.049 20.281 1 98.44 146 ASP B C 1
ATOM 5596 O O . ASP B 1 146 ? 0.561 -0.241 19.562 1 98.44 146 ASP B O 1
ATOM 5600 N N . GLY B 1 147 ? -1.022 -1.748 19.828 1 98.5 147 GLY B N 1
ATOM 5601 C CA . GLY B 1 147 ? -1.638 -1.448 18.547 1 98.5 147 GLY B CA 1
ATOM 5602 C C . GLY B 1 147 ? -1.054 -2.254 17.391 1 98.5 147 GLY B C 1
ATOM 5603 O O . GLY B 1 147 ? -1.558 -2.203 16.266 1 98.5 147 GLY B O 1
ATOM 5604 N N . THR B 1 148 ? 0.017 -3.029 17.641 1 98.69 148 THR B N 1
ATOM 5605 C CA . THR B 1 148 ? 0.666 -3.803 16.578 1 98.69 148 THR B CA 1
ATOM 5606 C C . THR B 1 148 ? -0.094 -5.098 16.312 1 98.69 148 THR B C 1
ATOM 5608 O O . THR B 1 148 ? -0.999 -5.461 17.078 1 98.69 148 THR B O 1
ATOM 5611 N N . PRO B 1 149 ? 0.176 -5.824 15.234 1 98.75 149 PRO B N 1
ATOM 5612 C CA . PRO B 1 149 ? -0.515 -7.066 14.867 1 98.75 149 PRO B CA 1
ATOM 5613 C C . PRO B 1 149 ? -0.424 -8.133 15.961 1 98.75 149 PRO B C 1
ATOM 5615 O O . PRO B 1 149 ? 0.456 -8.062 16.812 1 98.75 149 PRO B O 1
ATOM 5618 N N . PRO B 1 150 ? -1.319 -9.086 15.875 1 98.75 150 PRO B N 1
ATOM 5619 C CA . PRO B 1 150 ? -1.394 -10.086 16.938 1 98.75 150 PRO B CA 1
ATOM 5620 C C . PRO B 1 150 ? -0.19 -11.023 16.953 1 98.75 150 PRO B C 1
ATOM 5622 O O . PRO B 1 150 ? 0.067 -11.688 17.953 1 98.75 150 PRO B O 1
ATOM 5625 N N . ASN B 1 151 ? 0.49 -11.195 15.859 1 98.75 151 ASN B N 1
ATOM 5626 C CA . ASN B 1 151 ? 1.659 -12.062 15.75 1 98.75 151 ASN B CA 1
ATOM 5627 C C . ASN B 1 151 ? 2.566 -11.648 14.602 1 98.75 151 ASN B C 1
ATOM 5629 O O . ASN B 1 151 ? 2.418 -10.555 14.047 1 98.75 151 ASN B O 1
ATOM 5633 N N . ASN B 1 152 ? 3.611 -12.5 14.195 1 98.81 152 ASN B N 1
ATOM 5634 C CA . ASN B 1 152 ? 4.699 -12.047 13.336 1 98.81 152 ASN B CA 1
ATOM 5635 C C . ASN B 1 152 ? 4.504 -12.516 11.891 1 98.81 152 ASN B C 1
ATOM 5637 O O . ASN B 1 152 ? 5.441 -12.477 11.094 1 98.81 152 ASN B O 1
ATOM 5641 N N . TRP B 1 153 ? 3.309 -13.023 11.57 1 98.88 153 TRP B N 1
ATOM 5642 C CA . TRP B 1 153 ? 3.111 -13.625 10.258 1 98.88 153 TRP B CA 1
ATOM 5643 C C . TRP B 1 153 ? 3.373 -12.609 9.148 1 98.88 153 TRP B C 1
ATOM 5645 O O . TRP B 1 153 ? 2.984 -11.445 9.266 1 98.88 153 TRP B O 1
ATOM 5655 N N . LEU B 1 154 ? 4.055 -13.008 8.117 1 98.62 154 LEU B N 1
ATOM 5656 C CA . LEU B 1 154 ? 4.402 -12.164 6.977 1 98.62 154 LEU B CA 1
ATOM 5657 C C . LEU B 1 154 ? 3.631 -12.586 5.734 1 98.62 154 LEU B C 1
ATOM 5659 O O . LEU B 1 154 ? 3.27 -13.75 5.586 1 98.62 154 LEU B O 1
ATOM 5663 N N . SER B 1 155 ? 3.363 -11.648 4.898 1 98.19 155 SER B N 1
ATOM 5664 C CA . SER B 1 155 ? 2.717 -11.875 3.611 1 98.19 155 SER B CA 1
ATOM 5665 C C . SER B 1 155 ? 3.729 -12.297 2.551 1 98.19 155 SER B C 1
ATOM 5667 O O . SER B 1 155 ? 4.848 -11.781 2.512 1 98.19 155 SER B O 1
ATOM 5669 N N . ILE B 1 156 ? 3.322 -13.156 1.655 1 96.75 156 ILE B N 1
ATOM 5670 C CA . ILE B 1 156 ? 4.172 -13.602 0.554 1 96.75 156 ILE B CA 1
ATOM 5671 C C . ILE B 1 156 ? 4.496 -12.414 -0.356 1 96.75 156 ILE B C 1
ATOM 5673 O O . ILE B 1 156 ? 5.59 -12.336 -0.913 1 96.75 156 ILE B O 1
ATOM 5677 N N . PHE B 1 157 ? 3.578 -11.469 -0.52 1 96.88 157 PHE B N 1
ATOM 5678 C CA . PHE B 1 157 ? 3.764 -10.344 -1.425 1 96.88 157 PHE B CA 1
ATOM 5679 C C . PHE B 1 157 ? 4.5 -9.203 -0.728 1 96.88 157 PHE B C 1
ATOM 5681 O O . PHE B 1 157 ? 4.703 -8.141 -1.313 1 96.88 157 PHE B O 1
ATOM 5688 N N . GLY B 1 158 ? 4.82 -9.414 0.539 1 96.38 158 GLY B N 1
ATOM 5689 C CA . GLY B 1 158 ? 5.656 -8.453 1.246 1 96.38 158 GLY B CA 1
ATOM 5690 C C . GLY B 1 158 ? 4.949 -7.809 2.424 1 96.38 158 GLY B C 1
ATOM 5691 O O . GLY B 1 158 ? 3.764 -7.484 2.342 1 96.38 158 GLY B O 1
ATOM 5692 N N . GLY B 1 159 ? 5.703 -7.66 3.504 1 97.19 159 GLY B N 1
ATOM 5693 C CA . GLY B 1 159 ? 5.18 -6.969 4.672 1 97.19 159 GLY B CA 1
ATOM 5694 C C . GLY B 1 159 ? 4.398 -7.879 5.602 1 97.19 159 GLY B C 1
ATOM 5695 O O . GLY B 1 159 ? 4.535 -9.102 5.539 1 97.19 159 GLY B O 1
ATOM 5696 N N . SER B 1 160 ? 3.656 -7.281 6.496 1 98.44 160 SER B N 1
ATOM 5697 C CA . SER B 1 160 ? 2.842 -8.008 7.465 1 98.44 160 SER B CA 1
ATOM 5698 C C . SER B 1 160 ? 1.678 -8.719 6.785 1 98.44 160 SER B C 1
ATOM 5700 O O . SER B 1 160 ? 1.109 -8.211 5.816 1 98.44 160 SER B O 1
ATOM 5702 N N . ALA B 1 161 ? 1.33 -9.805 7.316 1 98.81 161 ALA B N 1
ATOM 5703 C CA . ALA B 1 161 ? 0.154 -10.516 6.824 1 98.81 161 ALA B CA 1
ATOM 5704 C C . ALA B 1 161 ? -1.124 -9.961 7.445 1 98.81 161 ALA B C 1
ATOM 5706 O O . ALA B 1 161 ? -2.213 -10.5 7.227 1 98.81 161 ALA B O 1
ATOM 5707 N N . TRP B 1 162 ? -1.003 -8.906 8.25 1 98.88 162 TRP B N 1
ATOM 5708 C CA . TRP B 1 162 ? -2.141 -8.344 8.969 1 98.88 162 TRP B CA 1
ATOM 5709 C C . TRP B 1 162 ? -2.418 -6.914 8.508 1 98.88 162 TRP B C 1
ATOM 5711 O O . TRP B 1 162 ? -1.497 -6.105 8.391 1 98.88 162 TRP B O 1
ATOM 5721 N N . GLN B 1 163 ? -3.646 -6.621 8.234 1 98.56 163 GLN B N 1
ATOM 5722 C CA . GLN B 1 163 ? -4.078 -5.277 7.859 1 98.56 163 GLN B CA 1
ATOM 5723 C C . GLN B 1 163 ? -5.121 -4.742 8.844 1 98.56 163 GLN B C 1
ATOM 5725 O O . GLN B 1 163 ? -6.105 -5.422 9.141 1 98.56 163 GLN B O 1
ATOM 5730 N N . TRP B 1 164 ? -4.918 -3.521 9.383 1 98.38 164 TRP B N 1
ATOM 5731 C CA . TRP B 1 164 ? -5.824 -2.881 10.328 1 98.38 164 TRP B CA 1
ATOM 5732 C C . TRP B 1 164 ? -7.094 -2.408 9.633 1 98.38 164 TRP B C 1
ATOM 5734 O O . TRP B 1 164 ? -7.035 -1.828 8.547 1 98.38 164 TRP B O 1
ATOM 5744 N N . ASP B 1 165 ? -8.203 -2.668 10.211 1 98.06 165 ASP B N 1
ATOM 5745 C CA . ASP B 1 165 ? -9.5 -2.164 9.75 1 98.06 165 ASP B CA 1
ATOM 5746 C C . ASP B 1 165 ? -10.07 -1.149 10.734 1 98.06 165 ASP B C 1
ATOM 5748 O O . ASP B 1 165 ? -10.414 -1.5 11.867 1 98.06 165 ASP B O 1
ATOM 5752 N N . PRO B 1 166 ? -10.219 0.083 10.273 1 96.88 166 PRO B N 1
ATOM 5753 C CA . PRO B 1 166 ? -10.641 1.135 11.203 1 96.88 166 PRO B CA 1
ATOM 5754 C C . PRO B 1 166 ? -12.094 0.969 11.648 1 96.88 166 PRO B C 1
ATOM 5756 O O . PRO B 1 166 ? -12.477 1.489 12.703 1 96.88 166 PRO B O 1
ATOM 5759 N N . THR B 1 167 ? -12.922 0.307 10.891 1 96.69 167 THR B N 1
ATOM 5760 C CA . THR B 1 167 ? -14.32 0.121 11.25 1 96.69 167 THR B CA 1
ATOM 5761 C C . THR B 1 167 ? -14.461 -0.875 12.398 1 96.69 167 THR B C 1
ATOM 5763 O O . THR B 1 167 ? -15.125 -0.592 13.391 1 96.69 167 THR B O 1
ATOM 5766 N N . ARG B 1 168 ? -13.766 -1.978 12.305 1 97.75 168 ARG B N 1
ATOM 5767 C CA . ARG B 1 168 ? -13.875 -3.021 13.312 1 97.75 168 ARG B CA 1
ATOM 5768 C C . ARG B 1 168 ? -12.875 -2.787 14.445 1 97.75 168 ARG B C 1
ATOM 5770 O O . ARG B 1 168 ? -12.984 -3.4 15.508 1 97.75 168 ARG B O 1
ATOM 5777 N N . LEU B 1 169 ? -11.891 -1.932 14.203 1 97.75 169 LEU B N 1
ATOM 5778 C CA . LEU B 1 169 ? -10.773 -1.751 15.125 1 97.75 169 LEU B CA 1
ATOM 5779 C C . LEU B 1 169 ? -10.102 -3.084 15.43 1 97.75 169 LEU B C 1
ATOM 5781 O O . LEU B 1 169 ? -9.883 -3.424 16.594 1 97.75 169 LEU B O 1
ATOM 5785 N N . GLN B 1 170 ? -9.859 -3.852 14.383 1 98.62 170 GLN B N 1
ATOM 5786 C CA . GLN B 1 170 ? -9.172 -5.141 14.383 1 98.62 170 GLN B CA 1
ATOM 5787 C C . GLN B 1 170 ? -8.289 -5.301 13.148 1 98.62 170 GLN B C 1
ATOM 5789 O O . GLN B 1 170 ? -8.391 -4.516 12.203 1 98.62 170 GLN B O 1
ATOM 5794 N N . TYR B 1 171 ? -7.406 -6.266 13.328 1 98.81 171 TYR B N 1
ATOM 5795 C CA . TYR B 1 171 ? -6.645 -6.688 12.156 1 98.81 171 TYR B CA 1
ATOM 5796 C C . TYR B 1 171 ? -7.328 -7.844 11.445 1 98.81 171 TYR B C 1
ATOM 5798 O O . TYR B 1 171 ? -7.938 -8.703 12.086 1 98.81 171 TYR B O 1
ATOM 5806 N N . TYR B 1 172 ? -7.258 -7.887 10.125 1 98.88 172 TYR B N 1
ATOM 5807 C CA . TYR B 1 172 ? -7.621 -9.102 9.398 1 98.88 172 TYR B CA 1
ATOM 5808 C C . TYR B 1 172 ? -6.406 -9.695 8.695 1 98.88 172 TYR B C 1
ATOM 5810 O O . TYR B 1 172 ? -5.48 -8.969 8.32 1 98.88 172 TYR B O 1
ATOM 5818 N N . LEU B 1 173 ? -6.395 -10.984 8.531 1 98.94 173 LEU B N 1
ATOM 5819 C CA . LEU B 1 173 ? -5.297 -11.734 7.926 1 98.94 173 LEU B CA 1
ATOM 5820 C C . LEU B 1 173 ? -5.363 -11.664 6.402 1 98.94 173 LEU B C 1
ATOM 5822 O O . LEU B 1 173 ? -6.441 -11.789 5.816 1 98.94 173 LEU B O 1
ATOM 5826 N N . HIS B 1 174 ? -4.293 -11.43 5.773 1 98.81 174 HIS B N 1
ATOM 5827 C CA . HIS B 1 174 ? -4.09 -11.562 4.336 1 98.81 174 HIS B CA 1
ATOM 5828 C C . HIS B 1 174 ? -2.715 -12.148 4.023 1 98.81 174 HIS B C 1
ATOM 5830 O O . HIS B 1 174 ? -1.691 -11.523 4.305 1 98.81 174 HIS B O 1
ATOM 5836 N N . ASN B 1 175 ? -2.607 -13.234 3.422 1 98.44 175 ASN B N 1
ATOM 5837 C CA . ASN B 1 175 ? -1.336 -13.898 3.15 1 98.44 175 ASN B CA 1
ATOM 5838 C C . ASN B 1 175 ? -0.664 -13.328 1.902 1 98.44 175 ASN B C 1
ATOM 5840 O O . ASN B 1 175 ? 0.517 -13.586 1.658 1 98.44 175 ASN B O 1
ATOM 5844 N N . PHE B 1 176 ? -1.441 -12.562 1.111 1 98 176 PHE B N 1
ATOM 5845 C CA . PHE B 1 176 ? -0.938 -11.977 -0.125 1 98 176 PHE B CA 1
ATOM 5846 C C . PHE B 1 176 ? -1.195 -10.477 -0.155 1 98 176 PHE B C 1
ATOM 5848 O O . PHE B 1 176 ? -0.659 -9.734 0.668 1 98 176 PHE B O 1
ATOM 5855 N N . LEU B 1 177 ? -2.062 -9.938 -1.035 1 98.31 177 LEU B N 1
ATOM 5856 C CA . LEU B 1 177 ? -2.387 -8.516 -1.034 1 98.31 177 LEU B CA 1
ATOM 5857 C C . LEU B 1 177 ? -3.305 -8.164 0.132 1 98.31 177 LEU B C 1
ATOM 5859 O O . LEU B 1 177 ? -4.117 -8.992 0.554 1 98.31 177 LEU B O 1
ATOM 5863 N N . THR B 1 178 ? -3.199 -6.965 0.589 1 97.88 178 THR B N 1
ATOM 5864 C CA . THR B 1 178 ? -4.121 -6.504 1.62 1 97.88 178 THR B CA 1
ATOM 5865 C C . THR B 1 178 ? -5.562 -6.562 1.121 1 97.88 178 THR B C 1
ATOM 5867 O O . THR B 1 178 ? -6.496 -6.664 1.918 1 97.88 178 THR B O 1
ATOM 5870 N N . SER B 1 179 ? -5.734 -6.566 -0.198 1 98.31 179 SER B N 1
ATOM 5871 C CA . SER B 1 179 ? -7.062 -6.645 -0.797 1 98.31 179 SER B CA 1
ATOM 5872 C C . SER B 1 179 ? -7.516 -8.094 -0.96 1 98.31 179 SER B C 1
ATOM 5874 O O . SER B 1 179 ? -8.523 -8.359 -1.61 1 98.31 179 SER B O 1
ATOM 5876 N N . GLN B 1 180 ? -6.719 -9 -0.382 1 98.75 180 GLN B N 1
ATOM 5877 C CA . GLN B 1 180 ? -7.055 -10.422 -0.428 1 98.75 180 GLN B CA 1
ATOM 5878 C C . GLN B 1 180 ? -7.191 -11 0.977 1 98.75 180 GLN B C 1
ATOM 5880 O O . GLN B 1 180 ? -6.422 -11.883 1.368 1 98.75 180 GLN B O 1
ATOM 5885 N N . PRO B 1 181 ? -8.258 -10.586 1.704 1 98.88 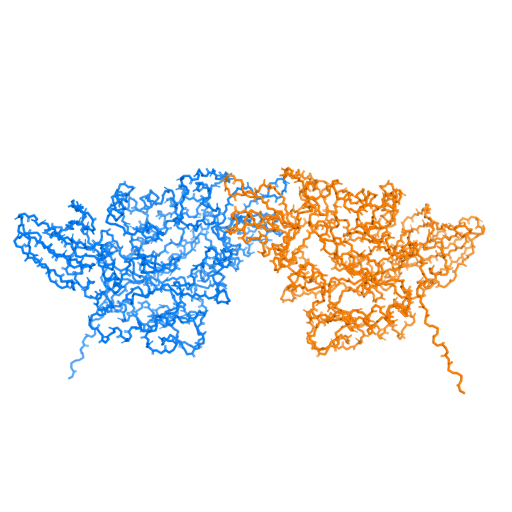181 PRO B N 1
ATOM 5886 C CA . PRO B 1 181 ? -8.438 -11.102 3.061 1 98.88 181 PRO B CA 1
ATOM 5887 C C . PRO B 1 181 ? -8.68 -12.609 3.088 1 98.88 181 PRO B C 1
ATOM 5889 O O . PRO B 1 181 ? -9.367 -13.141 2.215 1 98.88 181 PRO B O 1
ATOM 5892 N N . ASP B 1 182 ? -8.094 -13.289 4.051 1 98.94 182 ASP B N 1
ATOM 5893 C CA . ASP B 1 182 ? -8.203 -14.742 4.195 1 98.94 182 ASP B CA 1
ATOM 5894 C C . ASP B 1 182 ? -9.539 -15.133 4.812 1 98.94 182 ASP B C 1
ATOM 5896 O O . ASP B 1 182 ? -10.008 -14.492 5.758 1 98.94 182 ASP B O 1
ATOM 5900 N N . LEU B 1 183 ? -10.125 -16.125 4.273 1 98.94 183 LEU B N 1
ATOM 5901 C CA . LEU B 1 183 ? -11.32 -16.75 4.844 1 98.94 183 LEU B CA 1
ATOM 5902 C C . LEU B 1 183 ? -10.977 -17.531 6.109 1 98.94 183 LEU B C 1
ATOM 5904 O O . LEU B 1 183 ? -9.867 -18.062 6.234 1 98.94 183 LEU B O 1
ATOM 5908 N N . ASN B 1 184 ? -11.898 -17.547 7.047 1 98.88 184 ASN B N 1
ATOM 5909 C CA . ASN B 1 184 ? -11.758 -18.344 8.258 1 98.88 184 ASN B CA 1
ATOM 5910 C C . ASN B 1 184 ? -12.367 -19.734 8.078 1 98.88 184 ASN B C 1
ATOM 5912 O O . ASN B 1 184 ? -13.516 -19.969 8.477 1 98.88 184 ASN B O 1
ATOM 5916 N N . LEU B 1 185 ? -11.578 -20.672 7.652 1 98.81 185 LEU B N 1
ATOM 5917 C CA . LEU B 1 185 ? -12.094 -22 7.348 1 98.81 185 LEU B CA 1
ATOM 5918 C C . LEU B 1 185 ? -12.32 -22.812 8.625 1 98.81 185 LEU B C 1
ATOM 5920 O O . LEU B 1 185 ? -12.82 -23.938 8.57 1 98.81 185 LEU B O 1
ATOM 5924 N N . HIS B 1 186 ? -11.93 -22.297 9.781 1 98.75 186 HIS B N 1
ATOM 5925 C CA . HIS B 1 186 ? -12.375 -22.906 11.023 1 98.75 186 HIS B CA 1
ATOM 5926 C C . HIS B 1 186 ? -13.883 -22.766 11.195 1 98.75 186 HIS B C 1
ATOM 5928 O O . HIS B 1 186 ? -14.484 -23.469 12.016 1 98.75 186 HIS B O 1
ATOM 5934 N N . ASN B 1 187 ? -14.531 -21.812 10.531 1 98.69 187 ASN B N 1
ATOM 5935 C CA . ASN B 1 187 ? -15.984 -21.641 10.531 1 98.69 187 ASN B CA 1
ATOM 5936 C C . ASN B 1 187 ? -16.656 -22.609 9.57 1 98.69 187 ASN B C 1
ATOM 5938 O O . ASN B 1 187 ? -16.453 -22.547 8.359 1 98.69 187 ASN B O 1
ATOM 5942 N N . PRO B 1 188 ? -17.516 -23.453 10.055 1 98.44 188 PRO B N 1
ATOM 5943 C CA . PRO B 1 188 ? -18.141 -24.484 9.203 1 98.44 188 PRO B CA 1
ATOM 5944 C C . PRO B 1 188 ? -19.016 -23.875 8.102 1 98.44 188 PRO B C 1
ATOM 5946 O O . PRO B 1 188 ? -19.141 -24.469 7.027 1 98.44 188 PRO B O 1
ATOM 5949 N N . GLN B 1 189 ? -19.562 -22.719 8.367 1 98.75 189 GLN B N 1
ATOM 5950 C CA . GLN B 1 189 ? -20.391 -22.078 7.344 1 98.75 189 GLN B CA 1
ATOM 5951 C C . GLN B 1 189 ? -19.547 -21.672 6.141 1 98.75 189 GLN B C 1
ATOM 5953 O O . GLN B 1 189 ? -20.016 -21.719 5 1 98.75 189 GLN B O 1
ATOM 5958 N N . VAL B 1 190 ? -18.328 -21.266 6.426 1 98.88 190 VAL B N 1
ATOM 5959 C CA . VAL B 1 190 ? -17.422 -20.906 5.344 1 98.88 190 VAL B CA 1
ATOM 5960 C C . VAL B 1 190 ? -17.078 -22.156 4.535 1 98.88 190 VAL B C 1
ATOM 5962 O O . VAL B 1 190 ? -17.078 -22.125 3.303 1 98.88 190 VAL B O 1
ATOM 5965 N N . GLN B 1 191 ? -16.828 -23.266 5.211 1 98.88 191 GLN B N 1
ATOM 5966 C CA . GLN B 1 191 ? -16.531 -24.516 4.523 1 98.88 191 GLN B CA 1
ATOM 5967 C C . GLN B 1 191 ? -17.688 -24.922 3.611 1 98.88 191 GLN B C 1
ATOM 5969 O O . GLN B 1 191 ? -17.469 -25.281 2.451 1 98.88 191 GLN B O 1
ATOM 5974 N N . GLU B 1 192 ? -18.891 -24.844 4.133 1 98.81 192 GLU B N 1
ATOM 5975 C CA . GLU B 1 192 ? -20.047 -25.234 3.352 1 98.81 192 GLU B CA 1
ATOM 5976 C C . GLU B 1 192 ? -20.203 -24.344 2.119 1 98.81 192 GLU B C 1
ATOM 5978 O O . GLU B 1 192 ? -20.562 -24.828 1.04 1 98.81 192 GLU B O 1
ATOM 5983 N N . ALA B 1 193 ? -19.969 -23.047 2.34 1 98.88 193 ALA B N 1
ATOM 5984 C CA . ALA B 1 193 ? -20.078 -22.125 1.217 1 98.88 193 ALA B CA 1
ATOM 5985 C C . ALA B 1 193 ? -19.062 -22.469 0.124 1 98.88 193 ALA B C 1
ATOM 5987 O O . ALA B 1 193 ? -19.391 -22.391 -1.065 1 98.88 193 ALA B O 1
ATOM 5988 N N . LEU B 1 194 ? -17.906 -22.859 0.503 1 98.81 194 LEU B N 1
ATOM 5989 C CA . LEU B 1 194 ? -16.859 -23.188 -0.457 1 98.81 194 LEU B CA 1
ATOM 5990 C C . LEU B 1 194 ? -17.172 -24.5 -1.162 1 98.81 194 LEU B C 1
ATOM 5992 O O . LEU B 1 194 ? -16.906 -24.656 -2.357 1 98.81 194 LEU B O 1
ATOM 5996 N N . LEU B 1 195 ? -17.703 -25.469 -0.454 1 98.88 195 LEU B N 1
ATOM 5997 C CA . LEU B 1 195 ? -18.109 -26.719 -1.078 1 98.88 195 LEU B CA 1
ATOM 5998 C C . LEU B 1 195 ? -19.25 -26.484 -2.068 1 98.88 195 LEU B C 1
ATOM 6000 O O . LEU B 1 195 ? -19.344 -27.172 -3.092 1 98.88 195 LEU B O 1
ATOM 6004 N N . ALA B 1 196 ? -20.078 -25.516 -1.752 1 98.81 196 ALA B N 1
ATOM 6005 C CA . ALA B 1 196 ? -21.141 -25.156 -2.684 1 98.81 196 ALA B CA 1
ATOM 6006 C C . ALA B 1 196 ? -20.562 -24.562 -3.971 1 98.81 196 ALA B C 1
ATOM 6008 O O . ALA B 1 196 ? -21.109 -24.781 -5.055 1 98.81 196 ALA B O 1
ATOM 6009 N N . VAL B 1 197 ? -19.516 -23.812 -3.836 1 98.75 197 VAL B N 1
ATOM 6010 C CA . VAL B 1 197 ? -18.828 -23.281 -5.008 1 98.75 197 VAL B CA 1
ATOM 6011 C C . VAL B 1 197 ? -18.312 -24.438 -5.863 1 98.75 197 VAL B C 1
ATOM 6013 O O . VAL B 1 197 ? -18.469 -24.438 -7.086 1 98.75 197 VAL B O 1
ATOM 6016 N N . GLU B 1 198 ? -17.703 -25.391 -5.238 1 98.62 198 GLU B N 1
ATOM 6017 C CA . GLU B 1 198 ? -17.234 -26.594 -5.906 1 98.62 198 GLU B CA 1
ATOM 6018 C C . GLU B 1 198 ? -18.359 -27.266 -6.688 1 98.62 198 GLU B C 1
ATOM 6020 O O . GLU B 1 198 ? -18.219 -27.547 -7.883 1 98.62 198 GLU B O 1
ATOM 6025 N N . ARG B 1 199 ? -19.5 -27.469 -6.094 1 98.62 199 ARG B N 1
ATOM 6026 C CA . ARG B 1 199 ? -20.641 -28.156 -6.699 1 98.62 199 ARG B CA 1
ATOM 6027 C C . ARG B 1 199 ? -21.172 -27.375 -7.898 1 98.62 199 ARG B C 1
ATOM 6029 O O . ARG B 1 199 ? -21.547 -27.969 -8.906 1 98.62 199 ARG B O 1
ATOM 6036 N N . PHE B 1 200 ? -21.188 -26.078 -7.754 1 98.56 200 PHE B N 1
ATOM 6037 C CA . PHE B 1 200 ? -21.672 -25.234 -8.82 1 98.56 200 PHE B CA 1
ATOM 6038 C C . PHE B 1 200 ? -20.938 -25.5 -10.125 1 98.56 200 PHE B C 1
ATOM 6040 O O . PHE B 1 200 ? -21.547 -25.656 -11.18 1 98.56 200 PHE B O 1
ATOM 6047 N N . TRP B 1 201 ? -19.641 -25.594 -10.07 1 98.62 201 TRP B N 1
ATOM 6048 C CA . TRP B 1 201 ? -18.828 -25.75 -11.273 1 98.62 201 TRP B CA 1
ATOM 6049 C C . TRP B 1 201 ? -18.828 -27.203 -11.75 1 98.62 201 TRP B C 1
ATOM 6051 O O . TRP B 1 201 ? -18.797 -27.453 -12.961 1 98.62 201 TRP B O 1
ATOM 6061 N N . LEU B 1 202 ? -18.844 -28.172 -10.789 1 98.56 202 LEU B N 1
ATOM 6062 C CA . LEU B 1 202 ? -18.938 -29.578 -11.18 1 98.56 202 LEU B CA 1
ATOM 6063 C C . LEU B 1 202 ? -20.234 -29.844 -11.938 1 98.56 202 LEU B C 1
ATOM 6065 O O . LEU B 1 202 ? -20.234 -30.562 -12.945 1 98.56 202 LEU B O 1
ATOM 6069 N N . GLU B 1 203 ? -21.297 -29.25 -11.5 1 98.12 203 GLU B N 1
ATOM 6070 C CA . GLU B 1 203 ? -22.594 -29.422 -12.141 1 98.12 203 GLU B CA 1
ATOM 6071 C C . GLU B 1 203 ? -22.609 -28.828 -13.539 1 98.12 203 GLU B C 1
ATOM 6073 O O . GLU B 1 203 ? -23.422 -29.203 -14.375 1 98.12 203 GLU B O 1
ATOM 6078 N N . ARG B 1 204 ? -21.656 -28.031 -13.812 1 97.06 204 ARG B N 1
ATOM 6079 C CA . ARG B 1 204 ? -21.609 -27.359 -15.117 1 97.06 204 ARG B CA 1
ATOM 6080 C C . ARG B 1 204 ? -20.672 -28.109 -16.062 1 97.06 204 ARG B C 1
ATOM 6082 O O . ARG B 1 204 ? -20.469 -27.672 -17.203 1 97.06 204 ARG B O 1
ATOM 6089 N N . GLY B 1 205 ? -20.031 -29.078 -15.633 1 96.94 205 GLY B N 1
ATOM 6090 C CA . GLY B 1 205 ? -19.297 -29.938 -16.547 1 96.94 205 GLY B CA 1
ATOM 6091 C C . GLY B 1 205 ? -17.797 -29.859 -16.359 1 96.94 205 GLY B C 1
ATOM 6092 O O . GLY B 1 205 ? -17.031 -30.469 -17.125 1 96.94 205 GLY B O 1
ATOM 6093 N N . VAL B 1 206 ? -17.312 -29.156 -15.367 1 98.12 206 VAL B N 1
ATOM 6094 C CA . VAL B 1 206 ? -15.891 -29.094 -15.062 1 98.12 206 VAL B CA 1
ATOM 6095 C C . VAL B 1 206 ? -15.383 -30.469 -14.656 1 98.12 206 VAL B C 1
ATOM 6097 O O . VAL B 1 206 ? -16.062 -31.203 -13.93 1 98.12 206 VAL B O 1
ATOM 6100 N N . ASP B 1 207 ? -14.164 -30.797 -15.148 1 98.19 207 ASP B N 1
ATOM 6101 C CA . ASP B 1 207 ? -13.633 -32.156 -14.953 1 98.19 207 ASP B CA 1
ATOM 6102 C C . ASP B 1 207 ? -12.609 -32.188 -13.82 1 98.19 207 ASP B C 1
ATOM 6104 O O . ASP B 1 207 ? -12.008 -33.219 -13.547 1 98.19 207 ASP B O 1
ATOM 6108 N N . GLY B 1 208 ? -12.367 -31.094 -13.234 1 97.62 208 GLY B N 1
ATOM 6109 C CA . GLY B 1 208 ? -11.383 -31.078 -12.164 1 97.62 208 GLY B CA 1
ATOM 6110 C C . GLY B 1 208 ? -10.992 -29.672 -11.734 1 97.62 208 GLY B C 1
ATOM 6111 O O . GLY B 1 208 ? -11.523 -28.688 -12.25 1 97.62 208 GLY B O 1
ATOM 6112 N N . PHE B 1 209 ? -10.07 -29.609 -10.703 1 98.5 209 PHE B N 1
ATOM 6113 C CA . PHE B 1 209 ? -9.688 -28.328 -10.117 1 98.5 209 PHE B CA 1
ATOM 6114 C C . PHE B 1 209 ? -8.188 -28.266 -9.875 1 98.5 209 PHE B C 1
ATOM 6116 O O . PHE B 1 209 ? -7.57 -29.266 -9.5 1 98.5 209 PHE B O 1
ATOM 6123 N N . ARG B 1 210 ? -7.637 -27.156 -10.242 1 98.12 210 ARG B N 1
ATOM 6124 C CA . ARG B 1 210 ? -6.402 -26.734 -9.586 1 98.12 210 ARG B CA 1
ATOM 6125 C C . ARG B 1 210 ? -6.695 -25.891 -8.352 1 98.12 210 ARG B C 1
ATOM 6127 O O . ARG B 1 210 ? -7.359 -24.859 -8.438 1 98.12 210 ARG B O 1
ATOM 6134 N N . LEU B 1 211 ? -6.25 -26.359 -7.18 1 98.12 211 LEU B N 1
ATOM 6135 C CA . LEU B 1 211 ? -6.504 -25.656 -5.926 1 98.12 211 LEU B CA 1
ATOM 6136 C C . LEU B 1 211 ? -5.336 -24.75 -5.559 1 98.12 211 LEU B C 1
ATOM 6138 O O . LEU B 1 211 ? -4.273 -25.234 -5.16 1 98.12 211 LEU B O 1
ATOM 6142 N N . ASP B 1 212 ? -5.59 -23.469 -5.672 1 96.12 212 ASP B N 1
ATOM 6143 C CA . ASP B 1 212 ? -4.609 -22.438 -5.371 1 96.12 212 ASP B CA 1
ATOM 6144 C C . ASP B 1 212 ? -4.27 -22.406 -3.883 1 96.12 212 ASP B C 1
ATOM 6146 O O . ASP B 1 212 ? -5.16 -22.516 -3.035 1 96.12 212 ASP B O 1
ATOM 6150 N N . THR B 1 213 ? -3.006 -22.328 -3.537 1 95.81 213 THR B N 1
ATOM 6151 C CA . THR B 1 213 ? -2.506 -22.172 -2.176 1 95.81 213 THR B CA 1
ATOM 6152 C C . THR B 1 213 ? -3.254 -23.094 -1.217 1 95.81 213 THR B C 1
ATOM 6154 O O . THR B 1 213 ? -3.756 -22.641 -0.183 1 95.81 213 THR B O 1
ATOM 6157 N N . ILE B 1 214 ? -3.221 -24.359 -1.557 1 97.31 214 ILE B N 1
ATOM 6158 C CA . ILE B 1 214 ? -4.062 -25.359 -0.906 1 97.31 214 ILE B CA 1
ATOM 6159 C C . ILE B 1 214 ? -3.658 -25.5 0.56 1 97.31 214 ILE B C 1
ATOM 6161 O O . ILE B 1 214 ? -4.473 -25.891 1.399 1 97.31 214 ILE B O 1
ATOM 6165 N N . ASN B 1 215 ? -2.428 -25.172 0.905 1 97.06 215 ASN B N 1
ATOM 6166 C CA . ASN B 1 215 ? -1.949 -25.359 2.27 1 97.06 215 ASN B CA 1
ATOM 6167 C C . ASN B 1 215 ? -2.145 -24.094 3.109 1 97.06 215 ASN B C 1
ATOM 6169 O O . ASN B 1 215 ? -1.624 -24 4.223 1 97.06 215 ASN B O 1
ATOM 6173 N N . PHE B 1 216 ? -2.928 -23.125 2.625 1 98 216 PHE B N 1
ATOM 6174 C CA . PHE B 1 216 ? -3.162 -21.859 3.328 1 98 216 PHE B CA 1
ATOM 6175 C C . PHE B 1 216 ? -4.582 -21.812 3.877 1 98 216 PHE B C 1
ATOM 6177 O O . PHE B 1 216 ? -5.008 -20.781 4.406 1 98 216 PHE B O 1
ATOM 6184 N N . TYR B 1 217 ? -5.359 -22.859 3.783 1 98.56 217 TYR B N 1
ATOM 6185 C CA . TYR B 1 217 ? -6.777 -22.828 4.113 1 98.56 217 TYR B CA 1
ATOM 6186 C C . TYR B 1 217 ? -6.988 -22.562 5.602 1 98.56 217 TYR B C 1
ATOM 6188 O O . TYR B 1 217 ? -7.938 -21.875 5.988 1 98.56 217 TYR B O 1
ATOM 6196 N N . PHE B 1 218 ? -6.125 -23.125 6.402 1 98.69 218 PHE B N 1
ATOM 6197 C CA . PHE B 1 218 ? -6.281 -22.969 7.844 1 98.69 218 PHE B CA 1
ATOM 6198 C C . PHE B 1 218 ? -5.051 -22.328 8.461 1 98.69 218 PHE B C 1
ATOM 6200 O O . PHE B 1 218 ? -3.922 -22.594 8.039 1 98.69 218 PHE B O 1
ATOM 6207 N N . HIS B 1 219 ? -5.293 -21.484 9.422 1 98.56 219 HIS B N 1
ATOM 6208 C CA . HIS B 1 219 ? -4.258 -20.891 10.258 1 98.56 219 HIS B CA 1
ATOM 6209 C C . HIS B 1 219 ? -4.289 -21.469 11.672 1 98.56 219 HIS B C 1
ATOM 6211 O O . HIS B 1 219 ? -5.211 -22.219 12.016 1 98.56 219 HIS B O 1
ATOM 6217 N N . ASP B 1 220 ? -3.264 -21.203 12.438 1 98.62 220 ASP B N 1
ATOM 6218 C CA . ASP B 1 220 ? -3.215 -21.609 13.836 1 98.62 220 ASP B CA 1
ATOM 6219 C C . ASP B 1 220 ? -4.258 -20.859 14.664 1 98.62 220 ASP B C 1
ATOM 6221 O O . ASP B 1 220 ? -4.266 -19.625 14.695 1 98.62 220 ASP B O 1
ATOM 6225 N N . ARG B 1 221 ? -5.094 -21.562 15.414 1 97.75 221 ARG B N 1
ATOM 6226 C CA . ARG B 1 221 ? -6.156 -20.969 16.219 1 97.75 221 ARG B CA 1
ATOM 6227 C C . ARG B 1 221 ? -5.578 -20.125 17.344 1 97.75 221 ARG B C 1
ATOM 6229 O O . ARG B 1 221 ? -6.18 -19.125 17.75 1 97.75 221 ARG B O 1
ATOM 6236 N N . GLU B 1 222 ? -4.449 -20.5 17.797 1 98.25 222 GLU B N 1
ATOM 6237 C CA . GLU B 1 222 ? -3.846 -19.812 18.922 1 98.25 222 GLU B CA 1
ATOM 6238 C C . GLU B 1 222 ? -3.043 -18.594 18.469 1 98.25 222 GLU B C 1
ATOM 6240 O O . GLU B 1 222 ? -2.551 -17.828 19.297 1 98.25 222 GLU B O 1
ATOM 6245 N N . LEU B 1 223 ? -2.924 -18.391 17.125 1 98.56 223 LEU B N 1
ATOM 6246 C CA . LEU B 1 223 ? -2.234 -17.25 16.531 1 98.56 223 LEU B CA 1
ATOM 6247 C C . LEU B 1 223 ? -0.798 -17.156 17.031 1 98.56 223 LEU B C 1
ATOM 6249 O O . LEU B 1 223 ? -0.302 -16.078 17.328 1 98.56 223 LEU B O 1
ATOM 6253 N N . ARG B 1 224 ? -0.098 -18.391 17.25 1 98.56 224 ARG B N 1
ATOM 6254 C CA . ARG B 1 224 ? 1.284 -18.422 17.719 1 98.56 224 ARG B CA 1
ATOM 6255 C C . ARG B 1 224 ? 2.229 -17.828 16.672 1 98.56 224 ARG B C 1
ATOM 6257 O O . ARG B 1 224 ? 1.963 -17.906 15.477 1 98.56 224 ARG B O 1
ATOM 6264 N N . ASP B 1 225 ? 3.328 -17.172 16.984 1 98.75 225 ASP B N 1
ATOM 6265 C CA . ASP B 1 225 ? 4.363 -16.672 16.094 1 98.75 225 ASP B CA 1
ATOM 6266 C C . ASP B 1 225 ? 5.059 -17.812 15.344 1 98.75 225 ASP B C 1
ATOM 6268 O O . ASP B 1 225 ? 5.297 -18.875 15.922 1 98.75 225 ASP B O 1
ATOM 6272 N N . ASN B 1 226 ? 5.418 -17.594 14.094 1 98.75 226 ASN B N 1
ATOM 6273 C CA . ASN B 1 226 ? 6.332 -18.5 13.406 1 98.75 226 ASN B CA 1
ATOM 6274 C C . ASN B 1 226 ? 7.758 -18.359 13.922 1 98.75 226 ASN B C 1
ATOM 6276 O O . ASN B 1 226 ? 8.227 -17.25 14.18 1 98.75 226 ASN B O 1
ATOM 6280 N N . PRO B 1 227 ? 8.453 -19.484 14.133 1 98.31 227 PRO B N 1
ATOM 6281 C CA . PRO B 1 227 ? 9.859 -19.391 14.523 1 98.31 227 PRO B CA 1
ATOM 6282 C C . PRO B 1 227 ? 10.742 -18.828 13.406 1 98.31 227 PRO B C 1
ATOM 6284 O O . PRO B 1 227 ? 10.453 -19.047 12.227 1 98.31 227 PRO B O 1
ATOM 6287 N N . ALA B 1 228 ? 11.812 -18.141 13.719 1 98.38 228 ALA B N 1
ATOM 6288 C CA . ALA B 1 228 ? 12.82 -17.719 12.75 1 98.38 228 ALA B CA 1
ATOM 6289 C C . ALA B 1 228 ? 13.531 -18.922 12.141 1 98.38 228 ALA B C 1
ATOM 6291 O O . ALA B 1 228 ? 13.781 -19.922 12.82 1 98.38 228 ALA B O 1
ATOM 6292 N N . LEU B 1 229 ? 13.859 -18.828 10.945 1 97.69 229 LEU B N 1
ATOM 6293 C CA . LEU B 1 229 ? 14.641 -19.859 10.258 1 97.69 229 LEU B CA 1
ATOM 6294 C C . LEU B 1 229 ? 16.109 -19.469 10.211 1 97.69 229 LEU B C 1
ATOM 6296 O O . LEU B 1 229 ? 16.453 -18.344 9.867 1 97.69 229 LEU B O 1
ATOM 6300 N N . VAL B 1 230 ? 16.953 -20.422 10.5 1 96.44 230 VAL B N 1
ATOM 6301 C CA . VAL B 1 230 ? 18.391 -20.172 10.406 1 96.44 230 VAL B CA 1
ATOM 6302 C C . VAL B 1 230 ? 18.781 -19.953 8.945 1 96.44 230 VAL B C 1
ATOM 6304 O O . VAL B 1 230 ? 18.219 -20.609 8.047 1 96.44 230 VAL B O 1
ATOM 6307 N N . PRO B 1 231 ? 19.672 -19.094 8.664 1 95.31 231 PRO B N 1
ATOM 6308 C CA . PRO B 1 231 ? 20.016 -18.719 7.289 1 95.31 231 PRO B CA 1
ATOM 6309 C C . PRO B 1 231 ? 20.344 -19.922 6.41 1 95.31 231 PRO B C 1
ATOM 6311 O O . PRO B 1 231 ? 19.969 -19.953 5.234 1 95.31 231 PRO B O 1
ATOM 6314 N N . GLU B 1 232 ? 20.891 -20.969 6.945 1 95.12 232 GLU B N 1
ATOM 6315 C CA . GLU B 1 232 ? 21.344 -22.125 6.172 1 95.12 232 GLU B CA 1
ATOM 6316 C C . GLU B 1 232 ? 20.156 -22.922 5.633 1 95.12 232 GLU B C 1
ATOM 6318 O O . GLU B 1 232 ? 20.297 -23.688 4.676 1 95.12 232 GLU B O 1
ATOM 6323 N N . ARG B 1 233 ? 19.047 -22.734 6.23 1 95.44 233 ARG B N 1
ATOM 6324 C CA . ARG B 1 233 ? 17.859 -23.5 5.832 1 95.44 233 ARG B CA 1
ATOM 6325 C C . ARG B 1 233 ? 16.969 -22.688 4.914 1 95.44 233 ARG B C 1
ATOM 6327 O O . ARG B 1 233 ? 15.961 -23.188 4.406 1 95.44 233 ARG B O 1
ATOM 6334 N N . ARG B 1 234 ? 17.344 -21.453 4.754 1 95.06 234 ARG B N 1
ATOM 6335 C CA . ARG B 1 234 ? 16.531 -20.578 3.922 1 95.06 234 ARG B CA 1
ATOM 6336 C C . ARG B 1 234 ? 16.734 -20.875 2.441 1 95.06 234 ARG B C 1
ATOM 6338 O O . ARG B 1 234 ? 17.844 -21.203 2.018 1 95.06 234 ARG B O 1
ATOM 6345 N N . ASN B 1 235 ? 15.656 -20.891 1.699 1 90.75 235 ASN B N 1
ATOM 6346 C CA . ASN B 1 235 ? 15.75 -21 0.248 1 90.75 235 ASN B CA 1
ATOM 6347 C C . ASN B 1 235 ? 14.641 -20.219 -0.446 1 90.75 235 ASN B C 1
ATOM 6349 O O . ASN B 1 235 ? 13.789 -19.625 0.217 1 90.75 235 ASN B O 1
ATOM 6353 N N . ALA B 1 236 ? 14.664 -20.156 -1.764 1 89.06 236 ALA B N 1
ATOM 6354 C CA . ALA B 1 236 ? 13.766 -19.297 -2.531 1 89.06 236 ALA B CA 1
ATOM 6355 C C . ALA B 1 236 ? 12.773 -20.125 -3.346 1 89.06 236 ALA B C 1
ATOM 6357 O O . ALA B 1 236 ? 12.414 -19.734 -4.461 1 89.06 236 ALA B O 1
ATOM 6358 N N . SER B 1 237 ? 12.312 -21.203 -2.789 1 87.56 237 SER B N 1
ATOM 6359 C CA . SER B 1 237 ? 11.43 -22.078 -3.543 1 87.56 237 SER B CA 1
ATOM 6360 C C . SER B 1 237 ? 10.008 -21.531 -3.594 1 87.56 237 SER B C 1
ATOM 6362 O O . SER B 1 237 ? 9.289 -21.75 -4.57 1 87.56 237 SER B O 1
ATOM 6364 N N . THR B 1 238 ? 9.664 -20.797 -2.562 1 87.31 238 THR B N 1
ATOM 6365 C CA . THR B 1 238 ? 8.281 -20.344 -2.48 1 87.31 238 THR B CA 1
ATOM 6366 C C . THR B 1 238 ? 8.188 -18.828 -2.697 1 87.31 238 THR B C 1
ATOM 6368 O O . THR B 1 238 ? 7.188 -18.328 -3.209 1 87.31 238 THR B O 1
ATOM 6371 N N . ALA B 1 239 ? 9.219 -18.094 -2.227 1 91.81 239 ALA B N 1
ATOM 6372 C CA . ALA B 1 239 ? 9.32 -16.656 -2.375 1 91.81 239 ALA B CA 1
ATOM 6373 C C . ALA B 1 239 ? 10.719 -16.234 -2.818 1 91.81 239 ALA B C 1
ATOM 6375 O O . ALA B 1 239 ? 11.695 -16.953 -2.551 1 91.81 239 ALA B O 1
ATOM 6376 N N . PRO B 1 240 ? 10.766 -15.102 -3.541 1 93.38 240 PRO B N 1
ATOM 6377 C CA . PRO B 1 240 ? 12.094 -14.703 -4 1 93.38 240 PRO B CA 1
ATOM 6378 C C . PRO B 1 240 ? 13.086 -14.523 -2.852 1 93.38 240 PRO B C 1
ATOM 6380 O O . PRO B 1 240 ? 12.68 -14.203 -1.73 1 93.38 240 PRO B O 1
ATOM 6383 N N . ALA B 1 241 ? 14.32 -14.656 -3.164 1 93.75 241 ALA B N 1
ATOM 6384 C CA . ALA B 1 241 ? 15.383 -14.68 -2.166 1 93.75 241 ALA B CA 1
ATOM 6385 C C . ALA B 1 241 ? 15.422 -13.367 -1.377 1 93.75 241 ALA B C 1
ATOM 6387 O O . ALA B 1 241 ? 15.773 -13.359 -0.195 1 93.75 241 ALA B O 1
ATOM 6388 N N . VAL B 1 242 ? 14.977 -12.289 -1.949 1 96.69 242 VAL B N 1
ATOM 6389 C CA . VAL B 1 242 ? 15.109 -10.977 -1.337 1 96.69 242 VAL B CA 1
ATOM 6390 C C . VAL B 1 242 ? 13.906 -10.703 -0.434 1 96.69 242 VAL B C 1
ATOM 6392 O O . VAL B 1 242 ? 13.82 -9.648 0.198 1 96.69 242 VAL B O 1
ATOM 6395 N N . ASN B 1 243 ? 12.93 -11.547 -0.369 1 97.19 243 ASN B N 1
ATOM 6396 C CA . ASN B 1 243 ? 11.734 -11.438 0.461 1 97.19 243 ASN B CA 1
ATOM 6397 C C . ASN B 1 243 ? 11.977 -11.977 1.866 1 97.19 243 ASN B C 1
ATOM 6399 O O . ASN B 1 243 ? 12.281 -13.164 2.033 1 97.19 243 ASN B O 1
ATOM 6403 N N . PRO B 1 244 ? 11.758 -11.219 2.865 1 98.12 244 PRO B N 1
ATOM 6404 C CA . PRO B 1 244 ? 11.992 -11.703 4.227 1 98.12 244 PRO B CA 1
ATOM 6405 C C . PRO B 1 244 ? 10.984 -12.766 4.656 1 98.12 244 PRO B C 1
ATOM 6407 O O . PRO B 1 244 ? 11.148 -13.391 5.707 1 98.12 244 PRO B O 1
ATOM 6410 N N . TYR B 1 245 ? 10.016 -12.992 3.928 1 97.94 245 TYR B N 1
ATOM 6411 C CA . TYR B 1 245 ? 9.125 -14.125 4.133 1 97.94 245 TYR B CA 1
ATOM 6412 C C . TYR B 1 245 ? 9.914 -15.414 4.359 1 97.94 245 TYR B C 1
ATOM 6414 O O . TYR B 1 245 ? 9.5 -16.266 5.141 1 97.94 245 TYR B O 1
ATOM 6422 N N . ASN B 1 246 ? 11.07 -15.57 3.713 1 97.31 246 ASN B N 1
ATOM 6423 C CA . ASN B 1 246 ? 11.914 -16.766 3.748 1 97.31 246 ASN B CA 1
ATOM 6424 C C . ASN B 1 246 ? 12.641 -16.891 5.082 1 97.31 246 ASN B C 1
ATOM 6426 O O . ASN B 1 246 ? 13.328 -17.891 5.324 1 97.31 246 ASN B O 1
ATOM 6430 N N . TYR B 1 247 ? 12.461 -15.875 5.926 1 98.38 247 TYR B N 1
ATOM 6431 C CA . TYR B 1 247 ? 13.211 -15.867 7.176 1 98.38 247 TYR B CA 1
ATOM 6432 C C . TYR B 1 247 ? 12.453 -16.594 8.273 1 98.38 247 TYR B C 1
ATOM 6434 O O . TYR B 1 247 ? 12.945 -16.734 9.398 1 98.38 247 TYR B O 1
ATOM 6442 N N . GLN B 1 248 ? 11.234 -17.156 7.957 1 98.12 248 GLN B N 1
ATOM 6443 C CA . GLN B 1 248 ? 10.398 -17.828 8.945 1 98.12 248 GLN B CA 1
ATOM 6444 C C . GLN B 1 248 ? 10.195 -19.297 8.586 1 98.12 248 GLN B C 1
ATOM 6446 O O . GLN B 1 248 ? 10.203 -19.656 7.402 1 98.12 248 GLN B O 1
ATOM 6451 N N . GLU B 1 249 ? 10.086 -20.094 9.633 1 97.5 249 GLU B N 1
ATOM 6452 C CA . GLU B 1 249 ? 9.477 -21.406 9.445 1 97.5 249 GLU B CA 1
ATOM 6453 C C . GLU B 1 249 ? 7.957 -21.328 9.523 1 97.5 249 GLU B C 1
ATOM 6455 O O . GLU B 1 249 ? 7.395 -21.156 10.609 1 97.5 249 GLU B O 1
ATOM 6460 N N . HIS B 1 250 ? 7.328 -21.484 8.438 1 97.12 250 HIS B N 1
ATOM 6461 C CA . HIS B 1 250 ? 5.895 -21.234 8.328 1 97.12 250 HIS B CA 1
ATOM 6462 C C . HIS B 1 250 ? 5.09 -22.438 8.773 1 97.12 250 HIS B C 1
ATOM 6464 O O . HIS B 1 250 ? 4.621 -23.219 7.945 1 97.12 250 HIS B O 1
ATOM 6470 N N . ILE B 1 251 ? 4.84 -22.562 10.047 1 95.88 251 ILE B N 1
ATOM 6471 C CA . ILE B 1 251 ? 4.172 -23.75 10.562 1 95.88 251 ILE B CA 1
ATOM 6472 C C . ILE B 1 251 ? 2.859 -23.359 11.234 1 95.88 251 ILE B C 1
ATOM 6474 O O . ILE B 1 251 ? 2.016 -24.203 11.523 1 95.88 251 ILE B O 1
ATOM 6478 N N . TYR B 1 252 ? 2.662 -22.031 11.469 1 98.38 252 TYR B N 1
ATOM 6479 C CA . TYR B 1 252 ? 1.455 -21.625 12.18 1 98.38 252 TYR B CA 1
ATOM 6480 C C . TYR B 1 252 ? 0.532 -20.828 11.273 1 98.38 252 TYR B C 1
ATOM 6482 O O . TYR B 1 252 ? -0.689 -20.844 11.445 1 98.38 252 TYR B O 1
ATOM 6490 N N . ASP B 1 253 ? 1.054 -20.125 10.344 1 98.31 253 ASP B N 1
ATOM 6491 C CA . ASP B 1 253 ? 0.252 -19.281 9.461 1 98.31 253 ASP B CA 1
ATOM 6492 C C . ASP B 1 253 ? -0.353 -20.109 8.32 1 98.31 253 ASP B C 1
ATOM 6494 O O . ASP B 1 253 ? -1.253 -19.625 7.621 1 98.31 253 ASP B O 1
ATOM 6498 N N . LYS B 1 254 ? 0.137 -21.312 8.109 1 97.62 254 LYS B N 1
ATOM 6499 C CA . LYS B 1 254 ? -0.333 -22.25 7.102 1 97.62 254 LYS B CA 1
ATOM 6500 C C . LYS B 1 254 ? 0.054 -23.672 7.461 1 97.62 254 LYS B C 1
ATOM 6502 O O . LYS B 1 254 ? 0.553 -23.938 8.555 1 97.62 254 LYS B O 1
ATOM 6507 N N . ASN B 1 255 ? -0.263 -24.625 6.652 1 96.88 255 ASN B N 1
ATOM 6508 C CA . ASN B 1 255 ? 0.123 -26.031 6.797 1 96.88 255 ASN B CA 1
ATOM 6509 C C . ASN B 1 255 ? -0.487 -26.656 8.055 1 96.88 255 ASN B C 1
ATOM 6511 O O . ASN B 1 255 ? 0.161 -27.453 8.734 1 96.88 255 ASN B O 1
ATOM 6515 N N . ARG B 1 256 ? -1.722 -26.266 8.328 1 97.75 256 ARG B N 1
ATOM 6516 C CA . ARG B 1 256 ? -2.334 -26.781 9.555 1 97.75 256 ARG B CA 1
ATOM 6517 C C . ARG B 1 256 ? -2.941 -28.156 9.328 1 97.75 256 ARG B C 1
ATOM 6519 O O . ARG B 1 256 ? -3.426 -28.453 8.234 1 97.75 256 ARG B O 1
ATOM 6526 N N . PRO B 1 257 ? -3.029 -28.953 10.344 1 97 257 PRO B N 1
ATOM 6527 C CA . PRO B 1 257 ? -3.557 -30.312 10.188 1 97 257 PRO B CA 1
ATOM 6528 C C . PRO B 1 257 ? -5.039 -30.328 9.82 1 97 257 PRO B C 1
ATOM 6530 O O . PRO B 1 257 ? -5.504 -31.266 9.156 1 97 257 PRO B O 1
ATOM 6533 N N . GLU B 1 258 ? -5.73 -29.281 10.195 1 98.06 258 GLU B N 1
ATOM 6534 C CA . GLU B 1 258 ? -7.16 -29.203 9.906 1 98.06 258 GLU B CA 1
ATOM 6535 C C . GLU B 1 258 ? -7.418 -29.188 8.398 1 98.06 258 GLU B C 1
ATOM 6537 O O . GLU B 1 258 ? -8.523 -29.5 7.949 1 98.06 258 GLU B O 1
ATOM 6542 N N . ASN B 1 259 ? -6.395 -28.844 7.688 1 98.06 259 ASN B N 1
ATOM 6543 C CA . ASN B 1 259 ? -6.508 -28.828 6.23 1 98.06 259 ASN B CA 1
ATOM 6544 C C . ASN B 1 259 ? -6.898 -30.203 5.68 1 98.06 259 ASN B C 1
ATOM 6546 O O . ASN B 1 259 ? -7.668 -30.297 4.723 1 98.06 259 ASN B O 1
ATOM 6550 N N . LEU B 1 260 ? -6.402 -31.25 6.277 1 98.12 260 LEU B N 1
ATOM 6551 C CA . LEU B 1 260 ? -6.633 -32.594 5.805 1 98.12 260 LEU B CA 1
ATOM 6552 C C . LEU B 1 260 ? -8.117 -32.969 5.863 1 98.12 260 LEU B C 1
ATOM 6554 O O . LEU B 1 260 ? -8.664 -33.531 4.914 1 98.12 260 LEU B O 1
ATOM 6558 N N . GLU B 1 261 ? -8.734 -32.562 6.957 1 98.31 261 GLU B N 1
ATOM 6559 C CA . GLU B 1 261 ? -10.148 -32.906 7.109 1 98.31 261 GLU B CA 1
ATOM 6560 C C . GLU B 1 261 ? -11 -32.156 6.086 1 98.31 261 GLU B C 1
ATOM 6562 O O . GLU B 1 261 ? -11.961 -32.688 5.543 1 98.31 261 GLU B O 1
ATOM 6567 N N . PHE B 1 262 ? -10.719 -30.953 5.848 1 98.56 262 PHE B N 1
ATOM 6568 C CA . PHE B 1 262 ? -11.461 -30.203 4.84 1 98.56 262 PHE B CA 1
ATOM 6569 C C . PHE B 1 262 ? -11.25 -30.812 3.455 1 98.56 262 PHE B C 1
ATOM 6571 O O . PHE B 1 262 ? -12.195 -30.906 2.668 1 98.56 262 PHE B O 1
ATOM 6578 N N . LEU B 1 263 ? -10.008 -31.188 3.109 1 98.62 263 LEU B N 1
ATOM 6579 C CA . LEU B 1 263 ? -9.703 -31.766 1.808 1 98.62 263 LEU B CA 1
ATOM 6580 C C . LEU B 1 263 ? -10.469 -33.062 1.61 1 98.62 263 LEU B C 1
ATOM 6582 O O . LEU B 1 263 ? -10.867 -33.406 0.49 1 98.62 263 LEU B O 1
ATOM 6586 N N . LYS B 1 264 ? -10.688 -33.812 2.717 1 98.75 264 LYS B N 1
ATOM 6587 C CA . LYS B 1 264 ? -11.508 -35.031 2.633 1 98.75 264 LYS B CA 1
ATOM 6588 C C . LYS B 1 264 ? -12.953 -34.688 2.258 1 98.75 264 LYS B C 1
ATOM 6590 O O . LYS B 1 264 ? -13.562 -35.375 1.443 1 98.75 264 LYS B O 1
ATOM 6595 N N . ARG B 1 265 ? -13.43 -33.656 2.859 1 98.81 265 ARG B N 1
ATOM 6596 C CA . ARG B 1 265 ? -14.781 -33.219 2.529 1 98.81 265 ARG B CA 1
ATOM 6597 C C . ARG B 1 265 ? -14.859 -32.75 1.084 1 98.81 265 ARG B C 1
ATOM 6599 O O . ARG B 1 265 ? -15.844 -33 0.388 1 98.81 265 ARG B O 1
ATOM 6606 N N . PHE B 1 266 ? -13.852 -32 0.733 1 98.75 266 PHE B N 1
ATOM 6607 C CA . PHE B 1 266 ? -13.766 -31.547 -0.646 1 98.75 266 PHE B CA 1
ATOM 6608 C C . PHE B 1 266 ? -13.781 -32.719 -1.615 1 98.75 266 PHE B C 1
ATOM 6610 O O . PHE B 1 266 ? -14.531 -32.719 -2.594 1 98.75 266 PHE B O 1
ATOM 6617 N N . ARG B 1 267 ? -13.047 -33.781 -1.359 1 98.56 267 ARG B N 1
ATOM 6618 C CA . ARG B 1 267 ? -12.961 -35 -2.16 1 98.56 267 ARG B CA 1
ATOM 6619 C C . ARG B 1 267 ? -14.305 -35.719 -2.209 1 98.56 267 ARG B C 1
ATOM 6621 O O . ARG B 1 267 ? -14.703 -36.219 -3.256 1 98.56 267 ARG B O 1
ATOM 6628 N N . ALA B 1 268 ? -14.93 -35.719 -1.145 1 98.62 268 ALA B N 1
ATOM 6629 C CA . ALA B 1 268 ? -16.234 -36.375 -1.076 1 98.62 268 ALA B CA 1
ATOM 6630 C C . ALA B 1 268 ? -17.219 -35.781 -2.061 1 98.62 268 ALA B C 1
ATOM 6632 O O . ALA B 1 268 ? -18 -36.469 -2.691 1 98.62 268 ALA B O 1
ATOM 6633 N N . VAL B 1 269 ? -17.172 -34.438 -2.146 1 98.62 269 VAL B N 1
ATOM 6634 C CA . VAL B 1 269 ? -18.031 -33.781 -3.115 1 98.62 269 VAL B CA 1
ATOM 6635 C C . VAL B 1 269 ? -17.625 -34.188 -4.531 1 98.62 269 VAL B C 1
ATOM 6637 O O . VAL B 1 269 ? -18.484 -34.5 -5.371 1 98.62 269 VAL B O 1
ATOM 6640 N N . MET B 1 270 ? -16.344 -34.25 -4.832 1 98.19 270 MET B N 1
ATOM 6641 C CA . MET B 1 270 ? -15.852 -34.656 -6.148 1 98.19 270 MET B CA 1
ATOM 6642 C C . MET B 1 270 ? -16.312 -36.062 -6.504 1 98.19 270 MET B C 1
ATOM 6644 O O . MET B 1 270 ? -16.688 -36.312 -7.648 1 98.19 270 MET B O 1
ATOM 6648 N N . ASP B 1 271 ? -16.328 -36.938 -5.559 1 97.38 271 ASP B N 1
ATOM 6649 C CA . ASP B 1 271 ? -16.641 -38.344 -5.77 1 97.38 271 ASP B CA 1
ATOM 6650 C C . ASP B 1 271 ? -18.094 -38.531 -6.164 1 97.38 271 ASP B C 1
ATOM 6652 O O . ASP B 1 271 ? -18.484 -39.594 -6.625 1 97.38 271 ASP B O 1
ATOM 6656 N N . GLU B 1 272 ? -18.859 -37.5 -5.98 1 97.31 272 GLU B N 1
ATOM 6657 C CA . GLU B 1 272 ? -20.25 -37.562 -6.43 1 97.31 272 GLU B CA 1
ATOM 6658 C C . GLU B 1 272 ? -20.344 -37.469 -7.953 1 97.31 272 GLU B C 1
ATOM 6660 O O . GLU B 1 272 ? -21.391 -37.75 -8.531 1 97.31 272 GLU B O 1
ATOM 6665 N N . PHE B 1 273 ? -19.328 -37.062 -8.57 1 96.5 273 PHE B N 1
ATOM 6666 C CA . PHE B 1 273 ? -19.281 -36.875 -10.016 1 96.5 273 PHE B CA 1
ATOM 6667 C C . PHE B 1 273 ? -18.281 -37.844 -10.656 1 96.5 273 PHE B C 1
ATOM 6669 O O . PHE B 1 273 ? -17.312 -38.25 -10.008 1 96.5 273 PHE B O 1
ATOM 6676 N N . PRO B 1 274 ? -18.531 -38.156 -11.883 1 92.06 274 PRO B N 1
ATOM 6677 C CA . PRO B 1 274 ? -17.641 -39.125 -12.508 1 92.06 274 PRO B CA 1
ATOM 6678 C C . PRO B 1 274 ? -16.328 -38.531 -13.008 1 92.06 274 PRO B C 1
ATOM 6680 O O . PRO B 1 274 ? -16.344 -37.438 -13.609 1 92.06 274 PRO B O 1
ATOM 6683 N N . ALA B 1 275 ? -15.195 -39.062 -12.766 1 94.06 275 ALA B N 1
ATOM 6684 C CA . ALA B 1 275 ? -13.898 -38.844 -13.391 1 94.06 275 ALA B CA 1
ATOM 6685 C C . ALA B 1 275 ? -13.406 -37.406 -13.102 1 94.06 275 ALA B C 1
ATOM 6687 O O . ALA B 1 275 ? -12.961 -36.719 -14.008 1 94.06 275 ALA B O 1
ATOM 6688 N N . ILE B 1 276 ? -13.617 -36.938 -11.859 1 97.12 276 ILE B N 1
ATOM 6689 C CA . ILE B 1 276 ? -13.141 -35.625 -11.43 1 97.12 276 ILE B CA 1
ATOM 6690 C C . ILE B 1 276 ? -11.758 -35.75 -10.805 1 97.12 276 ILE B C 1
ATOM 6692 O O . ILE B 1 276 ? -11.461 -36.75 -10.148 1 97.12 276 ILE B O 1
ATOM 6696 N N . ALA B 1 277 ? -10.852 -34.812 -11.062 1 97.62 277 ALA B N 1
ATOM 6697 C CA . ALA B 1 277 ? -9.523 -34.844 -10.445 1 97.62 277 ALA B CA 1
ATOM 6698 C C . ALA B 1 277 ? -9.156 -33.469 -9.914 1 97.62 277 ALA B C 1
ATOM 6700 O O . ALA B 1 277 ? -9.664 -32.438 -10.398 1 97.62 277 ALA B O 1
ATOM 6701 N N . ALA B 1 278 ? -8.312 -33.438 -8.898 1 98 278 ALA B N 1
ATOM 6702 C CA . ALA B 1 278 ? -7.82 -32.188 -8.352 1 98 278 ALA B CA 1
ATOM 6703 C C . ALA B 1 278 ? -6.305 -32.188 -8.195 1 98 278 ALA B C 1
ATOM 6705 O O . ALA B 1 278 ? -5.727 -33.219 -7.824 1 98 278 ALA B O 1
ATOM 6706 N N . VAL B 1 279 ? -5.699 -31.109 -8.555 1 97.5 279 VAL B N 1
ATOM 6707 C CA . VAL B 1 279 ? -4.277 -30.891 -8.312 1 97.5 279 VAL B CA 1
ATOM 6708 C C . VAL B 1 279 ? -4.086 -29.766 -7.305 1 97.5 279 VAL B C 1
ATOM 6710 O O . VAL B 1 279 ? -4.629 -28.672 -7.48 1 97.5 279 VAL B O 1
ATOM 6713 N N . GLY B 1 280 ? -3.336 -30.047 -6.223 1 96.69 280 GLY B N 1
ATOM 6714 C CA . GLY B 1 280 ? -3.07 -29.031 -5.215 1 96.69 280 GLY B CA 1
ATOM 6715 C C . GLY B 1 280 ? -1.764 -28.297 -5.441 1 96.69 280 GLY B C 1
ATOM 6716 O O . GLY B 1 280 ? -0.763 -28.891 -5.832 1 96.69 280 GLY B O 1
ATOM 6717 N N . GLU B 1 281 ? -1.798 -27.016 -5.262 1 94.38 281 GLU B N 1
ATOM 6718 C CA . GLU B 1 281 ? -0.558 -26.25 -5.227 1 94.38 281 GLU B CA 1
ATOM 6719 C C . GLU B 1 281 ? -0.019 -26.141 -3.803 1 94.38 281 GLU B C 1
ATOM 6721 O O . GLU B 1 281 ? -0.562 -25.391 -2.986 1 94.38 281 GLU B O 1
ATOM 6726 N N . VAL B 1 282 ? 1.023 -26.844 -3.572 1 93.44 282 VAL B N 1
ATOM 6727 C CA . VAL B 1 282 ? 1.62 -26.812 -2.242 1 93.44 282 VAL B CA 1
ATOM 6728 C C . VAL B 1 282 ? 2.852 -25.906 -2.248 1 93.44 282 VAL B C 1
ATOM 6730 O O . VAL B 1 282 ? 3.879 -26.25 -2.834 1 93.44 282 VAL B O 1
ATOM 6733 N N . GLY B 1 283 ? 2.688 -24.75 -1.624 1 89.25 283 GLY B N 1
ATOM 6734 C CA . GLY B 1 283 ? 3.801 -23.812 -1.511 1 89.25 283 GLY B CA 1
ATOM 6735 C C . GLY B 1 283 ? 4.434 -23.812 -0.133 1 89.25 283 GLY B C 1
ATOM 6736 O O . GLY B 1 283 ? 3.934 -23.156 0.784 1 89.25 283 GLY B O 1
ATOM 6737 N N . ASP B 1 284 ? 5.508 -24.562 0.028 1 92.75 284 ASP B N 1
ATOM 6738 C CA . ASP B 1 284 ? 6.293 -24.547 1.259 1 92.75 284 ASP B CA 1
ATOM 6739 C C . ASP B 1 284 ? 7.758 -24.875 0.979 1 92.75 284 ASP B C 1
ATOM 6741 O O . ASP B 1 284 ? 8.062 -25.859 0.313 1 92.75 284 ASP B O 1
ATOM 6745 N N . SER B 1 285 ? 8.641 -24.078 1.511 1 91.38 285 SER B N 1
ATOM 6746 C CA . SER B 1 285 ? 10.055 -24.172 1.176 1 91.38 285 SER B CA 1
ATOM 6747 C C . SER B 1 285 ? 10.75 -25.25 1.984 1 91.38 285 SER B C 1
ATOM 6749 O O . SER B 1 285 ? 11.82 -25.734 1.604 1 91.38 285 SER B O 1
ATOM 6751 N N . GLN B 1 286 ? 10.195 -25.672 3.07 1 91.75 286 GLN B N 1
ATOM 6752 C CA . GLN B 1 286 ? 10.883 -26.594 3.961 1 91.75 286 GLN B CA 1
ATOM 6753 C C . GLN B 1 286 ? 10.227 -27.969 3.93 1 91.75 286 GLN B C 1
ATOM 6755 O O . GLN B 1 286 ? 10.906 -29 3.98 1 91.75 286 GLN B O 1
ATOM 6760 N N . ARG B 1 287 ? 8.883 -27.969 3.736 1 92.12 287 ARG B N 1
ATOM 6761 C CA . ARG B 1 287 ? 8.148 -29.219 3.908 1 92.12 287 ARG B CA 1
ATOM 6762 C C . ARG B 1 287 ? 7.234 -29.484 2.719 1 92.12 287 ARG B C 1
ATOM 6764 O O . ARG B 1 287 ? 6.223 -30.172 2.848 1 92.12 287 ARG B O 1
ATOM 6771 N N . GLY B 1 288 ? 7.562 -28.938 1.605 1 92.25 288 GLY B N 1
ATOM 6772 C CA . GLY B 1 288 ? 6.676 -29 0.455 1 92.25 288 GLY B CA 1
ATOM 6773 C C . GLY B 1 288 ? 6.344 -30.422 0.048 1 92.25 288 GLY B C 1
ATOM 6774 O O . GLY B 1 288 ? 5.176 -30.766 -0.157 1 92.25 288 GLY B O 1
ATOM 6775 N N . LEU B 1 289 ? 7.316 -31.312 -0.033 1 93.31 289 LEU B N 1
ATOM 6776 C CA . LEU B 1 289 ? 7.109 -32.688 -0.485 1 93.31 289 LEU B CA 1
ATOM 6777 C C . LEU B 1 289 ? 6.344 -33.5 0.558 1 93.31 289 LEU B C 1
ATOM 6779 O O . LEU B 1 289 ? 5.484 -34.312 0.211 1 93.31 289 LEU B O 1
ATOM 6783 N N . GLU B 1 290 ? 6.645 -33.25 1.846 1 94.06 290 GLU B N 1
ATOM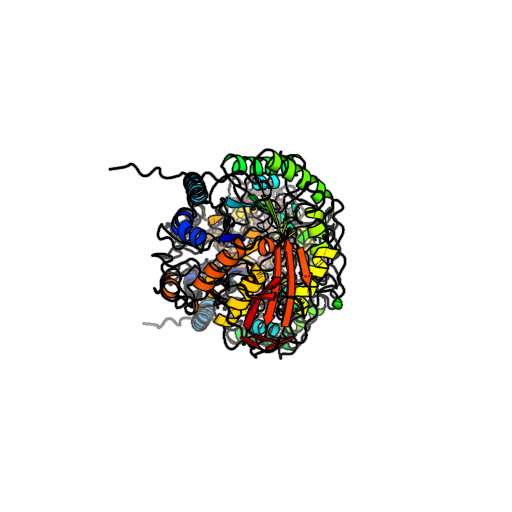 6784 C CA . GLU B 1 290 ? 5.922 -33.938 2.912 1 94.06 290 GLU B CA 1
ATOM 6785 C C . GLU B 1 290 ? 4.438 -33.562 2.898 1 94.06 290 GLU B C 1
ATOM 6787 O O . GLU B 1 290 ? 3.578 -34.438 3.031 1 94.06 290 GLU B O 1
ATOM 6792 N N . ILE B 1 291 ? 4.188 -32.312 2.715 1 95.44 291 ILE B N 1
ATOM 6793 C CA . ILE B 1 291 ? 2.811 -31.844 2.67 1 95.44 291 ILE B CA 1
ATOM 6794 C C . ILE B 1 291 ? 2.104 -32.406 1.442 1 95.44 291 ILE B C 1
ATOM 6796 O O . ILE B 1 291 ? 0.962 -32.875 1.532 1 95.44 291 ILE B O 1
ATOM 6800 N N . ALA B 1 292 ? 2.781 -32.406 0.313 1 94.81 292 ALA B N 1
ATOM 6801 C CA . ALA B 1 292 ? 2.225 -33.031 -0.886 1 94.81 292 ALA B CA 1
ATOM 6802 C C . ALA B 1 292 ? 1.853 -34.5 -0.626 1 94.81 292 ALA B C 1
ATOM 6804 O O . ALA B 1 292 ? 0.79 -34.938 -1.05 1 94.81 292 ALA B O 1
ATOM 6805 N N . GLY B 1 293 ? 2.734 -35.188 0.085 1 95.06 293 GLY B N 1
ATOM 6806 C CA . GLY B 1 293 ? 2.453 -36.562 0.441 1 95.06 293 GLY B CA 1
ATOM 6807 C C . GLY B 1 293 ? 1.226 -36.719 1.321 1 95.06 293 GLY B C 1
ATOM 6808 O O . GLY B 1 293 ? 0.389 -37.594 1.085 1 95.06 293 GLY B O 1
ATOM 6809 N N . GLU B 1 294 ? 1.138 -35.812 2.258 1 96.31 294 GLU B N 1
ATOM 6810 C CA . GLU B 1 294 ? -0.011 -35.844 3.158 1 96.31 294 GLU B CA 1
ATOM 6811 C C . GLU B 1 294 ? -1.312 -35.594 2.402 1 96.31 294 GLU B C 1
ATOM 6813 O O . GLU B 1 294 ? -2.311 -36.281 2.625 1 96.31 294 GLU B O 1
ATOM 6818 N N . TYR B 1 295 ? -1.306 -34.688 1.528 1 97.12 295 TYR B N 1
ATOM 6819 C CA . TYR B 1 295 ? -2.518 -34.25 0.855 1 97.12 295 TYR B CA 1
ATOM 6820 C C . TYR B 1 295 ? -2.938 -35.219 -0.233 1 97.12 295 TYR B C 1
ATOM 6822 O O . TYR B 1 295 ? -4.074 -35.188 -0.708 1 97.12 295 TYR B O 1
ATOM 6830 N N . THR B 1 296 ? -2.008 -36.094 -0.671 1 96.12 296 THR B N 1
ATOM 6831 C CA . THR B 1 296 ? -2.328 -37.031 -1.747 1 96.12 296 THR B CA 1
ATOM 6832 C C . THR B 1 296 ? -2.393 -38.469 -1.224 1 96.12 296 THR B C 1
ATOM 6834 O O . THR B 1 296 ? -2.559 -39.406 -1.999 1 96.12 296 THR B O 1
ATOM 6837 N N . SER B 1 297 ? -2.264 -38.688 0.047 1 94.94 297 SER B N 1
ATOM 6838 C CA . SER B 1 297 ? -2.268 -40 0.633 1 94.94 297 SER B CA 1
ATOM 6839 C C . SER B 1 297 ? -3.688 -40.5 0.91 1 94.94 297 SER B C 1
ATOM 6841 O O . SER B 1 297 ? -4.613 -39.688 1 1 94.94 297 SER B O 1
ATOM 6843 N N . GLY B 1 298 ? -3.852 -41.781 0.991 1 94.38 298 GLY B N 1
ATOM 6844 C CA . GLY B 1 298 ? -5.086 -42.375 1.454 1 94.38 298 GLY B CA 1
ATOM 6845 C C . GLY B 1 298 ? -6.164 -42.438 0.386 1 94.38 298 GLY B C 1
ATOM 6846 O O . GLY B 1 298 ? -7.168 -43.125 0.542 1 94.38 298 GLY B O 1
ATOM 6847 N N . GLY B 1 299 ? -6.016 -41.719 -0.648 1 94.88 299 GLY B N 1
ATOM 6848 C CA . GLY B 1 299 ? -6.973 -41.719 -1.743 1 94.88 299 GLY B CA 1
ATOM 6849 C C . GLY B 1 299 ? -8.242 -40.969 -1.43 1 94.88 299 GLY B C 1
ATOM 6850 O O . GLY B 1 299 ? -9.273 -41.156 -2.078 1 94.88 299 GLY B O 1
ATOM 6851 N N . ASP B 1 300 ? -8.195 -40.094 -0.43 1 97 300 ASP B N 1
ATOM 6852 C CA . ASP B 1 300 ? -9.422 -39.438 0.015 1 97 300 ASP B CA 1
ATOM 6853 C C . ASP B 1 300 ? -9.25 -37.906 0.085 1 97 300 ASP B C 1
ATOM 6855 O O . ASP B 1 300 ? -10.086 -37.219 0.662 1 97 300 ASP B O 1
ATOM 6859 N N . LYS B 1 301 ? -8.141 -37.375 -0.406 1 97.81 301 LYS B N 1
ATOM 6860 C CA . LYS B 1 301 ? -7.91 -35.938 -0.484 1 97.81 301 LYS B CA 1
ATOM 6861 C C . LYS B 1 301 ? -7.715 -35.5 -1.93 1 97.81 301 LYS B C 1
ATOM 6863 O O . LYS B 1 301 ? -8.555 -35.75 -2.789 1 97.81 301 LYS B O 1
ATOM 6868 N N . VAL B 1 302 ? -6.66 -34.844 -2.271 1 97.81 302 VAL B N 1
ATOM 6869 C CA . VAL B 1 302 ? -6.496 -34.469 -3.67 1 97.81 302 VAL B CA 1
ATOM 6870 C C . VAL B 1 302 ? -5.758 -35.562 -4.426 1 97.81 302 VAL B C 1
ATOM 6872 O O . VAL B 1 302 ? -5.125 -36.438 -3.816 1 97.81 302 VAL B O 1
ATOM 6875 N N . HIS B 1 303 ? -5.875 -35.594 -5.691 1 97.62 303 HIS B N 1
ATOM 6876 C CA . HIS B 1 303 ? -5.332 -36.656 -6.551 1 97.62 303 HIS B CA 1
ATOM 6877 C C . HIS B 1 303 ? -3.832 -36.469 -6.758 1 97.62 303 HIS B C 1
ATOM 6879 O O . HIS B 1 303 ? -3.082 -37.438 -6.793 1 97.62 303 HIS B O 1
ATOM 6885 N N . MET B 1 304 ? -3.404 -35.25 -6.895 1 96.56 304 MET B N 1
ATOM 6886 C CA . MET B 1 304 ? -2.008 -34.938 -7.176 1 96.56 304 MET B CA 1
ATOM 6887 C C . MET B 1 304 ? -1.657 -33.562 -6.645 1 96.56 304 MET B C 1
ATOM 6889 O O . MET B 1 304 ? -2.545 -32.781 -6.281 1 96.56 304 MET B O 1
ATOM 6893 N N . CYS B 1 305 ? -0.435 -33.281 -6.504 1 94.69 305 CYS B N 1
ATOM 6894 C CA . CYS B 1 305 ? 0.058 -31.969 -6.125 1 94.69 305 CYS B CA 1
ATOM 6895 C C . CYS B 1 305 ? 1.187 -31.516 -7.051 1 94.69 305 CYS B C 1
ATOM 6897 O O . CYS B 1 305 ? 1.941 -32.344 -7.559 1 94.69 305 CYS B O 1
ATOM 6899 N N . TYR B 1 306 ? 1.188 -30.188 -7.227 1 86.75 306 TYR B N 1
ATOM 6900 C CA . TYR B 1 306 ? 2.381 -29.594 -7.824 1 86.75 306 TYR B CA 1
ATOM 6901 C C . TYR B 1 306 ? 3.578 -29.719 -6.891 1 86.75 306 TYR B C 1
ATOM 6903 O O . TYR B 1 306 ? 3.473 -29.422 -5.695 1 86.75 306 TYR B O 1
ATOM 6911 N N . ALA B 1 307 ? 4.672 -30.297 -7.422 1 78 307 ALA B N 1
ATOM 6912 C CA . ALA B 1 307 ? 5.938 -30.219 -6.703 1 78 307 ALA B CA 1
ATOM 6913 C C . ALA B 1 307 ? 6.793 -29.062 -7.223 1 78 307 ALA B C 1
ATOM 6915 O O . ALA B 1 307 ? 7.055 -28.969 -8.43 1 78 307 ALA B O 1
ATOM 6916 N N . PHE B 1 308 ? 7.172 -28.078 -6.41 1 83.31 308 PHE B N 1
ATOM 6917 C CA . PHE B 1 308 ? 7.789 -26.812 -6.824 1 83.31 308 PHE B CA 1
ATOM 6918 C C . PHE B 1 308 ? 9.289 -27 -7.047 1 83.31 308 PHE B C 1
ATOM 6920 O O . PHE B 1 308 ? 9.977 -26.062 -7.449 1 83.31 308 PHE B O 1
ATOM 6927 N N . GLU B 1 309 ? 9.758 -28.188 -6.945 1 88.19 309 GLU B N 1
ATOM 6928 C CA . GLU B 1 309 ? 11.195 -28.438 -7.051 1 88.19 309 GLU B CA 1
ATOM 6929 C C . GLU B 1 309 ? 11.727 -28.031 -8.43 1 88.19 309 GLU B C 1
ATOM 6931 O O . GLU B 1 309 ? 12.789 -27.422 -8.531 1 88.19 309 GLU B O 1
ATOM 6936 N N . PHE B 1 310 ? 10.93 -28.328 -9.422 1 93.25 310 PHE B N 1
ATOM 6937 C CA . PHE B 1 310 ? 11.383 -28.031 -10.773 1 93.25 310 PHE B CA 1
ATOM 6938 C C . PHE B 1 310 ? 10.953 -26.641 -11.195 1 93.25 310 PHE B C 1
ATOM 6940 O O . PHE B 1 310 ? 11.188 -26.234 -12.336 1 93.25 310 PHE B O 1
ATOM 6947 N N . LEU B 1 311 ? 10.32 -25.891 -10.305 1 92.81 311 LEU B N 1
ATOM 6948 C CA . LEU B 1 311 ? 9.93 -24.516 -10.562 1 92.81 311 LEU B CA 1
ATOM 6949 C C . LEU B 1 311 ? 10.836 -23.547 -9.828 1 92.81 311 LEU B C 1
ATOM 6951 O O . LEU B 1 311 ? 10.734 -22.328 -10.016 1 92.81 311 LEU B O 1
ATOM 6955 N N . ALA B 1 312 ? 11.75 -24.109 -9.039 1 88.5 312 ALA B N 1
ATOM 6956 C CA . ALA B 1 312 ? 12.742 -23.328 -8.312 1 88.5 312 ALA B CA 1
ATOM 6957 C C . ALA B 1 312 ? 13.859 -22.859 -9.242 1 88.5 312 ALA B C 1
ATOM 6959 O O . ALA B 1 312 ? 14.023 -23.406 -10.344 1 88.5 312 ALA B O 1
ATOM 6960 N N . PRO B 1 313 ? 14.609 -21.859 -8.852 1 87.19 313 PRO B N 1
ATOM 6961 C CA . PRO B 1 313 ? 15.656 -21.312 -9.719 1 87.19 313 PRO B CA 1
ATOM 6962 C C . PRO B 1 313 ? 16.859 -22.234 -9.852 1 87.19 313 PRO B C 1
ATOM 6964 O O . PRO B 1 313 ? 17.719 -22.031 -10.711 1 87.19 313 PRO B O 1
ATOM 6967 N N . ASP B 1 314 ? 16.922 -23.281 -9.203 1 88.75 314 ASP B N 1
ATOM 6968 C CA . ASP B 1 314 ? 18.078 -24.188 -9.227 1 88.75 314 ASP B CA 1
ATOM 6969 C C . ASP B 1 314 ? 18.281 -24.797 -10.617 1 88.75 314 ASP B C 1
ATOM 6971 O O . ASP B 1 314 ? 17.297 -25.172 -11.273 1 88.75 314 ASP B O 1
ATOM 6975 N N . ARG B 1 315 ? 19.469 -24.953 -10.984 1 90.62 315 ARG B N 1
ATOM 6976 C CA . ARG B 1 315 ? 19.812 -25.562 -12.273 1 90.62 315 ARG B CA 1
ATOM 6977 C C . ARG B 1 315 ? 19.328 -27 -12.344 1 90.62 315 ARG B C 1
ATOM 6979 O O . ARG B 1 315 ? 19.422 -27.75 -11.367 1 90.62 315 ARG B O 1
ATOM 6986 N N . LEU B 1 316 ? 18.922 -27.375 -13.516 1 95.06 316 LEU B N 1
ATOM 6987 C CA . LEU B 1 316 ? 18.484 -28.734 -13.727 1 95.06 316 LEU B CA 1
ATOM 6988 C C . LEU B 1 316 ? 19.641 -29.641 -14.148 1 95.06 316 LEU B C 1
ATOM 6990 O O . LEU B 1 316 ? 20.172 -29.484 -15.25 1 95.06 316 LEU B O 1
ATOM 6994 N N . THR B 1 317 ? 20.125 -30.516 -13.297 1 95.56 317 THR B N 1
ATOM 6995 C CA . THR B 1 317 ? 21.172 -31.484 -13.562 1 95.56 317 THR B CA 1
ATOM 6996 C C . THR B 1 317 ? 20.625 -32.906 -13.461 1 95.56 317 THR B C 1
ATOM 6998 O O . THR B 1 317 ? 19.547 -33.125 -12.914 1 95.56 317 THR B O 1
ATOM 7001 N N . PRO B 1 318 ? 21.344 -33.906 -14.102 1 97.19 318 PRO B N 1
ATOM 7002 C CA . PRO B 1 318 ? 20.922 -35.312 -13.93 1 97.19 318 PRO B CA 1
ATOM 7003 C C . PRO B 1 318 ? 20.75 -35.688 -12.469 1 97.19 318 PRO B C 1
ATOM 7005 O O . PRO B 1 318 ? 19.75 -36.344 -12.117 1 97.19 318 PRO B O 1
ATOM 7008 N N . GLN B 1 319 ? 21.641 -35.219 -11.664 1 96 319 GLN B N 1
ATOM 7009 C CA . GLN B 1 319 ? 21.578 -35.531 -10.242 1 96 319 GLN B CA 1
ATOM 7010 C C . GLN B 1 319 ? 20.344 -34.906 -9.602 1 96 319 GLN B C 1
ATOM 7012 O O . GLN B 1 319 ? 19.672 -35.562 -8.789 1 96 319 GLN B O 1
ATOM 7017 N N . ARG B 1 320 ? 20.047 -33.719 -9.953 1 95.19 320 ARG B N 1
ATOM 7018 C CA . ARG B 1 320 ? 18.891 -33 -9.391 1 95.19 320 ARG B CA 1
ATOM 7019 C C . ARG B 1 320 ? 17.594 -33.719 -9.766 1 95.19 320 ARG B C 1
ATOM 7021 O O . ARG B 1 320 ? 16.703 -33.844 -8.93 1 95.19 320 ARG B O 1
ATOM 7028 N N . VAL B 1 321 ? 17.484 -34.125 -11 1 97.12 321 VAL B N 1
ATOM 7029 C CA . VAL B 1 321 ? 16.281 -34.781 -11.453 1 97.12 321 VAL B CA 1
ATOM 7030 C C . VAL B 1 321 ? 16.062 -36.062 -10.633 1 97.12 321 VAL B C 1
ATOM 7032 O O . VAL B 1 321 ? 14.977 -36.281 -10.086 1 97.12 321 VAL B O 1
ATOM 7035 N N . ALA B 1 322 ? 17.094 -36.844 -10.539 1 97 322 ALA B N 1
ATOM 7036 C CA . ALA B 1 322 ? 17 -38.125 -9.797 1 97 322 ALA B CA 1
ATOM 7037 C C . ALA B 1 322 ? 16.688 -37.844 -8.328 1 97 322 ALA B C 1
ATOM 7039 O O . ALA B 1 322 ? 15.852 -38.531 -7.734 1 97 322 ALA B O 1
ATOM 7040 N N . GLU B 1 323 ? 17.344 -36.906 -7.812 1 95.38 323 GLU B N 1
ATOM 7041 C CA . GLU B 1 323 ? 17.156 -36.594 -6.406 1 95.38 323 GLU B CA 1
ATOM 7042 C C . GLU B 1 323 ? 15.727 -36.125 -6.129 1 95.38 323 GLU B C 1
ATOM 7044 O O . GLU B 1 323 ? 15.117 -36.562 -5.145 1 95.38 323 GLU B O 1
ATOM 7049 N N . VAL B 1 324 ? 15.203 -35.25 -6.938 1 94.69 324 VAL B N 1
ATOM 7050 C CA . VAL B 1 324 ? 13.852 -34.75 -6.754 1 94.69 324 VAL B CA 1
ATOM 7051 C C . VAL B 1 324 ? 12.844 -35.906 -6.789 1 94.69 324 VAL B C 1
ATOM 7053 O O . VAL B 1 324 ? 11.961 -35.969 -5.934 1 94.69 324 VAL B O 1
ATOM 7056 N N . LEU B 1 325 ? 12.977 -36.781 -7.723 1 96.19 325 LEU B N 1
ATOM 7057 C CA . LEU B 1 325 ? 12.031 -37.906 -7.848 1 96.19 325 LEU B CA 1
ATOM 7058 C C . LEU B 1 325 ? 12.195 -38.875 -6.691 1 96.19 325 LEU B C 1
ATOM 7060 O O . LEU B 1 325 ? 11.203 -39.406 -6.176 1 96.19 325 LEU B O 1
ATOM 7064 N N . ARG B 1 326 ? 13.43 -39.125 -6.293 1 95.81 326 ARG B N 1
ATOM 7065 C CA . ARG B 1 326 ? 13.672 -40 -5.141 1 95.81 326 ARG B CA 1
ATOM 7066 C C . ARG B 1 326 ? 13.094 -39.375 -3.869 1 95.81 326 ARG B C 1
ATOM 7068 O O . ARG B 1 326 ? 12.469 -40.062 -3.068 1 95.81 326 ARG B O 1
ATOM 7075 N N . ASP B 1 327 ? 13.312 -38.125 -3.727 1 95 327 ASP B N 1
ATOM 7076 C CA . ASP B 1 327 ? 12.805 -37.438 -2.549 1 95 327 ASP B CA 1
ATOM 7077 C C . ASP B 1 327 ? 11.273 -37.438 -2.527 1 95 327 ASP B C 1
ATOM 7079 O O . ASP B 1 327 ? 10.664 -37.594 -1.472 1 95 327 ASP B O 1
ATOM 7083 N N . PHE B 1 328 ? 10.727 -37.219 -3.654 1 94.44 328 PHE B N 1
ATOM 7084 C CA . PHE B 1 328 ? 9.273 -37.25 -3.729 1 94.44 328 PHE B CA 1
ATOM 7085 C C . PHE B 1 328 ? 8.75 -38.625 -3.344 1 94.44 328 PHE B C 1
ATOM 7087 O O . PHE B 1 328 ? 7.797 -38.75 -2.568 1 94.44 328 PHE B O 1
ATOM 7094 N N . HIS B 1 329 ? 9.359 -39.625 -3.9 1 94 329 HIS B N 1
ATOM 7095 C CA . HIS B 1 329 ? 8.938 -41 -3.602 1 94 329 HIS B CA 1
ATOM 7096 C C . HIS B 1 329 ? 9.055 -41.312 -2.111 1 94 329 HIS B C 1
ATOM 7098 O O . HIS B 1 329 ? 8.203 -42 -1.541 1 94 329 HIS B O 1
ATOM 7104 N N . ARG B 1 330 ? 10.055 -40.812 -1.548 1 95.19 330 ARG B N 1
ATOM 7105 C CA . ARG B 1 330 ? 10.273 -41.031 -0.121 1 95.19 330 ARG B CA 1
ATOM 7106 C C . ARG B 1 330 ? 9.234 -40.281 0.709 1 95.19 330 ARG B C 1
ATOM 7108 O O . ARG B 1 330 ? 8.641 -40.875 1.627 1 95.19 330 ARG B O 1
ATOM 7115 N N . ALA B 1 331 ? 8.961 -39.062 0.408 1 93.81 331 ALA B N 1
ATOM 7116 C CA . ALA B 1 331 ? 8.078 -38.188 1.187 1 93.81 331 ALA B CA 1
ATOM 7117 C C . ALA B 1 331 ? 6.613 -38.5 0.919 1 93.81 331 ALA B C 1
ATOM 7119 O O . ALA B 1 331 ? 5.766 -38.344 1.798 1 93.81 331 ALA B O 1
ATOM 7120 N N . ALA B 1 332 ? 6.344 -39 -0.251 1 92.38 332 ALA B N 1
ATOM 7121 C CA . ALA B 1 332 ? 4.977 -39.25 -0.696 1 92.38 332 ALA B CA 1
ATOM 7122 C C . ALA B 1 332 ? 4.871 -40.594 -1.41 1 92.38 332 ALA B C 1
ATOM 7124 O O . ALA B 1 332 ? 4.504 -40.656 -2.586 1 92.38 332 ALA B O 1
ATOM 7125 N N . PRO B 1 333 ? 5.055 -41.625 -0.712 1 91.62 333 PRO B N 1
ATOM 7126 C CA . PRO B 1 333 ? 5.086 -42.938 -1.369 1 91.62 333 PRO B CA 1
ATOM 7127 C C . PRO B 1 333 ? 3.771 -43.25 -2.064 1 91.62 333 PRO B C 1
ATOM 7129 O O . PRO B 1 333 ? 3.771 -43.969 -3.088 1 91.62 333 PRO B O 1
ATOM 7132 N N . GLU B 1 334 ? 2.699 -42.781 -1.583 1 91.19 334 GLU B N 1
ATOM 7133 C CA . GLU B 1 334 ? 1.405 -43.031 -2.209 1 91.19 334 GLU B CA 1
ATOM 7134 C C . GLU B 1 334 ? 0.984 -41.875 -3.107 1 91.19 334 GLU B C 1
ATOM 7136 O O . GLU B 1 334 ? -0.076 -41.938 -3.736 1 91.19 334 GLU B O 1
ATOM 7141 N N . GLY B 1 335 ? 1.797 -40.938 -3.086 1 91 335 GLY B N 1
ATOM 7142 C CA . GLY B 1 335 ? 1.416 -39.688 -3.76 1 91 335 GLY B CA 1
ATOM 7143 C C . GLY B 1 335 ? 1.688 -39.719 -5.254 1 91 335 GLY B C 1
ATOM 7144 O O . GLY B 1 335 ? 2.334 -40.656 -5.754 1 91 335 GLY B O 1
ATOM 7145 N N . TRP B 1 336 ? 1.132 -38.844 -5.918 1 93.44 336 TRP B N 1
ATOM 7146 C CA . TRP B 1 336 ? 1.312 -38.625 -7.352 1 93.44 336 TRP B CA 1
ATOM 7147 C C . TRP B 1 336 ? 1.647 -37.188 -7.648 1 93.44 336 TRP B C 1
ATOM 7149 O O . TRP B 1 336 ? 0.959 -36.25 -7.184 1 93.44 336 TRP B O 1
ATOM 7159 N N . ALA B 1 337 ? 2.672 -36.969 -8.367 1 94.69 337 ALA B N 1
ATOM 7160 C CA . ALA B 1 337 ? 3.127 -35.625 -8.641 1 94.69 337 ALA B CA 1
ATOM 7161 C C . ALA B 1 337 ? 2.592 -35.125 -9.977 1 94.69 337 ALA B C 1
ATOM 7163 O O . ALA B 1 337 ? 2.357 -35.906 -10.898 1 94.69 337 ALA B O 1
ATOM 7164 N N . CYS B 1 338 ? 2.291 -33.906 -9.992 1 96.38 338 CYS B N 1
ATOM 7165 C CA . CYS B 1 338 ? 2.143 -33.156 -11.242 1 96.38 338 CYS B CA 1
ATOM 7166 C C . CYS B 1 338 ? 3.354 -32.25 -11.492 1 96.38 338 CYS B C 1
ATOM 7168 O O . CYS B 1 338 ? 3.553 -31.266 -10.789 1 96.38 338 CYS B O 1
ATOM 7170 N N . TRP B 1 339 ? 4.164 -32.594 -12.453 1 96.69 339 TRP B N 1
ATOM 7171 C CA . TRP B 1 339 ? 5.414 -31.875 -12.695 1 96.69 339 TRP B CA 1
ATOM 7172 C C . TRP B 1 339 ? 5.223 -30.766 -13.719 1 96.69 339 TRP B C 1
ATOM 7174 O O . TRP B 1 339 ? 4.504 -30.938 -14.711 1 96.69 339 TRP B O 1
ATOM 7184 N N . ALA B 1 340 ? 5.809 -29.703 -13.422 1 96.69 340 ALA B N 1
ATOM 7185 C CA . ALA B 1 340 ? 5.867 -28.562 -14.336 1 96.69 340 ALA B CA 1
ATOM 7186 C C . ALA B 1 340 ? 7.262 -27.938 -14.352 1 96.69 340 ALA B C 1
ATOM 7188 O O . ALA B 1 340 ? 7.914 -27.844 -13.312 1 96.69 340 ALA B O 1
ATOM 7189 N N . PHE B 1 341 ? 7.699 -27.562 -15.516 1 97 341 PHE B N 1
ATOM 7190 C CA . PHE B 1 341 ? 8.953 -26.828 -15.625 1 97 341 PHE B CA 1
ATOM 7191 C C . PHE B 1 341 ? 8.68 -25.328 -15.711 1 97 341 PHE B C 1
ATOM 7193 O O . PHE B 1 341 ? 9.57 -24.516 -15.438 1 97 341 PHE B O 1
ATOM 7200 N N . SER B 1 342 ? 7.465 -24.969 -16.109 1 96.44 342 SER B N 1
ATOM 7201 C CA . SER B 1 342 ? 7.035 -23.578 -16.188 1 96.44 342 SER B CA 1
ATOM 7202 C C . SER B 1 342 ? 5.578 -23.422 -15.766 1 96.44 342 SER B C 1
ATOM 7204 O O . SER B 1 342 ? 4.805 -24.375 -15.82 1 96.44 342 SER B O 1
ATOM 7206 N N . ASN B 1 343 ? 5.262 -22.328 -15.266 1 96.12 343 ASN B N 1
ATOM 7207 C CA . ASN B 1 343 ? 3.893 -21.891 -15.023 1 96.12 343 ASN B CA 1
ATOM 7208 C C . ASN B 1 343 ? 3.785 -20.375 -15.031 1 96.12 343 ASN B C 1
ATOM 7210 O O . ASN B 1 343 ? 4.723 -19.688 -15.43 1 96.12 343 ASN B O 1
ATOM 7214 N N . HIS B 1 344 ? 2.67 -19.875 -14.664 1 96.62 344 HIS B N 1
ATOM 7215 C CA . HIS B 1 344 ? 2.379 -18.453 -14.766 1 96.62 344 HIS B CA 1
ATOM 7216 C C . HIS B 1 344 ? 3.037 -17.672 -13.633 1 96.62 344 HIS B C 1
ATOM 7218 O O . HIS B 1 344 ? 2.883 -16.453 -13.547 1 96.62 344 HIS B O 1
ATOM 7224 N N . ASP B 1 345 ? 3.85 -18.328 -12.789 1 94.56 345 ASP B N 1
ATOM 7225 C CA . ASP B 1 345 ? 4.344 -17.641 -11.602 1 94.56 345 ASP B CA 1
ATOM 7226 C C . ASP B 1 345 ? 5.867 -17.531 -11.625 1 94.56 345 ASP B C 1
ATOM 7228 O O . ASP B 1 345 ? 6.453 -16.781 -10.836 1 94.56 345 ASP B O 1
ATOM 7232 N N . VAL B 1 346 ? 6.512 -18.281 -12.516 1 94.88 346 VAL B N 1
ATOM 7233 C CA . VAL B 1 346 ? 7.969 -18.312 -12.453 1 94.88 346 VAL B CA 1
ATOM 7234 C C . VAL B 1 346 ? 8.555 -18.016 -13.836 1 94.88 346 VAL B C 1
ATOM 7236 O O . VAL B 1 346 ? 7.867 -18.141 -14.852 1 94.88 346 VAL B O 1
ATOM 7239 N N . VAL B 1 347 ? 9.805 -17.656 -13.836 1 96.19 347 VAL B N 1
ATOM 7240 C CA . VAL B 1 347 ? 10.531 -17.438 -15.078 1 96.19 347 VAL B CA 1
ATOM 7241 C C . VAL B 1 347 ? 10.461 -18.688 -15.945 1 96.19 347 VAL B C 1
ATOM 7243 O O . VAL B 1 347 ? 10.602 -19.812 -15.445 1 96.19 347 VAL B O 1
ATOM 7246 N N . ARG B 1 348 ? 10.195 -18.547 -17.203 1 97.69 348 ARG B N 1
ATOM 7247 C CA . ARG B 1 348 ? 10.109 -19.688 -18.094 1 97.69 348 ARG B CA 1
ATOM 7248 C C . ARG B 1 348 ? 11.391 -20.5 -18.062 1 97.69 348 ARG B C 1
ATOM 7250 O O . ARG B 1 348 ? 12.492 -19.953 -18.016 1 97.69 348 ARG B O 1
ATOM 7257 N N . HIS B 1 349 ? 11.273 -21.766 -18.141 1 97 349 HIS B N 1
ATOM 7258 C CA . HIS B 1 349 ? 12.367 -22.688 -17.859 1 97 349 HIS B CA 1
ATOM 7259 C C . HIS B 1 349 ? 13.492 -22.531 -18.875 1 97 349 HIS B C 1
ATOM 7261 O O . HIS B 1 349 ? 14.672 -22.703 -18.531 1 97 349 HIS B O 1
ATOM 7267 N N . VAL B 1 350 ? 13.195 -22.172 -20.156 1 97.31 350 VAL B N 1
ATOM 7268 C CA . VAL B 1 350 ? 14.227 -22.078 -21.188 1 97.31 350 VAL B CA 1
ATOM 7269 C C . VAL B 1 350 ? 15.125 -20.875 -20.906 1 97.31 350 VAL B C 1
ATOM 7271 O O . VAL B 1 350 ? 16.266 -20.828 -21.375 1 97.31 350 VAL B O 1
ATOM 7274 N N . SER B 1 351 ? 14.539 -19.891 -20.203 1 96.94 351 SER B N 1
ATOM 7275 C CA . SER B 1 351 ? 15.336 -18.75 -19.766 1 96.94 351 SER B CA 1
ATOM 7276 C C . SER B 1 351 ? 16.016 -19.047 -18.422 1 96.94 351 SER B C 1
ATOM 7278 O O . SER B 1 351 ? 17.203 -18.719 -18.25 1 96.94 351 SER B O 1
ATOM 7280 N N . ARG B 1 352 ? 15.297 -19.672 -17.547 1 95.69 352 ARG B N 1
ATOM 7281 C CA . ARG B 1 352 ? 15.781 -19.953 -16.188 1 95.69 352 ARG B CA 1
ATOM 7282 C C . ARG B 1 352 ? 17 -20.875 -16.234 1 95.69 352 ARG B C 1
ATOM 7284 O O . ARG B 1 352 ? 17.922 -20.734 -15.414 1 95.69 352 ARG B O 1
ATOM 7291 N N . TRP B 1 353 ? 17.062 -21.797 -17.203 1 96.25 353 TRP B N 1
ATOM 7292 C CA . TRP B 1 353 ? 18.141 -22.781 -17.312 1 96.25 353 TRP B CA 1
ATOM 7293 C C . TRP B 1 353 ? 18.969 -22.562 -18.562 1 96.25 353 TRP B C 1
ATOM 7295 O O . TRP B 1 353 ? 19.5 -23.516 -19.141 1 96.25 353 TRP B O 1
ATOM 7305 N N . ALA B 1 354 ? 19.109 -21.359 -19 1 94.31 354 ALA B N 1
ATOM 7306 C CA . ALA B 1 354 ? 19.734 -21.031 -20.281 1 94.31 354 ALA B CA 1
ATOM 7307 C C . ALA B 1 354 ? 21.25 -20.938 -20.141 1 94.31 354 ALA B C 1
ATOM 7309 O O . ALA B 1 354 ? 21.969 -20.906 -21.141 1 94.31 354 ALA B O 1
ATOM 7310 N N . ASP B 1 355 ? 21.734 -20.859 -18.984 1 91.75 355 ASP B N 1
ATOM 7311 C CA . ASP B 1 355 ? 23.172 -20.625 -18.797 1 91.75 355 ASP B CA 1
ATOM 7312 C C . ASP B 1 355 ? 24 -21.703 -19.469 1 91.75 355 ASP B C 1
ATOM 7314 O O . ASP B 1 355 ? 23.797 -22.891 -19.219 1 91.75 355 ASP B O 1
ATOM 7318 N N . GLY B 1 356 ? 24.891 -21.328 -20.328 1 88.69 356 GLY B N 1
ATOM 7319 C CA . GLY B 1 356 ? 25.797 -22.25 -20.984 1 88.69 356 GLY B CA 1
ATOM 7320 C C . GLY B 1 356 ? 25.172 -22.969 -22.172 1 88.69 356 GLY B C 1
ATOM 7321 O O . GLY B 1 356 ? 25.797 -23.844 -22.766 1 88.69 356 GLY B O 1
ATOM 7322 N N . VAL B 1 357 ? 23.953 -22.656 -22.5 1 94.38 357 VAL B N 1
ATOM 7323 C CA . VAL B 1 357 ? 23.25 -23.328 -23.578 1 94.38 357 VAL B CA 1
ATOM 7324 C C . VAL B 1 357 ? 23.5 -22.609 -24.891 1 94.38 357 VAL B C 1
ATOM 7326 O O . VAL B 1 357 ? 23.219 -21.406 -25.016 1 94.38 357 VAL B O 1
ATOM 7329 N N . THR B 1 358 ? 24.016 -23.297 -25.875 1 92.5 358 THR B N 1
ATOM 7330 C CA . THR B 1 358 ? 24.328 -22.703 -27.172 1 92.5 358 THR B CA 1
ATOM 7331 C C . THR B 1 358 ? 23.234 -23 -28.188 1 92.5 358 THR B C 1
ATOM 7333 O O . THR B 1 358 ? 22.953 -22.188 -29.078 1 92.5 358 THR B O 1
ATOM 7336 N N . ASP B 1 359 ? 22.672 -24.203 -28.109 1 96.31 359 ASP B N 1
ATOM 7337 C CA . ASP B 1 359 ? 21.547 -24.578 -28.969 1 96.31 359 ASP B CA 1
ATOM 7338 C C . ASP B 1 359 ? 20.234 -24.609 -28.172 1 96.31 359 ASP B C 1
ATOM 7340 O O . ASP B 1 359 ? 19.859 -25.641 -27.609 1 96.31 359 ASP B O 1
ATOM 7344 N N . HIS B 1 360 ? 19.531 -23.516 -28.281 1 96 360 HIS B N 1
ATOM 7345 C CA . HIS B 1 360 ? 18.344 -23.297 -27.453 1 96 360 HIS B CA 1
ATOM 7346 C C . HIS B 1 360 ? 17.219 -24.234 -27.844 1 96 360 HIS B C 1
ATOM 7348 O O . HIS B 1 360 ? 16.484 -24.719 -26.969 1 96 360 HIS B O 1
ATOM 7354 N N . ASP B 1 361 ? 17.062 -24.484 -29.109 1 97.62 361 ASP B N 1
ATOM 7355 C CA . ASP B 1 361 ? 15.977 -25.359 -29.547 1 97.62 361 ASP B CA 1
ATOM 7356 C C . ASP B 1 361 ? 16.234 -26.797 -29.125 1 97.62 361 ASP B C 1
ATOM 7358 O O . ASP B 1 361 ? 15.336 -27.5 -28.656 1 97.62 361 ASP B O 1
ATOM 7362 N N . ALA B 1 362 ? 17.453 -27.234 -29.328 1 97.81 362 ALA B N 1
ATOM 7363 C CA . ALA B 1 362 ? 17.797 -28.594 -28.922 1 97.81 362 ALA B CA 1
ATOM 7364 C C . ALA B 1 362 ? 17.594 -28.766 -27.422 1 97.81 362 ALA B C 1
ATOM 7366 O O . ALA B 1 362 ? 17.094 -29.812 -26.969 1 97.81 362 ALA B O 1
ATOM 7367 N N . HIS B 1 363 ? 18.016 -27.766 -26.703 1 98.06 363 HIS B N 1
ATOM 7368 C CA . HIS B 1 363 ? 17.859 -27.797 -25.25 1 98.06 363 HIS B CA 1
ATOM 7369 C C . HIS B 1 363 ? 16.375 -27.844 -24.875 1 98.06 363 HIS B C 1
ATOM 7371 O O . HIS B 1 363 ? 15.977 -28.641 -24.016 1 98.06 363 HIS B O 1
ATOM 7377 N N . ALA B 1 364 ? 15.562 -27.016 -25.516 1 98.38 364 ALA B N 1
ATOM 7378 C CA . ALA B 1 364 ? 14.125 -27 -25.25 1 98.38 364 ALA B CA 1
ATOM 7379 C C . ALA B 1 364 ? 13.492 -28.344 -25.547 1 98.38 364 ALA B C 1
ATOM 7381 O O . ALA B 1 364 ? 12.648 -28.828 -24.781 1 98.38 364 ALA B O 1
ATOM 7382 N N . LYS B 1 365 ? 13.898 -28.969 -26.641 1 98.5 365 LYS B N 1
ATOM 7383 C CA . LYS B 1 365 ? 13.383 -30.281 -27.016 1 98.5 365 LYS B CA 1
ATOM 7384 C C . LYS B 1 365 ? 13.766 -31.344 -25.984 1 98.5 365 LYS B C 1
ATOM 7386 O O . LYS B 1 365 ? 12.945 -32.188 -25.641 1 98.5 365 LYS B O 1
ATOM 7391 N N . LEU B 1 366 ? 14.977 -31.25 -25.547 1 98.12 366 LEU B N 1
ATOM 7392 C CA . LEU B 1 366 ? 15.422 -32.188 -24.5 1 98.12 366 LEU B CA 1
ATOM 7393 C C . LEU B 1 366 ? 14.578 -32.031 -23.234 1 98.12 366 LEU B C 1
ATOM 7395 O O . LEU B 1 366 ? 14.125 -33 -22.672 1 98.12 366 LEU B O 1
ATOM 7399 N N . LEU B 1 367 ? 14.414 -30.797 -22.781 1 98.12 367 LEU B N 1
ATOM 7400 C CA . LEU B 1 367 ? 13.664 -30.531 -21.547 1 98.12 367 LEU B CA 1
ATOM 7401 C C . LEU B 1 367 ? 12.227 -31.016 -21.672 1 98.12 367 LEU B C 1
ATOM 7403 O O . LEU B 1 367 ? 11.688 -31.609 -20.734 1 98.12 367 LEU B O 1
ATOM 7407 N N . ALA B 1 368 ? 11.625 -30.734 -22.797 1 98 368 ALA B N 1
ATOM 7408 C CA . ALA B 1 368 ? 10.266 -31.203 -23.047 1 98 368 ALA B CA 1
ATOM 7409 C C . ALA B 1 368 ? 10.172 -32.719 -22.906 1 98 368 ALA B C 1
ATOM 7411 O O . ALA B 1 368 ? 9.289 -33.25 -22.219 1 98 368 ALA B O 1
ATOM 7412 N N . SER B 1 369 ? 11.047 -33.406 -23.562 1 98.62 369 SER B N 1
ATOM 7413 C CA . SER B 1 369 ? 11.031 -34.875 -23.594 1 98.62 369 SER B CA 1
ATOM 7414 C C . SER B 1 369 ? 11.32 -35.469 -22.203 1 98.62 369 SER B C 1
ATOM 7416 O O . SER B 1 369 ? 10.742 -36.469 -21.828 1 98.62 369 SER B O 1
ATOM 7418 N N . LEU B 1 370 ? 12.203 -34.812 -21.531 1 98.56 370 LEU B N 1
ATOM 7419 C CA . LEU B 1 370 ? 12.508 -35.219 -20.172 1 98.56 370 LEU B CA 1
ATOM 7420 C C . LEU B 1 370 ? 11.273 -35.125 -19.281 1 98.56 370 LEU B C 1
ATOM 7422 O O . LEU B 1 370 ? 10.891 -36.094 -18.625 1 98.56 370 LEU B O 1
ATOM 7426 N N . LEU B 1 371 ? 10.648 -33.969 -19.266 1 98 371 LEU B N 1
ATOM 7427 C CA . LEU B 1 371 ? 9.438 -33.781 -18.484 1 98 371 LEU B CA 1
ATOM 7428 C C . LEU B 1 371 ? 8.398 -34.844 -18.781 1 98 371 LEU B C 1
ATOM 7430 O O . LEU B 1 371 ? 7.805 -35.406 -17.859 1 98 371 LEU B O 1
ATOM 7434 N N . MET B 1 372 ? 8.242 -35.156 -20.047 1 98.38 372 MET B N 1
ATOM 7435 C CA . MET B 1 372 ? 7.191 -36.062 -20.516 1 98.38 372 MET B CA 1
ATOM 7436 C C . MET B 1 372 ? 7.574 -37.531 -20.266 1 98.38 372 MET B C 1
ATOM 7438 O O . MET B 1 372 ? 6.773 -38.438 -20.516 1 98.38 372 MET B O 1
ATOM 7442 N N . SER B 1 373 ? 8.789 -37.75 -19.797 1 98.44 373 SER B N 1
ATOM 7443 C CA . SER B 1 373 ? 9.242 -39.125 -19.562 1 98.44 373 SER B CA 1
ATOM 7444 C C . SER B 1 373 ? 9.312 -39.438 -18.062 1 98.44 373 SER B C 1
ATOM 7446 O O . SER B 1 373 ? 9.516 -40.594 -17.672 1 98.44 373 SER B O 1
ATOM 7448 N N . LEU B 1 374 ? 9.141 -38.438 -17.234 1 97.88 374 LEU B N 1
ATOM 7449 C CA . LEU B 1 374 ? 9.195 -38.625 -15.797 1 97.88 374 LEU B CA 1
ATOM 7450 C C . LEU B 1 374 ? 7.895 -39.25 -15.281 1 97.88 374 LEU B C 1
ATOM 7452 O O . LEU B 1 374 ? 6.844 -39.094 -15.906 1 97.88 374 LEU B O 1
ATOM 7456 N N . ARG B 1 375 ? 8 -39.969 -14.172 1 97.06 375 ARG B N 1
ATOM 7457 C CA . ARG B 1 375 ? 6.797 -40.5 -13.539 1 97.06 375 ARG B CA 1
ATOM 7458 C C . ARG B 1 375 ? 5.973 -39.375 -12.914 1 97.06 375 ARG B C 1
ATOM 7460 O O . ARG B 1 375 ? 6.43 -38.688 -11.992 1 97.06 375 ARG B O 1
ATOM 7467 N N . GLY B 1 376 ? 4.777 -39.188 -13.336 1 96.19 376 GLY B N 1
ATOM 7468 C CA . GLY B 1 376 ? 3.873 -38.156 -12.875 1 96.19 376 GLY B CA 1
ATOM 7469 C C . GLY B 1 376 ? 3.025 -37.562 -13.984 1 96.19 376 GLY B C 1
ATOM 7470 O O . GLY B 1 376 ? 3.182 -37.938 -15.156 1 96.19 376 GLY B O 1
ATOM 7471 N N . THR B 1 377 ? 2.084 -36.781 -13.602 1 97.31 377 THR B N 1
ATOM 7472 C CA . THR B 1 377 ? 1.309 -36 -14.555 1 97.31 377 THR B CA 1
ATOM 7473 C C . THR B 1 377 ? 2.119 -34.812 -15.062 1 97.31 377 THR B C 1
ATOM 7475 O O . THR B 1 377 ? 2.957 -34.281 -14.336 1 97.31 377 THR B O 1
ATOM 7478 N N . VAL B 1 378 ? 1.905 -34.469 -16.312 1 97.44 378 VAL B N 1
ATOM 7479 C CA . VAL B 1 378 ? 2.682 -33.438 -16.969 1 97.44 378 VAL B CA 1
ATOM 7480 C C . VAL B 1 378 ? 1.832 -32.156 -17.094 1 97.44 378 VAL B C 1
ATOM 7482 O O . VAL B 1 378 ? 0.686 -32.219 -17.547 1 97.44 378 VAL B O 1
ATOM 7485 N N . CYS B 1 379 ? 2.361 -31.062 -16.641 1 97.69 379 CYS B N 1
ATOM 7486 C CA . CYS B 1 379 ? 1.734 -29.766 -16.859 1 97.69 379 CYS B CA 1
ATOM 7487 C C . CYS B 1 379 ? 2.561 -28.922 -17.828 1 97.69 379 CYS B C 1
ATOM 7489 O O . CYS B 1 379 ? 3.744 -28.672 -17.578 1 97.69 379 CYS B O 1
ATOM 7491 N N . ILE B 1 380 ? 1.983 -28.531 -18.922 1 98.31 380 ILE B N 1
ATOM 7492 C CA . ILE B 1 380 ? 2.609 -27.688 -19.922 1 98.31 380 ILE B CA 1
ATOM 7493 C C . ILE B 1 380 ? 1.98 -26.297 -19.891 1 98.31 380 ILE B C 1
ATOM 7495 O O . ILE B 1 380 ? 0.761 -26.156 -20.016 1 98.31 380 ILE B O 1
ATOM 7499 N N . TYR B 1 381 ? 2.82 -25.266 -19.734 1 98.38 381 TYR B N 1
ATOM 7500 C CA . TYR B 1 381 ? 2.34 -23.891 -19.688 1 98.38 381 TYR B CA 1
ATOM 7501 C C . TYR B 1 381 ? 2.279 -23.297 -21.078 1 98.38 381 TYR B C 1
ATOM 7503 O O . TYR B 1 381 ? 3.182 -23.5 -21.891 1 98.38 381 TYR B O 1
ATOM 7511 N N . GLN B 1 382 ? 1.237 -22.547 -21.359 1 98.69 382 GLN B N 1
ATOM 7512 C CA . GLN B 1 382 ? 1.065 -21.938 -22.672 1 98.69 382 GLN B CA 1
ATOM 7513 C C . GLN B 1 382 ? 2.359 -21.281 -23.156 1 98.69 382 GLN B C 1
ATOM 7515 O O . GLN B 1 382 ? 2.99 -20.531 -22.406 1 98.69 382 GLN B O 1
ATOM 7520 N N . GLY B 1 383 ? 2.746 -21.609 -24.328 1 98.38 383 GLY B N 1
ATOM 7521 C CA . GLY B 1 383 ? 3.934 -21.016 -24.938 1 98.38 383 GLY B CA 1
ATOM 7522 C C . GLY B 1 383 ? 5.18 -21.859 -24.719 1 98.38 383 GLY B C 1
ATOM 7523 O O . GLY B 1 383 ? 6.191 -21.656 -25.406 1 98.38 383 GLY B O 1
ATOM 7524 N N . GLU B 1 384 ? 5.051 -22.75 -23.797 1 97.88 384 GLU B N 1
ATOM 7525 C CA . GLU B 1 384 ? 6.168 -23.656 -23.562 1 97.88 384 GLU B CA 1
ATOM 7526 C C . GLU B 1 384 ? 6.449 -24.5 -24.812 1 97.88 384 GLU B C 1
ATOM 7528 O O . GLU B 1 384 ? 7.605 -24.781 -25.125 1 97.88 384 GLU B O 1
ATOM 7533 N N . GLU B 1 385 ? 5.461 -24.906 -25.578 1 98.69 385 GLU B N 1
ATOM 7534 C CA . GLU B 1 385 ? 5.562 -25.719 -26.797 1 98.69 385 GLU B CA 1
ATOM 7535 C C . GLU B 1 385 ? 6.219 -24.938 -27.922 1 98.69 385 GLU B C 1
ATOM 7537 O O . GLU B 1 385 ? 6.598 -25.516 -28.953 1 98.69 385 GLU B O 1
ATOM 7542 N N . LEU B 1 386 ? 6.402 -23.641 -27.719 1 98.62 386 LEU B N 1
ATOM 7543 C CA . LEU B 1 386 ? 7.055 -22.781 -28.688 1 98.62 386 LEU B CA 1
ATOM 7544 C C . LEU B 1 386 ? 8.461 -22.391 -28.234 1 98.62 386 LEU B C 1
ATOM 7546 O O . LEU B 1 386 ? 9.156 -21.641 -28.922 1 98.62 386 LEU B O 1
ATOM 7550 N N . ALA B 1 387 ? 8.844 -22.875 -27.062 1 98.5 387 ALA B N 1
ATOM 7551 C CA . ALA B 1 387 ? 10.102 -22.5 -26.422 1 98.5 387 ALA B CA 1
ATOM 7552 C C . ALA B 1 387 ? 10.195 -21 -26.219 1 98.5 387 ALA B C 1
ATOM 7554 O O . ALA B 1 387 ? 11.258 -20.406 -26.422 1 98.5 387 ALA B O 1
ATOM 7555 N N . LEU B 1 388 ? 9.078 -20.391 -25.891 1 98.38 388 LEU B N 1
ATOM 7556 C CA . LEU B 1 388 ? 9.117 -18.969 -25.594 1 98.38 388 LEU B CA 1
ATOM 7557 C C . LEU B 1 388 ? 9.984 -18.688 -24.375 1 98.38 388 LEU B C 1
ATOM 7559 O O . LEU B 1 388 ? 9.844 -19.344 -23.344 1 98.38 388 LEU B O 1
ATOM 7563 N N . ALA B 1 389 ? 10.859 -17.734 -24.516 1 97.88 389 ALA B N 1
ATOM 7564 C CA . ALA B 1 389 ? 11.703 -17.297 -23.406 1 97.88 389 ALA B CA 1
ATOM 7565 C C . ALA B 1 389 ? 10.977 -16.281 -22.531 1 97.88 389 ALA B C 1
ATOM 7567 O O . ALA B 1 389 ? 9.883 -15.836 -22.875 1 97.88 389 ALA B O 1
ATOM 7568 N N . GLU B 1 390 ? 11.562 -16.047 -21.359 1 98 390 GLU B N 1
ATOM 7569 C CA . GLU B 1 390 ? 11.047 -15 -20.484 1 98 390 GLU B CA 1
ATOM 7570 C C . GLU B 1 390 ? 11.07 -13.641 -21.188 1 98 390 GLU B C 1
ATOM 7572 O O . GLU B 1 390 ? 12.102 -13.25 -21.75 1 98 390 GLU B O 1
ATOM 7577 N N . ALA B 1 391 ? 9.914 -12.938 -21.141 1 98 391 ALA B N 1
ATOM 7578 C CA . ALA B 1 391 ? 9.875 -11.602 -21.734 1 98 391 ALA B CA 1
ATOM 7579 C C . ALA B 1 391 ? 10.578 -10.586 -20.828 1 98 391 ALA B C 1
ATOM 7581 O O . ALA B 1 391 ? 10.461 -10.648 -19.609 1 98 391 ALA B O 1
ATOM 7582 N N . GLU B 1 392 ? 11.297 -9.75 -21.438 1 96.12 392 GLU B N 1
ATOM 7583 C CA . GLU B 1 392 ? 11.891 -8.625 -20.719 1 96.12 392 GLU B CA 1
ATOM 7584 C C . GLU B 1 392 ? 11 -7.391 -20.781 1 96.12 392 GLU B C 1
ATOM 7586 O O . GLU B 1 392 ? 10.672 -6.914 -21.875 1 96.12 392 GLU B O 1
ATOM 7591 N N . LEU B 1 393 ? 10.625 -6.91 -19.625 1 96.62 393 LEU B N 1
ATOM 7592 C CA . LEU B 1 393 ? 9.742 -5.754 -19.547 1 96.62 393 LEU B CA 1
ATOM 7593 C C . LEU B 1 393 ? 10.406 -4.602 -18.812 1 96.62 393 LEU B C 1
ATOM 7595 O O . LEU B 1 393 ? 11.219 -4.824 -17.906 1 96.62 393 LEU B O 1
ATOM 7599 N N . ASP B 1 394 ? 10.039 -3.381 -19.188 1 95.31 394 ASP B N 1
ATOM 7600 C CA . ASP B 1 394 ? 10.43 -2.188 -18.453 1 95.31 394 ASP B CA 1
ATOM 7601 C C . ASP B 1 394 ? 9.516 -1.967 -17.234 1 95.31 394 ASP B C 1
ATOM 7603 O O . ASP B 1 394 ? 8.391 -2.457 -17.219 1 95.31 394 ASP B O 1
ATOM 7607 N N . TYR B 1 395 ? 10.047 -1.24 -16.266 1 94 395 TYR B N 1
ATOM 7608 C CA . TYR B 1 395 ? 9.289 -0.976 -15.047 1 94 395 TYR B CA 1
ATOM 7609 C C . TYR B 1 395 ? 7.93 -0.373 -15.375 1 94 395 TYR B C 1
ATOM 7611 O O . TYR B 1 395 ? 6.922 -0.728 -14.758 1 94 395 TYR B O 1
ATOM 7619 N N . GLU B 1 396 ? 7.875 0.484 -16.359 1 94.12 396 GLU B N 1
ATOM 7620 C CA . GLU B 1 396 ? 6.66 1.224 -16.688 1 94.12 396 GLU B CA 1
ATOM 7621 C C . GLU B 1 396 ? 5.586 0.297 -17.25 1 94.12 396 GLU B C 1
ATOM 7623 O O . GLU B 1 396 ? 4.398 0.639 -17.25 1 94.12 396 GLU B O 1
ATOM 7628 N N . ASP B 1 397 ? 6.031 -0.891 -17.656 1 95.19 397 ASP B N 1
ATOM 7629 C CA . ASP B 1 397 ? 5.098 -1.825 -18.281 1 95.19 397 ASP B CA 1
ATOM 7630 C C . ASP B 1 397 ? 4.578 -2.836 -17.266 1 95.19 397 ASP B C 1
ATOM 7632 O O . ASP B 1 397 ? 3.621 -3.568 -17.531 1 95.19 397 ASP B O 1
ATOM 7636 N N . LEU B 1 398 ? 5.203 -2.834 -16.062 1 96.06 398 LEU B N 1
ATOM 7637 C CA . LEU B 1 398 ? 4.844 -3.844 -15.078 1 96.06 398 LEU B CA 1
ATOM 7638 C C . LEU B 1 398 ? 3.404 -3.652 -14.609 1 96.06 398 LEU B C 1
ATOM 7640 O O . LEU B 1 398 ? 2.957 -2.52 -14.406 1 96.06 398 LEU B O 1
ATOM 7644 N N . GLN B 1 399 ? 2.713 -4.711 -14.492 1 96.06 399 GLN B N 1
ATOM 7645 C CA . GLN B 1 399 ? 1.367 -4.734 -13.93 1 96.06 399 GLN B CA 1
ATOM 7646 C C . GLN B 1 399 ? 1.329 -5.535 -12.625 1 96.06 399 GLN B C 1
ATOM 7648 O O . GLN B 1 399 ? 0.487 -5.281 -11.766 1 96.06 399 GLN B O 1
ATOM 7653 N N . ASP B 1 400 ? 2.219 -6.492 -12.422 1 96.94 400 ASP B N 1
ATOM 7654 C CA . ASP B 1 400 ? 2.256 -7.434 -11.297 1 96.94 400 ASP B CA 1
ATOM 7655 C C . ASP B 1 400 ? 2.629 -6.723 -10 1 96.94 400 ASP B C 1
ATOM 7657 O O . ASP B 1 400 ? 3.76 -6.258 -9.844 1 96.94 400 ASP B O 1
ATOM 7661 N N . PRO B 1 401 ? 1.678 -6.668 -9.023 1 95.19 401 PRO B N 1
ATOM 7662 C CA . PRO B 1 401 ? 1.994 -5.988 -7.766 1 95.19 401 PRO B CA 1
ATOM 7663 C C . PRO B 1 401 ? 3.189 -6.609 -7.043 1 95.19 401 PRO B C 1
ATOM 7665 O O . PRO B 1 401 ? 3.924 -5.906 -6.344 1 95.19 401 PRO B O 1
ATOM 7668 N N . TYR B 1 402 ? 3.367 -7.84 -7.188 1 94.25 402 TYR B N 1
ATOM 7669 C CA . TYR B 1 402 ? 4.477 -8.555 -6.57 1 94.25 402 TYR B CA 1
ATOM 7670 C C . TYR B 1 402 ? 5.812 -8.07 -7.117 1 94.25 402 TYR B C 1
ATOM 7672 O O . TYR B 1 402 ? 6.73 -7.758 -6.352 1 94.25 402 TYR B O 1
ATOM 7680 N N . GLY B 1 403 ? 5.938 -7.953 -8.383 1 94.88 403 GLY B N 1
ATOM 7681 C CA . GLY B 1 403 ? 7.133 -7.438 -9.031 1 94.88 403 GLY B CA 1
ATOM 7682 C C . GLY B 1 403 ? 7.398 -5.977 -8.719 1 94.88 403 GLY B C 1
ATOM 7683 O O . GLY B 1 403 ? 8.547 -5.586 -8.492 1 94.88 403 GLY B O 1
ATOM 7684 N N . ILE B 1 404 ? 6.332 -5.25 -8.68 1 93.75 404 ILE B N 1
ATOM 7685 C CA . ILE B 1 404 ? 6.461 -3.828 -8.375 1 93.75 404 ILE B CA 1
ATOM 7686 C C . ILE B 1 404 ? 6.988 -3.648 -6.953 1 93.75 404 ILE B C 1
ATOM 7688 O O . ILE B 1 404 ? 7.891 -2.84 -6.719 1 93.75 404 ILE B O 1
ATOM 7692 N N . GLN B 1 405 ? 6.496 -4.469 -6.016 1 92 405 GLN B N 1
ATOM 7693 C CA . GLN B 1 405 ? 6.867 -4.402 -4.605 1 92 405 GLN B CA 1
ATOM 7694 C C . GLN B 1 405 ? 8.352 -4.688 -4.41 1 92 405 GLN B C 1
ATOM 7696 O O . GLN B 1 405 ? 8.992 -4.105 -3.533 1 92 405 GLN B O 1
ATOM 7701 N N . PHE B 1 406 ? 8.969 -5.512 -5.199 1 95.06 406 PHE B N 1
ATOM 7702 C CA . PHE B 1 406 ? 10.336 -5.957 -4.941 1 95.06 406 PHE B CA 1
ATOM 7703 C C . PHE B 1 406 ? 11.266 -5.527 -6.07 1 95.06 406 PHE B C 1
ATOM 7705 O O . PHE B 1 406 ? 12.383 -6.039 -6.188 1 95.06 406 PHE B O 1
ATOM 7712 N N . TRP B 1 407 ? 10.812 -4.66 -6.977 1 93.38 407 TRP B N 1
ATOM 7713 C CA . TRP B 1 407 ? 11.641 -4.133 -8.055 1 93.38 407 TRP B CA 1
ATOM 7714 C C . TRP B 1 407 ? 12.859 -3.404 -7.5 1 93.38 407 TRP B C 1
ATOM 7716 O O . TRP B 1 407 ? 12.766 -2.695 -6.492 1 93.38 407 TRP B O 1
ATOM 7726 N N . PRO B 1 408 ? 13.922 -3.488 -8 1 93.06 408 PRO B N 1
ATOM 7727 C CA . PRO B 1 408 ? 14.227 -4.203 -9.242 1 93.06 408 PRO B CA 1
ATOM 7728 C C . PRO B 1 408 ? 14.781 -5.605 -8.992 1 93.06 408 PRO B C 1
ATOM 7730 O O . PRO B 1 408 ? 15.109 -6.32 -9.938 1 93.06 408 PRO B O 1
ATOM 7733 N N . ASP B 1 409 ? 14.859 -6.02 -7.793 1 93.44 409 ASP B N 1
ATOM 7734 C CA . ASP B 1 409 ? 15.602 -7.23 -7.449 1 93.44 409 ASP B CA 1
ATOM 7735 C C . ASP B 1 409 ? 14.781 -8.484 -7.742 1 93.44 409 ASP B C 1
ATOM 7737 O O . ASP B 1 409 ? 15.328 -9.586 -7.82 1 93.44 409 ASP B O 1
ATOM 7741 N N . PHE B 1 410 ? 13.547 -8.367 -7.875 1 93.25 410 PHE B N 1
ATOM 7742 C CA . PHE B 1 410 ? 12.594 -9.359 -8.359 1 93.25 410 PHE B CA 1
ATOM 7743 C C . PHE B 1 410 ? 11.633 -8.75 -9.367 1 93.25 410 PHE B C 1
ATOM 7745 O O . PHE B 1 410 ? 10.875 -7.832 -9.031 1 93.25 410 PHE B O 1
ATOM 7752 N N . LYS B 1 411 ? 11.625 -9.219 -10.578 1 92.06 411 LYS B N 1
ATOM 7753 C CA . LYS B 1 411 ? 10.938 -8.562 -11.688 1 92.06 411 LYS B CA 1
ATOM 7754 C C . LYS B 1 411 ? 9.461 -8.953 -11.727 1 92.06 411 LYS B C 1
ATOM 7756 O O . LYS B 1 411 ? 8.68 -8.367 -12.484 1 92.06 411 LYS B O 1
ATOM 7761 N N . GLY B 1 412 ? 9.141 -9.898 -10.875 1 94.38 412 GLY B N 1
ATOM 7762 C CA . GLY B 1 412 ? 7.738 -10.289 -10.797 1 94.38 412 GLY B CA 1
ATOM 7763 C C . GLY B 1 412 ? 7.355 -11.336 -11.82 1 94.38 412 GLY B C 1
ATOM 7764 O O . GLY B 1 412 ? 8.203 -12.109 -12.273 1 94.38 412 GLY B O 1
ATOM 7765 N N . ARG B 1 413 ? 6.07 -11.469 -12.164 1 96.88 413 ARG B N 1
ATOM 7766 C CA . ARG B 1 413 ? 5.512 -12.578 -12.938 1 96.88 413 ARG B CA 1
ATOM 7767 C C . ARG B 1 413 ? 5.145 -12.133 -14.352 1 96.88 413 ARG B C 1
ATOM 7769 O O . ARG B 1 413 ? 4.836 -12.961 -15.203 1 96.88 413 ARG B O 1
ATOM 7776 N N . ASP B 1 414 ? 5.254 -10.93 -14.641 1 98.25 414 ASP B N 1
ATOM 7777 C CA . ASP B 1 414 ? 4.754 -10.391 -15.906 1 98.25 414 ASP B CA 1
ATOM 7778 C C . ASP B 1 414 ? 5.512 -10.977 -17.094 1 98.25 414 ASP B C 1
ATOM 7780 O O . ASP B 1 414 ? 4.938 -11.172 -18.172 1 98.25 414 ASP B O 1
ATOM 7784 N N . GLY B 1 415 ? 6.695 -11.281 -16.922 1 97.75 415 GLY B N 1
ATOM 7785 C CA . GLY B 1 415 ? 7.516 -11.766 -18.016 1 97.75 415 GLY B CA 1
ATOM 7786 C C . GLY B 1 415 ? 7.004 -13.055 -18.609 1 97.75 415 GLY B C 1
ATOM 7787 O O . GLY B 1 415 ? 7.137 -13.281 -19.828 1 97.75 415 GLY B O 1
ATOM 7788 N N . CYS B 1 416 ? 6.477 -13.93 -17.766 1 98.06 416 CYS B N 1
ATOM 7789 C CA . CYS B 1 416 ? 5.965 -15.195 -18.266 1 98.06 416 CYS B CA 1
ATOM 7790 C C . CYS B 1 416 ? 4.473 -15.102 -18.562 1 98.06 416 CYS B C 1
ATOM 7792 O O . CYS B 1 416 ? 3.848 -16.094 -18.938 1 98.06 416 CYS B O 1
ATOM 7794 N N . ARG B 1 417 ? 3.895 -13.891 -18.406 1 98.31 417 ARG B N 1
ATOM 7795 C CA . ARG B 1 417 ? 2.449 -13.742 -18.562 1 98.31 417 ARG B CA 1
ATOM 7796 C C . ARG B 1 417 ? 2.109 -12.93 -19.812 1 98.31 417 ARG B C 1
ATOM 7798 O O . ARG B 1 417 ? 0.952 -12.555 -20.016 1 98.31 417 ARG B O 1
ATOM 7805 N N . THR B 1 418 ? 3.117 -12.602 -20.672 1 98.25 418 THR B N 1
ATOM 7806 C CA . THR B 1 418 ? 2.863 -11.82 -21.875 1 98.25 418 THR B CA 1
ATOM 7807 C C . THR B 1 418 ? 2.008 -12.609 -22.859 1 98.25 418 THR B C 1
ATOM 7809 O O . THR B 1 418 ? 1.937 -13.836 -22.781 1 98.25 418 THR B O 1
ATOM 7812 N N . PRO B 1 419 ? 1.375 -11.977 -23.797 1 98.31 419 PRO B N 1
ATOM 7813 C CA . PRO B 1 419 ? 0.43 -12.609 -24.719 1 98.31 419 PRO B CA 1
ATOM 7814 C C . PRO B 1 419 ? 1.089 -13.664 -25.609 1 98.31 419 PRO B C 1
ATOM 7816 O O . PRO B 1 419 ? 2.242 -13.5 -26.016 1 98.31 419 PRO B O 1
ATOM 7819 N N . MET B 1 420 ? 0.315 -14.711 -25.844 1 98.25 420 MET B N 1
ATOM 7820 C CA . MET B 1 420 ? 0.695 -15.75 -26.797 1 98.25 420 MET B CA 1
ATOM 7821 C C . MET B 1 420 ? 0.901 -15.164 -28.188 1 98.25 420 MET B C 1
ATOM 7823 O O . MET B 1 420 ? 0.273 -14.172 -28.547 1 98.25 420 MET B O 1
ATOM 7827 N N . VAL B 1 421 ? 1.773 -15.766 -28.953 1 98.56 421 VAL B N 1
ATOM 7828 C CA . VAL B 1 421 ? 2.014 -15.344 -30.328 1 98.56 421 VAL B CA 1
ATOM 7829 C C . VAL B 1 421 ? 1.549 -16.438 -31.297 1 98.56 421 VAL B C 1
ATOM 7831 O O . VAL B 1 421 ? 2.184 -17.484 -31.406 1 98.56 421 VAL B O 1
ATOM 7834 N N . TRP B 1 422 ? 0.518 -16.156 -31.984 1 98.62 422 TRP B N 1
ATOM 7835 C CA . TRP B 1 422 ? -0.097 -17.125 -32.906 1 98.62 422 TRP B CA 1
ATOM 7836 C C . TRP B 1 422 ? 0.421 -16.922 -34.312 1 98.62 422 TRP B C 1
ATOM 7838 O O . TRP B 1 422 ? 0.611 -17.891 -35.062 1 98.62 422 TRP B O 1
ATOM 7848 N N . GLU B 1 423 ? 0.672 -15.656 -34.719 1 97.56 423 GLU B N 1
ATOM 7849 C CA . GLU B 1 423 ? 1.168 -15.266 -36.031 1 97.56 423 GLU B CA 1
ATOM 7850 C C . GLU B 1 423 ? 2.42 -14.398 -35.906 1 97.56 423 GLU B C 1
ATOM 7852 O O . GLU B 1 423 ? 2.689 -13.828 -34.844 1 97.56 423 GLU B O 1
ATOM 7857 N N . SER B 1 424 ? 3.115 -14.414 -37 1 95.62 424 SER B N 1
ATOM 7858 C CA . SER B 1 424 ? 4.297 -13.555 -37.031 1 95.62 424 SER B CA 1
ATOM 7859 C C . SER B 1 424 ? 3.936 -12.125 -37.406 1 95.62 424 SER B C 1
ATOM 7861 O O . SER B 1 424 ? 4.449 -11.586 -38.375 1 95.62 424 SER B O 1
ATOM 7863 N N . LEU B 1 425 ? 3 -11.547 -36.75 1 94.31 425 LEU B N 1
ATOM 7864 C CA . LEU B 1 425 ? 2.582 -10.156 -36.875 1 94.31 425 LEU B CA 1
ATOM 7865 C C . LEU B 1 425 ? 3.047 -9.344 -35.656 1 94.31 425 LEU B C 1
ATOM 7867 O O . LEU B 1 425 ? 3.367 -9.914 -34.594 1 94.31 425 LEU B O 1
ATOM 7871 N N . PRO B 1 426 ? 3.082 -8.047 -35.844 1 91.44 426 PRO B N 1
ATOM 7872 C CA . PRO B 1 426 ? 3.537 -7.223 -34.719 1 91.44 426 PRO B CA 1
ATOM 7873 C C . PRO B 1 426 ? 2.711 -7.438 -33.438 1 91.44 426 PRO B C 1
ATOM 7875 O O . PRO B 1 426 ? 3.234 -7.316 -32.344 1 91.44 426 PRO B O 1
ATOM 7878 N N . ASP B 1 427 ? 1.49 -7.805 -33.594 1 93.06 427 ASP B N 1
ATOM 7879 C CA . ASP B 1 427 ? 0.626 -8.023 -32.438 1 93.06 427 ASP B CA 1
ATOM 7880 C C . ASP B 1 427 ? 0.54 -9.516 -32.094 1 93.06 427 ASP B C 1
ATOM 7882 O O . ASP B 1 427 ? -0.289 -9.922 -31.281 1 93.06 427 ASP B O 1
ATOM 7886 N N . GLY B 1 428 ? 1.312 -10.359 -32.781 1 96.19 428 GLY B N 1
ATOM 7887 C CA . GLY B 1 428 ? 1.386 -11.781 -32.531 1 96.19 428 GLY B CA 1
ATOM 7888 C C . GLY B 1 428 ? 0.135 -12.531 -32.938 1 96.19 428 GLY B C 1
ATOM 7889 O O . GLY B 1 428 ? 0.003 -13.727 -32.656 1 96.19 428 GLY B O 1
ATOM 7890 N N . GLY B 1 429 ? -0.783 -11.758 -33.562 1 97.88 429 GLY B N 1
ATOM 7891 C CA . GLY B 1 429 ? -2.066 -12.383 -33.844 1 97.88 429 GLY B CA 1
ATOM 7892 C C . GLY B 1 429 ? -2.92 -12.578 -32.625 1 97.88 429 GLY B C 1
ATOM 7893 O O . GLY B 1 429 ? -3.809 -13.43 -32.594 1 97.88 429 GLY B O 1
ATOM 7894 N N . PHE B 1 430 ? -2.59 -11.828 -31.547 1 98.25 430 PHE B N 1
ATOM 7895 C CA . PHE B 1 430 ? -3.254 -11.961 -30.266 1 98.25 430 PHE B CA 1
ATOM 7896 C C . PHE B 1 430 ? -4.504 -11.094 -30.203 1 98.25 430 PHE B C 1
ATOM 7898 O O . PHE B 1 430 ? -5.574 -11.562 -29.797 1 98.25 430 PHE B O 1
ATOM 7905 N N . SER B 1 431 ? -4.41 -9.867 -30.531 1 97 431 SER B N 1
ATOM 7906 C CA . SER B 1 431 ? -5.484 -8.883 -30.391 1 97 431 SER B CA 1
ATO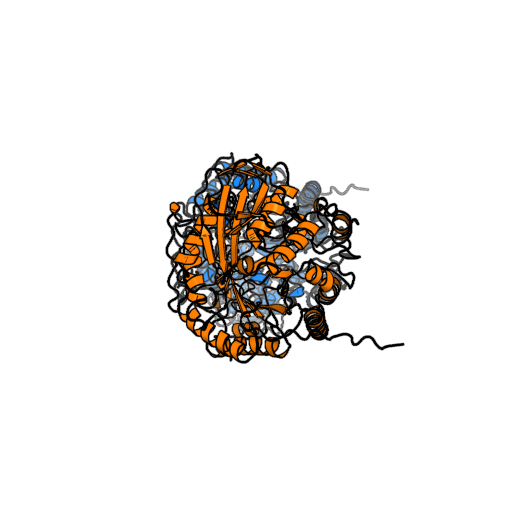M 7907 C C . SER B 1 431 ? -5.395 -7.812 -31.469 1 97 431 SER B C 1
ATOM 7909 O O . SER B 1 431 ? -4.328 -7.594 -32.062 1 97 431 SER B O 1
ATOM 7911 N N . SER B 1 432 ? -6.508 -7.191 -31.75 1 94.94 432 SER B N 1
ATOM 7912 C CA . SER B 1 432 ? -6.527 -6.039 -32.656 1 94.94 432 SER B CA 1
ATOM 7913 C C . SER B 1 432 ? -6.281 -4.742 -31.875 1 94.94 432 SER B C 1
ATOM 7915 O O . SER B 1 432 ? -6.172 -3.672 -32.469 1 94.94 432 SER B O 1
ATOM 7917 N N . ALA B 1 433 ? -6.172 -4.754 -30.609 1 96.31 433 ALA B N 1
ATOM 7918 C CA . ALA B 1 433 ? -5.906 -3.613 -29.734 1 96.31 433 ALA B CA 1
ATOM 7919 C C . ALA B 1 433 ? -4.586 -3.783 -29 1 96.31 433 ALA B C 1
ATOM 7921 O O . ALA B 1 433 ? -3.902 -4.797 -29.156 1 96.31 433 ALA B O 1
ATOM 7922 N N . THR B 1 434 ? -4.207 -2.68 -28.328 1 96.06 434 THR B N 1
ATOM 7923 C CA . THR B 1 434 ? -3.016 -2.768 -27.484 1 96.06 434 THR B CA 1
ATOM 7924 C C . THR B 1 434 ? -3.215 -3.791 -26.375 1 96.06 434 THR B C 1
ATOM 7926 O O . THR B 1 434 ? -4.148 -3.678 -25.578 1 96.06 434 THR B O 1
ATOM 7929 N N . PRO B 1 435 ? -2.318 -4.785 -26.297 1 97.5 435 PRO B N 1
ATOM 7930 C CA . PRO B 1 435 ? -2.49 -5.828 -25.281 1 97.5 435 PRO B CA 1
ATOM 7931 C C . PRO B 1 435 ? -2.193 -5.328 -23.875 1 97.5 435 PRO B C 1
ATOM 7933 O O . PRO B 1 435 ? -1.526 -4.305 -23.703 1 97.5 435 PRO B O 1
ATOM 7936 N N . TRP B 1 436 ? -2.691 -6.023 -22.875 1 97.25 436 TRP B N 1
ATOM 7937 C CA . TRP B 1 436 ? -2.553 -5.641 -21.469 1 97.25 436 TRP B CA 1
ATOM 7938 C C . TRP B 1 436 ? -1.093 -5.684 -21.047 1 97.25 436 TRP B C 1
ATOM 7940 O O . TRP B 1 436 ? -0.69 -4.969 -20.125 1 97.25 436 TRP B O 1
ATOM 7950 N N . LEU B 1 437 ? -0.289 -6.449 -21.578 1 98 437 LEU B N 1
ATOM 7951 C CA . LEU B 1 437 ? 1.168 -6.488 -21.516 1 98 437 LEU B CA 1
ATOM 7952 C C . LEU B 1 437 ? 1.769 -6.457 -22.922 1 98 437 LEU B C 1
ATOM 7954 O O . LEU B 1 437 ? 1.154 -6.941 -23.875 1 98 437 LEU B O 1
ATOM 7958 N N . PRO B 1 438 ? 2.965 -6 -23.094 1 97 438 PRO B N 1
ATOM 7959 C CA . PRO B 1 438 ? 3.549 -5.918 -24.438 1 97 438 PRO B CA 1
ATOM 7960 C C . PRO B 1 438 ? 3.865 -7.289 -25.031 1 97 438 PRO B C 1
ATOM 7962 O O . PRO B 1 438 ? 4.195 -8.227 -24.281 1 97 438 PRO B O 1
ATOM 7965 N N . ILE B 1 439 ? 3.721 -7.414 -26.344 1 96.62 439 ILE B N 1
ATOM 7966 C CA . ILE B 1 439 ? 4.207 -8.586 -27.062 1 96.62 439 ILE B CA 1
ATOM 7967 C C . ILE B 1 439 ? 5.73 -8.555 -27.125 1 96.62 439 ILE B C 1
ATOM 7969 O O . ILE B 1 439 ? 6.316 -7.574 -27.578 1 96.62 439 ILE B O 1
ATOM 7973 N N . SER B 1 440 ? 6.277 -9.547 -26.609 1 95.5 440 SER B N 1
ATOM 7974 C CA . SER B 1 440 ? 7.734 -9.602 -26.656 1 95.5 440 SER B CA 1
ATOM 7975 C C . SER B 1 440 ? 8.234 -9.773 -28.078 1 95.5 440 SER B C 1
ATOM 7977 O O . SER B 1 440 ? 7.797 -10.68 -28.797 1 95.5 440 SER B O 1
ATOM 7979 N N . GLN B 1 441 ? 9.188 -8.969 -28.469 1 95.19 441 GLN B N 1
ATOM 7980 C CA . GLN B 1 441 ? 9.742 -9.047 -29.828 1 95.19 441 GLN B CA 1
ATOM 7981 C C . GLN B 1 441 ? 10.453 -10.375 -30.047 1 95.19 441 GLN B C 1
ATOM 7983 O O . GLN B 1 441 ? 10.445 -10.906 -31.172 1 95.19 441 GLN B O 1
ATOM 7988 N N . SER B 1 442 ? 10.961 -10.906 -29 1 95.94 442 SER B N 1
ATOM 7989 C CA . SER B 1 442 ? 11.695 -12.164 -29.109 1 95.94 442 SER B CA 1
ATOM 7990 C C . SER B 1 442 ? 10.75 -13.344 -29.312 1 95.94 442 SER B C 1
ATOM 7992 O O . SER B 1 442 ? 11.172 -14.43 -29.719 1 95.94 442 SER B O 1
ATOM 7994 N N . HIS B 1 443 ? 9.461 -13.156 -29.047 1 98 443 HIS B N 1
ATOM 7995 C CA . HIS B 1 443 ? 8.484 -14.234 -29.156 1 98 443 HIS B CA 1
ATOM 7996 C C . HIS B 1 443 ? 7.941 -14.344 -30.578 1 98 443 HIS B C 1
ATOM 7998 O O . HIS B 1 443 ? 7.547 -15.43 -31.016 1 98 443 HIS B O 1
ATOM 8004 N N . ILE B 1 444 ? 7.984 -13.266 -31.328 1 97.56 444 ILE B N 1
ATOM 8005 C CA . ILE B 1 444 ? 7.285 -13.141 -32.594 1 97.56 444 ILE B CA 1
ATOM 8006 C C . ILE B 1 444 ? 7.84 -14.164 -33.594 1 97.56 444 ILE B C 1
ATOM 8008 O O . ILE B 1 444 ? 7.078 -14.891 -34.219 1 97.56 444 ILE B O 1
ATOM 8012 N N . PRO B 1 445 ? 9.141 -14.297 -33.688 1 97.25 445 PRO B N 1
ATOM 8013 C CA . PRO B 1 445 ? 9.656 -15.273 -34.625 1 97.25 445 PRO B CA 1
ATOM 8014 C C . PRO B 1 445 ? 9.352 -16.719 -34.219 1 97.25 445 PRO B C 1
ATOM 8016 O O . PRO B 1 445 ? 9.57 -17.641 -35 1 97.25 445 PRO B O 1
ATOM 8019 N N . ARG B 1 446 ? 8.789 -16.953 -33.062 1 98.12 446 ARG B N 1
ATOM 8020 C CA . ARG B 1 446 ? 8.516 -18.297 -32.562 1 98.12 446 ARG B CA 1
ATOM 8021 C C . ARG B 1 446 ? 7.02 -18.578 -32.562 1 98.12 446 ARG B C 1
ATOM 8023 O O . ARG B 1 446 ? 6.562 -19.531 -31.938 1 98.12 446 ARG B O 1
ATOM 8030 N N . ALA B 1 447 ? 6.316 -17.75 -33.312 1 98.56 447 ALA B N 1
ATOM 8031 C CA . ALA B 1 447 ? 4.859 -17.859 -33.312 1 98.56 447 ALA B CA 1
ATOM 8032 C C . ALA B 1 447 ? 4.414 -19.234 -33.812 1 98.56 447 ALA B C 1
ATOM 8034 O O . ALA B 1 447 ? 5.168 -19.938 -34.5 1 98.56 447 ALA B O 1
ATOM 8035 N N . VAL B 1 448 ? 3.201 -19.656 -33.438 1 98.69 448 VAL B N 1
ATOM 8036 C CA . VAL B 1 448 ? 2.621 -20.953 -33.812 1 98.69 448 VAL B CA 1
ATOM 8037 C C . VAL B 1 448 ? 2.672 -21.125 -35.312 1 98.69 448 VAL B C 1
ATOM 8039 O O . VAL B 1 448 ? 3.141 -22.156 -35.812 1 98.69 448 VAL B O 1
ATOM 8042 N N . ALA B 1 449 ? 2.262 -20.078 -36.062 1 98.19 449 ALA B N 1
ATOM 8043 C CA . ALA B 1 449 ? 2.193 -20.156 -37.5 1 98.19 449 ALA B CA 1
ATOM 8044 C C . ALA B 1 449 ? 3.574 -20.406 -38.094 1 98.19 449 ALA B C 1
ATOM 8046 O O . ALA B 1 449 ? 3.707 -21.125 -39.094 1 98.19 449 ALA B O 1
ATOM 8047 N N . VAL B 1 450 ? 4.539 -19.797 -37.531 1 98.19 450 VAL B N 1
ATOM 8048 C CA . VAL B 1 450 ? 5.906 -19.938 -38 1 98.19 450 VAL B CA 1
ATOM 8049 C C . VAL B 1 450 ? 6.375 -21.375 -37.781 1 98.19 450 VAL B C 1
ATOM 8051 O O . VAL B 1 450 ? 6.887 -22.016 -38.719 1 98.19 450 VAL B O 1
ATOM 8054 N N . GLN B 1 451 ? 6.168 -21.922 -36.656 1 98.31 451 GLN B N 1
ATOM 8055 C CA . GLN B 1 451 ? 6.68 -23.234 -36.281 1 98.31 451 GLN B CA 1
ATOM 8056 C C . GLN B 1 451 ? 5.848 -24.344 -36.938 1 98.31 451 GLN B C 1
ATOM 8058 O O . GLN B 1 451 ? 6.336 -25.469 -37.125 1 98.31 451 GLN B O 1
ATOM 8063 N N . GLU B 1 452 ? 4.602 -24.047 -37.281 1 97.56 452 GLU B N 1
ATOM 8064 C CA . GLU B 1 452 ? 3.787 -24.984 -38.031 1 97.56 452 GLU B CA 1
ATOM 8065 C C . GLU B 1 452 ? 4.426 -25.312 -39.375 1 97.56 452 GLU B C 1
ATOM 8067 O O . GLU B 1 452 ? 4.293 -26.422 -39.906 1 97.56 452 GLU B O 1
ATOM 8072 N N . GLY B 1 453 ? 5.109 -24.406 -39.844 1 96.19 453 GLY B N 1
ATOM 8073 C CA . GLY B 1 453 ? 5.699 -24.562 -41.188 1 96.19 453 GLY B CA 1
ATOM 8074 C C . GLY B 1 453 ? 7.055 -25.25 -41.156 1 96.19 453 GLY B C 1
ATOM 8075 O O . GLY B 1 453 ? 7.629 -25.547 -42.188 1 96.19 453 GLY B O 1
ATOM 8076 N N . ASP B 1 454 ? 7.562 -25.578 -40.031 1 97.31 454 ASP B N 1
ATOM 8077 C CA . ASP B 1 454 ? 8.883 -26.172 -39.875 1 97.31 454 ASP B CA 1
ATOM 8078 C C . ASP B 1 454 ? 8.805 -27.5 -39.125 1 97.31 454 ASP B C 1
ATOM 8080 O O . ASP B 1 454 ? 8.75 -27.531 -37.906 1 97.31 454 ASP B O 1
ATOM 8084 N N . PRO B 1 455 ? 8.961 -28.578 -39.781 1 96.06 455 PRO B N 1
ATOM 8085 C CA . PRO B 1 455 ? 8.836 -29.891 -39.125 1 96.06 455 PRO B CA 1
ATOM 8086 C C . PRO B 1 455 ? 9.883 -30.109 -38.062 1 96.06 455 PRO B C 1
ATOM 8088 O O . PRO B 1 455 ? 9.734 -31.016 -37.219 1 96.06 455 PRO B O 1
ATOM 8091 N N . ALA B 1 456 ? 10.891 -29.359 -38.062 1 96.44 456 ALA B N 1
ATOM 8092 C CA . ALA B 1 456 ? 11.961 -29.531 -37.062 1 96.44 456 ALA B CA 1
ATOM 8093 C C . ALA B 1 456 ? 11.766 -28.578 -35.875 1 96.44 456 ALA B C 1
ATOM 8095 O O . ALA B 1 456 ? 12.602 -28.547 -34.969 1 96.44 456 ALA B O 1
ATOM 8096 N N . SER B 1 457 ? 10.672 -27.906 -35.906 1 98.19 457 SER B N 1
ATOM 8097 C CA . SER B 1 457 ? 10.422 -26.922 -34.844 1 98.19 457 SER B CA 1
ATOM 8098 C C . SER B 1 457 ? 10.195 -27.578 -33.5 1 98.19 457 SER B C 1
ATOM 8100 O O . SER B 1 457 ? 9.992 -28.797 -33.438 1 98.19 457 SER B O 1
ATOM 8102 N N . VAL B 1 458 ? 10.312 -26.781 -32.469 1 98.69 458 VAL B N 1
ATOM 8103 C CA . VAL B 1 458 ? 10.039 -27.266 -31.109 1 98.69 458 VAL B CA 1
ATOM 8104 C C . VAL B 1 458 ? 8.578 -27.688 -31 1 98.69 458 VAL B C 1
ATOM 8106 O O . VAL B 1 458 ? 8.266 -28.703 -30.359 1 98.69 458 VAL B O 1
ATOM 8109 N N . LEU B 1 459 ? 7.688 -26.953 -31.625 1 98.75 459 LEU B N 1
ATOM 8110 C CA . LEU B 1 459 ? 6.266 -27.281 -31.625 1 98.75 459 LEU B CA 1
ATOM 8111 C C . LEU B 1 459 ? 6.035 -28.688 -32.156 1 98.75 459 LEU B C 1
ATOM 8113 O O . LEU B 1 459 ? 5.344 -29.484 -31.531 1 98.75 459 LEU B O 1
ATOM 8117 N N . HIS B 1 460 ? 6.625 -28.969 -33.312 1 98.44 460 HIS B N 1
ATOM 8118 C CA . HIS B 1 460 ? 6.465 -30.297 -33.906 1 98.44 460 HIS B CA 1
ATOM 8119 C C . HIS B 1 460 ? 7.113 -31.359 -33.031 1 98.44 460 HIS B C 1
ATOM 8121 O O . HIS B 1 460 ? 6.625 -32.5 -32.969 1 98.44 460 HIS B O 1
ATOM 8127 N N . HIS B 1 461 ? 8.18 -30.984 -32.375 1 98.56 461 HIS B N 1
ATOM 8128 C CA . HIS B 1 461 ? 8.781 -31.938 -31.453 1 98.56 461 HIS B CA 1
ATOM 8129 C C . HIS B 1 461 ? 7.824 -32.281 -30.312 1 98.56 461 HIS B C 1
ATOM 8131 O O . HIS B 1 461 ? 7.691 -33.438 -29.938 1 98.56 461 HIS B O 1
ATOM 8137 N N . TYR B 1 462 ? 7.203 -31.281 -29.719 1 98.62 462 TYR B N 1
ATOM 8138 C CA . TYR B 1 462 ? 6.207 -31.531 -28.688 1 98.62 462 TYR B CA 1
ATOM 8139 C C . TYR B 1 462 ? 5.145 -32.5 -29.188 1 98.62 462 TYR B C 1
ATOM 8141 O O . TYR B 1 462 ? 4.828 -33.5 -28.5 1 98.62 462 TYR B O 1
ATOM 8149 N N . ARG B 1 463 ? 4.625 -32.281 -30.359 1 98.38 463 ARG B N 1
ATOM 8150 C CA . ARG B 1 463 ? 3.58 -33.125 -30.922 1 98.38 463 ARG B CA 1
ATOM 8151 C C . ARG B 1 463 ? 4.082 -34.562 -31.109 1 98.38 463 ARG B C 1
ATOM 8153 O O . ARG B 1 463 ? 3.412 -35.5 -30.719 1 98.38 463 ARG B O 1
ATOM 8160 N N . ARG B 1 464 ? 5.227 -34.656 -31.688 1 97.94 464 ARG B N 1
ATOM 8161 C CA . ARG B 1 464 ? 5.828 -35.938 -31.938 1 97.94 464 ARG B CA 1
ATOM 8162 C C . ARG B 1 464 ? 6.055 -36.719 -30.641 1 97.94 464 ARG B C 1
ATOM 8164 O O . ARG B 1 464 ? 5.719 -37.906 -30.547 1 97.94 464 ARG B O 1
ATOM 8171 N N . PHE B 1 465 ? 6.598 -36.062 -29.703 1 98.5 465 PHE B N 1
ATOM 8172 C CA . PHE B 1 465 ? 6.945 -36.75 -28.469 1 98.5 465 PHE B CA 1
ATOM 8173 C C . PHE B 1 465 ? 5.695 -37.094 -27.672 1 98.5 465 PHE B C 1
ATOM 8175 O O . PHE B 1 465 ? 5.641 -38.156 -27.016 1 98.5 465 PHE B O 1
ATOM 8182 N N . LEU B 1 466 ? 4.742 -36.25 -27.625 1 98.44 466 LEU B N 1
ATOM 8183 C CA . LEU B 1 466 ? 3.494 -36.562 -26.938 1 98.44 466 LEU B CA 1
ATOM 8184 C C . LEU B 1 466 ? 2.799 -37.75 -27.594 1 98.44 466 LEU B C 1
ATOM 8186 O O . LEU B 1 466 ? 2.213 -38.562 -26.891 1 98.44 466 LEU B O 1
ATOM 8190 N N . ALA B 1 467 ? 2.854 -37.812 -28.922 1 97.75 467 ALA B N 1
ATOM 8191 C CA . ALA B 1 467 ? 2.338 -39 -29.609 1 97.75 467 ALA B CA 1
ATOM 8192 C C . ALA B 1 467 ? 3.115 -40.25 -29.219 1 97.75 467 ALA B C 1
ATOM 8194 O O . ALA B 1 467 ? 2.527 -41.312 -29.016 1 97.75 467 ALA B O 1
ATOM 8195 N N . PHE B 1 468 ? 4.449 -40.125 -29.203 1 97.94 468 PHE B N 1
ATOM 8196 C CA . PHE B 1 468 ? 5.324 -41.188 -28.781 1 97.94 468 PHE B CA 1
ATOM 8197 C C . PHE B 1 468 ? 4.957 -41.688 -27.375 1 97.94 468 PHE B C 1
ATOM 8199 O O . PHE B 1 468 ? 4.848 -42.875 -27.141 1 97.94 468 PHE B O 1
ATOM 8206 N N . ARG B 1 469 ? 4.777 -40.719 -26.422 1 98.12 469 ARG B N 1
ATOM 8207 C CA . ARG B 1 469 ? 4.383 -41.031 -25.047 1 98.12 469 ARG B CA 1
ATOM 8208 C C . ARG B 1 469 ? 3.051 -41.781 -25 1 98.12 469 ARG B C 1
ATOM 8210 O O . ARG B 1 469 ? 2.902 -42.75 -24.266 1 98.12 469 ARG B O 1
ATOM 8217 N N . LYS B 1 470 ? 2.105 -41.281 -25.766 1 95.5 470 LYS B N 1
ATOM 8218 C CA . LYS B 1 470 ? 0.786 -41.906 -25.828 1 95.5 470 LYS B CA 1
ATOM 8219 C C . LYS B 1 470 ? 0.875 -43.344 -26.344 1 95.5 470 LYS B C 1
ATOM 8221 O O . LYS B 1 470 ? 0.114 -44.219 -25.922 1 95.5 470 LYS B O 1
ATOM 8226 N N . ALA B 1 471 ? 1.816 -43.594 -27.203 1 96 471 ALA B N 1
ATOM 8227 C CA . ALA B 1 471 ? 1.991 -44.906 -27.797 1 96 471 ALA B CA 1
ATOM 8228 C C . ALA B 1 471 ? 2.719 -45.875 -26.844 1 96 471 ALA B C 1
ATOM 8230 O O . ALA B 1 471 ? 2.725 -47.094 -27.062 1 96 471 ALA B O 1
ATOM 8231 N N . ASN B 1 472 ? 3.318 -45.375 -25.859 1 96.75 472 ASN B N 1
ATOM 8232 C CA . ASN B 1 472 ? 4.062 -46.188 -24.875 1 96.75 472 ASN B CA 1
ATOM 8233 C C . ASN B 1 472 ? 3.547 -45.938 -23.453 1 96.75 472 ASN B C 1
ATOM 8235 O O . ASN B 1 472 ? 4.121 -45.156 -22.703 1 96.75 472 ASN B O 1
ATOM 8239 N N . PRO B 1 473 ? 2.551 -46.719 -23.016 1 95.69 473 PRO B N 1
ATOM 8240 C CA . PRO B 1 473 ? 1.864 -46.5 -21.734 1 95.69 473 PRO B CA 1
ATOM 8241 C C . PRO B 1 473 ? 2.82 -46.469 -20.547 1 95.69 473 PRO B C 1
ATOM 8243 O O . PRO B 1 473 ? 2.531 -45.844 -19.516 1 95.69 473 PRO B O 1
ATOM 8246 N N . ALA B 1 474 ? 4.012 -47.094 -20.656 1 96.62 474 ALA B N 1
ATOM 8247 C CA . ALA B 1 474 ? 5 -47.094 -19.578 1 96.62 474 ALA B CA 1
ATOM 8248 C C . ALA B 1 474 ? 5.453 -45.688 -19.266 1 96.62 474 ALA B C 1
ATOM 8250 O O . ALA B 1 474 ? 5.762 -45.344 -18.109 1 96.62 474 ALA B O 1
ATOM 8251 N N . LEU B 1 475 ? 5.441 -44.781 -20.266 1 97.44 475 LEU B N 1
ATOM 8252 C CA . LEU B 1 475 ? 5.887 -43.406 -20.078 1 97.44 475 LEU B CA 1
ATOM 8253 C C . LEU B 1 475 ? 4.812 -42.594 -19.375 1 97.44 475 LEU B C 1
ATOM 8255 O O . LEU B 1 475 ? 5.109 -41.562 -18.781 1 97.44 475 LEU B O 1
ATOM 8259 N N . ALA B 1 476 ? 3.559 -43 -19.453 1 95.25 476 ALA B N 1
ATOM 8260 C CA . ALA B 1 476 ? 2.453 -42.281 -18.844 1 95.25 476 ALA B CA 1
ATOM 8261 C C . ALA B 1 476 ? 2.141 -42.812 -17.438 1 95.25 476 ALA B C 1
ATOM 8263 O O . ALA B 1 476 ? 1.976 -42.031 -16.5 1 95.25 476 ALA B O 1
ATOM 8264 N N . LYS B 1 477 ? 2.201 -44.094 -17.219 1 94.88 477 LYS B N 1
ATOM 8265 C CA . LYS B 1 477 ? 1.645 -44.688 -16.016 1 94.88 477 LYS B CA 1
ATOM 8266 C C . LYS B 1 477 ? 2.703 -45.5 -15.258 1 94.88 477 LYS B C 1
ATOM 8268 O O . LYS B 1 477 ? 2.504 -45.844 -14.094 1 94.88 477 LYS B O 1
ATOM 8273 N N . GLY B 1 478 ? 3.795 -45.75 -15.82 1 95.5 478 GLY B N 1
ATOM 8274 C CA . GLY B 1 478 ? 4.738 -46.75 -15.328 1 95.5 478 GLY B CA 1
ATOM 8275 C C . GLY B 1 478 ? 5.574 -46.25 -14.164 1 95.5 478 GLY B C 1
ATOM 8276 O O . GLY B 1 478 ? 5.613 -45.031 -13.891 1 95.5 478 GLY B O 1
ATOM 8277 N N . GLU B 1 479 ? 6.176 -47.156 -13.5 1 96.31 479 GLU B N 1
ATOM 8278 C CA . GLU B 1 479 ? 7.16 -46.844 -12.461 1 96.31 479 GLU B CA 1
ATOM 8279 C C . GLU B 1 479 ? 8.477 -46.375 -13.07 1 96.31 479 GLU B C 1
ATOM 8281 O O . GLU B 1 479 ? 8.719 -46.562 -14.266 1 96.31 479 GLU B O 1
ATOM 8286 N N . ILE B 1 480 ? 9.25 -45.75 -12.258 1 97.31 480 ILE B N 1
ATOM 8287 C CA . ILE B 1 480 ? 10.531 -45.219 -12.719 1 97.31 480 ILE B CA 1
ATOM 8288 C C . ILE B 1 480 ? 11.664 -45.781 -11.859 1 97.31 480 ILE B C 1
ATOM 8290 O O . ILE B 1 480 ? 11.555 -45.812 -10.633 1 97.31 480 ILE B O 1
ATOM 8294 N N . GLU B 1 481 ? 12.664 -46.25 -12.438 1 96.81 481 GLU B N 1
ATOM 8295 C CA . GLU B 1 481 ? 13.891 -46.719 -11.781 1 96.81 481 GLU B CA 1
ATOM 8296 C C . GLU B 1 481 ? 15.125 -46.125 -12.43 1 96.81 481 GLU B C 1
ATOM 8298 O O . GLU B 1 481 ? 15.43 -46.406 -13.594 1 96.81 481 GLU B O 1
ATOM 8303 N N . PHE B 1 482 ? 15.844 -45.375 -11.68 1 96.5 482 PHE B N 1
ATOM 8304 C CA . PHE B 1 482 ? 17.016 -44.719 -12.219 1 96.5 482 PHE B CA 1
ATOM 8305 C C . PHE B 1 482 ? 18.172 -45.688 -12.383 1 96.5 482 PHE B C 1
ATOM 8307 O O . PHE B 1 482 ? 18.359 -46.562 -11.539 1 96.5 482 PHE B O 1
ATOM 8314 N N . VAL B 1 483 ? 18.891 -45.5 -13.445 1 93.12 483 VAL B N 1
ATOM 8315 C CA . VAL B 1 483 ? 20.078 -46.312 -13.695 1 93.12 483 VAL B CA 1
ATOM 8316 C C . VAL B 1 483 ? 21.328 -45.469 -13.508 1 93.12 483 VAL B C 1
ATOM 8318 O O . VAL B 1 483 ? 21.297 -44.25 -13.711 1 93.12 483 VAL B O 1
ATOM 8321 N N . GLU B 1 484 ? 22.375 -46.094 -13.125 1 91 484 GLU B N 1
ATOM 8322 C CA . GLU B 1 484 ? 23.641 -45.406 -12.891 1 91 484 GLU B CA 1
ATOM 8323 C C . GLU B 1 484 ? 24.203 -44.844 -14.203 1 91 484 GLU B C 1
ATOM 8325 O O . GLU B 1 484 ? 24.312 -45.562 -15.188 1 91 484 GLU B O 1
ATOM 8330 N N . THR B 1 485 ? 24.312 -43.656 -14.211 1 90.06 485 THR B N 1
ATOM 8331 C CA . THR B 1 485 ? 24.984 -42.969 -15.32 1 90.06 485 THR B CA 1
ATOM 8332 C C . THR B 1 485 ? 26.078 -42.062 -14.805 1 90.06 485 THR B C 1
ATOM 8334 O O . THR B 1 485 ? 26.297 -41.938 -13.602 1 90.06 485 THR B O 1
ATOM 8337 N N . ARG B 1 486 ? 26.938 -41.562 -15.711 1 88.06 486 ARG B N 1
ATOM 8338 C CA . ARG B 1 486 ? 28.047 -40.656 -15.344 1 88.06 486 ARG B CA 1
ATOM 8339 C C . ARG B 1 486 ? 27.938 -39.344 -16.094 1 88.06 486 ARG B C 1
ATOM 8341 O O . ARG B 1 486 ? 27.359 -39.281 -17.172 1 88.06 486 ARG B O 1
ATOM 8348 N N . GLY B 1 487 ? 28.406 -38.375 -15.43 1 92 487 GLY B N 1
ATOM 8349 C CA . GLY B 1 487 ? 28.531 -37.094 -16.078 1 92 487 GLY B CA 1
ATOM 8350 C C . GLY B 1 487 ? 27.188 -36.438 -16.375 1 92 487 GLY B C 1
ATOM 8351 O O . GLY B 1 487 ? 26.344 -36.281 -15.5 1 92 487 GLY B O 1
ATOM 8352 N N . SER B 1 488 ? 27.016 -36.125 -17.719 1 95.62 488 SER B N 1
ATOM 8353 C CA . SER B 1 488 ? 25.875 -35.344 -18.156 1 95.62 488 SER B CA 1
ATOM 8354 C C . SER B 1 488 ? 24.703 -36.25 -18.547 1 95.62 488 SER B C 1
ATOM 8356 O O . SER B 1 488 ? 23.656 -35.75 -19 1 95.62 488 SER B O 1
ATOM 8358 N N . LEU B 1 489 ? 24.859 -37.531 -18.344 1 97.31 489 LEU B N 1
ATOM 8359 C CA . LEU B 1 489 ? 23.828 -38.469 -18.781 1 97.31 489 LEU B CA 1
ATOM 8360 C C . LEU B 1 489 ? 22.844 -38.781 -17.656 1 97.31 489 LEU B C 1
ATOM 8362 O O . LEU B 1 489 ? 23.25 -38.906 -16.5 1 97.31 489 LEU B O 1
ATOM 8366 N N . LEU B 1 490 ? 21.609 -38.781 -17.938 1 98.06 490 LEU B N 1
ATOM 8367 C CA . LEU B 1 490 ? 20.531 -39.25 -17.062 1 98.06 490 LEU B CA 1
ATOM 8368 C C . LEU B 1 490 ? 19.828 -40.469 -17.672 1 98.06 490 LEU B C 1
ATOM 8370 O O . LEU B 1 490 ? 19.375 -40.406 -18.812 1 98.06 490 LEU B O 1
ATOM 8374 N N . GLY B 1 491 ? 19.797 -41.531 -16.938 1 96.69 491 GLY B N 1
ATOM 8375 C CA . GLY B 1 491 ? 19.141 -42.75 -17.422 1 96.69 491 GLY B CA 1
ATOM 8376 C C . GLY B 1 491 ? 18.156 -43.312 -16.406 1 96.69 491 GLY B C 1
ATOM 8377 O O . GLY B 1 491 ? 18.406 -43.281 -15.203 1 96.69 491 GLY B O 1
ATOM 8378 N N . PHE B 1 492 ? 17.094 -43.844 -16.938 1 97.12 492 PHE B N 1
ATOM 8379 C CA . PHE B 1 492 ? 16.156 -44.562 -16.078 1 97.12 492 PHE B CA 1
ATOM 8380 C C . PHE B 1 492 ? 15.312 -45.531 -16.906 1 97.12 492 PHE B C 1
ATOM 8382 O O . PHE B 1 492 ? 15.297 -45.469 -18.141 1 97.12 492 PHE B O 1
ATOM 8389 N N . LEU B 1 493 ? 14.688 -46.438 -16.219 1 96.44 493 LEU B N 1
ATOM 8390 C CA . LEU B 1 493 ? 13.758 -47.406 -16.781 1 96.44 493 LEU B CA 1
ATOM 8391 C C . LEU B 1 493 ? 12.328 -47.094 -16.344 1 96.44 493 LEU B C 1
ATOM 8393 O O . LEU B 1 493 ? 12.07 -46.875 -15.164 1 96.44 493 LEU B O 1
ATOM 8397 N N . ARG B 1 494 ? 11.453 -47 -17.359 1 97.81 494 ARG B N 1
ATOM 8398 C CA . ARG B 1 494 ? 10.016 -46.938 -17.109 1 97.81 494 ARG B CA 1
ATOM 8399 C C . ARG B 1 494 ? 9.344 -48.281 -17.359 1 97.81 494 ARG B C 1
ATOM 8401 O O . ARG B 1 494 ? 9.539 -48.906 -18.406 1 97.81 494 ARG B O 1
ATOM 8408 N N . SER B 1 495 ? 8.547 -48.719 -16.328 1 97.31 495 SER B N 1
ATOM 8409 C CA . SER B 1 495 ? 7.949 -50.031 -16.438 1 97.31 495 SER B CA 1
ATOM 8410 C C . SER B 1 495 ? 6.453 -50 -16.141 1 97.31 495 SER B C 1
ATOM 8412 O O . SER B 1 495 ? 6.027 -49.406 -15.148 1 97.31 495 SER B O 1
ATOM 8414 N N . HIS B 1 496 ? 5.672 -50.531 -16.969 1 96.5 496 HIS B N 1
ATOM 8415 C CA . HIS B 1 496 ? 4.23 -50.719 -16.812 1 96.5 496 HIS B CA 1
ATOM 8416 C C . HIS B 1 496 ? 3.76 -52 -17.453 1 96.5 496 HIS B C 1
ATOM 8418 O O . HIS B 1 496 ? 3.834 -52.188 -18.672 1 96.5 496 HIS B O 1
ATOM 8424 N N . GLY B 1 497 ? 3.219 -52.938 -16.625 1 94.44 497 GLY B N 1
ATOM 8425 C CA . GLY B 1 497 ? 2.924 -54.281 -17.125 1 94.44 497 GLY B CA 1
ATOM 8426 C C . GLY B 1 497 ? 4.133 -54.969 -17.719 1 94.44 497 GLY B C 1
ATOM 8427 O O . GLY B 1 497 ? 5.168 -55.094 -17.062 1 94.44 497 GLY B O 1
ATOM 8428 N N . ASN B 1 498 ? 3.959 -55.312 -19.016 1 93 498 ASN B N 1
ATOM 8429 C CA . ASN B 1 498 ? 5.051 -56.031 -19.688 1 93 498 ASN B CA 1
ATOM 8430 C C . ASN B 1 498 ? 5.93 -55.062 -20.469 1 93 498 ASN B C 1
ATOM 8432 O O . ASN B 1 498 ? 6.953 -55.438 -21.031 1 93 498 ASN B O 1
ATOM 8436 N N . GLU B 1 499 ? 5.535 -53.844 -20.406 1 94.56 499 GLU B N 1
ATOM 8437 C CA . GLU B 1 499 ? 6.301 -52.844 -21.156 1 94.56 499 GLU B CA 1
ATOM 8438 C C . GLU B 1 499 ? 7.395 -52.219 -20.297 1 94.56 499 GLU B C 1
ATOM 8440 O O . GLU B 1 499 ? 7.129 -51.75 -19.203 1 94.56 499 GLU B O 1
ATOM 8445 N N . LYS B 1 500 ? 8.656 -52.281 -20.797 1 95.56 500 LYS B N 1
ATOM 8446 C CA . LYS B 1 500 ? 9.805 -51.625 -20.188 1 95.56 500 LYS B CA 1
ATOM 8447 C C . LYS B 1 500 ? 10.531 -50.75 -21.188 1 95.56 500 LYS B C 1
ATOM 8449 O O . LYS B 1 500 ? 11.008 -51.219 -22.219 1 95.56 500 LYS B O 1
ATOM 8454 N N . VAL B 1 501 ? 10.562 -49.5 -20.875 1 96.62 501 VAL B N 1
ATOM 8455 C CA . VAL B 1 501 ? 11.211 -48.562 -21.766 1 96.62 501 VAL B CA 1
ATOM 8456 C C . VAL B 1 501 ? 12.438 -47.938 -21.078 1 96.62 501 VAL B C 1
ATOM 8458 O O . VAL B 1 501 ? 12.328 -47.344 -20.016 1 96.62 501 VAL B O 1
ATOM 8461 N N . PHE B 1 502 ? 13.625 -48.188 -21.656 1 95.56 502 PHE B N 1
ATOM 8462 C CA . PHE B 1 502 ? 14.859 -47.531 -21.219 1 95.56 502 PHE B CA 1
ATOM 8463 C C . PHE B 1 502 ? 14.984 -46.125 -21.812 1 95.56 502 PHE B C 1
ATOM 8465 O O . PHE B 1 502 ? 14.844 -45.969 -23.031 1 95.56 502 PHE B O 1
ATOM 8472 N N . CYS B 1 503 ? 15.164 -45.188 -20.984 1 97.44 503 CYS B N 1
ATOM 8473 C CA . CYS B 1 503 ? 15.312 -43.812 -21.391 1 97.44 503 CYS B CA 1
ATOM 8474 C C . CYS B 1 503 ? 16.703 -43.281 -21.031 1 97.44 503 CYS B C 1
ATOM 8476 O O . CYS B 1 503 ? 17.172 -43.469 -19.906 1 97.44 503 CYS B O 1
ATOM 8478 N N . LEU B 1 504 ? 17.344 -42.656 -21.938 1 96.88 504 LEU B N 1
ATOM 8479 C CA . LEU B 1 504 ? 18.656 -42.031 -21.75 1 96.88 504 LEU B CA 1
ATOM 8480 C C . LEU B 1 504 ? 18.688 -40.625 -22.312 1 96.88 504 LEU B C 1
ATOM 8482 O O . LEU B 1 504 ? 18.312 -40.406 -23.453 1 96.88 504 LEU B O 1
ATOM 8486 N N . PHE B 1 505 ? 19.109 -39.656 -21.5 1 98.19 505 PHE B N 1
ATOM 8487 C CA . PHE B 1 505 ? 19.188 -38.25 -21.875 1 98.19 505 PHE B CA 1
ATOM 8488 C C . PHE B 1 505 ? 20.594 -37.719 -21.703 1 98.19 505 PHE B C 1
ATOM 8490 O O . PHE B 1 505 ? 21.25 -38 -20.688 1 98.19 505 PHE B O 1
ATOM 8497 N N . ASN B 1 506 ? 21.125 -37 -22.656 1 97.75 506 ASN B N 1
ATOM 8498 C CA . ASN B 1 506 ? 22.344 -36.219 -22.531 1 97.75 506 ASN B CA 1
ATOM 8499 C C . ASN B 1 506 ? 22.047 -34.781 -22.188 1 97.75 506 ASN B C 1
ATOM 8501 O O . ASN B 1 506 ? 21.672 -34 -23.062 1 97.75 506 ASN B O 1
ATOM 8505 N N . MET B 1 507 ? 22.297 -34.344 -20.938 1 97.44 507 MET B N 1
ATOM 8506 C CA . MET B 1 507 ? 21.922 -33.031 -20.453 1 97.44 507 MET B CA 1
ATOM 8507 C C . MET B 1 507 ? 23.109 -32.062 -20.5 1 97.44 507 MET B C 1
ATOM 8509 O O . MET B 1 507 ? 23.391 -31.375 -19.516 1 97.44 507 MET B O 1
ATOM 8513 N N . SER B 1 508 ? 23.812 -32.062 -21.672 1 95.75 508 SER B N 1
ATOM 8514 C CA . SER B 1 508 ? 24.938 -31.156 -21.859 1 95.75 508 SER B CA 1
ATOM 8515 C C . SER B 1 508 ? 25.047 -30.719 -23.312 1 95.75 508 SER B C 1
ATOM 8517 O O . SER B 1 508 ? 24.375 -31.266 -24.188 1 95.75 508 SER B O 1
ATOM 8519 N N . ASP B 1 509 ? 25.906 -29.75 -23.516 1 95.12 509 ASP B N 1
ATOM 8520 C CA . ASP B 1 509 ? 26.109 -29.172 -24.844 1 95.12 509 ASP B CA 1
ATOM 8521 C C . ASP B 1 509 ? 27.234 -29.906 -25.594 1 95.12 509 ASP B C 1
ATOM 8523 O O . ASP B 1 509 ? 27.75 -29.406 -26.594 1 95.12 509 ASP B O 1
ATOM 8527 N N . GLU B 1 510 ? 27.562 -31.109 -25.094 1 95.44 510 GLU B N 1
ATOM 8528 C CA . GLU B 1 510 ? 28.547 -31.969 -25.75 1 95.44 510 GLU B CA 1
ATOM 8529 C C . GLU B 1 510 ? 28 -33.375 -25.969 1 95.44 510 GLU B C 1
ATOM 8531 O O . GLU B 1 510 ? 27.094 -33.812 -25.25 1 95.44 510 GLU B O 1
ATOM 8536 N N . ALA B 1 511 ? 28.531 -34.062 -26.984 1 95.62 511 ALA B N 1
ATOM 8537 C CA . ALA B 1 511 ? 28.125 -35.438 -27.203 1 95.62 511 ALA B CA 1
ATOM 8538 C C . ALA B 1 511 ? 28.547 -36.344 -26.031 1 95.62 511 ALA B C 1
ATOM 8540 O O . ALA B 1 511 ? 29.547 -36.062 -25.359 1 95.62 511 ALA B O 1
ATOM 8541 N N . ALA B 1 512 ? 27.781 -37.312 -25.797 1 95.56 512 ALA B N 1
ATOM 8542 C CA . ALA B 1 512 ? 28.078 -38.25 -24.734 1 95.56 512 ALA B CA 1
ATOM 8543 C C . ALA B 1 512 ? 27.781 -39.688 -25.172 1 95.56 512 ALA B C 1
ATOM 8545 O O . ALA B 1 512 ? 26.969 -39.906 -26.062 1 95.56 512 ALA B O 1
ATOM 8546 N N . THR B 1 513 ? 28.469 -40.625 -24.547 1 93.62 513 THR B N 1
ATOM 8547 C CA . THR B 1 513 ? 28.312 -42.031 -24.891 1 93.62 513 THR B CA 1
ATOM 8548 C C . THR B 1 513 ? 28.031 -42.844 -23.641 1 93.62 513 THR B C 1
ATOM 8550 O O . THR B 1 513 ? 28.531 -42.562 -22.547 1 93.62 513 THR B O 1
ATOM 8553 N N . LYS B 1 514 ? 27.234 -43.812 -23.812 1 91.06 514 LYS B N 1
ATOM 8554 C CA . LYS B 1 514 ? 26.953 -44.781 -22.75 1 91.06 514 LYS B CA 1
ATOM 8555 C C . LYS B 1 514 ? 27.047 -46.219 -23.266 1 91.06 514 LYS B C 1
ATOM 8557 O O . LYS B 1 514 ? 26.562 -46.5 -24.375 1 91.06 514 LYS B O 1
ATOM 8562 N N . GLU B 1 515 ? 27.625 -47.031 -22.453 1 88.75 515 GLU B N 1
ATOM 8563 C CA . GLU B 1 515 ? 27.594 -48.469 -22.734 1 88.75 515 GLU B CA 1
ATOM 8564 C C . GLU B 1 515 ? 26.219 -49.062 -22.422 1 88.75 515 GLU B C 1
ATOM 8566 O O . GLU B 1 515 ? 25.656 -48.781 -21.359 1 88.75 515 GLU B O 1
ATOM 8571 N N . LEU B 1 516 ? 25.688 -49.75 -23.375 1 83.5 516 LEU B N 1
ATOM 8572 C CA . LEU B 1 516 ? 24.375 -50.375 -23.188 1 83.5 516 LEU B CA 1
ATOM 8573 C C . LEU B 1 516 ? 24.516 -51.75 -22.531 1 83.5 516 LEU B C 1
ATOM 8575 O O . LEU B 1 516 ? 25.484 -52.469 -22.781 1 83.5 516 LEU B O 1
ATOM 8579 N N . PRO B 1 517 ? 23.562 -51.906 -21.609 1 71.06 517 PRO B N 1
ATOM 8580 C CA . PRO B 1 517 ? 23.625 -53.25 -21.031 1 71.06 517 PRO B CA 1
ATOM 8581 C C . PRO B 1 517 ? 23.453 -54.344 -22.062 1 71.06 517 PRO B C 1
ATOM 8583 O O . PRO B 1 517 ? 22.844 -54.125 -23.125 1 71.06 517 PRO B O 1
ATOM 8586 N N . MET B 1 518 ? 24.047 -55.531 -21.734 1 59.03 518 MET B N 1
ATOM 8587 C CA . MET B 1 518 ? 24.109 -56.688 -22.609 1 59.03 518 MET B CA 1
ATOM 8588 C C . MET B 1 518 ? 22.719 -57.188 -22.953 1 59.03 518 MET B C 1
ATOM 8590 O O . MET B 1 518 ? 22.531 -57.906 -23.922 1 59.03 518 MET B O 1
ATOM 8594 N N . LYS B 1 519 ? 21.797 -56.75 -22.281 1 65.25 519 LYS B N 1
ATOM 8595 C CA . LYS B 1 519 ? 20.438 -57.188 -22.594 1 65.25 519 LYS B CA 1
ATOM 8596 C C . LYS B 1 519 ? 19.953 -56.594 -23.906 1 65.25 519 LYS B C 1
ATOM 8598 O O . LYS B 1 519 ? 20.469 -55.562 -24.359 1 65.25 519 LYS B O 1
ATOM 8603 N N . ARG B 1 520 ? 19.047 -57.375 -24.531 1 77.25 520 ARG B N 1
ATOM 8604 C CA . ARG B 1 520 ? 18.516 -57.031 -25.859 1 77.25 520 ARG B CA 1
ATOM 8605 C C . ARG B 1 520 ? 17.656 -55.781 -25.781 1 77.25 520 ARG B C 1
ATOM 8607 O O . ARG B 1 520 ? 16.641 -55.75 -25.078 1 77.25 520 ARG B O 1
ATOM 8614 N N . LEU B 1 521 ? 18.188 -54.656 -26.141 1 86.62 521 LEU B N 1
ATOM 8615 C CA . LEU B 1 521 ? 17.469 -53.406 -26.297 1 86.62 521 LEU B CA 1
ATOM 8616 C C . LEU B 1 521 ? 17.031 -53.188 -27.75 1 86.62 521 LEU B C 1
ATOM 8618 O O . LEU B 1 521 ? 17.828 -53.438 -28.672 1 86.62 521 LEU B O 1
ATOM 8622 N N . GLU B 1 522 ? 15.766 -53 -27.922 1 90.5 522 GLU B N 1
ATOM 8623 C CA . GLU B 1 522 ? 15.227 -52.625 -29.219 1 90.5 522 GLU B CA 1
ATOM 8624 C C . GLU B 1 522 ? 14.938 -51.125 -29.297 1 90.5 522 GLU B C 1
ATOM 8626 O O . GLU B 1 522 ? 14 -50.625 -28.656 1 90.5 522 GLU B O 1
ATOM 8631 N N . PRO B 1 523 ? 15.766 -50.438 -30.047 1 92.69 523 PRO B N 1
ATOM 8632 C CA . PRO B 1 523 ? 15.531 -49 -30.156 1 92.69 523 PRO B CA 1
ATOM 8633 C C . PRO B 1 523 ? 14.117 -48.656 -30.625 1 92.69 523 PRO B C 1
ATOM 8635 O O . PRO B 1 523 ? 13.57 -49.344 -31.484 1 92.69 523 PRO B O 1
ATOM 8638 N N . LEU B 1 524 ? 13.578 -47.688 -29.969 1 95.25 524 LEU B N 1
ATOM 8639 C CA . LEU B 1 524 ? 12.25 -47.188 -30.359 1 95.25 524 LEU B CA 1
ATOM 8640 C C . LEU B 1 524 ? 12.352 -46 -31.297 1 95.25 524 LEU B C 1
ATOM 8642 O O . LEU B 1 524 ? 13.328 -45.25 -31.234 1 95.25 524 LEU B O 1
ATOM 8646 N N . GLU B 1 525 ? 11.336 -45.875 -32.188 1 94.06 525 GLU B N 1
ATOM 8647 C CA . GLU B 1 525 ? 11.242 -44.75 -33.094 1 94.06 525 GLU B CA 1
ATOM 8648 C C . GLU B 1 525 ? 10.047 -43.875 -32.75 1 94.06 525 GLU B C 1
ATOM 8650 O O . GLU B 1 525 ? 9.242 -44.219 -31.891 1 94.06 525 GLU B O 1
ATOM 8655 N N . GLY B 1 526 ? 10.117 -42.656 -33.312 1 94.62 526 GLY B N 1
ATOM 8656 C CA . GLY B 1 526 ? 8.953 -41.812 -33.188 1 94.62 526 GLY B CA 1
ATOM 8657 C C . GLY B 1 526 ? 9.156 -40.688 -32.188 1 94.62 526 GLY B C 1
ATOM 8658 O O . GLY B 1 526 ? 8.352 -39.75 -32.094 1 94.62 526 GLY B O 1
ATOM 8659 N N . HIS B 1 527 ? 10.25 -40.812 -31.469 1 95.56 527 HIS B N 1
ATOM 8660 C CA . HIS B 1 527 ? 10.484 -39.812 -30.406 1 95.56 527 HIS B CA 1
ATOM 8661 C C . HIS B 1 527 ? 11.195 -38.594 -30.953 1 95.56 527 HIS B C 1
ATOM 8663 O O . HIS B 1 527 ? 11.234 -37.562 -30.281 1 95.56 527 HIS B O 1
ATOM 8669 N N . GLY B 1 528 ? 11.734 -38.594 -32.094 1 94.12 528 GLY B N 1
ATOM 8670 C CA . GLY B 1 528 ? 12.25 -37.406 -32.75 1 94.12 528 GLY B CA 1
ATOM 8671 C C . GLY B 1 528 ? 13.734 -37.188 -32.531 1 94.12 528 GLY B C 1
ATOM 8672 O O . GLY B 1 528 ? 14.328 -36.25 -33.094 1 94.12 528 GLY B O 1
ATOM 8673 N N . PHE B 1 529 ? 14.422 -38 -31.688 1 96.75 529 PHE B N 1
ATOM 8674 C CA . PHE B 1 529 ? 15.852 -37.875 -31.438 1 96.75 529 PHE B CA 1
ATOM 8675 C C . PHE B 1 529 ? 16.641 -38.812 -32.344 1 96.75 529 PHE B C 1
ATOM 8677 O O . PHE B 1 529 ? 16.109 -39.812 -32.844 1 96.75 529 PHE B O 1
ATOM 8684 N N . VAL B 1 530 ? 17.844 -38.344 -32.531 1 93.31 530 VAL B N 1
ATOM 8685 C CA . VAL B 1 530 ? 18.766 -39.156 -33.281 1 93.31 530 VAL B CA 1
ATOM 8686 C C . VAL B 1 530 ? 19.891 -39.656 -32.375 1 93.31 530 VAL B C 1
ATOM 8688 O O . VAL B 1 530 ? 20.375 -38.906 -31.531 1 93.31 530 VAL B O 1
ATOM 8691 N N . SER B 1 531 ? 20.125 -40.938 -32.469 1 92.31 531 SER B N 1
ATOM 8692 C CA . SER B 1 531 ? 21.25 -41.531 -31.75 1 92.31 531 SER B CA 1
ATOM 8693 C C . SER B 1 531 ? 21.969 -42.562 -32.625 1 92.31 531 SER B C 1
ATOM 8695 O O . SER B 1 531 ? 21.453 -42.969 -33.656 1 92.31 531 SER B O 1
ATOM 8697 N N . GLU B 1 532 ? 23.219 -42.812 -32.188 1 91.25 532 GLU B N 1
ATOM 8698 C CA . GLU B 1 532 ? 24.016 -43.812 -32.906 1 91.25 532 GLU B CA 1
ATOM 8699 C C . GLU B 1 532 ? 24.359 -44.969 -31.969 1 91.25 532 GLU B C 1
ATOM 8701 O O . GLU B 1 532 ? 24.828 -44.781 -30.844 1 91.25 532 GLU B O 1
ATOM 8706 N N . ILE B 1 533 ? 23.969 -46.125 -32.5 1 88.81 533 ILE B N 1
ATOM 8707 C CA . ILE B 1 533 ? 24.328 -47.312 -31.734 1 88.81 533 ILE B CA 1
ATOM 8708 C C . ILE B 1 533 ? 25.469 -48.062 -32.438 1 88.81 533 ILE B C 1
ATOM 8710 O O . ILE B 1 533 ? 25.344 -48.438 -33.594 1 88.81 533 ILE B O 1
ATOM 8714 N N . LEU B 1 534 ? 26.562 -48.156 -31.688 1 83.75 534 LEU B N 1
ATOM 8715 C CA . LEU B 1 534 ? 27.703 -48.875 -32.188 1 83.75 534 LEU B CA 1
ATOM 8716 C C . LEU B 1 534 ? 28.297 -49.781 -31.125 1 83.75 534 LEU B C 1
ATOM 8718 O O . LEU B 1 534 ? 28.625 -49.312 -30.031 1 83.75 534 LEU B O 1
ATOM 8722 N N . ASP B 1 535 ? 28.656 -51.094 -31.469 1 80.31 535 ASP B N 1
ATOM 8723 C CA . ASP B 1 535 ? 29.359 -52.062 -30.625 1 80.31 535 ASP B CA 1
ATOM 8724 C C . ASP B 1 535 ? 28.828 -52.031 -29.188 1 80.31 535 ASP B C 1
ATOM 8726 O O . ASP B 1 535 ? 29.594 -51.875 -28.234 1 80.31 535 ASP B O 1
ATOM 8730 N N . HIS B 1 536 ? 27.547 -51.938 -28.906 1 82.81 536 HIS B N 1
ATOM 8731 C CA . HIS B 1 536 ? 26.875 -52 -27.609 1 82.81 536 HIS B CA 1
ATOM 8732 C C . HIS B 1 536 ? 26.984 -50.656 -26.875 1 82.81 536 HIS B C 1
ATOM 8734 O O . HIS B 1 536 ? 27.047 -50.656 -25.641 1 82.81 536 HIS B O 1
ATOM 8740 N N . GLU B 1 537 ? 27.25 -49.656 -27.672 1 89.88 537 GLU B N 1
ATOM 8741 C CA . GLU B 1 537 ? 27.281 -48.281 -27.125 1 89.88 537 GLU B CA 1
ATOM 8742 C C . GLU B 1 537 ? 26.297 -47.375 -27.844 1 89.88 537 GLU B C 1
ATOM 8744 O O . GLU B 1 537 ? 26.078 -47.531 -29.062 1 89.88 537 GLU B O 1
ATOM 8749 N N . VAL B 1 538 ? 25.734 -46.562 -27.094 1 93.06 538 VAL B N 1
ATOM 8750 C CA . VAL B 1 538 ? 24.875 -45.562 -27.703 1 93.06 538 VAL B CA 1
ATOM 8751 C C . VAL B 1 538 ? 25.516 -44.188 -27.578 1 93.06 538 VAL B C 1
ATOM 8753 O O . VAL B 1 538 ? 25.984 -43.812 -26.5 1 93.06 538 VAL B O 1
ATOM 8756 N N . LYS B 1 539 ? 25.672 -43.5 -28.656 1 95 539 LYS B N 1
ATOM 8757 C CA . LYS B 1 539 ? 26.188 -42.125 -28.703 1 95 539 LYS B CA 1
ATOM 8758 C C . LYS B 1 539 ? 25.062 -41.125 -28.906 1 95 539 LYS B C 1
ATOM 8760 O O . LYS B 1 539 ? 24.281 -41.219 -29.859 1 95 539 LYS B O 1
ATOM 8765 N N . LEU B 1 540 ? 25.016 -40.188 -27.984 1 96.44 540 LEU B N 1
ATOM 8766 C CA . LEU B 1 540 ? 24 -39.125 -28.047 1 96.44 540 LEU B CA 1
ATOM 8767 C C . LEU B 1 540 ? 24.625 -37.781 -28.359 1 96.44 540 LEU B C 1
ATOM 8769 O O . LEU B 1 540 ? 25.656 -37.406 -27.781 1 96.44 540 LEU B O 1
ATOM 8773 N N . PRO B 1 541 ? 24.125 -37.062 -29.312 1 96.62 541 PRO B N 1
ATOM 8774 C CA . PRO B 1 541 ? 24.578 -35.688 -29.5 1 96.62 541 PRO B CA 1
ATOM 8775 C C . PRO B 1 541 ? 24.234 -34.781 -28.328 1 96.62 541 PRO B C 1
ATOM 8777 O O . PRO B 1 541 ? 23.625 -35.219 -27.359 1 96.62 541 PRO B O 1
ATOM 8780 N N . ALA B 1 542 ? 24.781 -33.5 -28.453 1 96.5 542 ALA B N 1
ATOM 8781 C CA . ALA B 1 542 ? 24.375 -32.5 -27.469 1 96.5 542 ALA B CA 1
ATOM 8782 C C . ALA B 1 542 ? 22.859 -32.438 -27.344 1 96.5 542 ALA B C 1
ATOM 8784 O O . ALA B 1 542 ? 22.141 -32.375 -28.344 1 96.5 542 ALA B O 1
ATOM 8785 N N . TRP B 1 543 ? 22.359 -32.531 -26.141 1 97.56 543 TRP B N 1
ATOM 8786 C CA . TRP B 1 543 ? 20.938 -32.438 -25.828 1 97.56 543 TRP B CA 1
ATOM 8787 C C . TRP B 1 543 ? 20.156 -33.562 -26.516 1 97.56 543 TRP B C 1
ATOM 8789 O O . TRP B 1 543 ? 19 -33.344 -26.891 1 97.56 543 TRP B O 1
ATOM 8799 N N . GLY B 1 544 ? 20.797 -34.656 -26.734 1 97.31 544 GLY B N 1
ATOM 8800 C CA . GLY B 1 544 ? 20.141 -35.781 -27.359 1 97.31 544 GLY B CA 1
ATOM 8801 C C . GLY B 1 544 ? 19.531 -36.75 -26.359 1 97.31 544 GLY B C 1
ATOM 8802 O O . GLY B 1 544 ? 19.766 -36.625 -25.156 1 97.31 544 GLY B O 1
ATOM 8803 N N . ALA B 1 545 ? 18.734 -37.719 -26.875 1 98.12 545 ALA B N 1
ATOM 8804 C CA . ALA B 1 545 ? 18.109 -38.75 -26.047 1 98.12 545 ALA B CA 1
ATOM 8805 C C . ALA B 1 545 ? 17.984 -40.062 -26.812 1 98.12 545 ALA B C 1
ATOM 8807 O O . ALA B 1 545 ? 18.188 -40.094 -28.031 1 98.12 545 ALA B O 1
ATOM 8808 N N . PHE B 1 546 ? 17.812 -41.062 -26.062 1 96.5 546 PHE B N 1
ATOM 8809 C CA . PHE B 1 546 ? 17.672 -42.406 -26.594 1 96.5 546 PHE B CA 1
ATOM 8810 C C . PHE B 1 546 ? 16.609 -43.188 -25.844 1 96.5 546 PHE B C 1
ATOM 8812 O O . PHE B 1 546 ? 16.516 -43.094 -24.609 1 96.5 546 PHE B O 1
ATOM 8819 N N . PHE B 1 547 ? 15.758 -43.875 -26.594 1 97.12 547 PHE B N 1
ATOM 8820 C CA . PHE B 1 547 ? 14.688 -44.719 -26.031 1 97.12 547 PHE B CA 1
ATOM 8821 C C . PHE B 1 547 ? 14.719 -46.125 -26.625 1 97.12 547 PHE B C 1
ATOM 8823 O O . PHE B 1 547 ? 14.859 -46.281 -27.828 1 97.12 547 PHE B O 1
ATOM 8830 N N . ALA B 1 548 ? 14.562 -47.094 -25.75 1 95 548 ALA B N 1
ATOM 8831 C CA . ALA B 1 548 ? 14.57 -48.469 -26.219 1 95 548 ALA B CA 1
ATOM 8832 C C . ALA B 1 548 ? 13.672 -49.344 -25.344 1 95 548 ALA B C 1
ATOM 8834 O O . ALA B 1 548 ? 13.484 -49.062 -24.172 1 95 548 ALA B O 1
ATOM 8835 N N . ARG B 1 549 ? 13.133 -50.344 -25.922 1 94.19 549 ARG B N 1
ATOM 8836 C CA . ARG B 1 549 ? 12.383 -51.375 -25.188 1 94.19 549 ARG B CA 1
ATOM 8837 C C . ARG B 1 549 ? 13.297 -52.469 -24.719 1 94.19 549 ARG B C 1
ATOM 8839 O O . ARG B 1 549 ? 14.18 -52.938 -25.453 1 94.19 549 ARG B O 1
ATOM 8846 N N . LEU B 1 550 ? 13.109 -52.812 -23.516 1 87.69 550 LEU B N 1
ATOM 8847 C CA . LEU B 1 550 ? 13.828 -53.969 -23 1 87.69 550 LEU B CA 1
ATOM 8848 C C . LEU B 1 550 ? 13.078 -55.25 -23.328 1 87.69 550 LEU B C 1
ATOM 8850 O O . LEU B 1 550 ? 11.875 -55.344 -23.078 1 87.69 550 LEU B O 1
ATOM 8854 N N . ALA B 1 551 ? 13.719 -56.188 -24.141 1 74.12 551 ALA B N 1
ATOM 8855 C CA . ALA B 1 551 ? 13.141 -57.5 -24.516 1 74.12 551 ALA B CA 1
ATOM 8856 C C . ALA B 1 551 ? 13.266 -58.5 -23.359 1 74.12 551 ALA B C 1
ATOM 8858 O O . ALA B 1 551 ? 14.234 -58.438 -22.594 1 74.12 551 ALA B O 1
#

pLDDT: mean 95.09, std 9.17, range [23.52, 98.94]

Secondary structure (DSSP, 8-state):
--------------TTTTTT-EEEEE-GGGT--SSSSSS--HHHHHHHHHHHHHHT-SEEEEPP-EE---TTTTSS-SEEEEE-TTT--HHHHHHHHHHHHHTT-EEEEEEE-SB--TTSHHHHHHHH-SSSTTTTSB-EEPPPTTS--SS--B-TTSSBSEEEETTTTEEEE-SS-TTSPBB-TTSHHHHHHHHHHHHHHHTTT--EEEEETGGGS---TT-PPPPBPPGGG--SSSS-TT-GGGGB--SSSS--THHHHHHHHHHHHHTTSTT-EEEEE---TTTHHHHHHHHHSTTSS-SEEE-GGGGSSS---HHHHHHHHHHHHHH-TT--EEEES--TTS--HHHHT-TT-S-HHHHHHHHHHHHTTSSSEEEEETTGGGTPPPPP--GGG---HHHHHHTTT---SGGGSSPP--SSSTTTTT-SS--SSPPPTTTGGG-HHHHHT-TTSHHHHHHHHHHHHHH-HHHHH-EEEEE---TTEEEEEEEETTEEEEEEEE-SSS-EEEEPPSS-EEE--SS----EEETTEEEE-TT-EEEEEE-/--------------TTTTTT-EEEEE-GGGT--SSSSSS--HHHHHHHHHHHHHHT-SEEEEPP-EE---TTTTSS-SEEEEE-TTT--HHHHHHHHHHHHHTT-EEEEEEE-SB--TTSHHHHHHHH-SSSTTTTSB-EEPPPTTS--SS--B-TTSSBSEEEETTTTEEEE-SS-TTSPBB-TTSHHHHHHHHHHHHHHHTTT--EEEEETGGGS---TT-PPPPBPPGGG--SSSS-TT-GGGGB--SSSS--THHHHHHHHHHHHHTTSTT-EEEEE---TTTHHHHHHHHHSTTSS-SEEE-GGGGSSS---HHHHHHHHHHHHHH-TT--EEEES--TTS--HHHHT-TT-S-HHHHHHHHHHHHTTSSSEEEEETTGGGTPPPPP--GGG---HHHHHHTTT---SGGGSSPP--SSSTTTTT-SS--SSPPPTTTGGG-HHHHHT-TTSHHHHHHHHHHHHHH-HHHHH-EEEEE---TTEEEEEEEETTEEEEEEEE-SSS-EEEEPPSS-EEE--SS----EEETTEEEE-TT-EEEEEE-

Solvent-accessible surface area (backbone atoms only — not comparable to full-atom values): 56321 Å² total; per-residue (Å²): 136,81,78,74,74,76,76,72,46,70,72,73,85,41,75,58,56,65,64,29,26,37,32,37,36,39,56,45,59,21,55,20,26,74,81,47,75,15,40,10,18,43,64,21,49,48,71,47,43,63,61,48,45,66,40,58,40,44,25,36,34,37,46,49,53,32,22,39,87,48,78,58,68,21,69,19,32,40,34,89,89,45,43,17,72,76,35,44,45,63,66,43,48,50,51,32,50,52,52,33,30,55,63,51,29,44,42,25,38,48,43,65,74,29,33,28,15,56,76,11,63,65,42,49,50,18,52,73,35,85,77,48,97,36,32,62,43,39,41,69,41,60,49,38,74,42,39,43,65,66,53,68,54,52,5,75,54,52,61,61,15,57,44,81,34,47,79,60,64,27,28,34,36,11,58,42,51,83,55,23,37,23,41,21,53,87,32,66,69,46,45,52,54,51,52,48,51,52,49,57,46,48,76,66,64,46,33,28,34,37,33,45,51,52,43,44,39,29,58,42,90,80,51,61,61,50,51,56,35,59,75,89,75,46,61,45,58,65,44,61,77,61,40,46,56,45,19,36,42,72,60,28,71,17,64,36,76,68,42,57,61,52,36,31,54,52,31,55,60,45,68,75,44,83,40,48,45,36,36,31,33,44,78,42,72,86,50,29,52,47,50,38,13,62,44,14,32,93,80,46,32,37,60,21,21,42,52,50,74,54,55,26,81,69,73,87,44,48,66,50,54,52,47,53,54,50,49,38,45,68,46,14,71,70,32,42,44,32,44,33,52,40,45,71,70,36,68,22,43,67,49,63,58,35,82,90,59,84,54,63,60,46,44,43,47,36,53,52,51,49,58,57,54,40,72,33,16,33,41,44,28,72,51,53,54,44,61,44,58,51,38,87,76,56,80,90,61,62,77,41,59,54,10,63,69,32,53,81,81,36,76,50,34,50,36,46,51,38,46,39,35,47,25,78,41,94,56,10,70,21,34,84,34,76,49,81,42,69,65,47,75,83,39,25,82,43,3,50,54,52,33,70,74,31,81,84,25,50,40,40,44,46,29,36,32,44,51,37,36,68,72,35,58,22,35,30,67,16,49,73,44,77,45,93,60,63,84,47,35,37,35,32,36,22,39,34,92,88,41,36,37,39,38,39,37,29,74,36,89,50,64,46,73,44,77,49,70,92,60,59,64,45,76,60,79,60,58,83,62,62,66,44,78,52,98,59,24,38,39,26,43,48,29,19,38,47,48,23,34,57,111,136,79,79,74,76,76,76,74,48,69,72,72,84,42,76,59,55,63,65,29,25,36,32,38,35,38,57,48,60,21,56,21,27,72,80,48,75,14,41,12,17,43,62,22,48,48,72,46,43,62,61,48,46,65,40,58,41,44,25,36,34,38,44,49,51,31,22,39,88,47,77,59,67,19,70,19,32,41,34,88,89,44,43,17,73,76,34,44,43,63,65,44,48,49,50,32,50,52,52,33,30,55,63,53,28,42,42,25,36,46,42,67,75,27,33,27,15,56,75,10,64,65,43,50,50,18,53,72,34,85,77,48,99,36,32,60,43,38,39,69,43,60,48,38,75,42,41,43,66,67,50,67,54,53,5,75,54,54,61,61,14,58,44,80,35,48,79,59,62,28,28,34,35,13,58,43,52,84,55,23,37,23,41,21,53,85,32,65,69,44,45,52,54,51,50,48,51,51,50,58,46,48,75,66,63,47,32,28,35,36,32,45,52,52,44,45,39,27,58,42,90,80,50,60,62,49,50,57,36,59,75,88,77,46,60,45,56,65,45,60,78,60,41,47,56,44,20,35,43,74,61,29,70,17,65,37,75,68,42,57,60,53,36,31,53,53,30,55,59,43,66,75,44,82,40,49,44,33,35,31,33,46,77,42,72,85,50,29,52,46,49,39,12,63,46,14,32,93,78,45,32,36,60,22,21,43,52,50,74,56,54,27,83,68,73,87,41,48,65,50,54,53,46,52,54,52,50,38,44,68,46,14,72,72,33,41,43,31,44,34,53,39,45,69,71,36,67,21,43,67,48,64,57,34,81,89,60,83,54,63,62,46,43,46,47,36,52,52,52,49,59,58,54,39,72,32,16,33,41,45,28,72,50,53,55,45,62,43,58,49,38,87,76,56,78,88,62,62,76,40,58,54,9,64,68,31,54,82,80,37,77,49,32,49,35,47,51,38,47,40,36,47,25,76,41,93,54,11,67,22,34,86,35,75,50,82,44,69,66,47,76,83,40,25,82,45,2,48,54,52,34,72,73,30,81,83,25,50,41,40,44,47,28,38,33,42,49,35,34,70,74,36,58,23,34,31,66,15,50,73,45,77,45,92,60,63,84,47,34,34,34,33,36,23,39,35,93,89,40,36,39,41,39,37,35,29,74,38,89,49,66,47,73,45,76,49,69,90,62,58,64,45,75,60,78,59,59,81,61,61,66,45,78,54,98,60,24,40,38,24,42,47,29,18,36,47,48,22,34,58,111